Protein AF-A0AAV7IW05-F1 (afdb_monomer_lite)

Structure (mmCIF, N/CA/C/O backbone):
data_AF-A0AAV7IW05-F1
#
_entry.id   AF-A0AAV7IW05-F1
#
loop_
_atom_site.group_PDB
_atom_site.id
_atom_site.type_symbol
_atom_site.label_atom_id
_atom_site.label_alt_id
_atom_site.label_comp_id
_atom_site.label_asym_id
_atom_site.label_entity_id
_atom_site.label_seq_id
_atom_site.pdbx_PDB_ins_code
_atom_site.Cartn_x
_atom_site.Cartn_y
_atom_site.Cartn_z
_atom_site.occupancy
_atom_site.B_iso_or_equiv
_atom_site.auth_seq_id
_atom_site.auth_comp_id
_atom_site.auth_asym_id
_atom_site.auth_atom_id
_atom_site.pdbx_PDB_model_num
ATOM 1 N N . MET A 1 1 ? 32.386 62.613 4.765 1.00 44.69 1 MET A N 1
ATOM 2 C CA . MET A 1 1 ? 33.360 61.596 4.323 1.00 44.69 1 MET A CA 1
ATOM 3 C C . MET A 1 1 ? 33.349 60.457 5.325 1.00 44.69 1 MET A C 1
ATOM 5 O O . MET A 1 1 ? 33.728 60.668 6.464 1.00 44.69 1 MET A O 1
ATOM 9 N N . SER A 1 2 ? 32.872 59.288 4.909 1.00 25.44 2 SER A N 1
ATOM 10 C CA . SER A 1 2 ? 33.255 58.006 5.500 1.00 25.44 2 SER A CA 1
ATOM 11 C C . SER A 1 2 ? 33.356 57.012 4.334 1.00 25.44 2 SER A C 1
ATOM 13 O O . SER A 1 2 ? 32.489 57.069 3.452 1.00 25.44 2 SER A O 1
ATOM 15 N N . PRO A 1 3 ? 34.431 56.214 4.223 1.00 33.16 3 PRO A N 1
ATOM 16 C CA . PRO A 1 3 ? 34.753 55.479 3.008 1.00 33.16 3 PRO A CA 1
ATOM 17 C C . PRO A 1 3 ? 33.881 54.228 2.911 1.00 33.16 3 PRO A C 1
ATOM 19 O O . PRO A 1 3 ? 33.791 53.445 3.856 1.00 33.16 3 PRO A O 1
ATOM 22 N N . LYS A 1 4 ? 33.245 54.036 1.752 1.00 31.12 4 LYS A N 1
ATOM 23 C CA . LYS A 1 4 ? 32.575 52.780 1.410 1.00 31.12 4 LYS A CA 1
ATOM 24 C C . LYS A 1 4 ? 33.621 51.663 1.343 1.00 31.12 4 LYS A C 1
ATOM 26 O O . LYS A 1 4 ? 34.613 51.784 0.629 1.00 31.12 4 LYS A O 1
ATOM 31 N N . GLN A 1 5 ? 33.376 50.608 2.115 1.00 29.22 5 GLN A N 1
ATOM 32 C CA . GLN A 1 5 ? 34.105 49.342 2.089 1.00 29.22 5 GLN A CA 1
ATOM 33 C C . GLN A 1 5 ? 34.057 48.692 0.691 1.00 29.22 5 GLN A C 1
ATOM 35 O O . GLN A 1 5 ? 33.081 48.902 -0.035 1.00 29.22 5 GLN A O 1
ATOM 40 N N . PRO A 1 6 ? 35.088 47.914 0.313 1.00 29.42 6 PRO A N 1
ATOM 41 C CA . PRO A 1 6 ? 35.203 47.327 -1.015 1.00 29.42 6 PRO A CA 1
ATOM 42 C C . PRO A 1 6 ? 34.179 46.205 -1.217 1.00 29.42 6 PRO A C 1
ATOM 44 O O . PRO A 1 6 ? 33.996 45.347 -0.353 1.00 29.42 6 PRO A O 1
ATOM 47 N N . GLU A 1 7 ? 33.529 46.214 -2.381 1.00 27.61 7 GLU A N 1
ATOM 48 C CA . GLU A 1 7 ? 32.726 45.101 -2.880 1.00 27.61 7 GLU A CA 1
ATOM 49 C C . GLU A 1 7 ? 33.589 43.836 -2.950 1.00 27.61 7 GLU A C 1
ATOM 51 O O . GLU A 1 7 ? 34.568 43.763 -3.693 1.00 27.61 7 GLU A O 1
ATOM 56 N N . ILE A 1 8 ? 33.214 42.825 -2.167 1.00 29.83 8 ILE A N 1
ATOM 57 C CA . ILE A 1 8 ? 33.757 41.475 -2.283 1.00 29.83 8 ILE A CA 1
ATOM 58 C C . ILE A 1 8 ? 33.215 40.892 -3.593 1.00 29.83 8 ILE A C 1
ATOM 60 O O . ILE A 1 8 ? 32.068 40.451 -3.673 1.00 29.83 8 ILE A O 1
ATOM 64 N N . SER A 1 9 ? 34.045 40.918 -4.636 1.00 27.94 9 SER A N 1
ATOM 65 C CA . SER A 1 9 ? 33.833 40.170 -5.873 1.00 27.94 9 SER A CA 1
ATOM 66 C C . SER A 1 9 ? 33.663 38.682 -5.550 1.00 27.94 9 SER A C 1
ATOM 68 O O . SER A 1 9 ? 34.570 38.062 -4.992 1.00 27.94 9 SER A O 1
ATOM 70 N N . SER A 1 10 ? 32.518 38.100 -5.908 1.00 26.89 10 SER A N 1
ATOM 71 C CA . SER A 1 10 ? 32.312 36.649 -5.862 1.00 26.89 10 SER A CA 1
ATOM 72 C C . SER A 1 10 ? 33.394 35.932 -6.686 1.00 26.89 10 SER A C 1
ATOM 74 O O . SER A 1 10 ? 33.684 36.391 -7.797 1.00 26.89 10 SER A O 1
ATOM 76 N N . PRO A 1 11 ? 33.969 34.813 -6.215 1.00 29.02 11 PRO A N 1
ATOM 77 C CA . PRO A 1 11 ? 34.971 34.080 -6.978 1.00 29.02 11 PRO A CA 1
ATOM 78 C C . PRO A 1 11 ? 34.354 33.554 -8.282 1.00 29.02 11 PRO A C 1
ATOM 80 O O . PRO A 1 11 ? 33.280 32.950 -8.275 1.00 29.02 11 PRO A O 1
ATOM 83 N N . LYS A 1 12 ? 35.025 33.814 -9.410 1.00 34.25 12 LYS A N 1
ATOM 84 C CA . LYS A 1 12 ? 34.713 33.229 -10.721 1.00 34.25 12 LYS A CA 1
ATOM 85 C C . LYS A 1 12 ? 34.909 31.711 -10.632 1.00 34.25 12 LYS A C 1
ATOM 87 O O . LYS A 1 12 ? 36.036 31.241 -10.734 1.00 34.25 12 LYS A O 1
ATOM 92 N N . ILE A 1 13 ? 33.834 30.952 -10.436 1.00 34.16 13 ILE A N 1
ATOM 93 C CA . ILE A 1 13 ? 33.868 29.490 -10.566 1.00 34.16 13 ILE A CA 1
ATOM 94 C C . ILE A 1 13 ? 33.850 29.181 -12.069 1.00 34.16 13 ILE A C 1
ATOM 96 O O . ILE A 1 13 ? 32.789 29.150 -12.689 1.00 34.16 13 ILE A O 1
ATOM 100 N N . LEU A 1 14 ? 35.033 29.036 -12.669 1.00 48.59 14 LEU A N 1
ATOM 101 C CA . LEU A 1 14 ? 35.186 28.318 -13.937 1.00 48.59 14 LEU A CA 1
ATOM 102 C C . LEU A 1 14 ? 34.876 26.838 -13.677 1.00 48.59 14 LEU A C 1
ATOM 104 O O . LEU A 1 14 ? 35.184 26.348 -12.596 1.00 48.59 14 LEU A O 1
ATOM 108 N N . ALA A 1 15 ? 34.258 26.133 -14.627 1.00 53.34 15 ALA A N 1
ATOM 109 C CA . ALA A 1 15 ? 33.965 24.705 -14.484 1.00 53.34 15 ALA A CA 1
ATOM 110 C C . ALA A 1 15 ? 35.237 23.906 -14.124 1.00 53.34 15 ALA A C 1
ATOM 112 O O . ALA A 1 15 ? 36.127 23.731 -14.957 1.00 53.34 15 ALA A O 1
ATOM 113 N N . GLU A 1 16 ? 35.337 23.461 -12.870 1.00 66.75 16 GLU A N 1
ATOM 114 C CA . GLU A 1 16 ? 36.455 22.659 -12.370 1.00 66.75 16 GLU A CA 1
ATOM 115 C C . GLU A 1 16 ? 36.211 21.174 -12.659 1.00 66.75 16 GLU A C 1
ATOM 117 O O . GLU A 1 16 ? 35.086 20.676 -12.566 1.00 66.75 16 GLU A O 1
ATOM 122 N N . TYR A 1 17 ? 37.276 20.461 -13.028 1.00 78.88 17 TYR A N 1
ATOM 123 C CA . TYR A 1 17 ? 37.234 19.014 -13.201 1.00 78.88 17 TYR A CA 1
ATOM 124 C C . TYR A 1 17 ? 37.099 18.322 -11.837 1.00 78.88 17 TYR A C 1
ATOM 126 O O . TYR A 1 17 ? 37.833 18.649 -10.904 1.00 78.88 17 TYR A O 1
ATOM 134 N N . SER A 1 18 ? 36.207 17.338 -11.722 1.00 81.81 18 SER A N 1
ATOM 135 C CA . SER A 1 18 ? 36.052 16.546 -10.498 1.00 81.81 18 SER A CA 1
ATOM 136 C C . SER A 1 18 ? 37.247 15.610 -10.298 1.00 81.81 18 SER A C 1
ATOM 138 O O . SER A 1 18 ? 37.374 14.595 -10.981 1.00 81.81 18 SER A O 1
ATOM 140 N N . GLU A 1 19 ? 38.120 15.943 -9.342 1.00 85.44 19 GLU A N 1
ATOM 141 C CA . GLU A 1 19 ? 39.318 15.159 -8.997 1.00 85.44 19 GLU A CA 1
ATOM 142 C C . GLU A 1 19 ? 38.985 13.703 -8.622 1.00 85.44 19 GLU A C 1
ATOM 144 O O . GLU A 1 19 ? 39.738 12.788 -8.952 1.00 85.44 19 GLU A O 1
ATOM 149 N N . GLU A 1 20 ? 37.855 13.488 -7.950 1.00 82.31 20 GLU A N 1
ATOM 150 C CA . GLU A 1 20 ? 37.367 12.175 -7.512 1.00 82.31 20 GLU A CA 1
ATOM 151 C C . GLU A 1 20 ? 36.908 11.328 -8.703 1.00 82.31 20 GLU A C 1
ATOM 153 O O . GLU A 1 20 ? 37.362 10.196 -8.873 1.00 82.31 20 GLU A O 1
ATOM 158 N N . ILE A 1 21 ? 36.073 11.903 -9.579 1.00 82.56 21 ILE A N 1
ATOM 159 C CA . ILE A 1 21 ? 35.585 11.205 -10.772 1.00 82.56 21 ILE A CA 1
ATOM 160 C C . ILE A 1 21 ? 36.746 10.914 -11.724 1.00 82.56 21 ILE A C 1
ATOM 162 O O . ILE A 1 21 ? 36.787 9.828 -12.281 1.00 82.56 21 ILE A O 1
ATOM 166 N N . ILE A 1 22 ? 37.712 11.825 -11.895 1.00 84.19 22 ILE A N 1
ATOM 167 C CA . ILE A 1 22 ? 38.891 11.591 -12.750 1.00 84.19 22 ILE A CA 1
ATOM 168 C C . ILE A 1 22 ? 39.673 10.355 -12.295 1.00 84.19 22 ILE A C 1
ATOM 170 O O . ILE A 1 22 ? 40.003 9.498 -13.116 1.00 84.19 22 ILE A O 1
ATOM 174 N N . GLN A 1 23 ? 39.979 10.274 -10.998 1.00 84.62 23 GLN A N 1
ATOM 175 C CA . GLN A 1 23 ? 40.790 9.188 -10.451 1.00 84.62 23 GLN A CA 1
ATOM 176 C C . GLN A 1 23 ? 40.088 7.837 -10.586 1.00 84.62 23 GLN A C 1
ATOM 178 O O . GLN A 1 23 ? 40.741 6.858 -10.935 1.00 84.62 23 GLN A O 1
ATOM 183 N N . GLU A 1 24 ? 38.772 7.786 -10.366 1.00 81.50 24 GLU A N 1
ATOM 184 C CA . GLU A 1 24 ? 38.003 6.543 -10.468 1.00 81.50 24 GLU A CA 1
ATOM 185 C C . GLU A 1 24 ? 37.677 6.155 -11.914 1.00 81.50 24 GLU A C 1
ATOM 187 O O . GLU A 1 24 ? 37.893 5.010 -12.305 1.00 81.50 24 GLU A O 1
ATOM 192 N N . LEU A 1 25 ? 37.204 7.103 -12.727 1.00 81.19 25 LEU A N 1
ATOM 193 C CA . LEU A 1 25 ? 36.780 6.857 -14.107 1.00 81.19 25 LEU A CA 1
ATOM 194 C C . LEU A 1 25 ? 37.946 6.431 -14.997 1.00 81.19 25 LEU A C 1
ATOM 196 O O . LEU A 1 25 ? 37.789 5.537 -15.823 1.00 81.19 25 LEU A O 1
ATOM 200 N N . PHE A 1 26 ? 39.104 7.076 -14.843 1.00 84.81 26 PHE A N 1
ATOM 201 C CA . PHE A 1 26 ? 40.283 6.752 -15.641 1.00 84.81 26 PHE A CA 1
ATOM 202 C C . PHE A 1 26 ? 41.267 5.826 -14.919 1.00 84.81 26 PHE A C 1
ATOM 204 O O . PHE A 1 26 ? 42.249 5.407 -15.526 1.00 84.81 26 PHE A O 1
ATOM 211 N N . ASN A 1 27 ? 41.009 5.482 -13.651 1.00 84.56 27 ASN A N 1
ATOM 212 C CA . ASN A 1 27 ? 41.881 4.648 -12.820 1.00 84.56 27 ASN A CA 1
ATOM 213 C C . ASN A 1 27 ? 43.332 5.179 -12.751 1.00 84.56 27 ASN A C 1
ATOM 215 O O . ASN A 1 27 ? 44.303 4.455 -12.984 1.00 84.56 27 ASN A O 1
ATOM 219 N N . VAL A 1 28 ? 43.481 6.472 -12.447 1.00 86.06 28 VAL A N 1
ATOM 220 C CA . VAL A 1 28 ? 44.770 7.188 -12.405 1.00 86.06 28 VAL A CA 1
ATOM 221 C C . VAL A 1 28 ? 44.978 7.906 -11.075 1.00 86.06 28 VAL A C 1
ATOM 223 O O . VAL A 1 28 ? 44.027 8.206 -10.362 1.00 86.06 28 VAL A O 1
ATOM 226 N N . LYS A 1 29 ? 46.233 8.233 -10.748 1.00 87.25 29 LYS A N 1
ATOM 227 C CA . LYS A 1 29 ? 46.568 9.146 -9.643 1.00 87.25 29 LYS A CA 1
ATOM 228 C C . LYS A 1 29 ? 46.900 10.525 -10.197 1.00 87.25 29 LYS A C 1
ATOM 230 O O . LYS A 1 29 ? 47.688 10.631 -11.136 1.00 87.25 29 LYS A O 1
ATOM 235 N N . LEU A 1 30 ? 46.329 11.569 -9.597 1.00 87.56 30 LEU A N 1
ATOM 236 C CA . LEU A 1 30 ? 46.603 12.946 -10.005 1.00 87.56 30 LEU A CA 1
ATOM 237 C C . LEU A 1 30 ? 48.054 13.344 -9.667 1.00 87.56 30 LEU A C 1
ATOM 239 O O . LEU A 1 30 ? 48.550 12.976 -8.597 1.00 87.56 30 LEU A O 1
ATOM 243 N N . PRO A 1 31 ? 48.737 14.106 -10.542 1.00 85.94 31 PRO A N 1
ATOM 244 C CA . PRO A 1 31 ? 50.032 14.710 -10.238 1.00 85.94 31 PRO A CA 1
ATOM 245 C C . PRO A 1 31 ? 49.987 15.592 -8.979 1.00 85.94 31 PRO A C 1
ATOM 247 O O . PRO A 1 31 ? 48.974 16.231 -8.695 1.00 85.94 31 PRO A O 1
ATOM 250 N N . LEU A 1 32 ? 51.096 15.669 -8.234 1.00 82.50 32 LEU A N 1
ATOM 251 C CA . LEU A 1 32 ? 51.191 16.484 -7.008 1.00 82.50 32 LEU A CA 1
ATOM 252 C C . LEU A 1 32 ? 50.954 17.983 -7.267 1.00 82.50 32 LEU A C 1
ATOM 254 O O . LEU A 1 32 ? 50.494 18.706 -6.387 1.00 82.50 32 LEU A O 1
ATOM 258 N N . ASP A 1 33 ? 51.245 18.439 -8.481 1.00 84.06 33 ASP A N 1
ATOM 259 C CA . ASP A 1 33 ? 51.056 19.798 -8.979 1.00 84.06 33 ASP A CA 1
ATOM 260 C C . ASP A 1 33 ? 49.704 20.010 -9.687 1.00 84.06 33 ASP A C 1
ATOM 262 O O . ASP A 1 33 ? 49.454 21.093 -10.214 1.00 84.06 33 ASP A O 1
ATOM 266 N N . TRP A 1 34 ? 48.778 19.041 -9.648 1.00 85.00 34 TRP A N 1
ATOM 267 C CA . TRP A 1 34 ? 47.478 19.122 -10.329 1.00 85.00 34 TRP A CA 1
ATOM 268 C C . TRP A 1 34 ? 46.736 20.442 -10.080 1.00 85.00 34 TRP A C 1
ATOM 270 O O . TRP A 1 34 ? 46.187 21.037 -11.003 1.00 85.00 34 TRP A O 1
ATOM 280 N N . LYS A 1 35 ? 46.752 20.967 -8.850 1.00 82.31 35 LYS A N 1
ATOM 281 C CA . LYS A 1 35 ? 46.040 22.212 -8.511 1.00 82.31 35 LYS A CA 1
ATOM 282 C C . LYS A 1 35 ? 46.635 23.465 -9.160 1.00 82.31 35 LYS A C 1
ATOM 284 O O . LYS A 1 35 ? 45.896 24.426 -9.352 1.00 82.31 35 LYS A O 1
ATOM 289 N N . ILE A 1 36 ? 47.916 23.445 -9.531 1.00 83.38 36 ILE A N 1
ATOM 290 C CA . ILE A 1 36 ? 48.628 24.588 -10.124 1.00 83.38 36 ILE A CA 1
ATOM 291 C C . ILE A 1 36 ? 48.841 24.466 -11.641 1.00 83.38 36 ILE A C 1
ATOM 293 O O . ILE A 1 36 ? 49.227 25.454 -12.262 1.00 83.38 36 ILE A O 1
ATOM 297 N N . LEU A 1 37 ? 48.558 23.303 -12.243 1.00 82.81 37 LEU A N 1
ATOM 298 C CA . LEU A 1 37 ? 48.606 23.120 -13.699 1.00 82.81 37 LEU A CA 1
ATOM 299 C C . LEU A 1 37 ? 47.629 24.052 -14.425 1.00 82.81 37 LEU A C 1
ATOM 301 O O . LEU A 1 37 ? 46.496 24.278 -13.971 1.00 82.81 37 LEU A O 1
ATOM 305 N N . ARG A 1 38 ? 48.051 24.537 -15.597 1.00 81.69 38 ARG A N 1
ATOM 306 C CA . ARG A 1 38 ? 47.200 25.335 -16.488 1.00 81.69 38 ARG A CA 1
ATOM 307 C C . ARG A 1 38 ? 46.069 24.478 -17.061 1.00 81.69 38 ARG A C 1
ATOM 309 O O . ARG A 1 38 ? 46.148 23.249 -17.093 1.00 81.69 38 ARG A O 1
ATOM 316 N N . LYS A 1 39 ? 44.986 25.119 -17.517 1.00 78.19 39 LYS A N 1
ATOM 317 C CA . LYS A 1 39 ? 43.805 24.411 -18.045 1.00 78.19 39 LYS A CA 1
ATOM 318 C C . LYS A 1 39 ? 44.173 23.531 -19.247 1.00 78.19 39 LYS A C 1
ATOM 320 O O . LYS A 1 39 ? 43.646 22.428 -19.372 1.00 78.19 39 LYS A O 1
ATOM 325 N N . GLU A 1 40 ? 45.084 24.003 -20.089 1.00 78.25 40 GLU A N 1
ATOM 326 C CA . GLU A 1 40 ? 45.553 23.313 -21.291 1.00 78.25 40 GLU A CA 1
ATOM 327 C C . GLU A 1 40 ? 46.316 22.032 -20.924 1.00 78.25 40 GLU A C 1
ATOM 329 O O . GLU A 1 40 ? 45.995 20.961 -21.430 1.00 78.25 40 GLU A O 1
ATOM 334 N N . GLU A 1 41 ? 47.231 22.114 -19.953 1.00 82.62 41 GLU A N 1
ATOM 335 C CA . GLU A 1 41 ? 48.014 20.974 -19.446 1.00 82.62 41 GLU A CA 1
ATOM 336 C C . GLU A 1 41 ? 47.113 19.913 -18.794 1.00 82.62 41 GLU A C 1
ATOM 338 O O . GLU A 1 41 ? 47.284 18.712 -19.013 1.00 82.62 41 GLU A O 1
ATOM 343 N N . LYS A 1 42 ? 46.094 20.348 -18.038 1.00 84.06 42 LYS A N 1
ATOM 344 C CA . LYS A 1 42 ? 45.068 19.449 -17.483 1.00 84.06 42 LYS A CA 1
ATOM 345 C C . LYS A 1 42 ? 44.277 18.749 -18.584 1.00 84.06 42 LYS A C 1
ATOM 347 O O . LYS A 1 42 ? 44.043 17.548 -18.493 1.00 84.06 42 LYS A O 1
ATOM 352 N N . SER A 1 43 ? 43.867 19.492 -19.612 1.00 82.75 43 SER A N 1
ATOM 353 C CA . SER A 1 43 ? 43.101 18.958 -20.742 1.00 82.75 43 SER A CA 1
ATOM 354 C C . SER A 1 43 ? 43.897 17.901 -21.513 1.00 82.75 43 SER A C 1
ATOM 356 O O . SER A 1 43 ? 43.375 16.825 -21.796 1.00 82.75 43 SER A O 1
ATOM 358 N N . GLU A 1 44 ? 45.185 18.142 -21.775 1.00 86.19 44 GLU A N 1
ATOM 359 C CA . GLU A 1 44 ? 46.068 17.172 -22.438 1.00 86.19 44 GLU A CA 1
ATOM 360 C C . GLU A 1 44 ? 46.201 15.862 -21.650 1.00 86.19 44 GLU A C 1
ATOM 362 O O . GLU A 1 44 ? 46.064 14.776 -22.225 1.00 86.19 44 GLU A O 1
ATOM 367 N N . LEU A 1 45 ? 46.410 15.951 -20.331 1.00 88.50 45 LEU A N 1
ATOM 368 C CA . LEU A 1 45 ? 46.466 14.780 -19.452 1.00 88.50 45 LEU A CA 1
ATOM 369 C C . LEU A 1 45 ? 45.144 14.007 -19.451 1.00 88.50 45 LEU A C 1
ATOM 371 O O . LEU A 1 45 ? 45.148 12.786 -19.598 1.00 88.50 45 LEU A O 1
ATOM 375 N N . LEU A 1 46 ? 44.014 14.709 -19.349 1.00 88.12 46 LEU A N 1
ATOM 376 C CA . LEU A 1 46 ? 42.687 14.093 -19.347 1.00 88.12 46 LEU A CA 1
ATOM 377 C C . LEU A 1 46 ? 42.362 13.406 -20.672 1.00 88.12 46 LEU A C 1
ATOM 379 O O . LEU A 1 46 ? 41.813 12.310 -20.665 1.00 88.12 46 LEU A O 1
ATOM 383 N N . LEU A 1 47 ? 42.726 14.007 -21.807 1.00 89.56 47 LEU A N 1
ATOM 384 C CA . LEU A 1 47 ? 42.554 13.384 -23.120 1.00 89.56 47 LEU A CA 1
ATOM 385 C C . LEU A 1 47 ? 43.408 12.122 -23.256 1.00 89.56 47 LEU A C 1
ATOM 387 O O . LEU A 1 47 ? 42.946 11.134 -23.820 1.00 89.56 47 LEU A O 1
ATOM 391 N N . LYS A 1 48 ? 44.640 12.130 -22.735 1.00 91.31 48 LYS A N 1
ATOM 392 C CA . LYS A 1 48 ? 45.486 10.932 -22.698 1.00 91.31 48 LYS A CA 1
ATOM 393 C C . LYS A 1 48 ? 44.842 9.829 -21.854 1.00 91.31 48 LYS A C 1
ATOM 395 O O . LYS A 1 48 ? 44.663 8.723 -22.348 1.00 91.31 48 LYS A O 1
ATOM 400 N N . TRP A 1 49 ? 44.430 10.139 -20.629 1.00 91.88 49 TRP A N 1
ATOM 401 C CA . TRP A 1 49 ? 43.796 9.164 -19.740 1.00 91.88 49 TRP A CA 1
ATOM 402 C C . TRP A 1 49 ? 42.460 8.645 -20.273 1.00 91.88 49 TRP A C 1
ATOM 404 O O . TRP A 1 49 ? 42.169 7.462 -20.138 1.00 91.88 49 TRP A O 1
ATOM 414 N N . ALA A 1 50 ? 41.672 9.494 -20.936 1.00 87.50 50 ALA A N 1
ATOM 415 C CA . ALA A 1 50 ? 40.442 9.070 -21.592 1.00 87.50 50 ALA A CA 1
ATOM 416 C C . ALA A 1 50 ? 40.709 8.067 -22.726 1.00 87.50 50 ALA A C 1
ATOM 418 O O . ALA A 1 50 ? 39.956 7.107 -22.854 1.00 87.50 50 ALA A O 1
ATOM 419 N N . ARG A 1 51 ? 41.781 8.240 -23.515 1.00 90.75 51 ARG A N 1
ATOM 420 C CA . ARG A 1 51 ? 42.186 7.250 -24.533 1.00 90.75 51 ARG A CA 1
ATOM 421 C C . ARG A 1 51 ? 42.608 5.929 -23.909 1.00 90.75 51 ARG A C 1
ATOM 423 O O . ARG A 1 51 ? 42.212 4.877 -24.399 1.00 90.75 51 ARG A O 1
ATOM 430 N N . ASP A 1 52 ? 43.383 5.995 -22.831 1.00 87.94 52 ASP A N 1
ATOM 431 C CA . ASP A 1 52 ? 43.878 4.805 -22.137 1.00 87.94 52 ASP A CA 1
ATOM 432 C C . ASP A 1 52 ? 42.721 4.015 -21.492 1.00 87.94 52 ASP A C 1
ATOM 434 O O . ASP A 1 52 ? 42.681 2.788 -21.575 1.00 87.94 52 ASP A O 1
ATOM 438 N N . ALA A 1 53 ? 41.752 4.712 -20.887 1.00 83.69 53 ALA A N 1
ATOM 439 C CA . ALA A 1 53 ? 40.593 4.107 -20.227 1.00 83.69 53 ALA A CA 1
ATOM 440 C C . ALA A 1 53 ? 39.509 3.626 -21.207 1.00 83.69 53 ALA A C 1
ATOM 442 O O . ALA A 1 53 ? 38.821 2.642 -20.936 1.00 83.69 53 ALA A O 1
ATOM 443 N N . PHE A 1 54 ? 39.362 4.298 -22.352 1.00 86.69 54 PHE A N 1
ATOM 444 C CA . PHE A 1 54 ? 38.346 4.006 -23.365 1.00 86.69 54 PHE A CA 1
ATOM 445 C C . PHE A 1 54 ? 38.988 3.757 -24.739 1.00 86.69 54 PHE A C 1
ATOM 447 O O . PHE A 1 54 ? 38.760 4.524 -25.679 1.00 86.69 54 PHE A O 1
ATOM 454 N N . PRO A 1 55 ? 39.762 2.664 -24.898 1.00 85.06 55 PRO A N 1
ATOM 455 C CA . PRO A 1 55 ? 40.592 2.427 -26.085 1.00 85.06 55 PRO A CA 1
ATOM 456 C C . PRO A 1 55 ? 39.790 2.205 -27.376 1.00 85.06 55 PRO A C 1
ATOM 458 O O . PRO A 1 55 ? 40.351 2.223 -28.469 1.00 85.06 55 PRO A O 1
ATOM 461 N N . HIS A 1 56 ? 38.479 1.980 -27.261 1.00 88.19 56 HIS A N 1
ATOM 462 C CA . HIS A 1 56 ? 37.577 1.743 -28.385 1.00 88.19 56 HIS A CA 1
ATOM 463 C C . HIS A 1 56 ? 36.636 2.927 -28.680 1.00 88.19 56 HIS A C 1
ATOM 465 O O . HIS A 1 56 ? 35.828 2.833 -29.608 1.00 88.19 56 HIS A O 1
ATOM 471 N N . VAL A 1 57 ? 36.722 4.037 -27.931 1.00 89.31 57 VAL A N 1
ATOM 472 C CA . VAL A 1 57 ? 36.037 5.293 -28.283 1.00 89.31 57 VAL A CA 1
ATOM 473 C C . VAL A 1 57 ? 36.804 5.969 -29.429 1.00 89.31 57 VAL A C 1
ATOM 475 O O . VAL A 1 57 ? 38.018 6.134 -29.334 1.00 89.31 57 VAL A O 1
ATOM 478 N N . PRO A 1 58 ? 36.135 6.394 -30.517 1.00 90.56 58 PRO A N 1
ATOM 479 C CA . PRO A 1 58 ? 36.809 7.076 -31.618 1.00 90.56 58 PRO A CA 1
ATOM 480 C C . PRO A 1 58 ? 37.302 8.468 -31.206 1.00 90.56 58 PRO A C 1
ATOM 482 O O . PRO A 1 58 ? 36.646 9.170 -30.433 1.00 90.56 58 PRO A O 1
ATOM 485 N N . GLU A 1 59 ? 38.414 8.912 -31.799 1.00 91.06 59 GLU A N 1
ATOM 486 C CA . GLU A 1 59 ? 39.051 10.209 -31.497 1.00 91.06 59 GLU A CA 1
ATOM 487 C C . GLU A 1 59 ? 38.089 11.406 -31.590 1.00 91.06 59 GLU A C 1
ATOM 489 O O . GLU A 1 59 ? 38.197 12.358 -30.817 1.00 91.06 59 GLU A O 1
ATOM 494 N N . SER A 1 60 ? 37.095 11.351 -32.481 1.00 92.88 60 SER A N 1
ATOM 495 C CA . SER A 1 60 ? 36.088 12.409 -32.639 1.00 92.88 60 SER A CA 1
ATOM 496 C C . SER A 1 60 ? 35.235 12.642 -31.373 1.00 92.88 60 SER A C 1
ATOM 498 O O . SER A 1 60 ? 34.756 13.767 -31.156 1.00 92.88 60 SER A O 1
ATOM 500 N N . LEU A 1 61 ? 35.081 11.608 -30.530 1.00 92.50 61 LEU A N 1
ATOM 501 C CA . LEU A 1 61 ? 34.274 11.580 -29.304 1.00 92.50 61 LEU A CA 1
ATOM 502 C C . LEU A 1 61 ? 35.103 11.608 -28.012 1.00 92.50 61 LEU A C 1
ATOM 504 O O . LEU A 1 61 ? 34.548 11.949 -26.969 1.00 92.50 61 LEU A O 1
ATOM 508 N N . ILE A 1 62 ? 36.412 11.335 -28.061 1.00 91.44 62 ILE A N 1
ATOM 509 C CA . ILE A 1 62 ? 37.295 11.332 -26.876 1.00 91.44 62 ILE A CA 1
ATOM 510 C C . ILE A 1 62 ? 37.147 12.597 -26.005 1.00 91.44 62 ILE A C 1
ATOM 512 O O . ILE A 1 62 ? 36.976 12.457 -24.791 1.00 91.44 62 ILE A O 1
ATOM 516 N N . PRO A 1 63 ? 37.111 13.832 -26.554 1.00 90.12 63 PRO A N 1
ATOM 517 C CA . PRO A 1 63 ? 36.936 15.016 -25.711 1.00 90.12 63 PRO A CA 1
ATOM 518 C C . PRO A 1 63 ? 35.580 15.065 -24.994 1.00 90.12 63 PRO A C 1
ATOM 520 O O . PRO A 1 63 ? 35.487 15.613 -23.900 1.00 90.12 63 PRO A O 1
ATOM 523 N N . MET A 1 64 ? 34.526 14.463 -25.558 1.00 88.56 64 MET A N 1
ATOM 524 C CA . MET A 1 64 ? 33.227 14.382 -24.883 1.00 88.56 64 MET A CA 1
ATOM 525 C C . MET A 1 64 ? 33.294 13.454 -23.668 1.00 88.56 64 MET A C 1
ATOM 527 O O . MET A 1 64 ? 32.702 13.777 -22.645 1.00 88.56 64 MET A O 1
ATOM 531 N N . THR A 1 65 ? 34.068 12.367 -23.727 1.00 87.50 65 THR A N 1
ATOM 532 C CA . THR A 1 65 ? 34.294 11.466 -22.584 1.00 87.50 65 THR A CA 1
ATOM 533 C C . THR A 1 65 ? 34.927 12.195 -21.396 1.00 87.50 65 THR A C 1
ATOM 535 O O . THR A 1 65 ? 34.515 11.989 -20.259 1.00 87.50 65 THR A O 1
ATOM 538 N N . VAL A 1 66 ? 35.850 13.133 -21.632 1.00 87.69 66 VAL A N 1
ATOM 539 C CA . VAL A 1 66 ? 36.399 13.992 -20.561 1.00 87.69 66 VAL A CA 1
ATOM 540 C C . VAL A 1 66 ? 35.297 14.828 -19.894 1.00 87.69 66 VAL A C 1
ATOM 542 O O . VAL A 1 66 ? 35.312 15.038 -18.681 1.00 87.69 66 VAL A O 1
ATOM 545 N N . GLY A 1 67 ? 34.276 15.230 -20.653 1.00 88.75 67 GLY A N 1
ATOM 546 C CA . GLY A 1 67 ? 33.112 15.960 -20.152 1.00 88.75 67 GLY A CA 1
ATOM 547 C C . GLY A 1 67 ? 32.226 15.186 -19.163 1.00 88.75 67 GLY A C 1
ATOM 548 O O . GLY A 1 67 ? 31.316 15.795 -18.604 1.00 88.75 67 GLY A O 1
ATOM 549 N N . LEU A 1 68 ? 32.467 13.888 -18.925 1.00 86.25 68 LEU A N 1
ATOM 550 C CA . LEU A 1 68 ? 31.865 13.116 -17.819 1.00 86.25 68 LEU A CA 1
ATOM 551 C C . LEU A 1 68 ? 32.329 13.632 -16.443 1.00 86.25 68 LEU A C 1
ATOM 553 O O . LEU A 1 68 ? 31.643 13.463 -15.439 1.00 86.25 68 LEU A O 1
ATOM 557 N N . THR A 1 69 ? 33.498 14.278 -16.403 1.00 84.88 69 THR A N 1
ATOM 558 C CA . THR A 1 69 ? 34.164 14.754 -15.178 1.00 84.88 69 THR A CA 1
ATOM 559 C C . THR A 1 69 ? 33.881 16.223 -14.848 1.00 84.88 69 THR A C 1
ATOM 561 O O . THR A 1 69 ? 34.404 16.741 -13.864 1.00 84.88 69 THR A O 1
ATOM 564 N N . VAL A 1 70 ? 33.074 16.912 -15.665 1.00 86.75 70 VAL A N 1
ATOM 565 C CA . VAL A 1 70 ? 32.892 18.372 -15.610 1.00 86.75 70 VAL A CA 1
ATOM 566 C C . VAL A 1 70 ? 31.421 18.727 -15.428 1.00 86.75 70 VAL A C 1
ATOM 568 O O . VAL A 1 70 ? 30.562 18.213 -16.149 1.00 86.75 70 VAL A O 1
ATOM 571 N N . ASP A 1 71 ? 31.120 19.655 -14.514 1.00 86.62 71 ASP A N 1
ATOM 572 C CA . ASP A 1 71 ? 29.757 20.171 -14.338 1.00 86.62 71 ASP A CA 1
ATOM 573 C C . ASP A 1 71 ? 29.210 20.741 -15.658 1.00 86.62 71 ASP A C 1
ATOM 575 O O . ASP A 1 71 ? 29.900 21.450 -16.394 1.00 86.62 71 ASP A O 1
ATOM 579 N N . GLY A 1 72 ? 27.957 20.436 -15.995 1.00 86.31 72 GLY A N 1
ATOM 580 C CA . GLY A 1 72 ? 27.414 20.796 -17.307 1.00 86.31 72 GLY A CA 1
ATOM 581 C C . GLY A 1 72 ? 27.053 22.270 -17.494 1.00 86.31 72 GLY A C 1
ATOM 582 O O . GLY A 1 72 ? 26.306 22.577 -18.417 1.00 86.31 72 GLY A O 1
ATOM 583 N N . ASP A 1 73 ? 27.447 23.176 -16.599 1.00 89.75 73 ASP A N 1
ATOM 584 C CA . ASP A 1 73 ? 27.437 24.618 -16.856 1.00 89.75 73 ASP A CA 1
ATOM 585 C C . ASP A 1 73 ? 28.875 25.135 -16.775 1.00 89.75 73 ASP A C 1
ATOM 587 O O . ASP A 1 73 ? 29.567 24.927 -15.784 1.00 89.75 73 ASP A O 1
ATOM 591 N N . SER A 1 74 ? 29.331 25.806 -17.830 1.00 86.94 74 SER A N 1
ATOM 592 C CA . SER A 1 74 ? 30.695 26.325 -17.936 1.00 86.94 74 SER A CA 1
ATOM 593 C C . SER A 1 74 ? 31.011 27.445 -16.938 1.00 86.94 74 SER A C 1
ATOM 595 O O . SER A 1 74 ? 32.173 27.821 -16.794 1.00 86.94 74 SER A O 1
ATOM 597 N N . GLY A 1 75 ? 29.993 28.023 -16.291 1.00 84.25 75 GLY A N 1
ATOM 598 C CA . GLY A 1 75 ? 30.108 29.204 -15.434 1.00 84.25 75 GLY A CA 1
ATOM 599 C C . GLY A 1 75 ? 30.283 30.515 -16.207 1.00 84.25 75 GLY A C 1
ATOM 600 O O . GLY A 1 75 ? 30.201 31.588 -15.611 1.00 84.25 75 GLY A O 1
ATOM 601 N N . ILE A 1 76 ? 30.468 30.455 -17.532 1.00 84.31 76 ILE A N 1
ATOM 602 C CA . ILE A 1 76 ? 30.717 31.633 -18.372 1.00 84.31 76 ILE A CA 1
ATOM 603 C C . ILE A 1 76 ? 29.447 32.496 -18.437 1.00 84.31 76 ILE A C 1
ATOM 605 O O . ILE A 1 76 ? 28.393 31.977 -18.830 1.00 84.31 76 ILE A O 1
ATOM 609 N N . PRO A 1 77 ? 29.496 33.790 -18.070 1.00 84.69 77 PRO A N 1
ATOM 610 C CA . PRO A 1 77 ? 28.347 34.682 -18.168 1.00 84.69 77 PRO A CA 1
ATOM 611 C C . PRO A 1 77 ? 27.780 34.721 -19.591 1.00 84.69 77 PRO A C 1
ATOM 613 O O . PRO A 1 77 ? 28.520 34.848 -20.556 1.00 84.69 77 PRO A O 1
ATOM 616 N N . MET A 1 78 ? 26.453 34.676 -19.744 1.00 81.75 78 MET A N 1
ATOM 617 C CA . MET A 1 78 ? 25.834 34.742 -21.082 1.00 81.75 78 MET A CA 1
ATOM 618 C C . MET A 1 78 ? 26.102 36.056 -21.832 1.00 81.75 78 MET A C 1
ATOM 620 O O . MET A 1 78 ? 25.974 36.096 -23.051 1.00 81.75 78 MET A O 1
ATOM 624 N N . ASP A 1 79 ? 26.432 37.126 -21.107 1.00 82.38 79 ASP A N 1
ATOM 625 C CA . ASP A 1 79 ? 26.770 38.424 -21.697 1.00 82.38 79 ASP A CA 1
ATOM 626 C C . ASP A 1 79 ? 28.192 38.444 -22.288 1.00 82.38 79 ASP A C 1
ATOM 628 O O . ASP A 1 79 ? 28.542 39.370 -23.020 1.00 82.38 79 ASP A O 1
ATOM 632 N N . GLU A 1 80 ? 29.012 37.440 -21.967 1.00 87.44 80 GLU A N 1
ATOM 633 C CA . GLU A 1 80 ? 30.380 37.304 -22.454 1.00 87.44 80 GLU A CA 1
ATOM 634 C C . GLU A 1 80 ? 30.375 36.666 -23.845 1.00 87.44 80 GLU A C 1
ATOM 636 O O . GLU A 1 80 ? 30.029 35.494 -24.020 1.00 87.44 80 GLU A O 1
ATOM 641 N N . ARG A 1 81 ? 30.735 37.463 -24.855 1.00 89.38 81 ARG A N 1
ATOM 642 C CA . ARG A 1 81 ? 30.808 37.017 -26.250 1.00 89.38 81 ARG A CA 1
ATOM 643 C C . ARG A 1 81 ? 32.142 36.306 -26.492 1.00 89.38 81 ARG A C 1
ATOM 645 O O . ARG A 1 81 ? 33.167 36.878 -26.132 1.00 89.38 81 ARG A O 1
ATOM 652 N N . PRO A 1 82 ? 32.151 35.118 -27.117 1.00 90.44 82 PRO A N 1
ATOM 653 C CA . PRO A 1 82 ? 33.397 34.434 -27.416 1.00 90.44 82 PRO A CA 1
ATOM 654 C C . PRO A 1 82 ? 34.132 35.122 -28.572 1.00 90.44 82 PRO A C 1
ATOM 656 O O . PRO A 1 82 ? 33.501 35.565 -29.533 1.00 90.44 82 PRO A O 1
ATOM 659 N N . ASP A 1 83 ? 35.464 35.133 -28.520 1.00 90.25 83 ASP A N 1
ATOM 660 C CA . ASP A 1 83 ? 36.317 35.777 -29.534 1.00 90.25 83 ASP A CA 1
ATOM 661 C C . ASP A 1 83 ? 36.138 35.183 -30.940 1.00 90.25 83 ASP A C 1
ATOM 663 O O . ASP A 1 83 ? 36.363 35.850 -31.947 1.00 90.25 83 ASP A O 1
ATOM 667 N N . TRP A 1 84 ? 35.697 33.925 -31.024 1.00 93.81 84 TRP A N 1
ATOM 668 C CA . TRP A 1 84 ? 35.436 33.228 -32.283 1.00 93.81 84 TRP A CA 1
ATOM 669 C C . TRP A 1 84 ? 34.042 33.501 -32.877 1.00 93.81 84 TRP A C 1
ATOM 671 O O . TRP A 1 84 ? 33.697 32.875 -33.886 1.00 93.81 84 TRP A O 1
ATOM 681 N N . LEU A 1 85 ? 33.220 34.367 -32.264 1.00 94.62 85 LEU A N 1
ATOM 682 C CA . LEU A 1 85 ? 31.869 34.692 -32.737 1.00 94.62 85 LEU A CA 1
ATOM 683 C C . LEU A 1 85 ? 31.899 35.487 -34.056 1.00 94.62 85 LEU A C 1
ATOM 685 O O . LEU A 1 85 ? 32.267 36.656 -34.093 1.00 94.62 85 LEU A O 1
ATOM 689 N N . ASP A 1 86 ? 31.395 34.870 -35.117 1.00 95.94 86 ASP A N 1
ATOM 690 C CA . ASP A 1 86 ? 31.136 35.441 -36.431 1.00 95.94 86 ASP A CA 1
ATOM 691 C C . ASP A 1 86 ? 29.624 35.641 -36.568 1.00 95.94 86 ASP A C 1
ATOM 693 O O . ASP A 1 86 ? 28.845 34.693 -36.729 1.00 95.94 86 ASP A O 1
ATOM 697 N N . HIS A 1 87 ? 29.199 36.897 -36.449 1.00 93.31 87 HIS A N 1
ATOM 698 C CA . HIS A 1 87 ? 27.784 37.245 -36.447 1.00 93.31 87 HIS A CA 1
ATOM 699 C C . HIS A 1 87 ? 27.129 37.024 -37.818 1.00 93.31 87 HIS A C 1
ATOM 701 O O . HIS A 1 87 ? 25.994 36.559 -37.884 1.00 93.31 87 HIS A O 1
ATOM 707 N N . GLU A 1 88 ? 27.850 37.270 -38.913 1.00 95.06 88 GLU A N 1
ATOM 708 C CA . GLU A 1 88 ? 27.332 37.078 -40.271 1.00 95.06 88 GLU A CA 1
ATOM 709 C C . GLU A 1 88 ? 27.122 35.593 -40.571 1.00 95.06 88 GLU A C 1
ATOM 711 O O . GLU A 1 88 ? 26.082 35.195 -41.102 1.00 95.06 88 GLU A O 1
ATOM 716 N N . LYS A 1 89 ? 28.076 34.742 -40.172 1.00 97.12 89 LYS A N 1
ATOM 717 C CA . LYS A 1 89 ? 27.940 33.283 -40.281 1.00 97.12 89 LYS A CA 1
ATOM 718 C C . LYS A 1 89 ? 26.761 32.760 -39.465 1.00 97.12 89 LYS A C 1
ATOM 720 O O . LYS A 1 89 ? 25.978 31.947 -39.957 1.00 97.12 89 LYS A O 1
ATOM 725 N N . PHE A 1 90 ? 26.589 33.273 -38.249 1.00 96.69 90 PHE A N 1
ATOM 726 C CA . PHE A 1 90 ? 25.449 32.944 -37.397 1.00 96.69 90 PHE A CA 1
ATOM 727 C C . PHE A 1 90 ? 24.104 33.339 -38.038 1.00 96.69 90 PHE A C 1
ATOM 729 O O . PHE A 1 90 ? 23.182 32.522 -38.075 1.00 96.69 90 PHE A O 1
ATOM 736 N N . LEU A 1 91 ? 23.994 34.545 -38.607 1.00 96.44 91 LEU A N 1
ATOM 737 C CA . LEU A 1 91 ? 22.774 35.016 -39.275 1.00 96.44 91 LEU A CA 1
ATOM 738 C C . LEU A 1 91 ? 22.428 34.186 -40.522 1.00 96.44 91 LEU A C 1
ATOM 740 O O . LEU A 1 91 ? 21.258 33.844 -40.727 1.00 96.44 91 LEU A O 1
ATOM 744 N N . ARG A 1 92 ? 23.422 33.793 -41.333 1.00 97.81 92 ARG A N 1
ATOM 745 C CA . ARG A 1 92 ? 23.200 32.881 -42.473 1.00 97.81 92 ARG A CA 1
ATOM 746 C C . ARG A 1 92 ? 22.683 31.518 -42.021 1.00 97.81 92 ARG A C 1
ATOM 748 O O . ARG A 1 92 ? 21.738 30.995 -42.613 1.00 97.81 92 ARG A O 1
ATOM 755 N N . GLY A 1 93 ? 23.226 30.976 -40.933 1.00 97.44 93 GLY A N 1
ATOM 756 C CA . GLY A 1 93 ? 22.732 29.735 -40.341 1.00 97.44 93 GLY A CA 1
ATOM 757 C C . GLY A 1 93 ? 21.309 29.862 -39.784 1.00 97.44 93 GLY A C 1
ATOM 758 O O . GLY A 1 93 ? 20.491 28.958 -39.963 1.00 97.44 93 GLY A O 1
ATOM 759 N N . GLN A 1 94 ? 20.965 30.996 -39.157 1.00 97.12 94 GLN A N 1
ATOM 760 C CA . GLN A 1 94 ? 19.595 31.272 -38.709 1.00 97.12 94 GLN A CA 1
ATOM 761 C C . GLN A 1 94 ? 18.631 31.330 -39.897 1.00 97.12 94 GLN A C 1
ATOM 763 O O . GLN A 1 94 ? 17.546 30.750 -39.834 1.00 97.12 94 GLN A O 1
ATOM 768 N N . LYS A 1 95 ? 19.036 31.963 -41.005 1.00 96.62 95 LYS A N 1
ATOM 769 C CA . LYS A 1 95 ? 18.244 31.993 -42.240 1.00 96.62 95 LYS A CA 1
ATOM 770 C C . LYS A 1 95 ? 18.016 30.590 -42.796 1.00 96.62 95 LYS A C 1
ATOM 772 O O . LYS A 1 95 ? 16.879 30.246 -43.114 1.00 96.62 95 LYS A O 1
ATOM 777 N N . PHE A 1 96 ? 19.062 29.765 -42.845 1.00 96.94 96 PHE A N 1
ATOM 778 C CA . PHE A 1 96 ? 18.939 28.362 -43.238 1.00 96.94 96 PHE A CA 1
ATOM 779 C C . PHE A 1 96 ? 17.930 27.610 -42.359 1.00 96.94 96 PHE A C 1
ATOM 781 O O . PHE A 1 96 ? 17.099 26.861 -42.878 1.00 96.94 96 PHE A O 1
ATOM 788 N N . ALA A 1 97 ? 17.964 27.837 -41.042 1.00 96.25 97 ALA A N 1
ATOM 789 C CA . ALA A 1 97 ? 17.042 27.191 -40.118 1.00 96.25 97 ALA A CA 1
ATOM 790 C C . ALA A 1 97 ? 15.585 27.633 -40.318 1.00 96.25 97 ALA A C 1
ATOM 792 O O . ALA A 1 97 ? 14.675 26.805 -40.291 1.00 96.25 97 ALA A O 1
ATOM 793 N N . GLN A 1 98 ? 15.356 28.921 -40.579 1.00 94.81 98 GLN A N 1
ATOM 794 C CA . GLN A 1 98 ? 14.029 29.451 -40.903 1.00 94.81 98 GLN A CA 1
ATOM 795 C C . GLN A 1 98 ? 13.483 28.858 -42.212 1.00 94.81 98 GLN A C 1
ATOM 797 O O . GLN A 1 98 ? 12.317 28.472 -42.278 1.00 94.81 98 GLN A O 1
ATOM 802 N N . ASP A 1 99 ? 14.334 28.714 -43.231 1.00 94.69 99 ASP A N 1
ATOM 803 C CA . ASP A 1 99 ? 13.941 28.218 -44.557 1.00 94.69 99 ASP A CA 1
ATOM 804 C C . ASP A 1 99 ? 13.638 26.716 -44.598 1.00 94.69 99 ASP A C 1
ATOM 806 O O . ASP A 1 99 ? 13.040 26.228 -45.562 1.00 94.69 99 ASP A O 1
ATOM 810 N N . ASN A 1 100 ? 14.031 25.976 -43.561 1.00 95.44 100 ASN A N 1
ATOM 811 C CA . ASN A 1 100 ? 13.889 24.523 -43.482 1.00 95.44 100 ASN A CA 1
ATOM 812 C C . ASN A 1 100 ? 13.225 24.067 -42.175 1.00 95.44 100 ASN A C 1
ATOM 814 O O . ASN A 1 100 ? 13.382 22.917 -41.764 1.00 95.44 100 ASN A O 1
ATOM 818 N N . ILE A 1 101 ? 12.474 24.956 -41.516 1.00 93.88 101 ILE A N 1
ATOM 819 C CA . ILE A 1 101 ? 12.007 24.738 -40.146 1.00 93.88 101 ILE A CA 1
ATOM 820 C C . ILE A 1 101 ? 11.175 23.459 -39.982 1.00 93.88 101 ILE A C 1
ATOM 822 O O . ILE A 1 101 ? 11.347 22.754 -38.993 1.00 93.88 101 ILE A O 1
ATOM 826 N N . PHE A 1 102 ? 10.332 23.100 -40.957 1.00 93.44 102 PHE A N 1
ATOM 827 C CA . PHE A 1 102 ? 9.559 21.859 -40.893 1.00 93.44 102 PHE A CA 1
ATOM 828 C C . PHE A 1 102 ? 10.467 20.619 -40.855 1.00 93.44 102 PHE A C 1
ATOM 830 O O . PHE A 1 102 ? 10.305 19.770 -39.979 1.00 93.44 102 PHE A O 1
ATOM 837 N N . GLY A 1 103 ? 11.456 20.545 -41.754 1.00 93.62 103 GLY A N 1
ATOM 838 C CA . GLY A 1 103 ? 12.417 19.437 -41.807 1.00 93.62 103 GLY A CA 1
ATOM 839 C C . GLY A 1 103 ? 13.311 19.371 -40.568 1.00 93.62 103 GLY A C 1
ATOM 840 O O . GLY A 1 103 ? 13.570 18.288 -40.048 1.00 93.62 103 GLY A O 1
ATOM 841 N N . LEU A 1 104 ? 13.711 20.526 -40.023 1.00 94.81 104 LEU A N 1
ATOM 842 C CA . LEU A 1 104 ? 14.481 20.589 -38.777 1.00 94.81 104 LEU A CA 1
ATOM 843 C C . LEU A 1 104 ? 13.688 20.068 -37.575 1.00 94.81 104 LEU A C 1
ATOM 845 O O . LEU A 1 104 ? 14.207 19.276 -36.796 1.00 94.81 104 LEU A O 1
ATOM 849 N N . PHE A 1 105 ? 12.425 20.466 -37.420 1.00 91.94 105 PHE A N 1
ATOM 850 C CA . PHE A 1 105 ? 11.590 19.969 -36.324 1.00 91.94 105 PHE A CA 1
ATOM 851 C C . PHE A 1 105 ? 11.231 18.490 -36.481 1.00 91.94 105 PHE A C 1
ATOM 853 O O . PHE A 1 105 ? 11.184 17.771 -35.482 1.00 91.94 105 PHE A O 1
ATOM 860 N N . PHE A 1 106 ? 11.040 18.022 -37.718 1.00 92.00 106 PHE A N 1
ATOM 861 C CA . PHE A 1 106 ? 10.902 16.597 -38.004 1.00 92.00 106 PHE A CA 1
ATOM 862 C C . PHE A 1 106 ? 12.170 15.832 -37.604 1.00 92.00 106 PHE A C 1
ATOM 864 O O . PHE A 1 106 ? 12.079 14.827 -36.905 1.00 92.00 106 PHE A O 1
ATOM 871 N N . SER A 1 107 ? 13.354 16.360 -37.932 1.00 92.75 107 SER A N 1
ATOM 872 C CA . SER A 1 107 ? 14.625 15.800 -37.472 1.00 92.75 107 SER A CA 1
ATOM 873 C C . SER A 1 107 ? 14.701 15.728 -35.952 1.00 92.75 107 SER A C 1
ATOM 875 O O . SER A 1 107 ? 15.029 14.672 -35.433 1.00 92.75 107 SER A O 1
ATOM 877 N N . VAL A 1 108 ? 14.388 16.811 -35.233 1.00 90.94 108 VAL A N 1
ATOM 878 C CA . VAL A 1 108 ? 14.449 16.846 -33.760 1.00 90.94 108 VAL A CA 1
ATOM 879 C C . VAL A 1 108 ? 13.522 15.800 -33.139 1.00 90.94 108 VAL A C 1
ATOM 881 O O . VAL A 1 108 ? 13.917 15.136 -32.184 1.00 90.94 108 VAL A O 1
ATOM 884 N N . LEU A 1 109 ? 12.316 15.611 -33.686 1.00 89.19 109 LEU A N 1
ATOM 885 C CA . LEU A 1 109 ? 11.401 14.559 -33.235 1.00 89.19 109 LEU A CA 1
ATOM 886 C C . LEU A 1 109 ? 12.034 13.165 -33.369 1.00 89.19 109 LEU A C 1
ATOM 888 O O . LEU A 1 109 ? 11.947 12.368 -32.437 1.00 89.19 109 LEU A O 1
ATOM 892 N N . LEU A 1 110 ? 12.698 12.889 -34.496 1.00 91.12 110 LEU A N 1
ATOM 893 C CA . LEU A 1 110 ? 13.379 11.614 -34.731 1.00 91.12 110 LEU A CA 1
ATOM 894 C C . LEU A 1 110 ? 14.603 11.443 -33.821 1.00 91.12 110 LEU A C 1
ATOM 896 O O . LEU A 1 110 ? 14.766 10.392 -33.211 1.00 91.12 110 LEU A O 1
ATOM 900 N N . THR A 1 111 ? 15.444 12.465 -33.652 1.00 86.62 111 THR A N 1
ATOM 901 C CA . THR A 1 111 ? 16.642 12.339 -32.807 1.00 86.62 111 THR A CA 1
ATOM 902 C C . THR A 1 111 ? 16.329 12.267 -31.311 1.00 86.62 111 THR A C 1
ATOM 904 O O . THR A 1 111 ? 17.186 11.842 -30.538 1.00 86.62 111 THR A O 1
ATOM 907 N N . LEU A 1 112 ? 15.120 12.632 -30.864 1.00 88.25 112 LEU A N 1
ATOM 908 C CA . LEU A 1 112 ? 14.706 12.408 -29.474 1.00 88.25 112 LEU A CA 1
ATOM 909 C C . LEU A 1 112 ? 14.659 10.913 -29.117 1.00 88.25 112 LEU A C 1
ATOM 911 O O . LEU A 1 112 ? 14.955 10.579 -27.970 1.00 88.25 112 LEU A O 1
ATOM 915 N N . PHE A 1 113 ? 14.408 10.019 -30.086 1.00 88.88 113 PHE A N 1
ATOM 916 C CA . PHE A 1 113 ? 14.586 8.574 -29.890 1.00 88.88 113 PHE A CA 1
ATOM 917 C C . PHE A 1 113 ? 16.037 8.239 -29.514 1.00 88.88 113 PHE A C 1
ATOM 919 O O . PHE A 1 113 ? 16.265 7.412 -28.639 1.00 88.88 113 PHE A O 1
ATOM 926 N N . SER A 1 114 ? 17.019 8.918 -30.113 1.00 83.88 114 SER A N 1
ATOM 927 C CA . SER A 1 114 ? 18.435 8.774 -29.760 1.00 83.88 114 SER A CA 1
ATOM 928 C C . SER A 1 114 ? 18.738 9.339 -28.372 1.00 83.88 114 SER A C 1
ATOM 930 O O . SER A 1 114 ? 19.325 8.671 -27.532 1.00 83.88 114 SER A O 1
ATOM 932 N N . SER A 1 115 ? 18.345 10.583 -28.088 1.00 77.62 115 SER A N 1
ATOM 933 C CA . SER A 1 115 ? 18.731 11.239 -26.829 1.00 77.62 115 SER A CA 1
ATOM 934 C C . SER A 1 115 ? 18.101 10.598 -25.588 1.00 77.62 115 SER A C 1
ATOM 936 O O . SER A 1 115 ? 18.684 10.682 -24.511 1.00 77.62 115 SER A O 1
ATOM 938 N N . MET A 1 116 ? 16.936 9.954 -25.719 1.00 84.19 116 MET A N 1
ATOM 939 C CA . MET A 1 116 ? 16.279 9.246 -24.612 1.00 84.19 116 MET A CA 1
ATOM 940 C C . MET A 1 116 ? 16.779 7.807 -24.413 1.00 84.19 116 MET A C 1
ATOM 942 O O . MET A 1 116 ? 16.373 7.174 -23.443 1.00 84.19 116 MET A O 1
ATOM 946 N N . SER A 1 117 ? 17.660 7.282 -25.278 1.00 83.44 117 SER A N 1
ATOM 947 C CA . SER A 1 117 ? 18.212 5.932 -25.094 1.00 83.44 117 SER A CA 1
ATOM 948 C C . SER A 1 117 ? 19.215 5.848 -23.937 1.00 83.44 117 SER A C 1
ATOM 950 O O . SER A 1 117 ? 19.456 4.763 -23.422 1.00 83.44 117 SER A O 1
ATOM 952 N N . PHE A 1 118 ? 19.814 6.971 -23.524 1.00 84.00 118 PHE A N 1
ATOM 953 C CA . PHE A 1 118 ? 20.751 7.024 -22.398 1.00 84.00 118 PHE A CA 1
ATOM 954 C C . PHE A 1 118 ? 20.000 6.980 -21.063 1.00 84.00 118 PHE A C 1
ATOM 956 O O . PHE A 1 118 ? 19.482 8.002 -20.616 1.00 84.00 118 PHE A O 1
ATOM 963 N N . GLU A 1 119 ? 19.958 5.815 -20.412 1.00 81.06 119 GLU A N 1
ATOM 964 C CA . GLU A 1 119 ? 19.140 5.586 -19.211 1.00 81.06 119 GLU A CA 1
ATOM 965 C C . GLU A 1 119 ? 19.404 6.612 -18.090 1.00 81.06 119 GLU A C 1
ATOM 967 O O . GLU A 1 119 ? 18.473 7.270 -17.623 1.00 81.06 119 GLU A O 1
ATOM 972 N N . GLU A 1 120 ? 20.663 6.812 -17.686 1.00 79.25 120 GLU A N 1
ATOM 973 C CA . GLU A 1 120 ? 21.002 7.726 -16.581 1.00 79.25 120 GLU A CA 1
ATOM 974 C C . GLU A 1 120 ? 20.715 9.199 -16.911 1.00 79.25 120 GLU A C 1
ATOM 976 O O . GLU A 1 120 ? 20.111 9.905 -16.097 1.00 79.25 120 GLU A O 1
ATOM 981 N N . GLY A 1 121 ? 21.042 9.648 -18.127 1.00 78.75 121 GLY A N 1
ATOM 982 C CA . GLY A 1 121 ? 20.752 11.012 -18.591 1.00 78.75 121 GLY A CA 1
ATOM 983 C C . GLY A 1 121 ? 19.259 11.278 -18.812 1.00 78.75 121 GLY A C 1
ATOM 984 O O . GLY A 1 121 ? 18.801 12.425 -18.796 1.00 78.75 121 GLY A O 1
ATOM 985 N N . PHE A 1 122 ? 18.469 10.215 -18.962 1.00 86.31 122 PHE A N 1
ATOM 986 C CA . PHE A 1 122 ? 17.027 10.268 -19.155 1.00 86.31 122 PHE A CA 1
ATOM 987 C C . PHE A 1 122 ? 16.240 10.341 -17.836 1.00 86.31 122 PHE A C 1
ATOM 989 O O . PHE A 1 122 ? 15.200 11.008 -17.782 1.00 86.31 122 PHE A O 1
ATOM 996 N N . LYS A 1 123 ? 16.740 9.758 -16.736 1.00 88.94 123 LYS A N 1
ATOM 997 C CA . LYS A 1 123 ? 16.075 9.769 -15.412 1.00 88.94 123 LYS A CA 1
ATOM 998 C C . LYS A 1 123 ? 15.668 11.174 -14.914 1.00 88.94 123 LYS A C 1
ATOM 1000 O O . LYS A 1 123 ? 14.532 11.329 -14.444 1.00 88.94 123 LYS A O 1
ATOM 1005 N N . PRO A 1 124 ? 16.485 12.241 -15.048 1.00 90.06 124 PRO A N 1
ATOM 1006 C CA . PRO A 1 124 ? 16.070 13.608 -14.708 1.00 90.06 124 PRO A CA 1
ATOM 1007 C C . PRO A 1 124 ? 14.874 14.111 -15.535 1.00 90.06 124 PRO A C 1
ATOM 1009 O O . PRO A 1 124 ? 14.030 14.866 -15.043 1.00 90.06 124 PRO A O 1
ATOM 1012 N N . LEU A 1 125 ? 14.771 13.678 -16.794 1.00 89.06 125 LEU A N 1
ATOM 1013 C CA . LEU A 1 125 ? 13.668 14.029 -17.682 1.00 89.06 125 LEU A CA 1
ATOM 1014 C C . LEU A 1 125 ? 12.358 13.390 -17.211 1.00 89.06 125 LEU A C 1
ATOM 1016 O O . LEU A 1 125 ? 11.332 14.079 -17.159 1.00 89.06 125 LEU A O 1
ATOM 1020 N N . VAL A 1 126 ? 12.408 12.107 -16.842 1.00 91.06 126 VAL A N 1
ATOM 1021 C CA . VAL A 1 126 ? 11.250 11.324 -16.391 1.00 91.06 126 VAL A CA 1
ATOM 1022 C C . VAL A 1 126 ? 10.781 11.763 -15.004 1.00 91.06 126 VAL A C 1
ATOM 1024 O O . VAL A 1 126 ? 9.590 12.006 -14.794 1.00 91.06 126 VAL A O 1
ATOM 1027 N N . SER A 1 127 ? 11.713 11.977 -14.072 1.00 90.50 127 SER A N 1
ATOM 1028 C CA . SER A 1 127 ? 11.408 12.414 -12.700 1.00 90.50 127 SER A CA 1
ATOM 1029 C C . SER A 1 127 ? 10.765 13.805 -12.622 1.00 90.50 127 SER A C 1
ATOM 1031 O O . SER A 1 127 ? 10.091 14.124 -11.642 1.00 90.50 127 SER A O 1
ATOM 1033 N N . SER A 1 128 ? 10.889 14.630 -13.670 1.00 88.69 128 SER A N 1
ATOM 1034 C CA . SER A 1 128 ? 10.166 15.906 -13.770 1.00 88.69 128 SER A CA 1
ATOM 1035 C C . SER A 1 128 ? 8.641 15.740 -13.852 1.00 88.69 128 SER A C 1
ATOM 1037 O O . SER A 1 128 ? 7.905 16.691 -13.577 1.00 88.69 128 SER A O 1
ATOM 1039 N N . LYS A 1 129 ? 8.171 14.556 -14.281 1.00 88.12 129 LYS A N 1
ATOM 1040 C CA . LYS A 1 129 ? 6.770 14.206 -14.573 1.00 88.12 129 LYS A CA 1
ATOM 1041 C C . LYS A 1 129 ? 6.072 15.125 -15.595 1.00 88.12 129 LYS A C 1
ATOM 1043 O O . LYS A 1 129 ? 4.871 14.985 -15.818 1.00 88.12 129 LYS A O 1
ATOM 1048 N N . GLN A 1 130 ? 6.808 15.997 -16.293 1.00 87.12 130 GLN A N 1
ATOM 1049 C CA . GLN A 1 130 ? 6.281 16.928 -17.310 1.00 87.12 130 GLN A CA 1
ATOM 1050 C C . GLN A 1 130 ? 5.991 16.270 -18.673 1.00 87.12 130 GLN A C 1
ATOM 1052 O O . GLN A 1 130 ? 5.595 16.948 -19.615 1.00 87.12 130 GLN A O 1
ATOM 1057 N N . THR A 1 131 ? 6.197 14.960 -18.790 1.00 89.38 131 THR A N 1
ATOM 1058 C CA . THR A 1 131 ? 5.931 14.151 -19.996 1.00 89.38 131 THR A CA 1
ATOM 1059 C C . THR A 1 131 ? 5.263 12.821 -19.606 1.00 89.38 131 THR A C 1
ATOM 1061 O O . THR A 1 131 ? 5.292 11.860 -20.355 1.00 89.38 131 THR A O 1
ATOM 1064 N N . SER A 1 132 ? 4.653 12.765 -18.413 1.00 87.94 132 SER A N 1
ATOM 1065 C CA . SER A 1 132 ? 4.008 11.553 -17.870 1.00 87.94 132 SER A CA 1
ATOM 1066 C C . SER A 1 132 ? 2.686 11.173 -18.550 1.00 87.94 132 SER A C 1
ATOM 1068 O O . SER A 1 132 ? 2.127 10.125 -18.253 1.00 87.94 132 SER A O 1
ATOM 1070 N N . ASP A 1 133 ? 2.169 12.035 -19.422 1.00 93.38 133 ASP A N 1
ATOM 1071 C CA . ASP A 1 133 ? 0.986 11.794 -20.243 1.00 93.38 133 ASP A CA 1
ATOM 1072 C C . ASP A 1 133 ? 1.065 12.649 -21.527 1.00 93.38 133 ASP A C 1
ATOM 1074 O O . ASP A 1 133 ? 1.837 13.626 -21.566 1.00 93.38 133 ASP A O 1
ATOM 1078 N N . PRO A 1 134 ? 0.290 12.311 -22.578 1.00 94.50 134 PRO A N 1
ATOM 1079 C CA . PRO A 1 134 ? 0.290 13.053 -23.837 1.00 94.50 134 PRO A CA 1
ATOM 1080 C C . PRO A 1 134 ? 0.014 14.558 -23.712 1.00 94.50 134 PRO A C 1
ATOM 1082 O O . PRO A 1 134 ? 0.630 15.354 -24.421 1.00 94.50 134 PRO A O 1
ATOM 1085 N N . TYR A 1 135 ? -0.865 14.998 -22.807 1.00 94.62 135 TYR A N 1
ATOM 1086 C CA . TYR A 1 135 ? -1.183 16.421 -22.650 1.00 94.62 135 TYR A CA 1
ATOM 1087 C C . TYR A 1 135 ? -0.057 17.217 -21.976 1.00 94.62 135 TYR A C 1
ATOM 1089 O O . TYR A 1 135 ? 0.278 18.334 -22.390 1.00 94.62 135 TYR A O 1
ATOM 1097 N N . LYS A 1 136 ? 0.585 16.662 -20.945 1.00 94.56 136 LYS A N 1
ATOM 1098 C CA . LYS A 1 136 ? 1.783 17.271 -20.351 1.00 94.56 136 LYS A CA 1
ATOM 1099 C C . LYS A 1 136 ? 2.928 17.310 -21.362 1.00 94.56 136 LYS A C 1
ATOM 1101 O O . LYS A 1 136 ? 3.576 18.353 -21.486 1.00 94.56 136 LYS A O 1
ATOM 1106 N N . ALA A 1 137 ? 3.114 16.235 -22.133 1.00 93.19 137 ALA A N 1
ATOM 1107 C CA . ALA A 1 137 ? 4.071 16.197 -23.233 1.00 93.19 137 ALA A CA 1
ATOM 1108 C C . ALA A 1 137 ? 3.785 17.303 -24.264 1.00 93.19 137 ALA A C 1
ATOM 1110 O O . ALA A 1 137 ? 4.683 18.087 -24.571 1.00 93.19 137 ALA A O 1
ATOM 1111 N N . PHE A 1 138 ? 2.531 17.448 -24.707 1.00 94.56 138 PHE A N 1
ATOM 1112 C CA . PHE A 1 138 ? 2.079 18.542 -25.572 1.00 94.56 138 PHE A CA 1
ATOM 1113 C C . PHE A 1 138 ? 2.528 19.909 -25.040 1.00 94.56 138 PHE A C 1
ATOM 1115 O O . PHE A 1 138 ? 3.241 20.633 -25.735 1.00 94.56 138 PHE A O 1
ATOM 1122 N N . LYS A 1 139 ? 2.202 20.245 -23.785 1.00 94.25 139 LYS A N 1
ATOM 1123 C CA . LYS A 1 139 ? 2.578 21.540 -23.187 1.00 94.25 139 LYS A CA 1
ATOM 1124 C C . LYS A 1 139 ? 4.091 21.747 -23.154 1.00 94.25 139 LYS A C 1
ATOM 1126 O O . LYS A 1 139 ? 4.579 22.832 -23.482 1.00 94.25 139 LYS A O 1
ATOM 1131 N N . ARG A 1 140 ? 4.838 20.714 -22.756 1.00 92.75 140 ARG A N 1
ATOM 1132 C CA . ARG A 1 140 ? 6.298 20.766 -22.658 1.00 92.75 140 ARG A CA 1
ATOM 1133 C C . ARG A 1 140 ? 6.932 21.020 -24.021 1.00 92.75 140 ARG A C 1
ATOM 1135 O O . ARG A 1 140 ? 7.696 21.972 -24.168 1.00 92.75 140 ARG A O 1
ATOM 1142 N N . TYR A 1 141 ? 6.609 20.196 -25.011 1.00 91.50 141 TYR A N 1
ATOM 1143 C CA . TYR A 1 141 ? 7.245 20.257 -26.323 1.00 91.50 141 TYR A CA 1
ATOM 1144 C C . TYR A 1 141 ? 6.721 21.411 -27.182 1.00 91.50 141 TYR A C 1
ATOM 1146 O O . TYR A 1 141 ? 7.486 21.941 -27.985 1.00 91.50 141 TYR A O 1
ATOM 1154 N N . LEU A 1 142 ? 5.497 21.900 -26.953 1.00 93.19 142 LEU A N 1
ATOM 1155 C CA . LEU A 1 142 ? 5.028 23.169 -27.517 1.00 93.19 142 LEU A CA 1
ATOM 1156 C C . LEU A 1 142 ? 5.856 24.351 -26.984 1.00 93.19 142 LEU A C 1
ATOM 1158 O O . LEU A 1 142 ? 6.287 25.211 -27.755 1.00 93.19 142 LEU A O 1
ATOM 1162 N N . SER A 1 143 ? 6.143 24.371 -25.675 1.00 92.75 143 SER A N 1
ATOM 1163 C CA . SER A 1 143 ? 7.020 25.385 -25.071 1.00 92.75 143 SER A CA 1
ATOM 1164 C C . SER A 1 143 ? 8.442 25.312 -25.632 1.00 92.75 143 SER A C 1
ATOM 1166 O O . SER A 1 143 ? 8.992 26.342 -26.024 1.00 92.75 143 SER A O 1
ATOM 1168 N N . THR A 1 144 ? 9.022 24.112 -25.730 1.00 91.25 144 THR A N 1
ATOM 1169 C CA . THR A 1 144 ? 10.344 23.910 -26.344 1.00 91.25 144 THR A CA 1
ATOM 1170 C C . THR A 1 144 ? 10.357 24.374 -27.798 1.00 91.25 144 THR A C 1
ATOM 1172 O O . THR A 1 144 ? 11.254 25.115 -28.190 1.00 91.25 144 THR A O 1
ATOM 1175 N N . SER A 1 145 ? 9.334 24.024 -28.580 1.00 92.06 145 SER A N 1
ATOM 1176 C CA . SER A 1 145 ? 9.240 24.408 -29.991 1.00 92.06 145 SER A CA 1
ATOM 1177 C C . SER A 1 145 ? 9.158 25.917 -30.180 1.00 92.06 145 SER A C 1
ATOM 1179 O O . SER A 1 145 ? 9.824 26.467 -31.056 1.00 92.06 145 SER A O 1
ATOM 1181 N N . LYS A 1 146 ? 8.416 26.613 -29.310 1.00 94.06 146 LYS A N 1
ATOM 1182 C CA . LYS A 1 146 ? 8.395 28.080 -29.277 1.00 94.06 146 LYS A CA 1
ATOM 1183 C C . LYS A 1 146 ? 9.786 28.660 -29.006 1.00 94.06 146 LYS A C 1
ATOM 1185 O O . LYS A 1 146 ? 10.200 29.567 -29.722 1.00 94.06 146 LYS A O 1
ATOM 1190 N N . ARG A 1 147 ? 10.504 28.139 -28.005 1.00 94.88 147 ARG A N 1
ATOM 1191 C CA . ARG A 1 147 ? 11.850 28.617 -27.637 1.00 94.88 147 ARG A CA 1
ATOM 1192 C C . ARG A 1 147 ? 12.848 28.412 -28.773 1.00 94.88 147 ARG A C 1
ATOM 1194 O O . ARG A 1 147 ? 13.501 29.361 -29.182 1.00 94.88 147 ARG A O 1
ATOM 1201 N N . VAL A 1 148 ? 12.908 27.206 -29.337 1.00 93.69 148 VAL A N 1
ATOM 1202 C CA . VAL A 1 148 ? 13.815 26.886 -30.453 1.00 93.69 148 VAL A CA 1
ATOM 1203 C C . VAL A 1 148 ? 13.483 27.725 -31.691 1.00 93.69 148 VAL A C 1
ATOM 1205 O O . VAL A 1 148 ? 14.385 28.268 -32.322 1.00 93.69 148 VAL A O 1
ATOM 1208 N N . LYS A 1 149 ? 12.195 27.937 -32.001 1.00 93.50 149 LYS A N 1
ATOM 1209 C CA . LYS A 1 149 ? 11.786 28.878 -33.056 1.00 93.50 149 LYS A CA 1
ATOM 1210 C C . LYS A 1 149 ? 12.306 30.290 -32.771 1.00 93.50 149 LYS A C 1
ATOM 1212 O O . LYS A 1 149 ? 12.899 30.890 -33.659 1.00 93.50 149 LYS A O 1
ATOM 1217 N N . ASN A 1 150 ? 12.127 30.799 -31.550 1.00 95.69 150 ASN A N 1
ATOM 1218 C CA . ASN A 1 150 ? 12.628 32.119 -31.163 1.00 95.69 150 ASN A CA 1
ATOM 1219 C C . ASN A 1 150 ? 14.149 32.226 -31.327 1.00 95.69 150 ASN A C 1
ATOM 1221 O O . ASN A 1 150 ? 14.630 33.269 -31.772 1.00 95.69 150 ASN A O 1
ATOM 1225 N N . TRP A 1 151 ? 14.890 31.158 -31.012 1.00 96.19 151 TRP A N 1
ATOM 1226 C CA . TRP A 1 151 ? 16.340 31.083 -31.203 1.00 96.19 151 TRP A CA 1
ATOM 1227 C C . TRP A 1 151 ? 16.742 31.201 -32.670 1.00 96.19 151 TRP A C 1
ATOM 1229 O O . TRP A 1 151 ? 17.763 31.811 -32.963 1.00 96.19 151 TRP A O 1
ATOM 1239 N N . TYR A 1 152 ? 15.945 30.675 -33.601 1.00 95.50 152 TYR A N 1
ATOM 1240 C CA . TYR A 1 152 ? 16.202 30.836 -35.033 1.00 95.50 152 TYR A CA 1
ATOM 1241 C C . TYR A 1 152 ? 15.772 32.192 -35.590 1.00 95.50 152 TYR A C 1
ATOM 1243 O O . TYR A 1 152 ? 16.292 32.595 -36.624 1.00 95.50 152 TYR A O 1
ATOM 1251 N N . THR A 1 153 ? 14.832 32.890 -34.947 1.00 93.25 153 THR A N 1
ATOM 1252 C CA . THR A 1 153 ? 14.225 34.115 -35.499 1.00 93.25 153 THR A CA 1
ATOM 1253 C C . THR A 1 153 ? 14.684 35.413 -34.840 1.00 93.25 153 THR A C 1
ATOM 1255 O O . THR A 1 153 ? 14.394 36.482 -35.365 1.00 93.25 153 THR A O 1
ATOM 1258 N N . THR A 1 154 ? 15.331 35.358 -33.674 1.00 94.69 154 THR A N 1
ATOM 1259 C CA . THR A 1 154 ? 15.769 36.553 -32.933 1.00 94.69 154 THR A CA 1
ATOM 1260 C C . THR A 1 154 ? 17.193 36.389 -32.413 1.00 94.69 154 THR A C 1
ATOM 1262 O O . THR A 1 154 ? 17.660 35.267 -32.227 1.00 94.69 154 THR A O 1
ATOM 1265 N N . ASP A 1 155 ? 17.892 37.504 -32.190 1.00 92.81 155 ASP A N 1
ATOM 1266 C CA . ASP A 1 155 ? 19.288 37.495 -31.744 1.00 92.81 155 ASP A CA 1
ATOM 1267 C C . ASP A 1 155 ? 19.405 37.049 -30.273 1.00 92.81 155 ASP A C 1
ATOM 1269 O O . ASP A 1 155 ? 18.863 37.730 -29.397 1.00 92.81 155 ASP A O 1
ATOM 1273 N N . PRO A 1 156 ? 20.104 35.943 -29.957 1.00 94.31 156 PRO A N 1
ATOM 1274 C CA . PRO A 1 156 ? 20.259 35.472 -28.585 1.00 94.31 156 PRO A CA 1
ATOM 1275 C C . PRO A 1 156 ? 21.284 36.272 -27.763 1.00 94.31 156 PRO A C 1
ATOM 1277 O O . PRO A 1 156 ? 21.378 36.037 -26.561 1.00 94.31 156 PRO A O 1
ATOM 1280 N N . TRP A 1 157 ? 22.036 37.198 -28.370 1.00 91.56 157 TRP A N 1
ATOM 1281 C CA . TRP A 1 157 ? 23.075 37.996 -27.701 1.00 91.56 157 TRP A CA 1
ATOM 1282 C C . TRP A 1 157 ? 22.598 39.376 -27.241 1.00 91.56 157 TRP A C 1
ATOM 1284 O O . TRP A 1 157 ? 23.288 40.047 -26.470 1.00 91.56 157 TRP A O 1
ATOM 1294 N N . THR A 1 158 ? 21.427 39.816 -27.701 1.00 91.94 158 THR A N 1
ATOM 1295 C CA . THR A 1 158 ? 20.850 41.109 -27.327 1.00 91.94 158 THR A CA 1
ATOM 1296 C C . THR A 1 158 ? 19.878 40.944 -26.162 1.00 91.94 158 THR A C 1
ATOM 1298 O O . THR A 1 158 ? 18.860 40.259 -26.260 1.00 91.94 158 THR A O 1
ATOM 1301 N N . LYS A 1 159 ? 20.169 41.611 -25.038 1.00 91.62 159 LYS A N 1
ATOM 1302 C CA . LYS A 1 159 ? 19.311 41.583 -23.845 1.00 91.62 159 LYS A CA 1
ATOM 1303 C C . LYS A 1 159 ? 17.883 42.008 -24.180 1.00 91.62 159 LYS A C 1
ATOM 1305 O O . LYS A 1 159 ? 17.658 43.041 -24.801 1.00 91.62 159 LYS A O 1
ATOM 1310 N N . GLY A 1 160 ? 16.918 41.228 -23.701 1.00 88.06 160 GLY A N 1
ATOM 1311 C CA . GLY A 1 160 ? 15.493 41.513 -23.860 1.00 88.06 160 GLY A CA 1
ATOM 1312 C C . GLY A 1 160 ? 14.852 40.909 -25.111 1.00 88.06 160 GLY A C 1
ATOM 1313 O O . GLY A 1 160 ? 13.623 40.863 -25.168 1.00 88.06 160 GLY A O 1
ATOM 1314 N N . THR A 1 161 ? 15.624 40.374 -26.063 1.00 95.50 161 THR A N 1
ATOM 1315 C CA . THR A 1 161 ? 15.042 39.605 -27.172 1.00 95.50 161 THR A CA 1
ATOM 1316 C C . THR A 1 161 ? 14.403 38.304 -26.663 1.00 95.50 161 THR A C 1
ATOM 1318 O O . THR A 1 161 ? 14.806 37.769 -25.619 1.00 95.50 161 THR A O 1
ATOM 1321 N N . PRO A 1 162 ? 13.417 37.744 -27.393 1.00 96.19 162 PRO A N 1
ATOM 1322 C CA . PRO A 1 162 ? 12.857 36.434 -27.076 1.00 96.19 162 PRO A CA 1
ATOM 1323 C C . PRO A 1 162 ? 13.928 35.344 -26.943 1.00 96.19 162 PRO A C 1
ATOM 1325 O O . PRO A 1 162 ? 13.932 34.635 -25.939 1.00 96.19 162 PRO A O 1
ATOM 1328 N N . ALA A 1 163 ? 14.882 35.259 -27.880 1.00 94.81 163 ALA A N 1
ATOM 1329 C CA . ALA A 1 163 ? 15.946 34.259 -27.825 1.00 94.81 163 ALA A CA 1
ATOM 1330 C C . ALA A 1 163 ? 16.852 34.398 -26.594 1.00 94.81 163 ALA A C 1
ATOM 1332 O O . ALA A 1 163 ? 17.105 33.394 -25.930 1.00 94.81 163 ALA A O 1
ATOM 1333 N N . TYR A 1 164 ? 17.289 35.613 -26.242 1.00 94.50 164 TYR A N 1
ATOM 1334 C CA . TYR A 1 164 ? 18.117 35.840 -25.052 1.00 94.50 164 TYR A CA 1
ATOM 1335 C C . TYR A 1 164 ? 17.387 35.407 -23.772 1.00 94.50 164 TYR A C 1
ATOM 1337 O O . TYR A 1 164 ? 17.932 34.686 -22.930 1.00 94.50 164 TYR A O 1
ATOM 1345 N N . ASN A 1 165 ? 16.118 35.808 -23.634 1.00 94.81 165 ASN A N 1
ATOM 1346 C CA . ASN A 1 165 ? 15.296 35.457 -22.476 1.00 94.81 165 ASN A CA 1
ATOM 1347 C C . ASN A 1 165 ? 15.057 33.944 -22.389 1.00 94.81 165 ASN A C 1
ATOM 1349 O O . ASN A 1 165 ? 15.144 33.363 -21.302 1.00 94.81 165 ASN A O 1
ATOM 1353 N N . ASP A 1 166 ? 14.801 33.300 -23.529 1.00 95.88 166 ASP A N 1
ATOM 1354 C CA . ASP A 1 166 ? 14.601 31.859 -23.613 1.00 95.88 166 ASP A CA 1
ATOM 1355 C C . ASP A 1 166 ? 15.880 31.092 -23.249 1.00 95.88 166 ASP A C 1
ATOM 1357 O O . ASP A 1 166 ? 15.799 30.176 -22.429 1.00 95.88 166 ASP A O 1
ATOM 1361 N N . MET A 1 167 ? 17.047 31.488 -23.775 1.00 94.31 167 MET A N 1
ATOM 1362 C CA . MET A 1 167 ? 18.354 30.889 -23.449 1.00 94.31 167 MET A CA 1
ATOM 1363 C C . MET A 1 167 ? 18.662 30.987 -21.955 1.00 94.31 167 MET A C 1
ATOM 1365 O O . MET A 1 167 ? 18.965 29.980 -21.312 1.00 94.31 167 MET A O 1
ATOM 1369 N N . ARG A 1 168 ? 18.479 32.177 -21.365 1.00 92.94 168 ARG A N 1
ATOM 1370 C CA . ARG A 1 168 ? 18.671 32.398 -19.925 1.00 92.94 168 ARG A CA 1
ATOM 1371 C C . ARG A 1 168 ? 17.761 31.507 -19.089 1.00 92.94 168 ARG A C 1
ATOM 1373 O O . ARG A 1 168 ? 18.191 30.934 -18.086 1.00 92.94 168 ARG A O 1
ATOM 1380 N N . ALA A 1 169 ? 16.495 31.399 -19.482 1.00 93.88 169 ALA A N 1
ATOM 1381 C CA . ALA A 1 169 ? 15.522 30.576 -18.781 1.00 93.88 169 ALA A CA 1
ATOM 1382 C C . ALA A 1 169 ? 15.843 29.076 -18.898 1.00 93.88 169 ALA A C 1
ATOM 1384 O O . ALA A 1 169 ? 15.720 28.366 -17.900 1.00 93.88 169 ALA A O 1
ATOM 1385 N N . VAL A 1 170 ? 16.275 28.599 -20.071 1.00 94.38 170 VAL A N 1
ATOM 1386 C CA . VAL A 1 170 ? 16.665 27.193 -20.276 1.00 94.38 170 VAL A CA 1
ATOM 1387 C C . VAL A 1 170 ? 17.926 26.856 -19.485 1.00 94.38 170 VAL A C 1
ATOM 1389 O O . VAL A 1 170 ? 17.895 25.909 -18.702 1.00 94.38 170 VAL A O 1
ATOM 1392 N N . ARG A 1 171 ? 18.992 27.659 -19.594 1.00 93.19 171 ARG A N 1
ATOM 1393 C CA . ARG A 1 171 ? 20.242 27.445 -18.846 1.00 93.19 171 ARG A CA 1
ATOM 1394 C C . ARG A 1 171 ? 20.001 27.411 -17.336 1.00 93.19 171 ARG A C 1
ATOM 1396 O O . ARG A 1 171 ? 20.419 26.476 -16.658 1.00 93.19 171 ARG A O 1
ATOM 1403 N N . ARG A 1 172 ? 19.211 28.356 -16.807 1.00 91.94 172 ARG A N 1
ATOM 1404 C CA . ARG A 1 172 ? 18.788 28.340 -15.394 1.00 91.94 172 ARG A CA 1
ATOM 1405 C C . ARG A 1 172 ? 17.980 27.086 -15.043 1.00 91.94 172 ARG A C 1
ATOM 1407 O O . ARG A 1 172 ? 18.166 26.528 -13.964 1.00 91.94 172 ARG A O 1
ATOM 1414 N N . GLY A 1 173 ? 17.081 26.656 -15.928 1.00 91.25 173 GLY A N 1
ATOM 1415 C CA . GLY A 1 173 ? 16.302 25.430 -15.761 1.00 91.25 173 GLY A CA 1
ATOM 1416 C C . GLY A 1 173 ? 17.191 24.192 -15.634 1.00 91.25 173 GLY A C 1
ATOM 1417 O O . GLY A 1 173 ? 16.994 23.406 -14.709 1.00 91.25 173 GLY A O 1
ATOM 1418 N N . HIS A 1 174 ? 18.209 24.063 -16.490 1.00 92.25 174 HIS A N 1
ATOM 1419 C CA . HIS A 1 174 ? 19.190 22.979 -16.413 1.00 92.25 174 HIS A CA 1
ATOM 1420 C C . HIS A 1 174 ? 19.955 22.990 -15.085 1.00 92.25 174 HIS A C 1
ATOM 1422 O O . HIS A 1 174 ? 20.046 21.947 -14.447 1.00 92.25 174 HIS A O 1
ATOM 1428 N N . VAL A 1 175 ? 20.398 24.156 -14.597 1.00 89.12 175 VAL A N 1
ATOM 1429 C CA . VAL A 1 175 ? 21.065 24.271 -13.283 1.00 89.12 175 VAL A CA 1
ATOM 1430 C C . VAL A 1 175 ? 20.152 23.824 -12.133 1.00 89.12 175 VAL A C 1
ATOM 1432 O O . VAL A 1 175 ? 20.595 23.122 -11.224 1.00 89.12 175 VAL A O 1
ATOM 1435 N N . ILE A 1 176 ? 18.868 24.198 -12.158 1.00 90.12 176 ILE A N 1
ATOM 1436 C CA . ILE A 1 176 ? 17.899 23.796 -11.122 1.00 90.12 176 ILE A CA 1
ATOM 1437 C C . ILE A 1 176 ? 17.678 22.281 -11.145 1.00 90.12 176 ILE A C 1
ATOM 1439 O O . ILE A 1 176 ? 17.725 21.638 -10.094 1.00 90.12 176 ILE A O 1
ATOM 1443 N N . VAL A 1 177 ? 17.448 21.712 -12.331 1.00 90.25 177 VAL A N 1
ATOM 1444 C CA . VAL A 1 177 ? 17.240 20.268 -12.498 1.00 90.25 177 VAL A CA 1
ATOM 1445 C C . VAL A 1 177 ? 18.490 19.499 -12.081 1.00 90.25 177 VAL A C 1
ATOM 1447 O O . VAL A 1 177 ? 18.366 18.551 -11.312 1.00 90.25 177 VAL A O 1
ATOM 1450 N N . ARG A 1 178 ? 19.681 19.951 -12.490 1.00 89.50 178 ARG A N 1
ATOM 1451 C CA . ARG A 1 178 ? 20.972 19.371 -12.104 1.00 89.50 178 ARG A CA 1
ATOM 1452 C C . ARG A 1 178 ? 21.140 19.315 -10.592 1.00 89.50 178 ARG A C 1
ATOM 1454 O O . ARG A 1 178 ? 21.378 18.246 -10.046 1.00 89.50 178 ARG A O 1
ATOM 1461 N N . ARG A 1 179 ? 20.964 20.446 -9.899 1.00 88.56 179 ARG A N 1
ATOM 1462 C CA . ARG A 1 179 ? 21.097 20.509 -8.432 1.00 88.56 179 ARG A CA 1
ATOM 1463 C C . ARG A 1 179 ? 20.125 19.569 -7.731 1.00 88.56 179 ARG A C 1
ATOM 1465 O O . ARG A 1 179 ? 20.520 18.861 -6.814 1.00 88.56 179 ARG A O 1
ATOM 1472 N N . LYS A 1 180 ? 18.867 19.534 -8.182 1.00 89.25 180 LYS A N 1
ATOM 1473 C CA . LYS A 1 180 ? 17.856 18.628 -7.627 1.00 89.25 180 LYS A CA 1
ATOM 1474 C C . LYS A 1 180 ? 18.216 17.163 -7.876 1.00 89.25 180 LYS A C 1
ATOM 1476 O O . LYS A 1 180 ? 18.067 16.348 -6.977 1.00 89.25 180 LYS A O 1
ATOM 1481 N N . ALA A 1 181 ? 18.682 16.840 -9.079 1.00 87.12 181 ALA A N 1
ATOM 1482 C CA . ALA A 1 181 ? 19.031 15.481 -9.459 1.00 87.12 181 ALA A CA 1
ATOM 1483 C C . ALA A 1 181 ? 20.291 14.979 -8.743 1.00 87.12 181 ALA A C 1
ATOM 1485 O O . ALA A 1 181 ? 20.324 13.825 -8.333 1.00 87.12 181 ALA A O 1
ATOM 1486 N N . ASN A 1 182 ? 21.301 15.830 -8.552 1.00 85.88 182 ASN A N 1
ATOM 1487 C CA . ASN A 1 182 ? 22.534 15.482 -7.839 1.00 85.88 182 ASN A CA 1
ATOM 1488 C C . ASN A 1 182 ? 22.354 15.416 -6.315 1.00 85.88 182 ASN A C 1
ATOM 1490 O O . ASN A 1 182 ? 23.159 14.781 -5.649 1.00 85.88 182 ASN A O 1
ATOM 1494 N N . ALA A 1 183 ? 21.289 16.010 -5.764 1.00 87.31 183 ALA A N 1
ATOM 1495 C CA . ALA A 1 183 ? 20.939 15.886 -4.346 1.00 87.31 183 ALA A CA 1
ATOM 1496 C C . ALA A 1 183 ? 20.234 14.562 -3.985 1.00 87.31 183 ALA A C 1
ATOM 1498 O O . ALA A 1 183 ? 20.067 14.283 -2.803 1.00 87.31 183 ALA A O 1
ATOM 1499 N N . MET A 1 184 ? 19.790 13.779 -4.977 1.00 87.50 184 MET A N 1
ATOM 1500 C CA . MET A 1 184 ? 19.116 12.490 -4.773 1.00 87.50 184 MET A CA 1
ATOM 1501 C C . MET A 1 184 ? 20.108 11.325 -4.824 1.00 87.50 184 MET A C 1
ATOM 1503 O O . MET A 1 184 ? 20.997 11.301 -5.691 1.00 87.50 184 MET A O 1
ATOM 1507 N N . SER A 1 185 ? 19.886 10.317 -3.976 1.00 86.19 185 SER A N 1
ATOM 1508 C CA . SER A 1 185 ? 20.585 9.031 -4.089 1.00 86.19 185 SER A CA 1
ATOM 1509 C C . SER A 1 185 ? 20.237 8.325 -5.417 1.00 86.19 185 SER A C 1
ATOM 1511 O O . SER A 1 185 ? 19.214 8.636 -6.046 1.00 86.19 185 SER A O 1
ATOM 1513 N N . PRO A 1 186 ? 21.062 7.375 -5.898 1.00 81.75 186 PRO A N 1
ATOM 1514 C CA . PRO A 1 186 ? 20.733 6.556 -7.068 1.00 81.75 186 PRO A CA 1
ATOM 1515 C C . PRO A 1 186 ? 19.378 5.834 -6.963 1.00 81.75 186 PRO A C 1
ATOM 1517 O O . PRO A 1 186 ? 18.628 5.781 -7.944 1.00 81.75 186 PRO A O 1
ATOM 1520 N N . GLU A 1 187 ? 19.023 5.332 -5.779 1.00 83.94 187 GLU A N 1
ATOM 1521 C CA . GLU A 1 187 ? 17.747 4.657 -5.518 1.00 83.94 187 GLU A CA 1
ATOM 1522 C C . GLU A 1 187 ? 16.574 5.641 -5.565 1.00 83.94 187 GLU A C 1
ATOM 1524 O O . GLU A 1 187 ? 15.559 5.368 -6.209 1.00 83.94 187 GLU A O 1
ATOM 1529 N N . GLU A 1 188 ? 16.718 6.813 -4.937 1.00 88.56 188 GLU A N 1
ATOM 1530 C CA . GLU A 1 188 ? 15.702 7.870 -4.960 1.00 88.56 188 GLU A CA 1
ATOM 1531 C C . GLU A 1 188 ? 15.432 8.361 -6.384 1.00 88.56 188 GLU A C 1
ATOM 1533 O O . GLU A 1 188 ? 14.273 8.511 -6.779 1.00 88.56 188 GLU A O 1
ATOM 1538 N N . MET A 1 189 ? 16.490 8.565 -7.176 1.00 87.50 189 MET A N 1
ATOM 1539 C CA . MET A 1 189 ? 16.371 8.961 -8.579 1.00 87.50 189 MET A CA 1
ATOM 1540 C C . MET A 1 189 ? 15.673 7.878 -9.407 1.00 87.50 189 MET A C 1
ATOM 1542 O O . MET A 1 189 ? 14.779 8.189 -10.194 1.00 87.50 189 MET A O 1
ATOM 1546 N N . THR A 1 190 ? 16.033 6.608 -9.206 1.00 86.25 190 THR A N 1
ATOM 1547 C CA . THR A 1 190 ? 15.422 5.478 -9.921 1.00 86.25 190 THR A CA 1
ATOM 1548 C C . THR A 1 190 ? 13.936 5.354 -9.583 1.00 86.25 190 THR A C 1
ATOM 1550 O O . THR A 1 190 ? 13.100 5.269 -10.484 1.00 86.25 190 THR A O 1
ATOM 1553 N N . LYS A 1 191 ? 13.573 5.476 -8.301 1.00 88.69 191 LYS A N 1
ATOM 1554 C CA . LYS A 1 191 ? 12.172 5.504 -7.864 1.00 88.69 191 LYS A CA 1
ATOM 1555 C C . LYS A 1 191 ? 11.413 6.694 -8.456 1.00 88.69 191 LYS A C 1
ATOM 1557 O O . LYS A 1 191 ? 10.306 6.532 -8.963 1.00 88.69 191 LYS A O 1
ATOM 1562 N N . ALA A 1 192 ? 12.001 7.890 -8.440 1.00 86.81 192 ALA A N 1
ATOM 1563 C CA . ALA A 1 192 ? 11.380 9.083 -9.015 1.00 86.81 192 ALA A CA 1
ATOM 1564 C C . ALA A 1 192 ? 11.180 8.969 -10.539 1.00 86.81 192 ALA A C 1
ATOM 1566 O O . ALA A 1 192 ? 10.208 9.509 -11.081 1.00 86.81 192 ALA A O 1
ATOM 1567 N N . ALA A 1 193 ? 12.079 8.259 -11.222 1.00 87.25 193 ALA A N 1
ATOM 1568 C CA . ALA A 1 193 ? 12.031 8.007 -12.655 1.00 87.25 193 ALA A CA 1
ATOM 1569 C C . ALA A 1 193 ? 11.143 6.813 -13.057 1.00 87.25 193 ALA A C 1
ATOM 1571 O O . ALA A 1 193 ? 10.865 6.681 -14.238 1.00 87.25 193 ALA A O 1
ATOM 1572 N N . THR A 1 194 ? 10.629 6.002 -12.128 1.00 88.12 194 THR A N 1
ATOM 1573 C CA . THR A 1 194 ? 9.755 4.860 -12.468 1.00 88.12 194 THR A CA 1
ATOM 1574 C C . THR A 1 194 ? 8.351 5.325 -12.895 1.00 88.12 194 THR A C 1
ATOM 1576 O O . THR A 1 194 ? 7.800 6.280 -12.320 1.00 88.12 194 THR A O 1
ATOM 1579 N N . ILE A 1 195 ? 7.763 4.669 -13.907 1.00 83.94 195 ILE A N 1
ATOM 1580 C CA . ILE A 1 195 ? 6.381 4.898 -14.375 1.00 83.94 195 ILE A CA 1
ATOM 1581 C C . ILE A 1 195 ? 5.561 3.602 -14.258 1.00 83.94 195 ILE A C 1
ATOM 1583 O O . ILE A 1 195 ? 5.726 2.687 -15.056 1.00 83.94 195 ILE A O 1
ATOM 1587 N N . GLU A 1 196 ? 4.639 3.551 -13.290 1.00 70.81 196 GLU A N 1
ATOM 1588 C CA . GLU A 1 196 ? 3.848 2.347 -12.967 1.00 70.81 196 GLU A CA 1
ATOM 1589 C C . GLU A 1 196 ? 2.897 1.910 -14.099 1.00 70.81 196 GLU A C 1
ATOM 1591 O O . GLU A 1 196 ? 2.842 0.729 -14.422 1.00 70.81 196 GLU A O 1
ATOM 1596 N N . ASN A 1 197 ? 2.215 2.852 -14.762 1.00 77.12 197 ASN A N 1
ATOM 1597 C CA . ASN A 1 197 ? 1.277 2.584 -15.867 1.00 77.12 197 ASN A CA 1
ATOM 1598 C C . ASN A 1 197 ? 1.843 3.104 -17.193 1.00 77.12 197 ASN A C 1
ATOM 1600 O O . ASN A 1 197 ? 1.344 4.065 -17.786 1.00 77.12 197 ASN A O 1
ATOM 1604 N N . SER A 1 198 ? 2.974 2.532 -17.599 1.00 83.19 198 SER A N 1
ATOM 1605 C CA . SER A 1 198 ? 3.698 2.971 -18.790 1.00 83.19 198 SER A CA 1
ATOM 1606 C C . SER A 1 198 ? 2.996 2.517 -20.083 1.00 83.19 198 SER A C 1
ATOM 1608 O O . SER A 1 198 ? 2.450 1.425 -20.179 1.00 83.19 198 SER A O 1
ATOM 1610 N N . LEU A 1 199 ? 3.045 3.360 -21.118 1.00 85.75 199 LEU A N 1
ATOM 1611 C CA . LEU A 1 199 ? 2.603 3.040 -22.478 1.00 85.75 199 LEU A CA 1
ATOM 1612 C C . LEU A 1 199 ? 3.745 2.252 -23.139 1.00 85.75 199 LEU A C 1
ATOM 1614 O O . LEU A 1 199 ? 4.436 2.791 -23.992 1.00 85.75 199 LEU A O 1
ATOM 1618 N N . SER A 1 200 ? 4.028 1.035 -22.674 1.00 87.19 200 SER A N 1
ATOM 1619 C CA . SER A 1 200 ? 5.222 0.278 -23.090 1.00 87.19 200 SER A CA 1
ATOM 1620 C C . SER A 1 200 ? 4.927 -1.116 -23.663 1.00 87.19 200 SER A C 1
ATOM 1622 O O . SER A 1 200 ? 5.724 -2.046 -23.562 1.00 87.19 200 SER A O 1
ATOM 1624 N N . HIS A 1 201 ? 3.752 -1.277 -24.274 1.00 80.50 201 HIS A N 1
ATOM 1625 C CA . HIS A 1 201 ? 3.239 -2.575 -24.719 1.00 80.50 201 HIS A CA 1
ATOM 1626 C C . HIS A 1 201 ? 4.035 -3.216 -25.871 1.00 80.50 201 HIS A C 1
ATOM 1628 O O . HIS A 1 201 ? 3.885 -4.413 -26.103 1.00 80.50 201 HIS A O 1
ATOM 1634 N N . THR A 1 202 ? 4.880 -2.466 -26.595 1.00 83.31 202 THR A N 1
ATOM 1635 C CA . THR A 1 202 ? 5.724 -3.029 -27.670 1.00 83.31 202 THR A CA 1
ATOM 1636 C C . THR A 1 202 ? 7.190 -3.203 -27.283 1.00 83.31 202 THR A C 1
ATOM 1638 O O . THR A 1 202 ? 7.959 -3.745 -28.075 1.00 83.31 202 THR A O 1
ATOM 1641 N N . ARG A 1 203 ? 7.593 -2.803 -26.071 1.00 87.31 203 ARG A N 1
ATOM 1642 C CA . ARG A 1 203 ? 8.995 -2.731 -25.640 1.00 87.31 203 ARG A CA 1
ATOM 1643 C C . ARG A 1 203 ? 9.736 -4.034 -25.864 1.00 87.31 203 ARG A C 1
ATOM 1645 O O . ARG A 1 203 ? 10.839 -4.018 -26.399 1.00 87.31 203 ARG A O 1
ATOM 1652 N N . ASP A 1 204 ? 9.155 -5.149 -25.440 1.00 83.19 204 ASP A N 1
ATOM 1653 C CA . ASP A 1 204 ? 9.842 -6.438 -25.488 1.00 83.19 204 ASP A CA 1
ATOM 1654 C C . ASP A 1 204 ? 10.042 -6.909 -26.938 1.00 83.19 204 ASP A C 1
ATOM 1656 O O . ASP A 1 204 ? 11.111 -7.412 -27.276 1.00 83.19 204 ASP A O 1
ATOM 1660 N N . ILE A 1 205 ? 9.079 -6.625 -27.825 1.00 83.50 205 ILE A N 1
ATOM 1661 C CA . ILE A 1 205 ? 9.202 -6.866 -29.273 1.00 83.50 205 ILE A CA 1
ATOM 1662 C C . ILE A 1 205 ? 10.302 -5.978 -29.868 1.00 83.50 205 ILE A C 1
ATOM 1664 O O . ILE A 1 205 ? 11.154 -6.449 -30.623 1.00 83.50 205 ILE A O 1
ATOM 1668 N N . LEU A 1 206 ? 10.312 -4.692 -29.506 1.00 87.19 206 LEU A N 1
ATOM 1669 C CA . LEU A 1 206 ? 11.322 -3.737 -29.960 1.00 87.19 206 LEU A CA 1
ATOM 1670 C C . LEU A 1 206 ? 12.721 -4.099 -29.455 1.00 87.19 206 LEU A C 1
ATOM 1672 O O . LEU A 1 206 ? 13.692 -3.926 -30.185 1.00 87.19 206 LEU A O 1
ATOM 1676 N N . LEU A 1 207 ? 12.843 -4.626 -28.234 1.00 89.12 207 LEU A N 1
ATOM 1677 C CA . LEU A 1 207 ? 14.113 -5.083 -27.673 1.00 89.12 207 LEU A CA 1
ATOM 1678 C C . LEU A 1 207 ? 14.723 -6.212 -28.491 1.00 89.12 207 LEU A C 1
ATOM 1680 O O . LEU A 1 207 ? 15.942 -6.242 -28.648 1.00 89.12 207 LEU A O 1
ATOM 1684 N N . GLU A 1 208 ? 13.913 -7.138 -28.999 1.00 88.56 208 GLU A N 1
ATOM 1685 C CA . GLU A 1 208 ? 14.418 -8.185 -29.881 1.00 88.56 208 GLU A CA 1
ATOM 1686 C C . GLU A 1 208 ? 14.976 -7.599 -31.177 1.00 88.56 208 GLU A C 1
ATOM 1688 O O . GLU A 1 208 ? 16.105 -7.926 -31.542 1.00 88.56 208 GLU A O 1
ATOM 1693 N N . ASP A 1 209 ? 14.230 -6.697 -31.822 1.00 92.50 209 ASP A N 1
ATOM 1694 C CA . ASP A 1 209 ? 14.677 -6.017 -33.039 1.00 92.50 209 ASP A CA 1
ATOM 1695 C C . ASP A 1 209 ? 15.963 -5.211 -32.792 1.00 92.50 209 ASP A C 1
ATOM 1697 O O . ASP A 1 209 ? 16.950 -5.393 -33.504 1.00 92.50 209 ASP A O 1
ATOM 1701 N N . PHE A 1 210 ? 16.025 -4.406 -31.726 1.00 93.06 210 PHE A N 1
ATOM 1702 C CA . PHE A 1 210 ? 17.226 -3.645 -31.374 1.00 93.06 210 PHE A CA 1
ATOM 1703 C C . PHE A 1 210 ? 18.415 -4.540 -31.011 1.00 93.06 210 PHE A C 1
ATOM 1705 O O . PHE A 1 210 ? 19.551 -4.231 -31.366 1.00 93.06 210 PHE A O 1
ATOM 1712 N N . ARG A 1 211 ? 18.201 -5.667 -30.323 1.00 90.56 211 ARG A N 1
ATOM 1713 C CA . ARG A 1 211 ? 19.283 -6.612 -30.000 1.00 90.56 211 ARG A CA 1
ATOM 1714 C C . ARG A 1 211 ? 19.786 -7.370 -31.225 1.00 90.56 211 ARG A C 1
ATOM 1716 O O . ARG A 1 211 ? 20.950 -7.771 -31.211 1.00 90.56 211 ARG A O 1
ATOM 1723 N N . SER A 1 212 ? 18.960 -7.566 -32.253 1.00 88.62 212 SER A N 1
ATOM 1724 C CA . SER A 1 212 ? 19.411 -8.115 -33.536 1.00 88.62 212 SER A CA 1
ATOM 1725 C C . SER A 1 212 ? 20.050 -7.065 -34.447 1.00 88.62 212 SER A C 1
ATOM 1727 O O . SER A 1 212 ? 21.056 -7.360 -35.084 1.00 88.62 212 SER A O 1
ATOM 1729 N N . GLY A 1 213 ? 19.492 -5.854 -34.502 1.00 87.19 213 GLY A N 1
ATOM 1730 C CA . GLY A 1 213 ? 19.878 -4.808 -35.451 1.00 87.19 213 GLY A CA 1
ATOM 1731 C C . GLY A 1 213 ? 21.017 -3.901 -34.977 1.00 87.19 213 GLY A C 1
ATOM 1732 O O . GLY A 1 213 ? 21.722 -3.329 -35.805 1.00 87.19 213 GLY A O 1
ATOM 1733 N N . CYS A 1 214 ? 21.240 -3.766 -33.666 1.00 89.50 214 CYS A N 1
ATOM 1734 C CA . CYS A 1 214 ? 22.354 -2.983 -33.125 1.00 89.50 214 CYS A CA 1
ATOM 1735 C C . CYS A 1 214 ? 23.549 -3.886 -32.777 1.00 89.50 214 CYS A C 1
ATOM 1737 O O . CYS A 1 214 ? 23.360 -4.900 -32.102 1.00 89.50 214 CYS A O 1
ATOM 1739 N N . PRO A 1 215 ? 24.793 -3.515 -33.131 1.00 78.94 215 PRO A N 1
ATOM 1740 C CA . PRO A 1 215 ? 25.976 -4.309 -32.799 1.00 78.94 215 PRO A CA 1
ATOM 1741 C C . PRO A 1 215 ? 26.211 -4.390 -31.283 1.00 78.94 215 PRO A C 1
ATOM 1743 O O . PRO A 1 215 ? 25.867 -3.474 -30.533 1.00 78.94 215 PRO A O 1
ATOM 1746 N N . VAL A 1 216 ? 26.813 -5.492 -30.822 1.00 81.00 216 VAL A N 1
ATOM 1747 C CA . VAL A 1 216 ? 27.290 -5.611 -29.436 1.00 81.00 216 VAL A CA 1
ATOM 1748 C C . VAL A 1 216 ? 28.473 -4.663 -29.247 1.00 81.00 216 VAL A C 1
ATOM 1750 O O . VAL A 1 216 ? 29.438 -4.715 -30.006 1.00 81.00 216 VAL A O 1
ATOM 1753 N N . THR A 1 217 ? 28.383 -3.794 -28.246 1.00 80.75 217 THR A N 1
ATOM 1754 C CA . THR A 1 217 ? 29.401 -2.787 -27.931 1.00 80.75 217 THR A CA 1
ATOM 1755 C C . THR A 1 217 ? 30.675 -3.445 -27.410 1.00 80.75 217 THR A C 1
ATOM 1757 O O . THR A 1 217 ? 30.611 -4.303 -26.528 1.00 80.75 217 THR A O 1
ATOM 1760 N N . LEU A 1 218 ? 31.831 -3.041 -27.940 1.00 82.31 218 LEU A N 1
ATOM 1761 C CA . LEU A 1 218 ? 33.127 -3.462 -27.404 1.00 82.31 218 LEU A CA 1
ATOM 1762 C C . LEU A 1 218 ? 33.345 -2.850 -26.005 1.00 82.31 218 LEU A C 1
ATOM 1764 O O . LEU A 1 218 ? 32.854 -1.745 -25.749 1.00 82.31 218 LEU A O 1
ATOM 1768 N N . PRO A 1 219 ? 34.088 -3.520 -25.102 1.00 77.38 219 PRO A N 1
ATOM 1769 C CA . PRO A 1 219 ? 34.449 -2.947 -23.804 1.00 77.38 219 PRO A CA 1
ATOM 1770 C C . PRO A 1 219 ? 35.040 -1.542 -23.966 1.00 77.38 219 PRO A C 1
ATOM 1772 O O . PRO A 1 219 ? 35.850 -1.319 -24.859 1.00 77.38 219 PRO A O 1
ATOM 1775 N N . GLY A 1 220 ? 34.600 -0.570 -23.170 1.00 72.94 220 GLY A N 1
ATOM 1776 C CA . GLY A 1 220 ? 35.093 0.810 -23.272 1.00 72.94 220 GLY A CA 1
ATOM 1777 C C . GLY A 1 220 ? 34.834 1.546 -24.604 1.00 72.94 220 GLY A C 1
ATOM 1778 O O . GLY A 1 220 ? 35.468 2.568 -24.836 1.00 72.94 220 GLY A O 1
ATOM 1779 N N . GLN A 1 221 ? 33.937 1.079 -25.490 1.00 83.38 221 GLN A N 1
ATOM 1780 C CA . GLN A 1 221 ? 33.561 1.776 -26.743 1.00 83.38 221 GLN A CA 1
ATOM 1781 C C . GLN A 1 221 ? 32.461 2.832 -26.549 1.00 83.38 221 GLN A C 1
ATOM 1783 O O . GLN A 1 221 ? 32.394 3.826 -27.276 1.00 83.38 221 GLN A O 1
ATOM 1788 N N . CYS A 1 222 ? 31.588 2.626 -25.564 1.00 85.31 222 CYS A N 1
ATOM 1789 C CA . CYS A 1 222 ? 30.587 3.596 -25.142 1.00 85.31 222 CYS A CA 1
ATOM 1790 C C . CYS A 1 222 ? 30.636 3.710 -23.614 1.00 85.31 222 CYS A C 1
ATOM 1792 O O . CYS A 1 222 ? 30.336 2.721 -22.940 1.00 85.31 222 CYS A O 1
ATOM 1794 N N . PRO A 1 223 ? 30.958 4.889 -23.052 1.00 77.75 223 PRO A N 1
ATOM 1795 C CA . PRO A 1 223 ? 31.093 5.054 -21.603 1.00 77.75 223 PRO A CA 1
ATOM 1796 C C . PRO A 1 223 ? 29.767 4.876 -20.843 1.00 77.75 223 PRO A C 1
ATOM 1798 O O . PRO A 1 223 ? 29.771 4.745 -19.626 1.00 77.75 223 PRO A O 1
ATOM 1801 N N . PHE A 1 224 ? 28.634 4.844 -21.552 1.00 77.12 224 PHE A N 1
ATOM 1802 C CA . PHE A 1 224 ? 27.294 4.676 -20.983 1.00 77.12 224 PHE A CA 1
ATOM 1803 C C . PHE A 1 224 ? 26.777 3.226 -21.031 1.00 77.12 224 PHE A C 1
ATOM 1805 O O . PHE A 1 224 ? 25.749 2.929 -20.431 1.00 77.12 224 PHE A O 1
ATOM 1812 N N . ALA A 1 225 ? 27.446 2.327 -21.767 1.00 65.44 225 ALA A N 1
ATOM 1813 C CA . ALA A 1 225 ? 26.965 0.960 -22.004 1.00 65.44 225 ALA A CA 1
ATOM 1814 C C . ALA A 1 225 ? 27.450 -0.062 -20.955 1.00 65.44 225 ALA A C 1
ATOM 1816 O O . ALA A 1 225 ? 26.817 -1.103 -20.769 1.00 65.44 225 ALA A O 1
ATOM 1817 N N . GLU A 1 226 ? 28.545 0.221 -20.246 1.00 56.81 226 GLU A N 1
ATOM 1818 C CA . GLU A 1 226 ? 28.971 -0.563 -19.085 1.00 56.81 226 GLU A CA 1
ATOM 1819 C C . GLU A 1 226 ? 28.235 -0.056 -17.840 1.00 56.81 226 GLU A C 1
ATOM 1821 O O . GLU A 1 226 ? 28.444 1.074 -17.406 1.00 56.81 226 GLU A O 1
ATOM 1826 N N . LYS A 1 227 ? 27.371 -0.892 -17.239 1.00 53.03 227 LYS A N 1
ATOM 1827 C CA . LYS A 1 227 ? 26.830 -0.622 -15.896 1.00 53.03 227 LYS A CA 1
ATOM 1828 C C . LYS A 1 227 ? 28.024 -0.438 -14.963 1.00 53.03 227 LYS A C 1
ATOM 1830 O O . LYS A 1 227 ? 28.766 -1.402 -14.761 1.00 53.03 227 LYS A O 1
ATOM 1835 N N . SER A 1 228 ? 28.247 0.784 -14.477 1.00 46.09 228 SER A N 1
ATOM 1836 C CA . SER A 1 228 ? 29.497 1.125 -13.806 1.00 46.09 228 SER A CA 1
ATOM 1837 C C . SER A 1 228 ? 29.733 0.165 -12.637 1.00 46.09 228 SER A C 1
ATOM 1839 O O . SER A 1 228 ? 28.926 0.031 -11.722 1.00 46.09 228 SER A O 1
ATOM 1841 N N . LYS A 1 229 ? 30.863 -0.544 -12.674 1.00 42.84 229 LYS A N 1
ATOM 1842 C CA . LYS A 1 229 ? 31.391 -1.301 -11.527 1.00 42.84 229 LYS A CA 1
ATOM 1843 C C . LYS A 1 229 ? 31.987 -0.359 -10.462 1.00 42.84 229 LYS A C 1
ATOM 1845 O O . LYS A 1 229 ? 32.737 -0.812 -9.604 1.00 42.84 229 LYS A O 1
ATOM 1850 N N . SER A 1 230 ? 31.712 0.941 -10.570 1.00 50.31 230 SER A N 1
ATOM 1851 C CA . SER A 1 230 ? 32.339 2.022 -9.822 1.00 50.31 230 SER A CA 1
ATOM 1852 C C . SER A 1 230 ? 31.498 2.358 -8.588 1.00 50.31 230 SER A C 1
ATOM 1854 O O . SER A 1 230 ? 30.269 2.392 -8.647 1.00 50.31 230 SER A O 1
ATOM 1856 N N . SER A 1 231 ? 32.161 2.591 -7.461 1.00 52.16 231 SER A N 1
ATOM 1857 C CA . SER A 1 231 ? 31.549 3.057 -6.213 1.00 52.16 231 SER A CA 1
ATOM 1858 C C . SER A 1 231 ? 31.211 4.553 -6.231 1.00 52.16 231 SER A C 1
ATOM 1860 O O . SER A 1 231 ? 30.476 5.016 -5.359 1.00 52.16 231 SER A O 1
ATOM 1862 N N . VAL A 1 232 ? 31.728 5.313 -7.204 1.00 54.88 232 VAL A N 1
ATOM 1863 C CA . VAL A 1 232 ? 31.494 6.756 -7.345 1.00 54.88 232 VAL A CA 1
ATOM 1864 C C . VAL A 1 232 ? 30.273 7.066 -8.200 1.00 54.88 232 VAL A C 1
ATOM 1866 O O . VAL A 1 232 ? 30.089 6.562 -9.308 1.00 54.88 232 VAL A O 1
ATOM 1869 N N . GLN A 1 233 ? 29.453 7.966 -7.661 1.00 64.88 233 GLN A N 1
ATOM 1870 C CA . GLN A 1 233 ? 28.287 8.549 -8.306 1.00 64.88 233 GLN A CA 1
ATOM 1871 C C . GLN A 1 233 ? 28.720 9.644 -9.295 1.00 64.88 233 GLN A C 1
ATOM 1873 O O . GLN A 1 233 ? 29.240 10.682 -8.888 1.00 64.88 233 GLN A O 1
ATOM 1878 N N . PHE A 1 234 ? 28.463 9.449 -10.592 1.00 68.75 234 PHE A N 1
ATOM 1879 C CA . PHE A 1 234 ? 28.669 10.500 -11.596 1.00 68.75 234 PHE A CA 1
ATOM 1880 C C . PHE A 1 234 ? 27.740 11.700 -11.360 1.00 68.75 234 PHE A C 1
ATOM 1882 O O . PHE A 1 234 ? 26.580 11.551 -10.957 1.00 68.75 234 PHE A O 1
ATOM 1889 N N . LEU A 1 235 ? 28.236 12.903 -11.664 1.00 74.88 235 LEU A N 1
ATOM 1890 C CA . LEU A 1 235 ? 27.412 14.111 -11.718 1.00 74.88 235 LEU A CA 1
ATOM 1891 C C . LEU A 1 235 ? 26.392 13.989 -12.856 1.00 74.88 235 LEU A C 1
ATOM 1893 O O . LEU A 1 235 ? 26.761 13.757 -13.998 1.00 74.88 235 LEU A O 1
ATOM 1897 N N . ARG A 1 236 ? 25.108 14.206 -12.581 1.00 85.12 236 ARG A N 1
ATOM 1898 C CA . ARG A 1 236 ? 24.047 14.240 -13.601 1.00 85.12 236 ARG A CA 1
ATOM 1899 C C . ARG A 1 236 ? 24.042 15.589 -14.319 1.00 85.12 236 ARG A C 1
ATOM 1901 O O . ARG A 1 236 ? 24.336 16.618 -13.709 1.00 85.12 236 ARG A O 1
ATOM 1908 N N . LEU A 1 237 ? 23.647 15.607 -15.588 1.00 87.44 237 LEU A N 1
ATOM 1909 C CA . LEU A 1 237 ? 23.697 16.757 -16.499 1.00 87.44 237 LEU A CA 1
ATOM 1910 C C . LEU A 1 237 ? 25.110 17.356 -16.606 1.00 87.44 237 LEU A C 1
ATOM 1912 O O . LEU A 1 237 ? 25.246 18.581 -16.559 1.00 87.44 237 LEU A O 1
ATOM 1916 N N . HIS A 1 238 ? 26.146 16.519 -16.709 1.00 90.25 238 HIS A N 1
ATOM 1917 C CA . HIS A 1 238 ? 27.541 16.933 -16.940 1.00 90.25 238 HIS A CA 1
ATOM 1918 C C . HIS A 1 238 ? 27.769 17.401 -18.397 1.00 90.25 238 HIS A C 1
ATOM 1920 O O . HIS A 1 238 ? 26.900 17.227 -19.259 1.00 90.25 238 HIS A O 1
ATOM 1926 N N . GLN A 1 239 ? 28.936 17.978 -18.715 1.00 91.31 239 GLN A N 1
ATOM 1927 C CA . GLN A 1 239 ? 29.231 18.535 -20.055 1.00 91.31 239 GLN A CA 1
ATOM 1928 C C . GLN A 1 239 ? 29.009 17.529 -21.196 1.00 91.31 239 GLN A C 1
ATOM 1930 O O . GLN A 1 239 ? 28.488 17.906 -22.245 1.00 91.31 239 GLN A O 1
ATOM 1935 N N . CYS A 1 240 ? 29.331 16.245 -20.991 1.00 90.56 240 CYS A N 1
ATOM 1936 C CA . CYS A 1 240 ? 29.103 15.215 -22.012 1.00 90.56 240 CYS A CA 1
ATOM 1937 C C . CYS A 1 240 ? 27.612 15.035 -22.364 1.00 90.56 240 CYS A C 1
ATOM 1939 O O . CYS A 1 240 ? 27.260 15.054 -23.541 1.00 90.56 240 CYS A O 1
ATOM 1941 N N . GLU A 1 241 ? 26.713 14.942 -21.376 1.00 90.12 241 GLU A N 1
ATOM 1942 C CA . GLU A 1 241 ? 25.260 14.846 -21.587 1.00 90.12 241 GLU A CA 1
ATOM 1943 C C . GLU A 1 241 ? 24.699 16.107 -22.252 1.00 90.12 241 GLU A C 1
ATOM 1945 O O . GLU A 1 241 ? 23.879 16.013 -23.164 1.00 90.12 241 GLU A O 1
ATOM 1950 N N . MET A 1 242 ? 25.184 17.288 -21.852 1.00 91.19 242 MET A N 1
ATOM 1951 C CA . MET A 1 242 ? 24.800 18.558 -22.475 1.00 91.19 242 MET A CA 1
ATOM 1952 C C . MET A 1 242 ? 25.206 18.611 -23.958 1.00 91.19 242 MET A C 1
ATOM 1954 O O . MET A 1 242 ? 24.404 19.012 -24.804 1.00 91.19 242 MET A O 1
ATOM 1958 N N . ALA A 1 243 ? 26.417 18.155 -24.292 1.00 92.25 243 ALA A N 1
ATOM 1959 C CA . ALA A 1 243 ? 26.897 18.058 -25.669 1.00 92.25 243 ALA A CA 1
ATOM 1960 C C . ALA A 1 243 ? 26.164 16.968 -26.476 1.00 92.25 243 ALA A C 1
ATOM 1962 O O . ALA A 1 243 ? 25.809 17.196 -27.630 1.00 92.25 243 ALA A O 1
ATOM 1963 N N . CYS A 1 244 ? 25.858 15.810 -25.881 1.00 90.56 244 CYS A N 1
ATOM 1964 C CA . CYS A 1 244 ? 25.044 14.770 -26.524 1.00 90.56 244 CYS A CA 1
ATOM 1965 C C . CYS A 1 244 ? 23.629 15.282 -26.847 1.00 90.56 244 CYS A C 1
ATOM 1967 O O . CYS A 1 244 ? 23.109 15.035 -27.937 1.00 90.56 244 CYS A O 1
ATOM 1969 N N . ALA A 1 245 ? 23.019 16.046 -25.934 1.00 90.56 245 ALA A N 1
ATOM 1970 C CA . ALA A 1 245 ? 21.731 16.693 -26.166 1.00 90.56 245 ALA A CA 1
ATOM 1971 C C . ALA A 1 245 ? 21.806 17.740 -27.292 1.00 90.56 245 ALA A C 1
ATOM 1973 O O . ALA A 1 245 ? 20.883 17.824 -28.100 1.00 90.56 245 ALA A O 1
ATOM 1974 N N . GLN A 1 246 ? 22.910 18.492 -27.393 1.00 93.69 246 GLN A N 1
ATOM 1975 C CA . GLN A 1 246 ? 23.172 19.411 -28.508 1.00 93.69 246 GLN A CA 1
ATOM 1976 C C . GLN A 1 246 ? 23.203 18.665 -29.854 1.00 93.69 246 GLN A C 1
ATOM 1978 O O . GLN A 1 246 ? 22.548 19.098 -30.802 1.00 93.69 246 GLN A O 1
ATOM 1983 N N . GLY A 1 247 ? 23.895 17.519 -29.921 1.00 91.75 247 GLY A N 1
ATOM 1984 C CA . GLY A 1 247 ? 23.940 16.653 -31.108 1.00 91.75 247 GLY A CA 1
ATOM 1985 C C . GLY A 1 247 ? 22.551 16.216 -31.592 1.00 91.75 247 GLY A C 1
ATOM 1986 O O . GLY A 1 247 ? 22.289 16.170 -32.797 1.00 91.75 247 GLY A O 1
ATOM 1987 N N . GLY A 1 248 ? 21.609 16.018 -30.663 1.00 88.81 248 GLY A N 1
ATOM 1988 C CA . GLY A 1 248 ? 20.209 15.692 -30.958 1.00 88.81 248 GLY A CA 1
ATOM 1989 C C . GLY A 1 248 ? 19.501 16.673 -31.908 1.00 88.81 248 GLY A C 1
ATOM 1990 O O . GLY A 1 248 ? 18.550 16.298 -32.592 1.00 88.81 248 GLY A O 1
ATOM 1991 N N . PHE A 1 249 ? 19.970 17.917 -32.016 1.00 91.06 249 PHE A N 1
ATOM 1992 C CA . PHE A 1 249 ? 19.317 18.927 -32.848 1.00 91.06 249 PHE A CA 1
ATOM 1993 C C . PHE A 1 249 ? 19.855 19.061 -34.275 1.00 91.06 249 PHE A C 1
ATOM 1995 O O . PHE A 1 249 ? 19.199 19.697 -35.101 1.00 91.06 249 PHE A O 1
ATOM 2002 N N . PHE A 1 250 ? 21.027 18.501 -34.584 1.00 92.38 250 PHE A N 1
ATOM 2003 C CA . PHE A 1 250 ? 21.638 18.693 -35.904 1.00 92.38 250 PHE A CA 1
ATOM 2004 C C . PHE A 1 250 ? 22.310 17.450 -36.494 1.00 92.38 250 PHE A C 1
ATOM 2006 O O . PHE A 1 250 ? 22.499 17.432 -37.707 1.00 92.38 250 PHE A O 1
ATOM 2013 N N . CYS A 1 251 ? 22.641 16.409 -35.714 1.00 94.69 251 CYS A N 1
ATOM 2014 C CA . CYS A 1 251 ? 23.376 15.241 -36.225 1.00 94.69 251 CYS A CA 1
ATOM 2015 C C . CYS A 1 251 ? 22.687 14.587 -37.433 1.00 94.69 251 CYS A C 1
ATOM 2017 O O . CYS A 1 251 ? 23.337 14.323 -38.440 1.00 94.69 251 CYS A O 1
ATOM 2019 N N . LEU A 1 252 ? 21.369 14.368 -37.376 1.00 94.31 252 LEU A N 1
ATOM 2020 C CA . LEU A 1 252 ? 20.636 13.797 -38.514 1.00 94.31 252 LEU A CA 1
ATOM 2021 C C . LEU A 1 252 ? 20.571 14.763 -39.708 1.00 94.31 252 LEU A C 1
ATOM 2023 O O . LEU A 1 252 ? 20.634 14.316 -40.847 1.00 94.31 252 LEU A O 1
ATOM 2027 N N . VAL A 1 253 ? 20.509 16.076 -39.468 1.00 95.62 253 VAL A N 1
ATOM 2028 C CA . VAL A 1 253 ? 20.467 17.102 -40.525 1.00 95.62 253 VAL A CA 1
ATOM 2029 C C . VAL A 1 253 ? 21.772 17.142 -41.312 1.00 95.62 253 VAL A C 1
ATOM 2031 O O . VAL A 1 253 ? 21.736 17.219 -42.535 1.00 95.62 253 VAL A O 1
ATOM 2034 N N . VAL A 1 254 ? 22.921 17.069 -40.636 1.00 95.69 254 VAL A N 1
ATOM 2035 C CA . VAL A 1 254 ? 24.232 17.128 -41.305 1.00 95.69 254 VAL A CA 1
ATOM 2036 C C . VAL A 1 254 ? 24.610 15.820 -42.006 1.00 95.69 254 VAL A C 1
ATOM 2038 O O . VAL A 1 254 ? 25.462 15.837 -42.891 1.00 95.69 254 VAL A O 1
ATOM 2041 N N . LEU A 1 255 ? 23.988 14.696 -41.629 1.00 95.31 255 LEU A N 1
ATOM 2042 C CA . LEU A 1 255 ? 24.251 13.380 -42.223 1.00 95.31 255 LEU A CA 1
ATOM 2043 C C . LEU A 1 255 ? 23.241 12.975 -43.296 1.00 95.31 255 LEU A C 1
ATOM 2045 O O . LEU A 1 255 ? 23.622 12.366 -44.293 1.00 95.31 255 LEU A O 1
ATOM 2049 N N . HIS A 1 256 ? 21.965 13.306 -43.102 1.00 95.31 256 HIS A N 1
ATOM 2050 C CA . HIS A 1 256 ? 20.861 12.835 -43.938 1.00 95.31 256 HIS A CA 1
ATOM 2051 C C . HIS A 1 256 ? 19.857 13.955 -44.285 1.00 95.31 256 HIS A C 1
ATOM 2053 O O . HIS A 1 256 ? 18.650 13.761 -44.119 1.00 95.31 256 HIS A O 1
ATOM 2059 N N . PRO A 1 257 ? 20.299 15.124 -44.797 1.00 95.50 257 PRO A N 1
ATOM 2060 C CA . PRO A 1 257 ? 19.412 16.271 -45.026 1.00 95.50 257 PRO A CA 1
ATOM 2061 C C . PRO A 1 257 ? 18.264 15.953 -45.999 1.00 95.50 257 PRO A C 1
ATOM 2063 O O . PRO A 1 257 ? 17.111 16.302 -45.739 1.00 95.50 257 PRO A O 1
ATOM 2066 N N . GLU A 1 258 ? 18.533 15.210 -47.076 1.00 94.19 258 GLU A N 1
ATOM 2067 C CA . GLU A 1 258 ? 17.509 14.839 -48.065 1.00 94.19 258 GLU A CA 1
ATOM 2068 C C . GLU A 1 258 ? 16.413 13.949 -47.474 1.00 94.19 258 GLU A C 1
ATOM 2070 O O . GLU A 1 258 ? 15.231 14.110 -47.785 1.00 94.19 258 GLU A O 1
ATOM 2075 N N . ALA A 1 259 ? 16.790 13.044 -46.571 1.00 94.06 259 ALA A N 1
ATOM 2076 C CA . ALA A 1 259 ? 15.854 12.166 -45.886 1.00 94.06 259 ALA A CA 1
ATOM 2077 C C . ALA A 1 259 ? 15.014 12.906 -44.830 1.00 94.06 259 ALA A C 1
ATOM 2079 O O . ALA A 1 259 ? 14.106 12.331 -44.240 1.00 94.06 259 ALA A O 1
ATOM 2080 N N . LEU A 1 260 ? 15.284 14.188 -44.599 1.00 95.19 260 LEU A N 1
ATOM 2081 C CA . LEU A 1 260 ? 14.526 15.067 -43.711 1.00 95.19 260 LEU A CA 1
ATOM 2082 C C . LEU A 1 260 ? 13.761 16.145 -44.495 1.00 95.19 260 LEU A C 1
ATOM 2084 O O . LEU A 1 260 ? 13.245 17.097 -43.911 1.00 95.19 260 LEU A O 1
ATOM 2088 N N . GLY A 1 261 ? 13.692 16.018 -45.826 1.00 94.25 261 GLY A N 1
ATOM 2089 C CA . GLY A 1 261 ? 13.033 16.989 -46.699 1.00 94.25 261 GLY A CA 1
ATOM 2090 C C . GLY A 1 261 ? 13.851 18.255 -46.968 1.00 94.25 261 GLY A C 1
ATOM 2091 O O . GLY A 1 261 ? 13.307 19.224 -47.498 1.00 94.25 261 GLY A O 1
ATOM 2092 N N . ILE A 1 262 ? 15.142 18.265 -46.627 1.00 95.44 262 ILE A N 1
ATOM 2093 C CA . ILE A 1 262 ? 16.060 19.390 -46.834 1.00 95.44 262 ILE A CA 1
ATOM 2094 C C . ILE A 1 262 ? 16.898 19.096 -48.082 1.00 95.44 262 ILE A C 1
ATOM 2096 O O . ILE A 1 262 ? 17.994 18.546 -48.016 1.00 95.44 262 ILE A O 1
ATOM 2100 N N . HIS A 1 263 ? 16.341 19.424 -49.247 1.00 94.69 263 HIS A N 1
ATOM 2101 C CA . HIS A 1 263 ? 16.950 19.138 -50.552 1.00 94.69 263 HIS A CA 1
ATOM 2102 C C . HIS A 1 263 ? 17.763 20.318 -51.088 1.00 94.69 263 HIS A C 1
ATOM 2104 O O . HIS A 1 263 ? 17.426 21.476 -50.836 1.00 94.69 263 HIS A O 1
ATOM 2110 N N . GLY A 1 264 ? 18.793 20.018 -51.887 1.00 90.56 264 GLY A N 1
ATOM 2111 C CA . GLY A 1 264 ? 19.598 21.030 -52.584 1.00 90.56 264 GLY A CA 1
ATOM 2112 C C . GLY A 1 264 ? 20.463 21.893 -51.660 1.00 90.56 264 GLY A C 1
ATOM 2113 O O . GLY A 1 264 ? 20.739 23.044 -51.989 1.00 90.56 264 GLY A O 1
ATOM 2114 N N . VAL A 1 265 ? 20.845 21.360 -50.497 1.00 94.25 265 VAL A N 1
ATOM 2115 C CA . VAL A 1 265 ? 21.680 22.050 -49.508 1.00 94.25 265 VAL A CA 1
ATOM 2116 C C . VAL A 1 265 ? 23.166 21.948 -49.862 1.00 94.25 265 VAL A C 1
ATOM 2118 O O . VAL A 1 265 ? 23.631 20.899 -50.302 1.00 94.25 265 VAL A O 1
ATOM 2121 N N . THR A 1 266 ? 23.920 23.029 -49.659 1.00 96.25 266 THR A N 1
ATOM 2122 C CA . THR A 1 266 ? 25.383 23.040 -49.816 1.00 96.25 266 THR A CA 1
ATOM 2123 C C . THR A 1 266 ? 26.098 22.759 -48.495 1.00 96.25 266 THR A C 1
ATOM 2125 O O . THR A 1 266 ? 25.564 23.028 -47.417 1.00 96.25 266 THR A O 1
ATOM 2128 N N . ASP A 1 267 ? 27.347 22.290 -48.556 1.00 95.88 267 ASP A N 1
ATOM 2129 C CA . ASP A 1 267 ? 28.170 22.117 -47.351 1.00 95.88 267 ASP A CA 1
ATOM 2130 C C . ASP A 1 267 ? 28.324 23.431 -46.570 1.00 95.88 267 ASP A C 1
ATOM 2132 O O . ASP A 1 267 ? 28.217 23.425 -45.348 1.00 95.88 267 ASP A O 1
ATOM 2136 N N . GLN A 1 268 ? 28.448 24.580 -47.249 1.00 96.12 268 GLN A N 1
ATOM 2137 C CA . GLN A 1 268 ? 28.495 25.883 -46.573 1.00 96.12 268 GLN A CA 1
ATOM 2138 C C . GLN A 1 268 ? 27.231 26.156 -45.745 1.00 96.12 268 GLN A C 1
ATOM 2140 O O . GLN A 1 268 ? 27.313 26.683 -44.640 1.00 96.12 268 GLN A O 1
ATOM 2145 N N . GLN A 1 269 ? 26.053 25.788 -46.253 1.00 97.44 269 GLN A N 1
ATOM 2146 C CA . GLN A 1 269 ? 24.795 25.963 -45.525 1.00 97.44 269 GLN A CA 1
ATOM 2147 C C . GLN A 1 269 ? 24.699 25.031 -44.309 1.00 97.44 269 GLN A C 1
ATOM 2149 O O . GLN A 1 269 ? 24.218 25.452 -43.255 1.00 97.44 269 GLN A O 1
ATOM 2154 N N . LEU A 1 270 ? 25.180 23.787 -44.424 1.00 97.25 270 LEU A N 1
ATOM 2155 C CA . LEU A 1 270 ? 25.266 22.859 -43.289 1.00 97.25 270 LEU A CA 1
ATOM 2156 C C . LEU A 1 270 ? 26.287 23.324 -42.246 1.00 97.25 270 LEU A C 1
ATOM 2158 O O . LEU A 1 270 ? 26.053 23.174 -41.045 1.00 97.25 270 LEU A O 1
ATOM 2162 N N . GLU A 1 271 ? 27.397 23.913 -42.685 1.00 97.38 271 GLU A N 1
ATOM 2163 C CA . GLU A 1 271 ? 28.402 24.506 -41.809 1.00 97.38 271 GLU A CA 1
ATOM 2164 C C . GLU A 1 271 ? 27.839 25.722 -41.062 1.00 97.38 271 GLU A C 1
ATOM 2166 O O . GLU A 1 271 ? 27.959 25.795 -39.839 1.00 97.38 271 GLU A O 1
ATOM 2171 N N . ASP A 1 272 ? 27.169 26.640 -41.763 1.00 97.88 272 ASP A N 1
ATOM 2172 C CA . ASP A 1 272 ? 26.529 27.817 -41.168 1.00 97.88 272 ASP A CA 1
ATOM 2173 C C . ASP A 1 272 ? 25.441 27.398 -40.152 1.00 97.88 272 ASP A C 1
ATOM 2175 O O . ASP A 1 272 ? 25.347 27.961 -39.059 1.00 97.88 272 ASP A O 1
ATOM 2179 N N . PHE A 1 273 ? 24.659 26.351 -40.447 1.00 97.62 273 PHE A N 1
ATOM 2180 C CA . PHE A 1 273 ? 23.693 25.783 -39.497 1.00 97.62 273 PHE A CA 1
ATOM 2181 C C . PHE A 1 273 ? 24.359 25.134 -38.276 1.00 97.62 273 PHE A C 1
ATOM 2183 O O . PHE A 1 273 ? 23.923 25.333 -37.139 1.00 97.62 273 PHE A O 1
ATOM 2190 N N . SER A 1 274 ? 25.440 24.383 -38.487 1.00 97.75 274 SER A N 1
ATOM 2191 C CA . SER A 1 274 ? 26.213 23.784 -37.394 1.00 97.75 274 SER A CA 1
ATOM 2192 C C . SER A 1 274 ? 26.830 24.866 -36.504 1.00 97.75 274 SER A C 1
ATOM 2194 O O . SER A 1 274 ? 26.854 24.733 -35.279 1.00 97.75 274 SER A O 1
ATOM 2196 N N . TYR A 1 275 ? 27.253 25.980 -37.105 1.00 97.69 275 TYR A N 1
ATOM 2197 C CA . TYR A 1 275 ? 27.784 27.144 -36.408 1.00 97.69 275 TYR A CA 1
ATOM 2198 C C . TYR A 1 275 ? 26.743 27.807 -35.492 1.00 97.69 275 TYR A C 1
ATOM 2200 O O . TYR A 1 275 ? 27.058 28.155 -34.354 1.00 97.69 275 TYR A O 1
ATOM 2208 N N . VAL A 1 276 ? 25.477 27.889 -35.915 1.00 97.75 276 VAL A N 1
ATOM 2209 C CA . VAL A 1 276 ? 24.373 28.332 -35.041 1.00 97.75 276 VAL A CA 1
ATOM 2210 C C . VAL A 1 276 ? 24.264 27.460 -33.794 1.00 97.75 276 VAL A C 1
ATOM 2212 O O . VAL A 1 276 ? 24.191 27.978 -32.677 1.00 97.75 276 VAL A O 1
ATOM 2215 N N . TRP A 1 277 ? 24.320 26.138 -33.958 1.00 97.19 277 TRP A N 1
ATOM 2216 C CA . TRP A 1 277 ? 24.292 25.222 -32.821 1.00 97.19 277 TRP A CA 1
ATOM 2217 C C . TRP A 1 277 ? 25.549 25.310 -31.957 1.00 97.19 277 TRP A C 1
ATOM 2219 O O . TRP A 1 277 ? 25.420 25.178 -30.739 1.00 97.19 277 TRP A O 1
ATOM 2229 N N . LYS A 1 278 ? 26.724 25.633 -32.520 1.00 96.94 278 LYS A N 1
ATOM 2230 C CA . LYS A 1 278 ? 27.933 25.966 -31.744 1.00 96.94 278 LYS A CA 1
ATOM 2231 C C . LYS A 1 278 ? 27.670 27.145 -30.804 1.00 96.94 278 LYS A C 1
ATOM 2233 O O . LYS A 1 278 ? 27.918 27.026 -29.604 1.00 96.94 278 LYS A O 1
ATOM 2238 N N . CYS A 1 279 ? 27.111 28.240 -31.325 1.00 96.19 279 CYS A N 1
ATOM 2239 C CA . CYS A 1 279 ? 26.759 29.428 -30.541 1.00 96.19 279 CYS A CA 1
ATOM 2240 C C . CYS A 1 279 ? 25.707 29.127 -29.463 1.00 96.19 279 CYS A C 1
ATOM 2242 O O . CYS A 1 279 ? 25.850 29.566 -28.322 1.00 96.19 279 CYS A O 1
ATOM 2244 N N . PHE A 1 280 ? 24.667 28.354 -29.789 1.00 96.44 280 PHE A N 1
ATOM 2245 C CA . PHE A 1 280 ? 23.646 27.966 -28.810 1.00 96.44 280 PHE A CA 1
ATOM 2246 C C . PHE A 1 280 ? 24.209 27.088 -27.694 1.00 96.44 280 PHE A C 1
ATOM 2248 O O . PHE A 1 280 ? 23.875 27.310 -26.534 1.00 96.44 280 PHE A O 1
ATOM 2255 N N . GLY A 1 281 ? 25.092 26.139 -28.020 1.00 95.19 281 GLY A N 1
ATOM 2256 C CA . GLY A 1 281 ? 25.772 25.314 -27.022 1.00 95.19 281 GLY A CA 1
ATOM 2257 C C . GLY A 1 281 ? 26.546 26.165 -26.018 1.00 95.19 281 GLY A C 1
ATOM 2258 O O . GLY A 1 281 ? 26.336 26.026 -24.814 1.00 95.19 281 GLY A O 1
ATOM 2259 N N . TYR A 1 282 ? 27.350 27.112 -26.510 1.00 95.19 282 TYR A N 1
ATOM 2260 C CA . TYR A 1 282 ? 28.085 28.056 -25.664 1.00 95.19 282 TYR A CA 1
ATOM 2261 C C . TYR A 1 282 ? 27.146 28.841 -24.732 1.00 95.19 282 TYR A C 1
ATOM 2263 O O . TYR A 1 282 ? 27.326 28.857 -23.514 1.00 95.19 282 TYR A O 1
ATOM 2271 N N . LEU A 1 283 ? 26.078 29.430 -25.283 1.00 95.06 283 LEU A N 1
ATOM 2272 C CA . LEU A 1 283 ? 25.107 30.215 -24.512 1.00 95.06 283 LEU A CA 1
ATOM 2273 C C . LEU A 1 283 ? 24.375 29.393 -23.444 1.00 95.06 283 LEU A C 1
ATOM 2275 O O . LEU A 1 283 ? 24.071 29.918 -22.370 1.00 95.06 283 LEU A O 1
ATOM 2279 N N . LEU A 1 284 ? 24.125 28.110 -23.716 1.00 94.38 284 LEU A N 1
ATOM 2280 C CA . LEU A 1 284 ? 23.511 27.154 -22.792 1.00 94.38 284 LEU A CA 1
ATOM 2281 C C . LEU A 1 284 ? 24.481 26.610 -21.730 1.00 94.38 284 LEU A C 1
ATOM 2283 O O . LEU A 1 284 ? 24.042 25.855 -20.861 1.00 94.38 284 LEU A O 1
ATOM 2287 N N . GLY A 1 285 ? 25.752 27.027 -21.753 1.00 92.69 285 GLY A N 1
ATOM 2288 C CA . GLY A 1 285 ? 26.765 26.655 -20.765 1.00 92.69 285 GLY A CA 1
ATOM 2289 C C . GLY A 1 285 ? 27.629 25.455 -21.161 1.00 92.69 285 GLY A C 1
ATOM 2290 O O . GLY A 1 285 ? 28.300 24.894 -20.295 1.00 92.69 285 GLY A O 1
ATOM 2291 N N . ILE A 1 286 ? 27.633 25.049 -22.434 1.00 94.06 286 ILE A N 1
ATOM 2292 C CA . ILE A 1 286 ? 28.544 24.012 -22.936 1.00 94.06 286 ILE A CA 1
ATOM 2293 C C . ILE A 1 286 ? 29.916 24.641 -23.180 1.00 94.06 286 ILE A C 1
ATOM 2295 O O . ILE A 1 286 ? 30.024 25.625 -23.910 1.00 94.06 286 ILE A O 1
ATOM 2299 N N . GLY A 1 287 ? 30.963 24.082 -22.572 1.00 90.50 287 GLY A N 1
ATOM 2300 C CA . GLY A 1 287 ? 32.337 24.540 -22.790 1.00 90.50 287 GLY A CA 1
ATOM 2301 C C . GLY A 1 287 ? 32.812 24.266 -24.219 1.00 90.50 287 GLY A C 1
ATOM 2302 O O . GLY A 1 287 ? 32.440 23.254 -24.813 1.00 90.50 287 GLY A O 1
ATOM 2303 N N . ASP A 1 288 ? 33.662 25.135 -24.768 1.00 89.75 288 ASP A N 1
ATOM 2304 C CA . ASP A 1 288 ? 34.138 25.033 -26.159 1.00 89.75 288 ASP A CA 1
ATOM 2305 C C . ASP A 1 288 ? 34.832 23.698 -26.471 1.00 89.75 288 ASP A C 1
ATOM 2307 O O . ASP A 1 288 ? 34.623 23.130 -27.546 1.00 89.75 288 ASP A O 1
ATOM 2311 N N . ASP A 1 289 ? 35.565 23.155 -25.496 1.00 87.81 289 ASP A N 1
ATOM 2312 C CA . ASP A 1 289 ? 36.260 21.863 -25.585 1.00 87.81 289 ASP A CA 1
ATOM 2313 C C . ASP A 1 289 ? 35.282 20.684 -25.779 1.00 87.81 289 ASP A C 1
ATOM 2315 O O . ASP A 1 289 ? 35.597 19.688 -26.435 1.00 87.81 289 ASP A O 1
ATOM 2319 N N . PHE A 1 290 ? 34.060 20.817 -25.250 1.00 92.00 290 PHE A N 1
ATOM 2320 C CA . PHE A 1 290 ? 33.020 19.783 -25.260 1.00 92.00 290 PHE A CA 1
ATOM 2321 C C . PHE A 1 290 ? 31.943 20.024 -26.317 1.00 92.00 290 PHE A C 1
ATOM 2323 O O . PHE A 1 290 ? 31.215 19.097 -26.668 1.00 92.00 290 PHE A O 1
ATOM 2330 N N . ASN A 1 291 ? 31.853 21.244 -26.852 1.00 94.19 291 ASN A N 1
ATOM 2331 C CA . ASN A 1 291 ? 30.841 21.647 -27.820 1.00 94.19 291 ASN A CA 1
ATOM 2332 C C . ASN A 1 291 ? 30.830 20.687 -29.019 1.00 94.19 291 ASN A C 1
ATOM 2334 O O . ASN A 1 291 ? 31.861 20.458 -29.662 1.00 94.19 291 ASN A O 1
ATOM 2338 N N . PHE A 1 292 ? 29.668 20.104 -29.317 1.00 95.31 292 PHE A N 1
ATOM 2339 C CA . PHE A 1 292 ? 29.537 19.091 -30.363 1.00 95.31 292 PHE A CA 1
ATOM 2340 C C . PHE A 1 292 ? 29.764 19.701 -31.751 1.00 95.31 292 PHE A C 1
ATOM 2342 O O . PHE A 1 292 ? 30.223 19.009 -32.649 1.00 95.31 292 PHE A O 1
ATOM 2349 N N . CYS A 1 293 ? 29.533 21.001 -31.936 1.00 96.00 293 CYS A N 1
ATOM 2350 C CA . CYS A 1 293 ? 29.760 21.698 -33.205 1.00 96.00 293 CYS A CA 1
ATOM 2351 C C . CYS A 1 293 ? 31.168 22.312 -33.336 1.00 96.00 293 CYS A C 1
ATOM 2353 O O . CYS A 1 293 ? 31.358 23.255 -34.104 1.00 96.00 293 CYS A O 1
ATOM 2355 N N . ARG A 1 294 ? 32.161 21.848 -32.566 1.00 93.62 294 ARG A N 1
ATOM 2356 C CA . ARG A 1 294 ? 33.553 22.312 -32.712 1.00 93.62 294 ARG A CA 1
ATOM 2357 C C . ARG A 1 294 ? 34.243 21.676 -33.926 1.00 93.62 294 ARG A C 1
ATOM 2359 O O . ARG A 1 294 ? 33.985 20.508 -34.239 1.00 93.62 294 ARG A O 1
ATOM 2366 N N . GLY A 1 295 ? 35.191 22.407 -34.510 1.00 93.19 295 GLY A N 1
ATOM 2367 C CA . GLY A 1 295 ? 35.977 21.975 -35.670 1.00 93.19 295 GLY A CA 1
ATOM 2368 C C . GLY A 1 295 ? 35.345 22.356 -37.009 1.00 93.19 295 GLY A C 1
ATOM 2369 O O . GLY A 1 295 ? 34.473 23.223 -37.072 1.00 93.19 295 GLY A O 1
ATOM 2370 N N . SER A 1 296 ? 35.828 21.717 -38.070 1.00 95.81 296 SER A N 1
ATOM 2371 C CA . SER A 1 296 ? 35.294 21.822 -39.430 1.00 95.81 296 SER A CA 1
ATOM 2372 C C . SER A 1 296 ? 33.976 21.052 -39.584 1.00 95.81 296 SER A C 1
ATOM 2374 O O . SER A 1 296 ? 33.626 20.217 -38.748 1.00 95.81 296 SER A O 1
ATOM 2376 N N . LEU A 1 297 ? 33.244 21.280 -40.681 1.00 96.12 297 LEU A N 1
ATOM 2377 C CA . LEU A 1 297 ? 32.041 20.497 -40.989 1.00 96.12 297 LEU A CA 1
ATOM 2378 C C . LEU A 1 297 ? 32.330 18.989 -41.071 1.00 96.12 297 LEU A C 1
ATOM 2380 O O . LEU A 1 297 ? 31.506 18.192 -40.627 1.00 96.12 297 LEU A O 1
ATOM 2384 N N . GLU A 1 298 ? 33.492 18.590 -41.591 1.00 96.88 298 GLU A N 1
ATOM 2385 C CA . GLU A 1 298 ? 33.871 17.176 -41.675 1.00 96.88 298 GLU A CA 1
ATOM 2386 C C . GLU A 1 298 ? 34.127 16.570 -40.290 1.00 96.88 298 GLU A C 1
ATOM 2388 O O . GLU A 1 298 ? 33.665 15.460 -40.024 1.00 96.88 298 GLU A O 1
ATOM 2393 N N . ASP A 1 299 ? 34.721 17.324 -39.358 1.00 96.06 299 ASP A N 1
ATOM 2394 C CA . ASP A 1 299 ? 34.844 16.888 -37.958 1.00 96.06 299 ASP A CA 1
ATOM 2395 C C . ASP A 1 299 ? 33.464 16.675 -37.321 1.00 96.06 299 ASP A C 1
ATOM 2397 O O . ASP A 1 299 ? 33.243 15.710 -36.586 1.00 96.06 299 ASP A O 1
ATOM 2401 N N . ILE A 1 300 ? 32.516 17.569 -37.615 1.00 97.25 300 ILE A N 1
ATOM 2402 C CA . ILE A 1 300 ? 31.144 17.515 -37.098 1.00 97.25 300 ILE A CA 1
ATOM 2403 C C . ILE A 1 300 ? 30.381 16.330 -37.702 1.00 97.25 300 ILE A C 1
ATOM 2405 O O . ILE A 1 300 ? 29.700 15.608 -36.967 1.00 97.25 300 ILE A O 1
ATOM 2409 N N . LYS A 1 301 ? 30.505 16.084 -39.014 1.00 97.06 301 LYS A N 1
ATOM 2410 C CA . LYS A 1 301 ? 29.920 14.913 -39.686 1.00 97.06 301 LYS A CA 1
ATOM 2411 C C . LYS A 1 301 ? 30.514 13.621 -39.131 1.00 97.06 301 LYS A C 1
ATOM 2413 O O . LYS A 1 301 ? 29.756 12.717 -38.786 1.00 97.06 301 LYS A O 1
ATOM 2418 N N . GLN A 1 302 ? 31.837 13.536 -38.991 1.00 97.25 302 GLN A N 1
ATOM 2419 C CA . GLN A 1 302 ? 32.500 12.349 -38.453 1.00 97.25 302 GLN A CA 1
ATOM 2420 C C . GLN A 1 302 ? 32.055 12.072 -37.013 1.00 97.25 302 GLN A C 1
ATOM 2422 O O . GLN A 1 302 ? 31.581 10.978 -36.715 1.00 97.25 302 GLN A O 1
ATOM 2427 N N . ARG A 1 303 ? 32.070 13.092 -36.149 1.00 95.69 303 ARG A N 1
ATOM 2428 C CA . ARG A 1 303 ? 31.572 12.991 -34.770 1.00 95.69 303 ARG A CA 1
ATOM 2429 C C . ARG A 1 303 ? 30.104 12.576 -34.708 1.00 95.69 303 ARG A C 1
ATOM 2431 O O . ARG A 1 303 ? 29.732 11.770 -33.863 1.00 95.69 303 ARG A O 1
ATOM 2438 N N . SER A 1 304 ? 29.271 13.095 -35.610 1.00 95.75 304 SER A N 1
ATOM 2439 C CA . SER A 1 304 ? 27.855 12.721 -35.698 1.00 95.75 304 SER A CA 1
ATOM 2440 C C . SER A 1 304 ? 27.684 11.250 -36.092 1.00 95.75 304 SER A C 1
ATOM 2442 O O . SER A 1 304 ? 26.872 10.558 -35.481 1.00 95.75 304 SER A O 1
ATOM 2444 N N . LYS A 1 305 ? 28.463 10.749 -37.065 1.00 94.88 305 LYS A N 1
ATOM 2445 C CA . LYS A 1 305 ? 28.448 9.328 -37.464 1.00 94.88 305 LYS A CA 1
ATOM 2446 C C . LYS A 1 305 ? 28.869 8.433 -36.309 1.00 94.88 305 LYS A C 1
ATOM 2448 O O . LYS A 1 305 ? 28.193 7.445 -36.036 1.00 94.88 305 LYS A O 1
ATOM 2453 N N . ASP A 1 306 ? 29.953 8.796 -35.635 1.00 94.38 306 ASP A N 1
ATOM 2454 C CA . ASP A 1 306 ? 30.502 8.041 -34.515 1.00 94.38 306 ASP A CA 1
ATOM 2455 C C . ASP A 1 306 ? 29.521 8.012 -33.337 1.00 94.38 306 ASP A C 1
ATOM 2457 O O . ASP A 1 306 ? 29.231 6.950 -32.790 1.00 94.38 306 ASP A O 1
ATOM 2461 N N . PHE A 1 307 ? 28.926 9.157 -32.994 1.00 92.69 307 PHE A N 1
ATOM 2462 C CA . PHE A 1 307 ? 27.932 9.263 -31.928 1.00 92.69 307 PHE A CA 1
ATOM 2463 C C . PHE A 1 307 ? 26.697 8.399 -32.207 1.00 92.69 307 PHE A C 1
ATOM 2465 O O . PHE A 1 307 ? 26.300 7.590 -31.365 1.00 92.69 307 PHE A O 1
ATOM 2472 N N . LEU A 1 308 ? 26.109 8.525 -33.400 1.00 91.56 308 LEU A N 1
ATOM 2473 C CA . LEU A 1 308 ? 24.916 7.771 -33.779 1.00 91.56 308 LEU A CA 1
ATOM 2474 C C . LEU A 1 308 ? 25.197 6.262 -33.895 1.00 91.56 308 LEU A C 1
ATOM 2476 O O . LEU A 1 308 ? 24.417 5.450 -33.397 1.00 91.56 308 LEU A O 1
ATOM 2480 N N . ASN A 1 309 ? 26.311 5.856 -34.507 1.00 89.94 309 ASN A N 1
ATOM 2481 C CA . ASN A 1 309 ? 26.582 4.436 -34.743 1.00 89.94 309 ASN A CA 1
ATOM 2482 C C . ASN A 1 309 ? 27.160 3.700 -33.536 1.00 89.94 309 ASN A C 1
ATOM 2484 O O . ASN A 1 309 ? 26.882 2.513 -33.381 1.00 89.94 309 ASN A O 1
ATOM 2488 N N . LEU A 1 310 ? 27.960 4.365 -32.701 1.00 88.62 310 LEU A N 1
ATOM 2489 C CA . LEU A 1 310 ? 28.713 3.691 -31.640 1.00 88.62 310 LEU A CA 1
ATOM 2490 C C . LEU A 1 310 ? 28.141 3.954 -30.249 1.00 88.62 310 LEU A C 1
ATOM 2492 O O . LEU A 1 310 ? 28.190 3.062 -29.407 1.00 88.62 310 LEU A O 1
ATOM 2496 N N . TRP A 1 311 ? 27.581 5.141 -29.988 1.00 89.38 311 TRP A N 1
ATOM 2497 C CA . TRP A 1 311 ? 27.000 5.458 -28.676 1.00 89.38 311 TRP A CA 1
ATOM 2498 C C . TRP A 1 311 ? 25.483 5.273 -28.655 1.00 89.38 311 TRP A C 1
ATOM 2500 O O . TRP A 1 311 ? 24.969 4.608 -27.759 1.00 89.38 311 TRP A O 1
ATOM 2510 N N . ILE A 1 312 ? 24.749 5.781 -29.647 1.00 89.88 312 ILE A N 1
ATOM 2511 C CA . ILE A 1 312 ? 23.283 5.656 -29.679 1.00 89.88 312 ILE A CA 1
ATOM 2512 C C . ILE A 1 312 ? 22.837 4.203 -29.897 1.00 89.88 312 ILE A C 1
ATOM 2514 O O . ILE A 1 312 ? 22.093 3.663 -29.078 1.00 89.88 312 ILE A O 1
ATOM 2518 N N . LYS A 1 313 ? 23.325 3.527 -30.951 1.00 90.31 313 LYS A N 1
ATOM 2519 C CA . LYS A 1 313 ? 22.961 2.119 -31.226 1.00 90.31 313 LYS A CA 1
ATOM 2520 C C . LYS A 1 313 ? 23.254 1.186 -30.048 1.00 90.31 313 LYS A C 1
ATOM 2522 O O . LYS A 1 313 ? 22.455 0.294 -29.769 1.00 90.31 313 LYS A O 1
ATOM 2527 N N . ALA A 1 314 ? 24.360 1.417 -29.339 1.00 86.56 314 ALA A N 1
ATOM 2528 C CA . ALA A 1 314 ? 24.734 0.657 -28.148 1.00 86.56 314 ALA A CA 1
ATOM 2529 C C . ALA A 1 314 ? 23.645 0.703 -27.063 1.00 86.56 314 ALA A C 1
ATOM 2531 O O . ALA A 1 314 ? 23.280 -0.327 -26.496 1.00 86.56 314 ALA A O 1
ATOM 2532 N N . ASN A 1 315 ? 23.080 1.887 -26.819 1.00 86.44 315 ASN A N 1
ATOM 2533 C CA . ASN A 1 315 ? 22.089 2.102 -25.769 1.00 86.44 315 ASN A CA 1
ATOM 2534 C C . ASN A 1 315 ? 20.701 1.530 -26.122 1.00 86.44 315 ASN A C 1
ATOM 2536 O O . ASN A 1 315 ? 19.983 1.069 -25.234 1.00 86.44 315 ASN A O 1
ATOM 2540 N N . PHE A 1 316 ? 20.339 1.438 -27.408 1.00 89.75 316 PHE A N 1
ATOM 2541 C CA . PHE A 1 316 ? 19.061 0.835 -27.823 1.00 89.75 316 PHE A CA 1
ATOM 2542 C C . PHE A 1 316 ? 18.914 -0.654 -27.473 1.00 89.75 316 PHE A C 1
ATOM 2544 O O . PHE A 1 316 ? 17.796 -1.156 -27.357 1.00 89.75 316 PHE A O 1
ATOM 2551 N N . ARG A 1 317 ? 20.016 -1.376 -27.235 1.00 87.75 317 ARG A N 1
ATOM 2552 C CA . ARG A 1 317 ? 19.970 -2.796 -26.838 1.00 87.75 317 ARG A CA 1
ATOM 2553 C C . ARG A 1 317 ? 19.306 -3.028 -25.471 1.00 87.75 317 ARG A C 1
ATOM 2555 O O . ARG A 1 317 ? 18.954 -4.172 -25.161 1.00 87.75 317 ARG A O 1
ATOM 2562 N N . ASN A 1 318 ? 19.144 -1.966 -24.674 1.00 84.62 318 ASN A N 1
ATOM 2563 C CA . ASN A 1 318 ? 18.634 -1.993 -23.303 1.00 84.62 318 ASN A CA 1
ATOM 2564 C C . ASN A 1 318 ? 17.551 -0.925 -23.037 1.00 84.62 318 ASN A C 1
ATOM 2566 O O . ASN A 1 318 ? 17.504 -0.363 -21.946 1.00 84.62 318 ASN A O 1
ATOM 2570 N N . ILE A 1 319 ? 16.661 -0.643 -23.997 1.00 88.94 319 ILE A N 1
ATOM 2571 C CA . ILE A 1 319 ? 15.562 0.314 -23.773 1.00 88.94 319 ILE A CA 1
ATOM 2572 C C . ILE A 1 319 ? 14.667 -0.055 -22.571 1.00 88.94 319 ILE A C 1
ATOM 2574 O O . ILE A 1 319 ? 14.384 -1.228 -22.285 1.00 88.94 319 ILE A O 1
ATOM 2578 N N . THR A 1 320 ? 14.182 0.969 -21.869 1.00 89.62 320 THR A N 1
ATOM 2579 C CA . THR A 1 320 ? 13.339 0.844 -20.670 1.00 89.62 320 THR A CA 1
ATOM 2580 C C . THR A 1 320 ? 11.846 1.038 -20.986 1.00 89.62 320 THR A C 1
ATOM 2582 O O . THR A 1 320 ? 11.504 1.579 -22.040 1.00 89.62 320 THR A O 1
ATOM 2585 N N . PRO A 1 321 ? 10.923 0.617 -20.102 1.00 90.00 321 PRO A N 1
ATOM 2586 C CA . PRO A 1 321 ? 9.500 0.960 -20.226 1.00 90.00 321 PRO A CA 1
ATOM 2587 C C . PRO A 1 321 ? 9.255 2.476 -20.283 1.00 90.00 321 PRO A C 1
ATOM 2589 O O . PRO A 1 321 ? 8.417 2.962 -21.045 1.00 90.00 321 PRO A O 1
ATOM 2592 N N . GLU A 1 322 ? 10.033 3.240 -19.515 1.00 91.81 322 GLU A N 1
ATOM 2593 C CA . GLU A 1 322 ? 9.993 4.699 -19.493 1.00 91.81 322 GLU A CA 1
ATOM 2594 C C . GLU A 1 322 ? 10.345 5.299 -20.857 1.00 91.81 322 GLU A C 1
ATOM 2596 O O . GLU A 1 322 ? 9.737 6.296 -21.250 1.00 91.81 322 GLU A O 1
ATOM 2601 N N . PHE A 1 323 ? 11.296 4.695 -21.582 1.00 92.56 323 PHE A N 1
ATOM 2602 C CA . PHE A 1 323 ? 11.679 5.125 -22.925 1.00 92.56 323 PHE A CA 1
ATOM 2603 C C . PHE A 1 323 ? 10.483 5.059 -23.880 1.00 92.56 323 PHE A C 1
ATOM 2605 O O . PHE A 1 323 ? 10.117 6.074 -24.473 1.00 92.56 323 PHE A O 1
ATOM 2612 N N . GLU A 1 324 ? 9.827 3.899 -23.994 1.00 92.50 324 GLU A N 1
ATOM 2613 C CA . GLU A 1 324 ? 8.682 3.756 -24.901 1.00 92.50 324 GLU A CA 1
ATOM 2614 C C . GLU A 1 324 ? 7.528 4.675 -24.489 1.00 92.50 324 GLU A C 1
ATOM 2616 O O . GLU A 1 324 ? 6.986 5.396 -25.329 1.00 92.50 324 GLU A O 1
ATOM 2621 N N . HIS A 1 325 ? 7.202 4.724 -23.195 1.00 93.00 325 HIS A N 1
ATOM 2622 C CA . HIS A 1 325 ? 6.103 5.551 -22.711 1.00 93.00 325 HIS A CA 1
ATOM 2623 C C . HIS A 1 325 ? 6.316 7.037 -23.007 1.00 93.00 325 HIS A C 1
ATOM 2625 O O . HIS A 1 325 ? 5.420 7.696 -23.532 1.00 93.00 325 HIS A O 1
ATOM 2631 N N . MET A 1 326 ? 7.500 7.574 -22.709 1.00 92.56 326 MET A N 1
ATOM 2632 C CA . MET A 1 326 ? 7.801 8.987 -22.947 1.00 92.56 326 MET A CA 1
ATOM 2633 C C . MET A 1 326 ? 7.787 9.320 -24.439 1.00 92.56 326 MET A C 1
ATOM 2635 O O . MET A 1 326 ? 7.275 10.375 -24.819 1.00 92.56 326 MET A O 1
ATOM 2639 N N . MET A 1 327 ? 8.291 8.417 -25.284 1.00 93.12 327 MET A N 1
ATOM 2640 C CA . MET A 1 327 ? 8.279 8.602 -26.732 1.00 93.12 327 MET A CA 1
ATOM 2641 C C . MET A 1 327 ? 6.864 8.533 -27.315 1.00 93.12 327 MET A C 1
ATOM 2643 O O . MET A 1 327 ? 6.534 9.348 -28.173 1.00 93.12 327 MET A O 1
ATOM 2647 N N . ARG A 1 328 ? 5.990 7.654 -26.811 1.00 92.69 328 ARG A N 1
ATOM 2648 C CA . ARG A 1 328 ? 4.566 7.633 -27.192 1.00 92.69 328 ARG A CA 1
ATOM 2649 C C . ARG A 1 328 ? 3.823 8.882 -26.724 1.00 92.69 328 ARG A C 1
ATOM 2651 O O . ARG A 1 328 ? 3.097 9.491 -27.504 1.00 92.69 328 ARG A O 1
ATOM 2658 N N . CYS A 1 329 ? 4.034 9.318 -25.482 1.00 93.06 329 CYS A N 1
ATOM 2659 C CA . CYS A 1 329 ? 3.467 10.573 -24.983 1.00 93.06 329 CYS A CA 1
ATOM 2660 C C . CYS A 1 329 ? 3.918 11.770 -25.835 1.00 93.06 329 CYS A C 1
ATOM 2662 O O . CYS A 1 329 ? 3.114 12.652 -26.139 1.00 93.06 329 CYS A O 1
ATOM 2664 N N . LEU A 1 330 ? 5.185 11.793 -26.257 1.00 92.12 330 LEU A N 1
ATOM 2665 C CA . LEU A 1 330 ? 5.732 12.808 -27.155 1.00 92.12 330 LEU A CA 1
ATOM 2666 C C . LEU A 1 330 ? 5.070 12.781 -28.543 1.00 92.12 330 LEU A C 1
ATOM 2668 O O . LEU A 1 330 ? 4.646 13.838 -29.015 1.00 92.12 330 LEU A O 1
ATOM 2672 N N . THR A 1 331 ? 4.969 11.625 -29.205 1.00 91.81 331 THR A N 1
ATOM 2673 C CA . THR A 1 331 ? 4.381 11.547 -30.556 1.00 91.81 331 THR A CA 1
ATOM 2674 C C . THR A 1 331 ? 2.892 11.887 -30.547 1.00 91.81 331 THR A C 1
ATOM 2676 O O . THR A 1 331 ? 2.447 12.700 -31.352 1.00 91.81 331 THR A O 1
ATOM 2679 N N . ILE A 1 332 ? 2.134 11.393 -29.564 1.00 92.25 332 ILE A N 1
ATOM 2680 C CA . ILE A 1 332 ? 0.711 11.734 -29.410 1.00 92.25 332 ILE A CA 1
ATOM 2681 C C . ILE A 1 332 ? 0.543 13.224 -29.076 1.00 92.25 332 ILE A C 1
ATOM 2683 O O . ILE A 1 332 ? -0.251 13.923 -29.704 1.00 92.25 332 ILE A O 1
ATOM 2687 N N . GLY A 1 333 ? 1.324 13.742 -28.122 1.00 92.25 333 GLY A N 1
ATOM 2688 C CA . GLY A 1 333 ? 1.248 15.142 -27.705 1.00 92.25 333 GLY A CA 1
ATOM 2689 C C . GLY A 1 333 ? 1.648 16.130 -28.807 1.00 92.25 333 GLY A C 1
ATOM 2690 O O . GLY A 1 333 ? 1.086 17.222 -28.895 1.00 92.25 333 GLY A O 1
ATOM 2691 N N . THR A 1 334 ? 2.592 15.766 -29.679 1.00 90.12 334 THR A N 1
ATOM 2692 C CA . THR A 1 334 ? 2.925 16.569 -30.871 1.00 90.12 334 THR A CA 1
ATOM 2693 C C . THR A 1 334 ? 1.847 16.469 -31.951 1.00 90.12 334 THR A C 1
ATOM 2695 O O . THR A 1 334 ? 1.541 17.479 -32.588 1.00 90.12 334 THR A O 1
ATOM 2698 N N . GLY A 1 335 ? 1.176 15.320 -32.075 1.00 90.25 335 GLY A N 1
ATOM 2699 C CA . GLY A 1 335 ? 0.004 15.130 -32.937 1.00 90.25 335 GLY A CA 1
ATOM 2700 C C . GLY A 1 335 ? -1.191 16.039 -32.608 1.00 90.25 335 GLY A C 1
ATOM 2701 O O . GLY A 1 335 ? -2.028 16.285 -33.470 1.00 90.25 335 GLY A O 1
ATOM 2702 N N . TYR A 1 336 ? -1.262 16.625 -31.405 1.00 92.12 336 TYR A N 1
ATOM 2703 C CA . TYR A 1 336 ? -2.311 17.599 -31.057 1.00 92.12 336 TYR A CA 1
ATOM 2704 C C . TYR A 1 336 ? -2.232 18.918 -31.837 1.00 92.12 336 TYR A C 1
ATOM 2706 O O . TYR A 1 336 ? -3.219 19.656 -31.883 1.00 92.12 336 TYR A O 1
ATOM 2714 N N . TYR A 1 337 ? -1.082 19.237 -32.435 1.00 87.69 337 TYR A N 1
ATOM 2715 C CA . TYR A 1 337 ? -0.903 20.460 -33.223 1.00 87.69 337 TYR A CA 1
ATOM 2716 C C . TYR A 1 337 ? -0.083 20.286 -34.505 1.00 87.69 337 TYR A C 1
ATOM 2718 O O . TYR A 1 337 ? 0.000 21.227 -35.287 1.00 87.69 337 TYR A O 1
ATOM 2726 N N . LEU A 1 338 ? 0.511 19.120 -34.751 1.00 85.12 338 LEU A N 1
ATOM 2727 C CA . LEU A 1 338 ? 1.187 18.777 -36.005 1.00 85.12 338 LEU A CA 1
ATOM 2728 C C . LEU A 1 338 ? 0.477 17.598 -36.688 1.00 85.12 338 LEU A C 1
ATOM 2730 O O . LEU A 1 338 ? -0.618 17.207 -36.296 1.00 85.12 338 LEU A O 1
ATOM 2734 N N . ALA A 1 339 ? 1.057 17.070 -37.768 1.00 73.81 339 ALA A N 1
ATOM 2735 C CA . ALA A 1 339 ? 0.497 15.916 -38.466 1.00 73.81 339 ALA A CA 1
ATOM 2736 C C . ALA A 1 339 ? 0.488 14.662 -37.570 1.00 73.81 339 ALA A C 1
ATOM 2738 O O . ALA A 1 339 ? 1.457 14.400 -36.860 1.00 73.81 339 ALA A O 1
ATOM 2739 N N . ASP A 1 340 ? -0.596 13.887 -37.651 1.00 74.69 340 ASP A N 1
ATOM 2740 C CA . ASP A 1 340 ? -0.805 12.630 -36.925 1.00 74.69 340 ASP A CA 1
ATOM 2741 C C . ASP A 1 340 ? 0.081 11.506 -37.497 1.00 74.69 340 ASP A C 1
ATOM 2743 O O . ASP A 1 340 ? -0.314 10.766 -38.404 1.00 74.69 340 ASP A O 1
ATOM 2747 N N . ILE A 1 341 ? 1.321 11.435 -37.005 1.00 84.38 341 ILE A N 1
ATOM 2748 C CA . ILE A 1 341 ? 2.270 10.352 -37.278 1.00 84.38 341 ILE A CA 1
ATOM 2749 C C . ILE A 1 341 ? 2.390 9.508 -36.009 1.00 84.38 341 ILE A C 1
ATOM 2751 O O . ILE A 1 341 ? 2.736 10.018 -34.943 1.00 84.38 341 ILE A O 1
ATOM 2755 N N . SER A 1 342 ? 2.119 8.209 -36.131 1.00 89.44 342 SER A N 1
ATOM 2756 C CA . SER A 1 342 ? 2.193 7.276 -35.009 1.00 89.44 342 SER A CA 1
ATOM 2757 C C . SER A 1 342 ? 3.629 7.083 -34.510 1.00 89.44 342 SER A C 1
ATOM 2759 O O . SER A 1 342 ? 4.620 7.391 -35.190 1.00 89.44 342 SER A O 1
ATOM 2761 N N . TYR A 1 343 ? 3.737 6.569 -33.285 1.00 92.00 343 TYR A N 1
ATOM 2762 C CA . TYR A 1 343 ? 5.012 6.201 -32.674 1.00 92.00 343 TYR A CA 1
ATOM 2763 C C . TYR A 1 343 ? 5.772 5.194 -33.543 1.00 92.00 343 TYR A C 1
ATOM 2765 O O . TYR A 1 343 ? 6.952 5.390 -33.821 1.00 92.00 343 TYR A O 1
ATOM 2773 N N . GLU A 1 344 ? 5.075 4.175 -34.038 1.00 92.19 344 GLU A N 1
ATOM 2774 C CA . GLU A 1 344 ? 5.622 3.080 -34.831 1.00 92.19 344 GLU A CA 1
ATOM 2775 C C . GLU A 1 344 ? 6.177 3.578 -36.167 1.00 92.19 344 GLU A C 1
ATOM 2777 O O . GLU A 1 344 ? 7.283 3.206 -36.556 1.00 92.19 344 GLU A O 1
ATOM 2782 N N . VAL A 1 345 ? 5.451 4.472 -36.849 1.00 93.19 345 VAL A N 1
ATOM 2783 C CA . VAL A 1 345 ? 5.912 5.076 -38.109 1.00 93.19 345 VAL A CA 1
ATOM 2784 C C . VAL A 1 345 ? 7.142 5.948 -37.876 1.00 93.19 345 VAL A C 1
ATOM 2786 O O . VAL A 1 345 ? 8.097 5.872 -38.648 1.00 93.19 345 VAL A O 1
ATOM 2789 N N . SER A 1 346 ? 7.139 6.751 -36.808 1.00 93.69 346 SER A N 1
ATOM 2790 C CA . SER A 1 346 ? 8.273 7.613 -36.454 1.00 93.69 346 SER A CA 1
ATOM 2791 C C . SER A 1 346 ? 9.515 6.786 -36.113 1.00 93.69 346 SER A C 1
ATOM 2793 O O . SER A 1 346 ? 10.605 7.072 -36.608 1.00 93.69 346 SER A O 1
ATOM 2795 N N . LEU A 1 347 ? 9.338 5.724 -35.323 1.00 94.50 347 LEU A N 1
ATOM 2796 C CA . LEU A 1 347 ? 10.413 4.822 -34.933 1.00 94.50 347 LEU A CA 1
ATOM 2797 C C . LEU A 1 347 ? 10.963 4.044 -36.131 1.00 94.50 347 LEU A C 1
ATOM 2799 O O . LEU A 1 347 ? 12.177 3.941 -36.273 1.00 94.50 347 LEU A O 1
ATOM 2803 N N . LEU A 1 348 ? 10.100 3.533 -37.015 1.00 94.38 348 LEU A N 1
ATOM 2804 C CA . LEU A 1 348 ? 10.544 2.817 -38.209 1.00 94.38 348 LEU A CA 1
ATOM 2805 C C . LEU A 1 348 ? 11.307 3.737 -39.168 1.00 94.38 348 LEU A C 1
ATOM 2807 O O . LEU A 1 348 ? 12.329 3.332 -39.721 1.00 94.38 348 LEU A O 1
ATOM 2811 N N . TYR A 1 349 ? 10.835 4.973 -39.351 1.00 95.38 349 TYR A N 1
ATOM 2812 C CA . TYR A 1 349 ? 11.536 5.971 -40.158 1.00 95.38 349 TYR A CA 1
ATOM 2813 C C . TYR A 1 349 ? 12.930 6.251 -39.592 1.00 95.38 349 TYR A C 1
ATOM 2815 O O . TYR A 1 349 ? 13.917 6.233 -40.324 1.00 95.38 349 TYR A O 1
ATOM 2823 N N . PHE A 1 350 ? 13.019 6.464 -38.277 1.00 94.75 350 PHE A N 1
ATOM 2824 C CA . PHE A 1 350 ? 14.286 6.666 -37.585 1.00 94.75 350 PHE A CA 1
ATOM 2825 C C . PHE A 1 350 ? 15.214 5.444 -37.690 1.00 94.75 350 PHE A C 1
ATOM 2827 O O . PHE A 1 350 ? 16.390 5.599 -38.006 1.00 94.75 350 PHE A O 1
ATOM 2834 N N . ALA A 1 351 ? 14.702 4.231 -37.477 1.00 93.69 351 ALA A N 1
ATOM 2835 C CA . ALA A 1 351 ? 15.487 3.004 -37.563 1.00 93.69 351 ALA A CA 1
ATOM 2836 C C . ALA A 1 351 ? 16.066 2.781 -38.967 1.00 93.69 351 ALA A C 1
ATOM 2838 O O . ALA A 1 351 ? 17.218 2.380 -39.094 1.00 93.69 351 ALA A O 1
ATOM 2839 N N . GLU A 1 352 ? 15.309 3.106 -40.020 1.00 92.56 352 GLU A N 1
ATOM 2840 C CA . GLU A 1 352 ? 15.809 3.045 -41.396 1.00 92.56 352 GLU A CA 1
ATOM 2841 C C . GLU A 1 352 ? 16.923 4.069 -41.652 1.00 92.56 352 GLU A C 1
ATOM 2843 O O . GLU A 1 352 ? 17.935 3.718 -42.253 1.00 92.56 352 GLU A O 1
ATOM 2848 N N . LEU A 1 353 ? 16.786 5.306 -41.155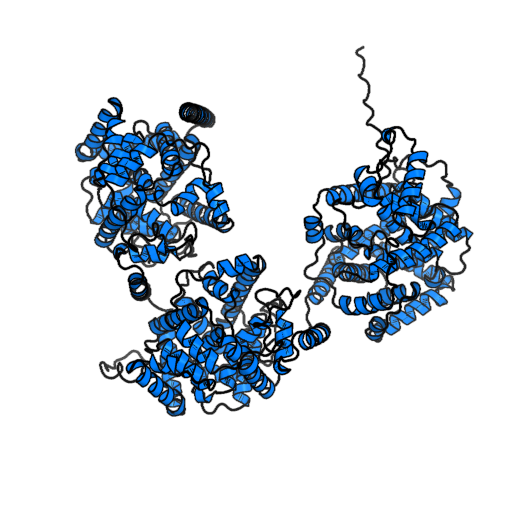 1.00 92.00 353 LEU A N 1
ATOM 2849 C CA . LEU A 1 353 ? 17.867 6.303 -41.230 1.00 92.00 353 LEU A CA 1
ATOM 2850 C C . LEU A 1 353 ? 19.139 5.825 -40.528 1.00 92.00 353 LEU A C 1
ATOM 2852 O O . LEU A 1 353 ? 20.244 6.131 -40.964 1.00 92.00 353 LEU A O 1
ATOM 2856 N N . MET A 1 354 ? 18.969 5.095 -39.430 1.00 92.06 354 MET A N 1
ATOM 2857 C CA . MET A 1 354 ? 20.062 4.564 -38.631 1.00 92.06 354 MET A CA 1
ATOM 2858 C C . MET A 1 354 ? 20.601 3.236 -39.163 1.00 92.06 354 MET A C 1
ATOM 2860 O O . MET A 1 354 ? 21.521 2.710 -38.549 1.00 92.06 354 MET A O 1
ATOM 2864 N N . ASP A 1 355 ? 20.071 2.679 -40.254 1.00 92.56 355 ASP A N 1
ATOM 2865 C CA . ASP A 1 355 ? 20.433 1.342 -40.744 1.00 92.56 355 ASP A CA 1
ATOM 2866 C C . ASP A 1 355 ? 20.305 0.268 -39.642 1.00 92.56 355 ASP A C 1
ATOM 2868 O O . ASP A 1 355 ? 21.249 -0.446 -39.303 1.00 92.56 355 ASP A O 1
ATOM 2872 N N . ILE A 1 356 ? 19.140 0.241 -38.985 1.00 93.69 356 ILE A N 1
ATOM 2873 C CA . ILE A 1 356 ? 18.768 -0.756 -37.977 1.00 93.69 356 ILE A CA 1
ATOM 2874 C C . ILE A 1 356 ? 17.636 -1.602 -38.555 1.00 93.69 356 ILE A C 1
ATOM 2876 O O . ILE A 1 356 ? 16.567 -1.091 -38.908 1.00 93.69 356 ILE A O 1
ATOM 2880 N N . ASP A 1 357 ? 17.862 -2.910 -38.641 1.00 92.06 357 ASP A N 1
ATOM 2881 C CA . ASP A 1 357 ? 16.830 -3.829 -39.100 1.00 92.06 357 ASP A CA 1
ATOM 2882 C C . ASP A 1 357 ? 15.786 -4.076 -38.002 1.00 92.06 357 ASP A C 1
ATOM 2884 O O . ASP A 1 357 ? 16.107 -4.581 -36.928 1.00 92.06 357 ASP A O 1
ATOM 2888 N N . MET A 1 358 ? 14.530 -3.710 -38.282 1.00 93.56 358 MET A N 1
ATOM 2889 C CA . MET A 1 358 ? 13.395 -3.829 -37.357 1.00 93.56 358 MET A CA 1
ATOM 2890 C C . MET A 1 358 ? 12.282 -4.712 -37.960 1.00 93.56 358 MET A C 1
ATOM 2892 O O . MET A 1 358 ? 11.204 -4.210 -38.306 1.00 93.56 358 MET A O 1
ATOM 2896 N N . PRO A 1 359 ? 12.535 -6.009 -38.221 1.00 91.31 359 PRO A N 1
ATOM 2897 C CA . PRO A 1 359 ? 11.591 -6.875 -38.924 1.00 91.31 359 PRO A CA 1
ATOM 2898 C C . PRO A 1 359 ? 10.271 -7.058 -38.164 1.00 91.31 359 PRO A C 1
ATOM 2900 O O . PRO A 1 359 ? 9.212 -7.095 -38.797 1.00 91.31 359 PRO A O 1
ATOM 2903 N N . ARG A 1 360 ? 10.295 -7.107 -36.827 1.00 90.38 360 ARG A N 1
ATOM 2904 C CA . ARG A 1 360 ? 9.080 -7.295 -36.025 1.00 90.38 360 ARG A CA 1
ATOM 2905 C C . ARG A 1 360 ? 8.251 -6.018 -35.964 1.00 90.38 360 ARG A C 1
ATOM 2907 O O . ARG A 1 360 ? 7.042 -6.096 -36.172 1.00 90.38 360 ARG A O 1
ATOM 2914 N N . LEU A 1 361 ? 8.876 -4.848 -35.803 1.00 90.81 361 LEU A N 1
ATOM 2915 C CA . LEU A 1 361 ? 8.183 -3.556 -35.910 1.00 90.81 361 LEU A CA 1
ATOM 2916 C C . LEU A 1 361 ? 7.535 -3.379 -37.289 1.00 90.81 361 LEU A C 1
ATOM 2918 O O . LEU A 1 361 ? 6.404 -2.916 -37.389 1.00 90.81 361 LEU A O 1
ATOM 2922 N N . ARG A 1 362 ? 8.218 -3.777 -38.371 1.00 90.00 362 ARG A N 1
ATOM 2923 C CA . ARG A 1 362 ? 7.623 -3.736 -39.720 1.00 90.00 362 ARG A CA 1
ATOM 2924 C C . ARG A 1 362 ? 6.400 -4.641 -39.835 1.00 90.00 362 ARG A C 1
ATOM 2926 O O . ARG A 1 362 ? 5.445 -4.265 -40.511 1.00 90.00 362 ARG A O 1
ATOM 2933 N N . SER A 1 363 ? 6.438 -5.810 -39.197 1.00 85.31 363 SER A N 1
ATOM 2934 C CA . SER A 1 363 ? 5.326 -6.765 -39.204 1.00 85.31 363 SER A CA 1
ATOM 2935 C C . SER A 1 363 ? 4.137 -6.339 -38.337 1.00 85.31 363 SER A C 1
ATOM 2937 O O . SER A 1 363 ? 3.024 -6.781 -38.602 1.00 85.31 363 SER A O 1
ATOM 2939 N N . SER A 1 364 ? 4.346 -5.469 -37.340 1.00 83.06 364 SER A N 1
ATOM 2940 C CA . SER A 1 364 ? 3.289 -5.009 -36.431 1.00 83.06 364 SER A CA 1
ATOM 2941 C C . SER A 1 364 ? 2.518 -3.782 -36.931 1.00 83.06 364 SER A C 1
ATOM 2943 O O . SER A 1 364 ? 1.518 -3.405 -36.322 1.00 83.06 364 SER A O 1
ATOM 2945 N N . LEU A 1 365 ? 2.950 -3.151 -38.029 1.00 84.94 365 LEU A N 1
ATOM 2946 C CA . LEU A 1 365 ? 2.281 -1.972 -38.579 1.00 84.94 365 LEU A CA 1
ATOM 2947 C C . LEU A 1 365 ? 0.885 -2.299 -39.122 1.00 84.94 365 LEU A C 1
ATOM 2949 O O . LEU A 1 365 ? 0.711 -3.201 -39.944 1.00 84.94 365 LEU A O 1
ATOM 2953 N N . SER A 1 366 ? -0.098 -1.472 -38.760 1.00 87.69 366 SER A N 1
ATOM 2954 C CA . SER A 1 366 ? -1.412 -1.487 -39.403 1.00 87.69 366 SER A CA 1
ATOM 2955 C C . SER A 1 366 ? -1.318 -1.061 -40.875 1.00 87.69 366 SER A C 1
ATOM 2957 O O . SER A 1 366 ? -0.383 -0.365 -41.280 1.00 87.69 366 SER A O 1
ATOM 2959 N N . TYR A 1 367 ? -2.329 -1.389 -41.686 1.00 88.31 367 TYR A N 1
ATOM 2960 C CA . TYR A 1 367 ? -2.392 -0.911 -43.075 1.00 88.31 367 TYR A CA 1
ATOM 2961 C C . TYR A 1 367 ? -2.347 0.628 -43.161 1.00 88.31 367 TYR A C 1
ATOM 2963 O O . TYR A 1 367 ? -1.661 1.187 -44.019 1.00 88.31 367 TYR A O 1
ATOM 2971 N N . SER A 1 368 ? -3.020 1.324 -42.234 1.00 86.19 368 SER A N 1
ATOM 2972 C CA . SER A 1 368 ? -2.966 2.788 -42.142 1.00 86.19 368 SER A CA 1
ATOM 2973 C C . SER A 1 368 ? -1.572 3.308 -41.807 1.00 86.19 368 SER A C 1
ATOM 2975 O O . SER A 1 368 ? -1.141 4.300 -42.394 1.00 86.19 368 SER A O 1
ATOM 2977 N N . ASP A 1 369 ? -0.844 2.644 -40.910 1.00 90.88 369 ASP A N 1
ATOM 2978 C CA . ASP A 1 369 ? 0.526 3.035 -40.575 1.00 90.88 369 ASP A CA 1
ATOM 2979 C C . ASP A 1 369 ? 1.480 2.769 -41.735 1.00 90.88 369 ASP A C 1
ATOM 2981 O O . ASP A 1 369 ? 2.330 3.603 -42.036 1.00 90.88 369 ASP A O 1
ATOM 2985 N N . TRP A 1 370 ? 1.290 1.667 -42.459 1.00 92.44 370 TRP A N 1
ATOM 2986 C CA . TRP A 1 370 ? 2.062 1.361 -43.659 1.00 92.44 370 TRP A CA 1
ATOM 2987 C C . TRP A 1 370 ? 1.874 2.426 -44.745 1.00 92.44 370 TRP A C 1
ATOM 2989 O O . TRP A 1 370 ? 2.849 2.902 -45.336 1.00 92.44 370 TRP A O 1
ATOM 2999 N N . PHE A 1 371 ? 0.630 2.861 -44.967 1.00 93.06 371 PHE A N 1
ATOM 3000 C CA . PHE A 1 371 ? 0.325 3.971 -45.867 1.00 93.06 371 PHE A CA 1
ATOM 3001 C C . PHE A 1 371 ? 0.953 5.285 -45.386 1.00 93.06 371 PHE A C 1
ATOM 3003 O O . PHE A 1 371 ? 1.623 5.956 -46.170 1.00 93.06 371 PHE A O 1
ATOM 3010 N N . ARG A 1 372 ? 0.803 5.640 -44.100 1.00 92.19 372 ARG A N 1
ATOM 3011 C CA . ARG A 1 372 ? 1.408 6.847 -43.504 1.00 92.19 372 ARG A CA 1
ATOM 3012 C C . ARG A 1 372 ? 2.929 6.844 -43.624 1.00 92.19 372 ARG A C 1
ATOM 3014 O O . ARG A 1 372 ? 3.502 7.866 -43.983 1.00 92.19 372 ARG A O 1
ATOM 3021 N N . TYR A 1 373 ? 3.582 5.709 -43.387 1.00 94.06 373 TYR A N 1
ATOM 3022 C CA . TYR A 1 373 ? 5.025 5.545 -43.548 1.00 94.06 373 TYR A CA 1
ATOM 3023 C C . TYR A 1 373 ? 5.458 5.760 -45.004 1.00 94.06 373 TYR A C 1
ATOM 3025 O O . TYR A 1 373 ? 6.376 6.539 -45.270 1.00 94.06 373 TYR A O 1
ATOM 3033 N N . LYS A 1 374 ? 4.769 5.146 -45.977 1.00 94.19 374 LYS A N 1
ATOM 3034 C CA . LYS A 1 374 ? 5.062 5.375 -47.402 1.00 94.19 374 LYS A CA 1
ATOM 3035 C C . LYS A 1 374 ? 4.779 6.807 -47.837 1.00 94.19 374 LYS A C 1
ATOM 3037 O O . LYS A 1 374 ? 5.575 7.358 -48.594 1.00 94.19 374 LYS A O 1
ATOM 3042 N N . LEU A 1 375 ? 3.717 7.428 -47.328 1.00 93.25 375 LEU A N 1
ATOM 3043 C CA . LEU A 1 375 ? 3.406 8.833 -47.574 1.00 93.25 375 LEU A CA 1
ATOM 3044 C C . LEU A 1 375 ? 4.472 9.755 -46.976 1.00 93.25 375 LEU A C 1
ATOM 3046 O O . LEU A 1 375 ? 4.914 10.672 -47.658 1.00 93.25 375 LEU A O 1
ATOM 3050 N N . ALA A 1 376 ? 4.925 9.497 -45.748 1.00 92.50 376 ALA A N 1
ATOM 3051 C CA . ALA A 1 376 ? 6.000 10.251 -45.111 1.00 92.50 376 ALA A CA 1
ATOM 3052 C C . ALA A 1 376 ? 7.294 10.145 -45.926 1.00 92.50 376 ALA A C 1
ATOM 3054 O O . ALA A 1 376 ? 7.909 11.164 -46.225 1.00 92.50 376 ALA A O 1
ATOM 3055 N N . LYS A 1 377 ? 7.663 8.944 -46.391 1.00 93.94 377 LYS A N 1
ATOM 3056 C CA . LYS A 1 377 ? 8.818 8.769 -47.284 1.00 93.94 377 LYS A CA 1
ATOM 3057 C C . LYS A 1 377 ? 8.640 9.483 -48.615 1.00 93.94 377 LYS A C 1
ATOM 3059 O O . LYS A 1 377 ? 9.554 10.170 -49.055 1.00 93.94 377 LYS A O 1
ATOM 3064 N N . PHE A 1 378 ? 7.476 9.351 -49.245 1.00 95.06 378 PHE A N 1
ATOM 3065 C CA . PHE A 1 378 ? 7.178 10.059 -50.485 1.00 95.06 378 PHE A CA 1
ATOM 3066 C C . PHE A 1 378 ? 7.321 11.577 -50.304 1.00 95.06 378 PHE A C 1
ATOM 3068 O O . PHE A 1 378 ? 7.985 12.247 -51.095 1.00 95.06 378 PHE A O 1
ATOM 3075 N N . LEU A 1 379 ? 6.747 12.102 -49.221 1.00 94.19 379 LEU A N 1
ATOM 3076 C CA . LEU A 1 379 ? 6.784 13.513 -48.875 1.00 94.19 379 LEU A CA 1
ATOM 3077 C C . LEU A 1 379 ? 8.222 13.992 -48.664 1.00 94.19 379 LEU A C 1
ATOM 3079 O O . LEU A 1 379 ? 8.649 14.927 -49.337 1.00 94.19 379 LEU A O 1
ATOM 3083 N N . MET A 1 380 ? 8.971 13.328 -47.778 1.00 94.94 380 MET A N 1
ATOM 3084 C CA . MET A 1 380 ? 10.321 13.741 -47.393 1.00 94.94 380 MET A CA 1
ATOM 3085 C C . MET A 1 380 ? 11.331 13.554 -48.522 1.00 94.94 380 MET A C 1
ATOM 3087 O O . MET A 1 380 ? 12.043 14.500 -48.830 1.00 94.94 380 MET A O 1
ATOM 3091 N N . TYR A 1 381 ? 11.379 12.395 -49.186 1.00 93.69 381 TYR A N 1
ATOM 3092 C CA . TYR A 1 381 ? 12.396 12.117 -50.210 1.00 93.69 381 TYR A CA 1
ATOM 3093 C C . TYR A 1 381 ? 12.097 12.761 -51.567 1.00 93.69 381 TYR A C 1
ATOM 3095 O O . TYR A 1 381 ? 13.032 13.105 -52.291 1.00 93.69 381 TYR A O 1
ATOM 3103 N N . TYR A 1 382 ? 10.818 12.921 -51.927 1.00 94.31 382 TYR A N 1
ATOM 3104 C CA . TYR A 1 382 ? 10.431 13.310 -53.286 1.00 94.31 382 TYR A CA 1
ATOM 3105 C C . TYR A 1 382 ? 9.650 14.623 -53.327 1.00 94.31 382 TYR A C 1
ATOM 3107 O O . TYR A 1 382 ? 10.090 15.562 -53.987 1.00 94.31 382 TYR A O 1
ATOM 3115 N N . ALA A 1 383 ? 8.517 14.736 -52.627 1.00 94.81 383 ALA A N 1
ATOM 3116 C CA . ALA A 1 383 ? 7.644 15.906 -52.769 1.00 94.81 383 ALA A CA 1
ATOM 3117 C C . ALA A 1 383 ? 8.291 17.203 -52.248 1.00 94.81 383 ALA A C 1
ATOM 3119 O O . ALA A 1 383 ? 8.130 18.260 -52.855 1.00 94.81 383 ALA A O 1
ATOM 3120 N N . MET A 1 384 ? 9.081 17.123 -51.174 1.00 94.44 384 MET A N 1
ATOM 3121 C CA . MET A 1 384 ? 9.804 18.259 -50.587 1.00 94.44 384 MET A CA 1
ATOM 3122 C C . MET A 1 384 ? 10.911 18.841 -51.482 1.00 94.44 384 MET A C 1
ATOM 3124 O O . MET A 1 384 ? 11.416 19.925 -51.192 1.00 94.44 384 MET A O 1
ATOM 3128 N N . ARG A 1 385 ? 11.252 18.185 -52.601 1.00 94.44 385 ARG A N 1
ATOM 3129 C CA . ARG A 1 385 ? 12.113 18.764 -53.650 1.00 94.44 385 ARG A CA 1
ATOM 3130 C C . ARG A 1 385 ? 11.435 19.919 -54.382 1.00 94.44 385 ARG A C 1
ATOM 3132 O O . ARG A 1 385 ? 12.116 20.774 -54.940 1.00 94.44 385 ARG A O 1
ATOM 3139 N N . VAL A 1 386 ? 10.102 19.948 -54.385 1.00 94.81 386 VAL A N 1
ATOM 3140 C CA . VAL A 1 386 ? 9.308 21.004 -55.012 1.00 94.81 386 VAL A CA 1
ATOM 3141 C C . VAL A 1 386 ? 9.241 22.204 -54.055 1.00 94.81 386 VAL A C 1
ATOM 3143 O O . VAL A 1 386 ? 8.638 22.087 -52.982 1.00 94.81 386 VAL A O 1
ATOM 3146 N N . PRO A 1 387 ? 9.804 23.379 -54.409 1.00 92.00 387 PRO A N 1
ATOM 3147 C CA . PRO A 1 387 ? 9.874 24.526 -53.500 1.00 92.00 387 PRO A CA 1
ATOM 3148 C C . PRO A 1 387 ? 8.512 24.976 -52.962 1.00 92.00 387 PRO A C 1
ATOM 3150 O O . PRO A 1 387 ? 8.407 25.386 -51.809 1.00 92.00 387 PRO A O 1
ATOM 3153 N N . GLN A 1 388 ? 7.454 24.861 -53.766 1.00 94.56 388 GLN A N 1
ATOM 3154 C CA . GLN A 1 388 ? 6.086 25.199 -53.375 1.00 94.56 388 GLN A CA 1
ATOM 3155 C C . GLN A 1 388 ? 5.574 24.290 -52.249 1.00 94.56 388 GLN A C 1
ATOM 3157 O O . GLN A 1 388 ? 4.946 24.782 -51.314 1.00 94.56 388 GLN A O 1
ATOM 3162 N N . VAL A 1 389 ? 5.884 22.989 -52.299 1.00 93.44 389 VAL A N 1
ATOM 3163 C CA . VAL A 1 389 ? 5.518 22.024 -51.248 1.00 93.44 389 VAL A CA 1
ATOM 3164 C C . VAL A 1 389 ? 6.288 22.331 -49.967 1.00 93.44 389 VAL A C 1
ATOM 3166 O O . VAL A 1 389 ? 5.679 22.437 -48.903 1.00 93.44 389 VAL A O 1
ATOM 3169 N N . LYS A 1 390 ? 7.602 22.569 -50.072 1.00 93.81 390 LYS A N 1
ATOM 3170 C CA . LYS A 1 390 ? 8.439 22.971 -48.932 1.00 93.81 390 LYS A CA 1
ATOM 3171 C C . LYS A 1 390 ? 7.910 24.237 -48.256 1.00 93.81 390 LYS A C 1
ATOM 3173 O O . LYS A 1 390 ? 7.695 24.256 -47.045 1.00 93.81 390 LYS A O 1
ATOM 3178 N N . ASN A 1 391 ? 7.655 25.281 -49.043 1.00 93.88 391 ASN A N 1
ATOM 3179 C CA . ASN A 1 391 ? 7.147 26.555 -48.541 1.00 93.88 391 ASN A CA 1
ATOM 3180 C C . ASN A 1 391 ? 5.768 26.392 -47.892 1.00 93.88 391 ASN A C 1
ATOM 3182 O O . ASN A 1 391 ? 5.523 26.963 -46.829 1.00 93.88 391 ASN A O 1
ATOM 3186 N N . PHE A 1 392 ? 4.891 25.576 -48.485 1.00 94.94 392 PHE A N 1
ATOM 3187 C CA . PHE A 1 392 ? 3.588 25.256 -47.911 1.00 94.94 392 PHE A CA 1
ATOM 3188 C C . PHE A 1 392 ? 3.708 24.549 -46.555 1.00 94.94 392 PHE A C 1
ATOM 3190 O O . PHE A 1 392 ? 3.037 24.953 -45.606 1.00 94.94 392 PHE A O 1
ATOM 3197 N N . LEU A 1 393 ? 4.571 23.536 -46.424 1.00 93.81 393 LEU A N 1
ATOM 3198 C CA . LEU A 1 393 ? 4.748 22.824 -45.154 1.00 93.81 393 LEU A CA 1
ATOM 3199 C C . LEU A 1 393 ? 5.404 23.694 -44.076 1.00 93.81 393 LEU A C 1
ATOM 3201 O O . LEU A 1 393 ? 4.958 23.656 -42.932 1.00 93.81 393 LEU A O 1
ATOM 3205 N N . ASN A 1 394 ? 6.385 24.531 -44.427 1.00 93.62 394 ASN A N 1
ATOM 3206 C CA . ASN A 1 394 ? 6.965 25.509 -43.499 1.00 93.62 394 ASN A CA 1
ATOM 3207 C C . ASN A 1 394 ? 5.912 26.516 -43.005 1.00 93.62 394 ASN A C 1
ATOM 3209 O O . ASN A 1 394 ? 5.806 26.781 -41.805 1.00 93.62 394 ASN A O 1
ATOM 3213 N N . TRP A 1 395 ? 5.096 27.054 -43.918 1.00 94.25 395 TRP A N 1
ATOM 3214 C CA . TRP A 1 395 ? 3.990 27.944 -43.565 1.00 94.25 395 TRP A CA 1
ATOM 3215 C C . TRP A 1 395 ? 2.970 27.244 -42.660 1.00 94.25 395 TRP A C 1
ATOM 3217 O O . TRP A 1 395 ? 2.587 27.787 -41.621 1.00 94.25 395 TRP A O 1
ATOM 3227 N N . LYS A 1 396 ? 2.566 26.018 -43.018 1.00 93.81 396 LYS A N 1
ATOM 3228 C CA . LYS A 1 396 ? 1.618 25.213 -42.243 1.00 93.81 396 LYS A CA 1
ATOM 3229 C C . LYS A 1 396 ? 2.152 24.938 -40.839 1.00 93.81 396 LYS A C 1
ATOM 3231 O O . LYS A 1 396 ? 1.423 25.159 -39.879 1.00 93.81 396 LYS A O 1
ATOM 3236 N N . PHE A 1 397 ? 3.419 24.548 -40.711 1.00 92.12 397 PHE A N 1
ATOM 3237 C CA . PHE A 1 397 ? 4.079 24.340 -39.423 1.00 92.12 397 PHE A CA 1
ATOM 3238 C C . PHE A 1 397 ? 4.002 25.591 -38.538 1.00 92.12 397 PHE A C 1
ATOM 3240 O O . PHE A 1 397 ? 3.576 25.520 -37.386 1.00 92.12 397 PHE A O 1
ATOM 3247 N N . HIS A 1 398 ? 4.355 26.761 -39.080 1.00 91.31 398 HIS A N 1
ATOM 3248 C CA . HIS A 1 398 ? 4.277 28.015 -38.333 1.00 91.31 398 HIS A CA 1
ATOM 3249 C C . HIS A 1 398 ? 2.856 28.371 -37.903 1.00 91.31 398 HIS A C 1
ATOM 3251 O O . HIS A 1 398 ? 2.657 28.809 -36.767 1.00 91.31 398 HIS A O 1
ATOM 3257 N N . ARG A 1 399 ? 1.884 28.197 -38.802 1.00 92.62 399 ARG A N 1
ATOM 3258 C CA . ARG A 1 399 ? 0.472 28.454 -38.522 1.00 92.62 399 ARG A CA 1
ATOM 3259 C C . ARG A 1 399 ? -0.034 27.543 -37.411 1.00 92.62 399 ARG A C 1
ATOM 3261 O O . ARG A 1 399 ? -0.613 28.033 -36.449 1.00 92.62 399 ARG A O 1
ATOM 3268 N N . ASP A 1 400 ? 0.209 26.243 -37.524 1.00 92.75 400 ASP A N 1
ATOM 3269 C CA . ASP A 1 400 ? -0.318 25.268 -36.577 1.00 92.75 400 ASP A CA 1
ATOM 3270 C C . ASP A 1 400 ? 0.345 25.425 -35.188 1.00 92.75 400 ASP A C 1
ATOM 3272 O O . ASP A 1 400 ? -0.351 25.412 -34.172 1.00 92.75 400 ASP A O 1
ATOM 3276 N N . LEU A 1 401 ? 1.651 25.732 -35.131 1.00 91.75 401 LEU A N 1
ATOM 3277 C CA . LEU A 1 401 ? 2.351 26.088 -33.888 1.00 91.75 401 LEU A CA 1
ATOM 3278 C C . LEU A 1 401 ? 1.760 27.347 -33.226 1.00 91.75 401 LEU A C 1
ATOM 3280 O O . LEU A 1 401 ? 1.515 27.362 -32.019 1.00 91.75 401 LEU A O 1
ATOM 3284 N N . ASN A 1 402 ? 1.529 28.413 -33.999 1.00 91.38 402 ASN A N 1
ATOM 3285 C CA . ASN A 1 402 ? 0.946 29.653 -33.480 1.00 91.38 402 ASN A CA 1
ATOM 3286 C C . ASN A 1 402 ? -0.505 29.450 -33.010 1.00 91.38 402 ASN A C 1
ATOM 3288 O O . ASN A 1 402 ? -0.903 30.038 -32.007 1.00 91.38 402 ASN A O 1
ATOM 3292 N N . ASN A 1 403 ? -1.285 28.615 -33.699 1.00 93.31 403 ASN A N 1
ATOM 3293 C CA . ASN A 1 403 ? -2.645 28.271 -33.287 1.00 93.31 403 ASN A CA 1
ATOM 3294 C C . ASN A 1 403 ? -2.642 27.519 -31.951 1.00 93.31 403 ASN A C 1
ATOM 3296 O O . ASN A 1 403 ? -3.400 27.872 -31.053 1.00 93.31 403 ASN A O 1
ATOM 3300 N N . ALA A 1 404 ? -1.749 26.540 -31.791 1.00 92.75 404 ALA A N 1
ATOM 3301 C CA . ALA A 1 404 ? -1.638 25.756 -30.563 1.00 92.75 404 ALA A CA 1
ATOM 3302 C C . ALA A 1 404 ? -1.238 26.584 -29.339 1.00 92.75 404 ALA A C 1
ATOM 3304 O O . ALA A 1 404 ? -1.735 26.347 -28.239 1.00 92.75 404 ALA A O 1
ATOM 3305 N N . LEU A 1 405 ? -0.387 27.599 -29.528 1.00 91.31 405 LEU A N 1
ATOM 3306 C CA . LEU A 1 405 ? -0.032 28.554 -28.473 1.00 91.31 405 LEU A CA 1
ATOM 3307 C C . LEU A 1 405 ? -1.221 29.401 -27.990 1.00 91.31 405 LEU A C 1
ATOM 3309 O O . LEU A 1 405 ? -1.139 29.967 -26.903 1.00 91.31 405 LEU A O 1
ATOM 3313 N N . ASN A 1 406 ? -2.297 29.479 -28.779 1.00 93.19 406 ASN A N 1
ATOM 3314 C CA . ASN A 1 406 ? -3.487 30.287 -28.517 1.00 93.19 406 ASN A CA 1
ATOM 3315 C C . ASN A 1 406 ? -4.765 29.438 -28.368 1.00 93.19 406 ASN A C 1
ATOM 3317 O O . ASN A 1 406 ? -5.868 29.952 -28.551 1.00 93.19 406 ASN A O 1
ATOM 3321 N N . PHE A 1 407 ? -4.647 28.139 -28.071 1.00 93.81 407 PHE A N 1
ATOM 3322 C CA . PHE A 1 407 ? -5.817 27.298 -27.811 1.00 93.81 407 PHE A CA 1
ATOM 3323 C C . PHE A 1 407 ? -6.655 27.838 -26.646 1.00 93.81 407 PHE A C 1
ATOM 3325 O O . PHE A 1 407 ? -6.121 28.251 -25.615 1.00 93.81 407 PHE A O 1
ATOM 3332 N N . SER A 1 408 ? -7.981 27.816 -26.814 1.00 92.12 408 SER A N 1
ATOM 3333 C CA . SER A 1 408 ? -8.921 28.193 -25.759 1.00 92.12 408 SER A CA 1
ATOM 3334 C C . SER A 1 408 ? -8.851 27.213 -24.588 1.00 92.12 408 SER A C 1
ATOM 3336 O O . SER A 1 408 ? -8.438 26.060 -24.738 1.00 92.12 408 SER A O 1
ATOM 3338 N N . THR A 1 409 ? -9.313 27.644 -23.416 1.00 89.44 409 THR A N 1
ATOM 3339 C CA . THR A 1 409 ? -9.409 26.782 -22.230 1.00 89.44 409 THR A CA 1
ATOM 3340 C C . THR A 1 409 ? -10.250 25.530 -22.496 1.00 89.44 409 THR A C 1
ATOM 3342 O O . THR A 1 409 ? -9.888 24.449 -22.043 1.00 89.44 409 THR A O 1
ATOM 3345 N N . GLU A 1 410 ? -11.316 25.655 -23.290 1.00 90.38 410 GLU A N 1
ATOM 3346 C CA . GLU A 1 410 ? -12.154 24.532 -23.732 1.00 90.38 410 GLU A CA 1
ATOM 3347 C C . GLU A 1 410 ? -11.362 23.532 -24.579 1.00 90.38 410 GLU A C 1
ATOM 3349 O O . GLU A 1 410 ? -11.392 22.332 -24.312 1.00 90.38 410 GLU A O 1
ATOM 3354 N N . LYS A 1 411 ? -10.580 24.014 -25.555 1.00 91.19 411 LYS A N 1
ATOM 3355 C CA . LYS A 1 411 ? -9.754 23.138 -26.393 1.00 91.19 411 LYS A CA 1
ATOM 3356 C C . LYS A 1 411 ? -8.683 22.422 -25.574 1.00 91.19 411 LYS A C 1
ATOM 3358 O O . LYS A 1 411 ? -8.402 21.251 -25.808 1.00 91.19 411 LYS A O 1
ATOM 3363 N N . LEU A 1 412 ? -8.090 23.110 -24.602 1.00 92.44 412 LEU A N 1
ATOM 3364 C CA . LEU A 1 412 ? -7.120 22.515 -23.685 1.00 92.44 412 LEU A CA 1
ATOM 3365 C C . LEU A 1 412 ? -7.752 21.429 -22.800 1.00 92.44 412 LEU A C 1
ATOM 3367 O O . LEU A 1 412 ? -7.115 20.402 -22.573 1.00 92.44 412 LEU A O 1
ATOM 3371 N N . ALA A 1 413 ? -8.997 21.619 -22.354 1.00 88.62 413 ALA A N 1
ATOM 3372 C CA . ALA A 1 413 ? -9.746 20.601 -21.618 1.00 88.62 413 ALA A CA 1
ATOM 3373 C C . ALA A 1 413 ? -10.054 19.370 -22.492 1.00 88.62 413 ALA A C 1
ATOM 3375 O O . ALA A 1 413 ? -9.824 18.250 -22.048 1.00 88.62 413 ALA A O 1
ATOM 3376 N N . GLU A 1 414 ? -10.461 19.564 -23.752 1.00 93.69 414 GLU A N 1
ATOM 3377 C CA . GLU A 1 414 ? -10.669 18.470 -24.720 1.00 93.69 414 GLU A CA 1
ATOM 3378 C C . GLU A 1 414 ? -9.384 17.645 -24.928 1.00 93.69 414 GLU A C 1
ATOM 3380 O O . GLU A 1 414 ? -9.413 16.416 -24.959 1.00 93.69 414 GLU A O 1
ATOM 3385 N N . LEU A 1 415 ? -8.229 18.306 -25.062 1.00 92.06 415 LEU A N 1
ATOM 3386 C CA . LEU A 1 415 ? -6.942 17.620 -25.232 1.00 92.06 415 LEU A CA 1
ATOM 3387 C C . LEU A 1 415 ? -6.493 16.880 -23.964 1.00 92.06 415 LEU A C 1
ATOM 3389 O O . LEU A 1 415 ? -5.872 15.819 -24.070 1.00 92.06 415 LEU A O 1
ATOM 3393 N N . GLN A 1 416 ? -6.799 17.419 -22.780 1.00 91.38 416 GLN A N 1
ATOM 3394 C CA . GLN A 1 416 ? -6.592 16.719 -21.511 1.00 91.38 416 GLN A CA 1
ATOM 3395 C C . GLN A 1 416 ? -7.480 15.472 -21.441 1.00 91.38 416 GLN A C 1
ATOM 3397 O O . GLN A 1 416 ? -6.976 14.403 -21.124 1.00 91.38 416 GLN A O 1
ATOM 3402 N N . GLU A 1 417 ? -8.755 15.565 -21.822 1.00 89.25 417 GLU A N 1
ATOM 3403 C CA . GLU A 1 417 ? -9.661 14.413 -21.839 1.00 89.25 417 GLU A CA 1
ATOM 3404 C C . GLU A 1 417 ? -9.186 13.323 -22.811 1.00 89.25 417 GLU A C 1
ATOM 3406 O O . GLU A 1 417 ? -9.134 12.150 -22.444 1.00 89.25 417 GLU A O 1
ATOM 3411 N N . LYS A 1 418 ? -8.753 13.695 -24.024 1.00 90.06 418 LYS A N 1
ATOM 3412 C CA . LYS A 1 418 ? -8.142 12.749 -24.979 1.00 90.06 418 LYS A CA 1
ATOM 3413 C C . LYS A 1 418 ? -6.891 12.089 -24.411 1.00 90.06 418 LYS A C 1
ATOM 3415 O O . LYS A 1 418 ? -6.698 10.888 -24.573 1.00 90.06 418 LYS A O 1
ATOM 3420 N N . SER A 1 419 ? -6.054 12.863 -23.722 1.00 90.75 419 SER A N 1
ATOM 3421 C CA . SER A 1 419 ? -4.878 12.335 -23.032 1.00 90.75 419 SER A CA 1
ATOM 3422 C C . SER A 1 419 ? -5.278 11.335 -21.950 1.00 90.75 419 SER A C 1
ATOM 3424 O O . SER A 1 419 ? -4.687 10.264 -21.869 1.00 90.75 419 SER A O 1
ATOM 3426 N N . ASP A 1 420 ? -6.305 11.641 -21.160 1.00 86.25 420 ASP A N 1
ATOM 3427 C CA . ASP A 1 420 ? -6.810 10.752 -20.116 1.00 86.25 420 ASP A CA 1
ATOM 3428 C C . ASP A 1 420 ? -7.408 9.470 -20.714 1.00 86.25 420 ASP A C 1
ATOM 3430 O O . ASP A 1 420 ? -7.223 8.398 -20.151 1.00 86.25 420 ASP A O 1
ATOM 3434 N N . GLN A 1 421 ? -8.077 9.543 -21.869 1.00 85.25 421 GLN A N 1
ATOM 3435 C CA . GLN A 1 421 ? -8.564 8.370 -22.607 1.00 85.25 421 GLN A CA 1
ATOM 3436 C C . GLN A 1 421 ? -7.413 7.487 -23.107 1.00 85.25 421 GLN A C 1
ATOM 3438 O O . GLN A 1 421 ? -7.451 6.272 -22.923 1.00 85.25 421 GLN A O 1
ATOM 3443 N N . VAL A 1 422 ? -6.356 8.083 -23.669 1.00 83.81 422 VAL A N 1
ATOM 3444 C CA . VAL A 1 422 ? -5.143 7.350 -24.068 1.00 83.81 422 VAL A CA 1
ATOM 3445 C C . VAL A 1 422 ? -4.476 6.714 -22.849 1.00 83.81 422 VAL A C 1
ATOM 3447 O O . VAL A 1 422 ? -4.142 5.534 -22.877 1.00 83.81 422 VAL A O 1
ATOM 3450 N N . MET A 1 423 ? -4.338 7.443 -21.744 1.00 83.25 423 MET A N 1
ATOM 3451 C CA . MET A 1 423 ? -3.783 6.887 -20.509 1.00 83.25 423 MET A CA 1
ATOM 3452 C C . MET A 1 423 ? -4.671 5.785 -19.916 1.00 83.25 423 MET A C 1
ATOM 3454 O O . MET A 1 423 ? -4.148 4.820 -19.374 1.00 83.25 423 MET A O 1
ATOM 3458 N N . LYS A 1 424 ? -5.995 5.860 -20.090 1.00 74.19 424 LYS A N 1
ATOM 3459 C CA . LYS A 1 424 ? -6.932 4.774 -19.759 1.00 74.19 424 LYS A CA 1
ATOM 3460 C C . LYS A 1 424 ? -6.812 3.565 -20.690 1.00 74.19 424 LYS A C 1
ATOM 3462 O O . LYS A 1 424 ? -7.152 2.478 -20.256 1.00 74.19 424 LYS A O 1
ATOM 3467 N N . SER A 1 425 ? -6.335 3.730 -21.927 1.00 62.97 425 SER A N 1
ATOM 3468 C CA . SER A 1 425 ? -5.965 2.607 -22.811 1.00 62.97 425 SER A CA 1
ATOM 3469 C C . SER A 1 425 ? -4.573 2.030 -22.517 1.00 62.97 425 SER A C 1
ATOM 3471 O O . SER A 1 425 ? -4.294 0.897 -22.891 1.00 62.97 425 SER A O 1
ATOM 3473 N N . ALA A 1 426 ? -3.705 2.796 -21.836 1.00 50.62 426 ALA A N 1
ATOM 3474 C CA . ALA A 1 426 ? -2.429 2.315 -21.294 1.00 50.62 426 ALA A CA 1
ATOM 3475 C C . ALA A 1 426 ? -2.630 1.364 -20.110 1.00 50.62 426 ALA A C 1
ATOM 3477 O O . ALA A 1 426 ? -1.775 0.526 -19.842 1.00 50.62 426 ALA A O 1
ATOM 3478 N N . ILE A 1 427 ? -3.753 1.526 -19.404 1.00 48.44 427 ILE A N 1
ATOM 3479 C CA . ILE A 1 427 ? -4.298 0.512 -18.507 1.00 48.44 427 ILE A CA 1
ATOM 3480 C C . ILE A 1 427 ? -4.769 -0.613 -19.437 1.00 48.44 427 ILE A C 1
ATOM 3482 O O . ILE A 1 427 ? -5.695 -0.376 -20.218 1.00 48.44 427 ILE A O 1
ATOM 3486 N N . PRO A 1 428 ? -4.096 -1.774 -19.458 1.00 42.94 428 PRO A N 1
ATOM 3487 C CA . PRO A 1 428 ? -4.344 -2.795 -20.467 1.00 42.94 428 PRO A CA 1
ATOM 3488 C C . PRO A 1 428 ? -5.827 -3.175 -20.498 1.00 42.94 428 PRO A C 1
ATOM 3490 O O . PRO A 1 428 ? -6.389 -3.566 -19.480 1.00 42.94 428 PRO A O 1
ATOM 3493 N N . LYS A 1 429 ? -6.463 -3.032 -21.668 1.00 36.28 429 LYS A N 1
ATOM 3494 C CA . LYS A 1 429 ? -7.810 -3.567 -21.932 1.00 36.28 429 LYS A CA 1
ATOM 3495 C C . LYS A 1 429 ? -7.798 -4.853 -22.763 1.00 36.28 429 LYS A C 1
ATOM 3497 O O . LYS A 1 429 ? -8.848 -5.462 -22.916 1.00 36.28 429 LYS A O 1
ATOM 3502 N N . ASP A 1 430 ? -6.646 -5.275 -23.288 1.00 37.97 430 ASP A N 1
ATOM 3503 C CA . ASP A 1 430 ? -6.540 -6.488 -24.104 1.00 37.97 430 ASP A CA 1
ATOM 3504 C C . ASP A 1 430 ? -5.150 -7.129 -23.952 1.00 37.97 430 ASP A C 1
ATOM 3506 O O . ASP A 1 430 ? -4.122 -6.543 -24.298 1.00 37.97 430 ASP A O 1
ATOM 3510 N N . ASN A 1 431 ? -5.115 -8.326 -23.370 1.00 39.06 431 ASN A N 1
ATOM 3511 C CA . ASN A 1 431 ? -3.907 -8.987 -22.882 1.00 39.06 431 ASN A CA 1
ATOM 3512 C C . ASN A 1 431 ? -3.248 -9.935 -23.907 1.00 39.06 431 ASN A C 1
ATOM 3514 O O . ASN A 1 431 ? -2.230 -10.561 -23.624 1.00 39.06 431 ASN A O 1
ATOM 3518 N N . SER A 1 432 ? -3.773 -10.059 -25.125 1.00 36.81 432 SER A N 1
ATOM 3519 C CA . SER A 1 432 ? -3.440 -11.159 -26.049 1.00 36.81 432 SER A CA 1
ATOM 3520 C C . SER A 1 432 ? -1.964 -11.263 -26.510 1.00 36.81 432 SER A C 1
ATOM 3522 O O . SER A 1 432 ? -1.424 -12.372 -26.548 1.00 36.81 432 SER A O 1
ATOM 3524 N N . THR A 1 433 ? -1.257 -10.165 -26.808 1.00 37.56 433 THR A N 1
ATOM 3525 C CA . THR A 1 433 ? 0.144 -10.216 -27.308 1.00 37.56 433 THR A CA 1
ATOM 3526 C C . THR A 1 433 ? 1.184 -10.385 -26.191 1.00 37.56 433 THR A C 1
ATOM 3528 O O . THR A 1 433 ? 2.181 -11.086 -26.370 1.00 37.56 433 THR A O 1
ATOM 3531 N N . MET A 1 434 ? 0.932 -9.790 -25.020 1.00 42.94 434 MET A N 1
ATOM 3532 C CA . MET A 1 434 ? 1.750 -9.958 -23.810 1.00 42.94 434 MET A CA 1
ATOM 3533 C C . MET A 1 434 ? 1.579 -11.367 -23.226 1.00 42.94 434 MET A C 1
ATOM 3535 O O . MET A 1 434 ? 2.556 -11.998 -22.826 1.00 42.94 434 MET A O 1
ATOM 3539 N N . ILE A 1 435 ? 0.357 -11.911 -23.277 1.00 47.84 435 ILE A N 1
ATOM 3540 C CA . ILE A 1 435 ? 0.083 -13.301 -22.915 1.00 47.84 435 ILE A CA 1
ATOM 3541 C C . ILE A 1 435 ? 0.898 -14.260 -23.781 1.00 47.84 435 ILE A C 1
ATOM 3543 O O . ILE A 1 435 ? 1.401 -15.228 -23.243 1.00 47.84 435 ILE A O 1
ATOM 3547 N N . LEU A 1 436 ? 1.063 -14.055 -25.092 1.00 51.81 436 LEU A N 1
ATOM 3548 C CA . LEU A 1 436 ? 1.769 -15.036 -25.935 1.00 51.81 436 LEU A CA 1
ATOM 3549 C C . LEU A 1 436 ? 3.263 -15.160 -25.596 1.00 51.81 436 LEU A C 1
ATOM 3551 O O . LEU A 1 436 ? 3.782 -16.278 -25.516 1.00 51.81 436 LEU A O 1
ATOM 3555 N N . SER A 1 437 ? 3.953 -14.042 -25.356 1.00 57.81 437 SER A N 1
ATOM 3556 C CA . SER A 1 437 ? 5.355 -14.064 -24.916 1.00 57.81 437 SER A CA 1
ATOM 3557 C C . SER A 1 437 ? 5.487 -14.635 -23.499 1.00 57.81 437 SER A C 1
ATOM 3559 O O . SER A 1 437 ? 6.370 -15.458 -23.246 1.00 57.81 437 SER A O 1
ATOM 3561 N N . GLN A 1 438 ? 4.560 -14.294 -22.600 1.00 61.34 438 GLN A N 1
ATOM 3562 C CA . GLN A 1 438 ? 4.514 -14.834 -21.242 1.00 61.34 438 GLN A CA 1
ATOM 3563 C C . GLN A 1 438 ? 4.098 -16.313 -21.197 1.00 61.34 438 GLN A C 1
ATOM 3565 O O . GLN A 1 438 ? 4.621 -17.059 -20.380 1.00 61.34 438 GLN A O 1
ATOM 3570 N N . ILE A 1 439 ? 3.224 -16.780 -22.090 1.00 66.38 439 ILE A N 1
ATOM 3571 C CA . ILE A 1 439 ? 2.848 -18.193 -22.242 1.00 66.38 439 ILE A CA 1
ATOM 3572 C C . ILE A 1 439 ? 4.064 -18.976 -22.719 1.00 66.38 439 ILE A C 1
ATOM 3574 O O . ILE A 1 439 ? 4.340 -20.044 -22.186 1.00 66.38 439 ILE A O 1
ATOM 3578 N N . ASN A 1 440 ? 4.825 -18.454 -23.683 1.00 68.69 440 ASN A N 1
ATOM 3579 C CA . ASN A 1 440 ? 6.059 -19.106 -24.118 1.00 68.69 440 ASN A CA 1
ATOM 3580 C C . ASN A 1 440 ? 7.103 -19.143 -22.995 1.00 68.69 440 ASN A C 1
ATOM 3582 O O . ASN A 1 440 ? 7.762 -20.165 -22.814 1.00 68.69 440 ASN A O 1
ATOM 3586 N N . TRP A 1 441 ? 7.209 -18.084 -22.186 1.00 77.19 441 TRP A N 1
ATOM 3587 C CA . TRP A 1 441 ? 7.995 -18.125 -20.953 1.00 77.19 441 TRP A CA 1
ATOM 3588 C C . TRP A 1 441 ? 7.485 -19.202 -19.986 1.00 77.19 441 TRP A C 1
ATOM 3590 O O . TRP A 1 441 ? 8.282 -20.021 -19.538 1.00 77.19 441 TRP A O 1
ATOM 3600 N N . ALA A 1 442 ? 6.180 -19.256 -19.710 1.00 69.56 442 ALA A N 1
ATOM 3601 C CA . ALA A 1 442 ? 5.585 -20.218 -18.788 1.00 69.56 442 ALA A CA 1
ATOM 3602 C C . ALA A 1 442 ? 5.798 -21.662 -19.267 1.00 69.56 442 ALA A C 1
ATOM 3604 O O . ALA A 1 442 ? 6.153 -22.516 -18.462 1.00 69.56 442 ALA A O 1
ATOM 3605 N N . ARG A 1 443 ? 5.682 -21.925 -20.576 1.00 78.25 443 ARG A N 1
ATOM 3606 C CA . ARG A 1 443 ? 5.974 -23.235 -21.185 1.00 78.25 443 ARG A CA 1
ATOM 3607 C C . ARG A 1 443 ? 7.441 -23.628 -21.026 1.00 78.25 443 ARG A C 1
ATOM 3609 O O . ARG A 1 443 ? 7.737 -24.793 -20.793 1.00 78.25 443 ARG A O 1
ATOM 3616 N N . ASN A 1 444 ? 8.359 -22.670 -21.126 1.00 77.81 444 ASN A N 1
ATOM 3617 C CA . ASN A 1 444 ? 9.789 -22.931 -20.966 1.00 77.81 444 ASN A CA 1
ATOM 3618 C C . ASN A 1 444 ? 10.191 -23.103 -19.493 1.00 77.81 444 ASN A C 1
ATOM 3620 O O . ASN A 1 444 ? 10.997 -23.974 -19.172 1.00 77.81 444 ASN A O 1
ATOM 3624 N N . ALA A 1 445 ? 9.639 -22.283 -18.596 1.00 69.75 445 ALA A N 1
ATOM 3625 C CA . ALA A 1 445 ? 9.923 -22.324 -17.163 1.00 69.75 445 ALA A CA 1
ATOM 3626 C C . ALA A 1 445 ? 9.249 -23.521 -16.471 1.00 69.75 445 ALA A C 1
ATOM 3628 O O . ALA A 1 445 ? 9.812 -24.100 -15.541 1.00 69.75 445 ALA A O 1
ATOM 3629 N N . PHE A 1 446 ? 8.066 -23.914 -16.950 1.00 79.25 446 PHE A N 1
ATOM 3630 C CA . PHE A 1 446 ? 7.238 -24.980 -16.393 1.00 79.25 446 PHE A CA 1
ATOM 3631 C C . PHE A 1 446 ? 6.774 -25.956 -17.493 1.00 79.25 446 PHE A C 1
ATOM 3633 O O . PHE A 1 446 ? 5.584 -26.043 -17.802 1.00 79.25 446 PHE A O 1
ATOM 3640 N N . PRO A 1 447 ? 7.700 -26.737 -18.085 1.00 79.62 447 PRO A N 1
ATOM 3641 C CA . PRO A 1 447 ? 7.428 -27.571 -19.262 1.00 79.62 447 PRO A CA 1
ATOM 3642 C C . PRO A 1 447 ? 6.459 -28.732 -19.016 1.00 79.62 447 PRO A C 1
ATOM 3644 O O . PRO A 1 447 ? 6.072 -29.415 -19.961 1.00 79.62 447 PRO A O 1
ATOM 3647 N N . LYS A 1 448 ? 6.092 -28.998 -17.757 1.00 83.62 448 LYS A N 1
ATOM 3648 C CA . LYS A 1 448 ? 5.176 -30.077 -17.370 1.00 83.62 448 LYS A CA 1
ATOM 3649 C C . LYS A 1 448 ? 3.837 -29.566 -16.831 1.00 83.62 448 LYS A C 1
ATOM 3651 O O . LYS A 1 448 ? 3.040 -30.379 -16.365 1.00 83.62 448 LYS A O 1
ATOM 3656 N N . VAL A 1 449 ? 3.583 -28.256 -16.862 1.00 85.06 449 VAL A N 1
ATOM 3657 C CA . VAL A 1 449 ? 2.259 -27.706 -16.544 1.00 85.06 449 VAL A CA 1
ATOM 3658 C C . VAL A 1 449 ? 1.282 -28.070 -17.673 1.00 85.06 449 VAL A C 1
ATOM 3660 O O . VAL A 1 449 ? 1.606 -27.844 -18.839 1.00 85.06 449 VAL A O 1
ATOM 3663 N N . PRO A 1 450 ? 0.089 -28.617 -17.364 1.00 88.94 450 PRO A N 1
ATOM 3664 C CA . PRO A 1 450 ? -0.946 -28.868 -18.364 1.00 88.94 450 PRO A CA 1
ATOM 3665 C C . PRO A 1 450 ? -1.346 -27.600 -19.128 1.00 88.94 450 PRO A C 1
ATOM 3667 O O . PRO A 1 450 ? -1.488 -26.526 -18.542 1.00 88.94 450 PRO A O 1
ATOM 3670 N N . GLU A 1 451 ? -1.609 -27.732 -20.429 1.00 85.81 451 GLU A N 1
ATOM 3671 C CA . GLU A 1 451 ? -1.922 -26.590 -21.304 1.00 85.81 451 GLU A CA 1
ATOM 3672 C C . GLU A 1 451 ? -3.162 -25.805 -20.831 1.00 85.81 451 GLU A C 1
ATOM 3674 O O . GLU A 1 451 ? -3.220 -24.585 -20.960 1.00 85.81 451 GLU A O 1
ATOM 3679 N N . SER A 1 452 ? -4.128 -26.470 -20.189 1.00 88.06 452 SER A N 1
ATOM 3680 C CA . SER A 1 452 ? -5.325 -25.826 -19.629 1.00 88.06 452 SER A CA 1
ATOM 3681 C C . SER A 1 452 ? -5.030 -24.835 -18.484 1.00 88.06 452 SER A C 1
ATOM 3683 O O . SER A 1 452 ? -5.853 -23.951 -18.214 1.00 88.06 452 SER A O 1
ATOM 3685 N N . LEU A 1 453 ? -3.860 -24.959 -17.840 1.00 87.44 453 LEU A N 1
ATOM 3686 C CA . LEU A 1 453 ? -3.386 -24.155 -16.707 1.00 87.44 453 LEU A CA 1
ATOM 3687 C C . LEU A 1 453 ? -2.280 -23.162 -17.084 1.00 87.44 453 LEU A C 1
ATOM 3689 O O . LEU A 1 453 ? -1.868 -22.348 -16.250 1.00 87.44 453 LEU A O 1
ATOM 3693 N N . ILE A 1 454 ? -1.795 -23.185 -18.329 1.00 85.25 454 ILE A N 1
ATOM 3694 C CA . ILE A 1 454 ? -0.640 -22.374 -18.731 1.00 85.25 454 ILE A CA 1
ATOM 3695 C C . ILE A 1 454 ? -0.916 -20.873 -18.587 1.00 85.25 454 ILE A C 1
ATOM 3697 O O . ILE A 1 454 ? -0.078 -20.124 -18.092 1.00 85.25 454 ILE A O 1
ATOM 3701 N N . THR A 1 455 ? -2.132 -20.430 -18.915 1.00 82.25 455 THR A N 1
ATOM 3702 C CA . THR A 1 455 ? -2.534 -19.025 -18.759 1.00 82.25 455 THR A CA 1
ATOM 3703 C C . THR A 1 455 ? -2.615 -18.628 -17.285 1.00 82.25 455 THR A C 1
ATOM 3705 O O . THR A 1 455 ? -2.200 -17.534 -16.926 1.00 82.25 455 THR A O 1
ATOM 3708 N N . LEU A 1 456 ? -3.060 -19.524 -16.399 1.00 85.88 456 LEU A N 1
ATOM 3709 C CA . LEU A 1 456 ? -3.081 -19.260 -14.956 1.00 85.88 456 LEU A CA 1
ATOM 3710 C C . LEU A 1 456 ? -1.654 -19.162 -14.389 1.00 85.88 456 LEU A C 1
ATOM 3712 O O . LEU A 1 456 ? -1.409 -18.385 -13.469 1.00 85.88 456 LEU A O 1
ATOM 3716 N N . THR A 1 457 ? -0.707 -19.893 -14.987 1.00 81.69 457 THR A N 1
ATOM 3717 C CA . THR A 1 457 ? 0.731 -19.825 -14.666 1.00 81.69 457 THR A CA 1
ATOM 3718 C C . THR A 1 457 ? 1.345 -18.486 -15.077 1.00 81.69 457 THR A C 1
ATOM 3720 O O . THR A 1 457 ? 2.167 -17.927 -14.356 1.00 81.69 457 THR A O 1
ATOM 3723 N N . VAL A 1 458 ? 0.909 -17.917 -16.203 1.00 80.31 458 VAL A N 1
ATOM 3724 C CA . VAL A 1 458 ? 1.257 -16.535 -16.575 1.00 80.31 458 VAL A CA 1
ATOM 3725 C C . VAL A 1 458 ? 0.723 -15.544 -15.541 1.00 80.31 458 VAL A C 1
ATOM 3727 O O . VAL A 1 458 ? 1.453 -14.650 -15.105 1.00 80.31 458 VAL A O 1
ATOM 3730 N N . GLY A 1 459 ? -0.505 -15.766 -15.067 1.00 79.19 459 GLY A N 1
ATOM 3731 C CA . GLY A 1 459 ? -1.148 -14.960 -14.030 1.00 79.19 459 GLY A CA 1
ATOM 3732 C C . GLY A 1 459 ? -0.380 -14.880 -12.703 1.00 79.19 459 GLY A C 1
ATOM 3733 O O . GLY A 1 459 ? -0.692 -14.008 -11.897 1.00 79.19 459 GLY A O 1
ATOM 3734 N N . LEU A 1 460 ? 0.637 -15.721 -12.465 1.00 76.25 460 LEU A N 1
ATOM 3735 C CA . LEU A 1 460 ? 1.534 -15.619 -11.300 1.00 76.25 460 LEU A CA 1
ATOM 3736 C C . LEU A 1 460 ? 2.407 -14.349 -11.317 1.00 76.25 460 LEU A C 1
ATOM 3738 O O . LEU A 1 460 ? 2.923 -13.905 -10.293 1.00 76.25 460 LEU A O 1
ATOM 3742 N N . THR A 1 461 ? 2.577 -13.756 -12.498 1.00 71.12 461 THR A N 1
ATOM 3743 C CA . THR A 1 461 ? 3.392 -12.550 -12.717 1.00 71.12 461 THR A CA 1
ATOM 3744 C C . THR A 1 461 ? 2.559 -11.273 -12.854 1.00 71.12 461 THR A C 1
ATOM 3746 O O . THR A 1 461 ? 3.110 -10.172 -12.929 1.00 71.12 461 THR A O 1
ATOM 3749 N N . VAL A 1 462 ? 1.228 -11.402 -12.852 1.00 76.06 462 VAL A N 1
ATOM 3750 C CA . VAL A 1 462 ? 0.282 -10.310 -13.111 1.00 76.06 462 VAL A CA 1
ATOM 3751 C C . VAL A 1 462 ? -0.402 -9.884 -11.815 1.00 76.06 462 VAL A C 1
ATOM 3753 O O . VAL A 1 462 ? -0.743 -10.718 -10.984 1.00 76.06 462 VAL A O 1
ATOM 3756 N N . ASP A 1 463 ? -0.592 -8.579 -11.626 1.00 80.06 463 ASP A N 1
ATOM 3757 C CA . ASP A 1 463 ? -1.205 -8.026 -10.411 1.00 80.06 463 ASP A CA 1
ATOM 3758 C C . ASP A 1 463 ? -2.637 -8.546 -10.212 1.00 80.06 463 ASP A C 1
ATOM 3760 O O . ASP A 1 463 ? -3.409 -8.563 -11.166 1.00 80.06 463 ASP A O 1
ATOM 3764 N N . GLY A 1 464 ? -3.008 -8.981 -9.002 1.00 76.44 464 GLY A N 1
ATOM 3765 C CA . GLY A 1 464 ? -4.288 -9.655 -8.734 1.00 76.44 464 GLY A CA 1
ATOM 3766 C C . GLY A 1 464 ? -5.547 -8.809 -8.912 1.00 76.44 464 GLY A C 1
ATOM 3767 O O . GLY A 1 464 ? -6.644 -9.334 -8.737 1.00 76.44 464 GLY A O 1
ATOM 3768 N N . ASP A 1 465 ? -5.425 -7.534 -9.277 1.00 83.38 465 ASP A N 1
ATOM 3769 C CA . ASP A 1 465 ? -6.547 -6.701 -9.692 1.00 83.38 465 ASP A CA 1
ATOM 3770 C C . ASP A 1 465 ? -6.273 -6.038 -11.037 1.00 83.38 465 ASP A C 1
ATOM 3772 O O . ASP A 1 465 ? -5.293 -5.324 -11.222 1.00 83.38 465 ASP A O 1
ATOM 3776 N N . SER A 1 466 ? -7.214 -6.228 -11.950 1.00 83.50 466 SER A N 1
ATOM 3777 C CA . SER A 1 466 ? -7.274 -5.568 -13.255 1.00 83.50 466 SER A CA 1
ATOM 3778 C C . SER A 1 466 ? -7.275 -4.033 -13.211 1.00 83.50 466 SER A C 1
ATOM 3780 O O . SER A 1 466 ? -7.108 -3.378 -14.234 1.00 83.50 466 SER A O 1
ATOM 3782 N N . GLY A 1 467 ? -7.575 -3.421 -12.058 1.00 79.69 467 GLY A N 1
ATOM 3783 C CA . GLY A 1 467 ? -7.762 -1.972 -11.943 1.00 79.69 467 GLY A CA 1
ATOM 3784 C C . GLY A 1 467 ? -9.044 -1.450 -12.610 1.00 79.69 467 GLY A C 1
ATOM 3785 O O . GLY A 1 467 ? -9.300 -0.245 -12.578 1.00 79.69 467 GLY A O 1
ATOM 3786 N N . ARG A 1 468 ? -9.879 -2.334 -13.182 1.00 82.38 468 ARG A N 1
ATOM 3787 C CA . ARG A 1 468 ? -11.167 -1.971 -13.798 1.00 82.38 468 ARG A CA 1
ATOM 3788 C C . ARG A 1 468 ? -12.128 -1.330 -12.805 1.00 82.38 468 ARG A C 1
ATOM 3790 O O . ARG A 1 468 ? -12.115 -1.656 -11.622 1.00 82.38 468 ARG A O 1
ATOM 3797 N N . SER A 1 469 ? -13.041 -0.489 -13.279 1.00 80.94 469 SER A N 1
ATOM 3798 C CA . SER A 1 469 ? -14.127 -0.019 -12.412 1.00 80.94 469 SER A CA 1
ATOM 3799 C C . SER A 1 469 ? -15.093 -1.165 -12.090 1.00 80.94 469 SER A C 1
ATOM 3801 O O . SER A 1 469 ? -15.360 -2.009 -12.937 1.00 80.94 469 SER A O 1
ATOM 3803 N N . ILE A 1 470 ? -15.667 -1.186 -10.883 1.00 77.12 470 ILE A N 1
ATOM 3804 C CA . ILE A 1 470 ? -16.790 -2.089 -10.556 1.00 77.12 470 ILE A CA 1
ATOM 3805 C C . ILE A 1 470 ? -18.060 -1.741 -11.356 1.00 77.12 470 ILE A C 1
ATOM 3807 O O . ILE A 1 470 ? -18.923 -2.589 -11.543 1.00 77.12 470 ILE A O 1
ATOM 3811 N N . ASP A 1 471 ? -18.148 -0.500 -11.844 1.00 81.12 471 ASP A N 1
ATOM 3812 C CA . ASP A 1 471 ? -19.243 -0.018 -12.691 1.00 81.12 471 ASP A CA 1
ATOM 3813 C C . ASP A 1 471 ? -19.070 -0.420 -14.170 1.00 81.12 471 ASP A C 1
ATOM 3815 O O . ASP A 1 471 ? -19.933 -0.121 -14.991 1.00 81.12 471 ASP A O 1
ATOM 3819 N N . GLU A 1 472 ? -17.942 -1.035 -14.539 1.00 84.00 472 GLU A N 1
ATOM 3820 C CA . GLU A 1 472 ? -17.662 -1.446 -15.915 1.00 84.00 472 GLU A CA 1
ATOM 3821 C C . GLU A 1 472 ? -18.290 -2.815 -16.201 1.00 84.00 472 GLU A C 1
ATOM 3823 O O . GLU A 1 472 ? -17.996 -3.804 -15.528 1.00 84.00 472 GLU A O 1
ATOM 3828 N N . GLU A 1 473 ? -19.156 -2.884 -17.210 1.00 86.06 473 GLU A N 1
ATOM 3829 C CA . GLU A 1 473 ? -19.751 -4.137 -17.682 1.00 86.06 473 GLU A CA 1
ATOM 3830 C C . GLU A 1 473 ? -18.842 -4.789 -18.733 1.00 86.06 473 GLU A C 1
ATOM 3832 O O . GLU A 1 473 ? -18.330 -4.079 -19.601 1.00 86.06 473 GLU A O 1
ATOM 3837 N N . PRO A 1 474 ? -18.620 -6.117 -18.687 1.00 85.69 474 PRO A N 1
ATOM 3838 C CA . PRO A 1 474 ? -17.874 -6.788 -19.741 1.00 85.69 474 PRO A CA 1
ATOM 3839 C C . PRO A 1 474 ? -18.679 -6.809 -21.044 1.00 85.69 474 PRO A C 1
ATOM 3841 O O . PRO A 1 474 ? -19.886 -7.044 -21.029 1.00 85.69 474 PRO A O 1
ATOM 3844 N N . GLU A 1 475 ? -18.010 -6.652 -22.188 1.00 86.19 475 GLU A N 1
ATOM 3845 C CA . GLU A 1 475 ? -18.670 -6.650 -23.507 1.00 86.19 475 GLU A CA 1
ATOM 3846 C C . GLU A 1 475 ? -19.405 -7.965 -23.819 1.00 86.19 475 GLU A C 1
ATOM 3848 O O . GLU A 1 475 ? -20.392 -7.979 -24.549 1.00 86.19 475 GLU A O 1
ATOM 3853 N N . TRP A 1 476 ? -18.957 -9.078 -23.232 1.00 89.56 476 TRP A N 1
ATOM 3854 C CA . TRP A 1 476 ? -19.569 -10.400 -23.384 1.00 89.56 476 TRP A CA 1
ATOM 3855 C C . TRP A 1 476 ? -20.717 -10.672 -22.393 1.00 89.56 476 TRP A C 1
ATOM 3857 O O . TRP A 1 476 ? -21.184 -11.810 -22.326 1.00 89.56 476 TRP A O 1
ATOM 3867 N N . LEU A 1 477 ? -21.178 -9.674 -21.623 1.00 92.06 477 LEU A N 1
ATOM 3868 C CA . LEU A 1 477 ? -22.234 -9.839 -20.619 1.00 92.06 477 LEU A CA 1
ATOM 3869 C C . LEU A 1 477 ? -23.598 -10.211 -21.234 1.00 92.06 477 LEU A C 1
ATOM 3871 O O . LEU A 1 477 ? -24.399 -9.363 -21.611 1.00 92.06 477 LEU A O 1
ATOM 3875 N N . ASP A 1 478 ? -23.920 -11.499 -21.218 1.00 92.44 478 ASP A N 1
ATOM 3876 C CA . ASP A 1 478 ? -25.270 -12.038 -21.382 1.00 92.44 478 ASP A CA 1
ATOM 3877 C C . ASP A 1 478 ? -26.022 -12.087 -20.034 1.00 92.44 478 ASP A C 1
ATOM 3879 O O . ASP A 1 478 ? -25.785 -12.953 -19.182 1.00 92.44 478 ASP A O 1
ATOM 3883 N N . ARG A 1 479 ? -26.957 -11.150 -19.840 1.00 90.38 479 ARG A N 1
ATOM 3884 C CA . ARG A 1 479 ? -27.777 -11.051 -18.620 1.00 90.38 479 ARG A CA 1
ATOM 3885 C C . ARG A 1 479 ? -28.773 -12.195 -18.460 1.00 90.38 479 ARG A C 1
ATOM 3887 O O . ARG A 1 479 ? -29.076 -12.571 -17.330 1.00 90.38 479 ARG A O 1
ATOM 3894 N N . GLU A 1 480 ? -29.277 -12.767 -19.552 1.00 91.00 480 GLU A N 1
ATOM 3895 C CA . GLU A 1 480 ? -30.209 -13.894 -19.472 1.00 91.00 480 GLU A CA 1
ATOM 3896 C C . GLU A 1 480 ? -29.482 -15.161 -19.029 1.00 91.00 480 GLU A C 1
ATOM 3898 O O . GLU A 1 480 ? -29.974 -15.899 -18.172 1.00 91.00 480 GLU A O 1
ATOM 3903 N N . LYS A 1 481 ? -28.288 -15.402 -19.582 1.00 92.94 481 LYS A N 1
ATOM 3904 C CA . LYS A 1 481 ? -27.411 -16.500 -19.161 1.00 92.94 481 LYS A CA 1
ATOM 3905 C C . LYS A 1 481 ? -27.016 -16.365 -17.697 1.00 92.94 481 LYS A C 1
ATOM 3907 O O . LYS A 1 481 ? -27.144 -17.328 -16.940 1.00 92.94 481 LYS A O 1
ATOM 3912 N N . PHE A 1 482 ? -26.633 -15.158 -17.286 1.00 92.00 482 PHE A N 1
ATOM 3913 C CA . PHE A 1 482 ? -26.348 -14.847 -15.890 1.00 92.00 482 PHE A CA 1
ATOM 3914 C C . PHE A 1 482 ? -27.549 -15.139 -14.974 1.00 92.00 482 PHE A C 1
ATOM 3916 O O . PHE A 1 482 ? -27.404 -15.857 -13.986 1.00 92.00 482 PHE A O 1
ATOM 3923 N N . ALA A 1 483 ? -28.752 -14.680 -15.334 1.00 89.31 483 ALA A N 1
ATOM 3924 C CA . ALA A 1 483 ? -29.964 -14.897 -14.542 1.00 89.31 483 ALA A CA 1
ATOM 3925 C C . ALA A 1 483 ? -30.349 -16.385 -14.422 1.00 89.31 483 ALA A C 1
ATOM 3927 O O . ALA A 1 483 ? -30.760 -16.838 -13.350 1.00 89.31 483 ALA A O 1
ATOM 3928 N N . ARG A 1 484 ? -30.189 -17.182 -15.490 1.00 93.12 484 ARG A N 1
ATOM 3929 C CA . ARG A 1 484 ? -30.407 -18.641 -15.427 1.00 93.12 484 ARG A CA 1
ATOM 3930 C C . ARG A 1 484 ? -29.405 -19.328 -14.505 1.00 93.12 484 ARG A C 1
ATOM 3932 O O . ARG A 1 484 ? -29.800 -20.199 -13.729 1.00 93.12 484 ARG A O 1
ATOM 3939 N N . GLY A 1 485 ? -28.141 -18.914 -14.551 1.00 90.81 485 GLY A N 1
ATOM 3940 C CA . GLY A 1 485 ? -27.102 -19.414 -13.654 1.00 90.81 485 GLY A CA 1
ATOM 3941 C C . GLY A 1 485 ? -27.373 -19.048 -12.197 1.00 90.81 485 GLY A C 1
ATOM 3942 O O . GLY A 1 485 ? -27.280 -19.908 -11.321 1.00 90.81 485 GLY A O 1
ATOM 3943 N N . GLN A 1 486 ? -27.795 -17.804 -11.938 1.00 88.88 486 GLN A N 1
ATOM 3944 C CA . GLN A 1 486 ? -28.216 -17.354 -10.611 1.00 88.88 486 GLN A CA 1
ATOM 3945 C C . GLN A 1 486 ? -29.376 -18.204 -10.098 1.00 88.88 486 GLN A C 1
ATOM 3947 O O . GLN A 1 486 ? -29.315 -18.699 -8.977 1.00 88.88 486 GLN A O 1
ATOM 3952 N N . LYS A 1 487 ? -30.392 -18.457 -10.930 1.00 87.06 487 LYS A N 1
ATOM 3953 C CA . LYS A 1 487 ? -31.518 -19.322 -10.565 1.00 87.06 487 LYS A CA 1
ATOM 3954 C C . LYS A 1 487 ? -31.080 -20.753 -10.258 1.00 87.06 487 LYS A C 1
ATOM 3956 O O . LYS A 1 487 ? -31.509 -21.321 -9.260 1.00 87.06 487 LYS A O 1
ATOM 3961 N N . PHE A 1 488 ? -30.191 -21.333 -11.062 1.00 87.50 488 PHE A N 1
ATOM 3962 C CA . PHE A 1 488 ? -29.659 -22.666 -10.788 1.00 87.50 488 PHE A CA 1
ATOM 3963 C C . PHE A 1 488 ? -28.897 -22.722 -9.454 1.00 87.50 488 PHE A C 1
ATOM 3965 O O . PHE A 1 488 ? -29.100 -23.660 -8.675 1.00 87.50 488 PHE A O 1
ATOM 3972 N N . ALA A 1 489 ? -28.064 -21.714 -9.170 1.00 82.75 489 ALA A N 1
ATOM 3973 C CA . ALA A 1 489 ? -27.355 -21.581 -7.900 1.00 82.75 489 ALA A CA 1
ATOM 3974 C C . ALA A 1 489 ? -28.330 -21.391 -6.727 1.00 82.75 489 ALA A C 1
ATOM 3976 O O . ALA A 1 489 ? -28.173 -22.034 -5.693 1.00 82.75 489 ALA A O 1
ATOM 3977 N N . GLN A 1 490 ? -29.381 -20.586 -6.893 1.00 75.88 490 GLN A N 1
ATOM 3978 C CA . GLN A 1 490 ? -30.453 -20.457 -5.907 1.00 75.88 490 GLN A CA 1
ATOM 3979 C C . GLN A 1 490 ? -31.108 -21.820 -5.656 1.00 75.88 490 GLN A C 1
ATOM 3981 O O . GLN A 1 490 ? -31.047 -22.321 -4.541 1.00 75.88 490 GLN A O 1
ATOM 3986 N N . ASP A 1 491 ? -31.638 -22.497 -6.671 1.00 75.88 491 ASP A N 1
ATOM 3987 C CA . ASP A 1 491 ? -32.359 -23.767 -6.505 1.00 75.88 491 ASP A CA 1
ATOM 3988 C C . ASP A 1 491 ? -31.503 -24.874 -5.850 1.00 75.88 491 ASP A C 1
ATOM 3990 O O . ASP A 1 491 ? -32.005 -25.728 -5.101 1.00 75.88 491 ASP A O 1
ATOM 3994 N N . ASN A 1 492 ? -30.187 -24.856 -6.083 1.00 73.94 492 ASN A N 1
ATOM 3995 C CA . ASN A 1 492 ? -29.290 -25.934 -5.671 1.00 73.94 492 ASN A CA 1
ATOM 3996 C C . ASN A 1 492 ? -28.364 -25.624 -4.491 1.00 73.94 492 ASN A C 1
ATOM 3998 O O . ASN A 1 492 ? -27.901 -26.574 -3.863 1.00 73.94 492 ASN A O 1
ATOM 4002 N N . LEU A 1 493 ? -28.134 -24.356 -4.144 1.00 66.88 493 LEU A N 1
ATOM 4003 C CA . LEU A 1 493 ? -27.197 -23.974 -3.080 1.00 66.88 493 LEU A CA 1
ATOM 4004 C C . LEU A 1 493 ? -27.864 -23.214 -1.918 1.00 66.88 493 LEU A C 1
ATOM 4006 O O . LEU A 1 493 ? -27.482 -23.458 -0.777 1.00 66.88 493 LEU A O 1
ATOM 4010 N N . PHE A 1 494 ? -28.868 -22.353 -2.166 1.00 58.84 494 PHE A N 1
ATOM 4011 C CA . PHE A 1 494 ? -29.440 -21.468 -1.125 1.00 58.84 494 PHE A CA 1
ATOM 4012 C C . PHE A 1 494 ? -30.981 -21.500 -0.985 1.00 58.84 494 PHE A C 1
ATOM 4014 O O . PHE A 1 494 ? -31.484 -21.365 0.117 1.00 58.84 494 PHE A O 1
ATOM 4021 N N . GLY A 1 495 ? -31.755 -21.757 -2.040 1.00 54.88 495 GLY A N 1
ATOM 4022 C CA . GLY A 1 495 ? -33.231 -21.730 -2.111 1.00 54.88 495 GLY A CA 1
ATOM 4023 C C . GLY A 1 495 ? -33.847 -20.336 -2.298 1.00 54.88 495 GLY A C 1
ATOM 4024 O O . GLY A 1 495 ? -33.189 -19.333 -2.043 1.00 54.88 495 GLY A O 1
ATOM 4025 N N . GLU A 1 496 ? -35.119 -20.265 -2.722 1.00 45.69 496 GLU A N 1
ATOM 4026 C CA . GLU A 1 496 ? -35.879 -19.001 -2.810 1.00 45.69 496 GLU A CA 1
ATOM 4027 C C . GLU A 1 496 ? -36.129 -18.404 -1.410 1.00 45.69 496 GLU A C 1
ATOM 4029 O O . GLU A 1 496 ? -36.593 -19.091 -0.493 1.00 45.69 496 GLU A O 1
ATOM 4034 N N . SER A 1 497 ? -35.850 -17.108 -1.234 1.00 40.44 497 SER A N 1
ATOM 4035 C CA . SER A 1 497 ? -36.110 -16.372 0.009 1.00 40.44 497 SER A CA 1
ATOM 4036 C C . SER A 1 497 ? -37.588 -15.975 0.112 1.00 40.44 497 SER A C 1
ATOM 4038 O O . SER A 1 497 ? -37.988 -14.828 -0.082 1.00 40.44 497 SER A O 1
ATOM 4040 N N . HIS A 1 498 ? -38.464 -16.930 0.417 1.00 39.03 498 HIS A N 1
ATOM 4041 C CA . HIS A 1 498 ? -39.867 -16.596 0.648 1.00 39.03 498 HIS A CA 1
ATOM 4042 C C . HIS A 1 498 ? -40.069 -15.945 2.020 1.00 39.03 498 HIS A C 1
ATOM 4044 O O . HIS A 1 498 ? -40.192 -16.627 3.033 1.00 39.03 498 HIS A O 1
ATOM 4050 N N . ARG A 1 499 ? -40.238 -14.618 2.039 1.00 32.53 499 ARG A N 1
ATOM 4051 C CA . ARG A 1 499 ? -40.782 -13.877 3.195 1.00 32.53 499 ARG A CA 1
ATOM 4052 C C . ARG A 1 499 ? -42.253 -14.199 3.534 1.00 32.53 499 ARG A C 1
ATOM 4054 O O . ARG A 1 499 ? -42.752 -13.639 4.497 1.00 32.53 499 ARG A O 1
ATOM 4061 N N . ASN A 1 500 ? -42.953 -15.079 2.804 1.00 30.03 500 ASN A N 1
ATOM 4062 C CA . ASN A 1 500 ? -44.426 -15.158 2.864 1.00 30.03 500 ASN A CA 1
ATOM 4063 C C . ASN A 1 500 ? -45.058 -16.558 3.042 1.00 30.03 500 ASN A C 1
ATOM 4065 O O . ASN A 1 500 ? -46.236 -16.708 2.735 1.00 30.03 500 ASN A O 1
ATOM 4069 N N . LEU A 1 501 ? -44.357 -17.590 3.532 1.00 30.97 501 LEU A N 1
ATOM 4070 C CA . LEU A 1 501 ? -44.949 -18.943 3.590 1.00 30.97 501 LEU A CA 1
ATOM 4071 C C . LEU A 1 501 ? -44.842 -19.700 4.921 1.00 30.97 501 LEU A C 1
ATOM 4073 O O . LEU A 1 501 ? -44.845 -20.918 4.881 1.00 30.97 501 LEU A O 1
ATOM 4077 N N . ILE A 1 502 ? -44.844 -19.050 6.092 1.00 29.48 502 ILE A N 1
ATOM 4078 C CA . ILE A 1 502 ? -45.349 -19.700 7.325 1.00 29.48 502 ILE A CA 1
ATOM 4079 C C . ILE A 1 502 ? -46.000 -18.634 8.229 1.00 29.48 502 ILE A C 1
ATOM 4081 O O . ILE A 1 502 ? -45.295 -17.753 8.721 1.00 29.48 502 ILE A O 1
ATOM 4085 N N . PRO A 1 503 ? -47.322 -18.676 8.482 1.00 28.02 503 PRO A N 1
ATOM 4086 C CA . PRO A 1 503 ? -47.939 -17.854 9.515 1.00 28.02 503 PRO A CA 1
ATOM 4087 C C . PRO A 1 503 ? -47.420 -18.283 10.890 1.00 28.02 503 PRO A C 1
ATOM 4089 O O . PRO A 1 503 ? -47.432 -19.469 11.223 1.00 28.02 503 PRO A O 1
ATOM 4092 N N . HIS A 1 504 ? -47.010 -17.316 11.710 1.00 32.53 504 HIS A N 1
ATOM 4093 C CA . HIS A 1 504 ? -46.746 -17.520 13.131 1.00 32.53 504 HIS A CA 1
ATOM 4094 C C . HIS A 1 504 ? -48.034 -17.935 13.859 1.00 32.53 504 HIS A C 1
ATOM 4096 O O . HIS A 1 504 ? -48.720 -17.114 14.460 1.00 32.53 504 HIS A O 1
ATOM 4102 N N . SER A 1 505 ? -48.373 -19.221 13.831 1.00 33.72 505 SER A N 1
ATOM 4103 C CA . SER A 1 505 ? -49.328 -19.793 14.773 1.00 33.72 505 SER A CA 1
ATOM 4104 C C . SER A 1 505 ? -49.141 -21.301 14.910 1.00 33.72 505 SER A C 1
ATOM 4106 O O . SER A 1 505 ? -49.409 -22.049 13.977 1.00 33.72 505 SER A O 1
ATOM 4108 N N . LYS A 1 506 ? -48.754 -21.710 16.126 1.00 39.50 506 LYS A N 1
ATOM 4109 C CA . LYS A 1 506 ? -48.949 -23.036 16.734 1.00 39.50 506 LYS A CA 1
ATOM 4110 C C . LYS A 1 506 ? -48.515 -24.252 15.908 1.00 39.50 506 LYS A C 1
ATOM 4112 O O . LYS A 1 506 ? -49.347 -24.848 15.239 1.00 39.50 506 LYS A O 1
ATOM 4117 N N . VAL A 1 507 ? -47.309 -24.762 16.165 1.00 30.53 507 VAL A N 1
ATOM 4118 C CA . VAL A 1 507 ? -47.115 -26.219 16.247 1.00 30.53 507 VAL A CA 1
ATOM 4119 C C . VAL A 1 507 ? -46.056 -26.529 17.308 1.00 30.53 507 VAL A C 1
ATOM 4121 O O . VAL A 1 507 ? -44.907 -26.119 17.185 1.00 30.53 507 VAL A O 1
ATOM 4124 N N . GLY A 1 508 ? -46.459 -27.227 18.370 1.00 36.25 508 GLY A N 1
ATOM 4125 C CA . GLY A 1 508 ? -45.532 -27.873 19.293 1.00 36.25 508 GLY A CA 1
ATOM 4126 C C . GLY A 1 508 ? -45.088 -29.209 18.706 1.00 36.25 508 GLY A C 1
ATOM 4127 O O . GLY A 1 508 ? -45.917 -30.095 18.533 1.00 36.25 508 GLY A O 1
ATOM 4128 N N . PHE A 1 509 ? -43.799 -29.344 18.411 1.00 28.72 509 PHE A N 1
ATOM 4129 C CA . PHE A 1 509 ? -43.126 -30.623 18.169 1.00 28.72 509 PHE A CA 1
ATOM 4130 C C . PHE A 1 509 ? -41.720 -30.545 18.769 1.00 28.72 509 PHE A C 1
ATOM 4132 O O . PHE A 1 509 ? -40.714 -30.461 18.074 1.00 28.72 509 PHE A O 1
ATOM 4139 N N . ASP A 1 510 ? -41.663 -30.536 20.098 1.00 36.06 510 ASP A N 1
ATOM 4140 C CA . ASP A 1 510 ? -40.419 -30.752 20.829 1.00 36.06 510 ASP A CA 1
ATOM 4141 C C . ASP A 1 510 ? -40.151 -32.268 20.922 1.00 36.06 510 ASP A C 1
ATOM 4143 O O . ASP A 1 510 ? -41.077 -33.075 21.005 1.00 36.06 510 ASP A O 1
ATOM 4147 N N . VAL A 1 511 ? -38.870 -32.642 20.939 1.00 26.89 511 VAL A N 1
ATOM 4148 C CA . VAL A 1 511 ? -38.288 -33.989 21.162 1.00 26.89 511 VAL A CA 1
ATOM 4149 C C . VAL A 1 511 ? -37.911 -34.829 19.921 1.00 26.89 511 VAL A C 1
ATOM 4151 O O . VAL A 1 511 ? -36.825 -35.405 19.943 1.00 26.89 511 VAL A O 1
ATOM 4154 N N . TYR A 1 512 ? -38.651 -34.854 18.802 1.00 25.77 512 TYR A N 1
ATOM 4155 C CA . TYR A 1 512 ? -38.252 -35.683 17.630 1.00 25.77 512 TYR A CA 1
ATOM 4156 C C . TYR A 1 512 ? -37.300 -34.992 16.625 1.00 25.77 512 TYR A C 1
ATOM 4158 O O . TYR A 1 512 ? -36.568 -35.663 15.898 1.00 25.77 512 TYR A O 1
ATOM 4166 N N . GLU A 1 513 ? -37.241 -33.655 16.606 1.00 30.25 513 GLU A N 1
ATOM 4167 C CA . GLU A 1 513 ? -36.476 -32.898 15.597 1.00 30.25 513 GLU A CA 1
ATOM 4168 C C . GLU A 1 513 ? -34.973 -32.757 15.903 1.00 30.25 513 GLU A C 1
ATOM 4170 O O . GLU A 1 513 ? -34.172 -32.493 15.004 1.00 30.25 513 GLU A O 1
ATOM 4175 N N . ARG A 1 514 ? -34.557 -32.981 17.159 1.00 33.94 514 ARG A N 1
ATOM 4176 C CA . ARG A 1 514 ? -33.144 -32.847 17.565 1.00 33.94 514 ARG A CA 1
ATOM 4177 C C . ARG A 1 514 ? -32.267 -34.035 17.162 1.00 33.94 514 ARG A C 1
ATOM 4179 O O . ARG A 1 514 ? -31.049 -33.916 17.231 1.00 33.94 514 ARG A O 1
ATOM 4186 N N . VAL A 1 515 ? -32.856 -35.159 16.742 1.00 29.95 515 VAL A N 1
ATOM 4187 C CA . VAL A 1 515 ? -32.120 -36.423 16.547 1.00 29.95 515 VAL A CA 1
ATOM 4188 C C . VAL A 1 515 ? -31.998 -36.848 15.075 1.00 29.95 515 VAL A C 1
ATOM 4190 O O . VAL A 1 515 ? -31.103 -37.623 14.759 1.00 29.95 515 VAL A O 1
ATOM 4193 N N . LEU A 1 516 ? -32.809 -36.321 14.145 1.00 31.56 516 LEU A N 1
ATOM 4194 C CA . LEU A 1 516 ? -32.873 -36.869 12.773 1.00 31.56 516 LEU A CA 1
ATOM 4195 C C . LEU A 1 516 ? -32.675 -35.881 11.613 1.00 31.56 516 LEU A C 1
ATOM 4197 O O . LEU A 1 516 ? -32.599 -36.320 10.469 1.00 31.56 516 LEU A O 1
ATOM 4201 N N . CYS A 1 517 ? -32.561 -34.570 11.846 1.00 34.62 517 CYS A N 1
ATOM 4202 C CA . CYS A 1 517 ? -32.504 -33.591 10.749 1.00 34.62 517 CYS A CA 1
ATOM 4203 C C . CYS A 1 517 ? -31.521 -32.439 11.012 1.00 34.62 517 CYS A C 1
ATOM 4205 O O . CYS A 1 517 ? -31.894 -31.271 10.897 1.00 34.62 517 CYS A O 1
ATOM 4207 N N . SER A 1 518 ? -30.263 -32.719 11.365 1.00 33.97 518 SER A N 1
ATOM 4208 C CA . SER A 1 518 ? -29.217 -31.684 11.324 1.00 33.97 518 SER A CA 1
ATOM 4209 C C . SER A 1 518 ? -28.848 -31.371 9.866 1.00 33.97 518 SER A C 1
ATOM 4211 O O . SER A 1 518 ? -28.850 -32.249 9.004 1.00 33.97 518 SER A O 1
ATOM 4213 N N . GLY A 1 519 ? -28.593 -30.093 9.572 1.00 39.34 519 GLY A N 1
ATOM 4214 C CA . GLY A 1 519 ? -28.401 -29.503 8.237 1.00 39.34 519 GLY A CA 1
ATOM 4215 C C . GLY A 1 519 ? -27.146 -29.946 7.470 1.00 39.34 519 GLY A C 1
ATOM 4216 O O . GLY A 1 519 ? -26.589 -29.154 6.721 1.00 39.34 519 GLY A O 1
ATOM 4217 N N . LEU A 1 520 ? -26.720 -31.199 7.621 1.00 41.78 520 LEU A N 1
ATOM 4218 C CA . LEU A 1 520 ? -25.395 -31.740 7.306 1.00 41.78 520 LEU A CA 1
ATOM 4219 C C . LEU A 1 520 ? -24.932 -31.638 5.842 1.00 41.78 520 LEU A C 1
ATOM 4221 O O . LEU A 1 520 ? -23.769 -31.875 5.576 1.00 41.78 520 LEU A O 1
ATOM 4225 N N . VAL A 1 521 ? -25.788 -31.314 4.872 1.00 42.19 521 VAL A N 1
ATOM 4226 C CA . VAL A 1 521 ? -25.607 -31.862 3.511 1.00 42.19 521 VAL A CA 1
ATOM 4227 C C . VAL A 1 521 ? -25.292 -30.809 2.453 1.00 42.19 521 VAL A C 1
ATOM 4229 O O . VAL A 1 521 ? -24.457 -31.050 1.596 1.00 42.19 521 VAL A O 1
ATOM 4232 N N . ARG A 1 522 ? -25.917 -29.624 2.516 1.00 48.19 522 ARG A N 1
ATOM 4233 C CA . ARG A 1 522 ? -25.616 -28.491 1.608 1.00 48.19 522 ARG A CA 1
ATOM 4234 C C . ARG A 1 522 ? -24.731 -27.425 2.246 1.00 48.19 522 ARG A C 1
ATOM 4236 O O . ARG A 1 522 ? -23.990 -26.758 1.534 1.00 48.19 522 ARG A O 1
ATOM 4243 N N . GLN A 1 523 ? -24.713 -27.371 3.583 1.00 47.56 523 GLN A N 1
ATOM 4244 C CA . GLN A 1 523 ? -23.617 -26.770 4.346 1.00 47.56 523 GLN A CA 1
ATOM 4245 C C . GLN A 1 523 ? -22.306 -27.370 3.893 1.00 47.56 523 GLN A C 1
ATOM 4247 O O . GLN A 1 523 ? -21.409 -26.619 3.575 1.00 47.56 523 GLN A O 1
ATOM 4252 N N . PHE A 1 524 ? -22.258 -28.695 3.759 1.00 43.97 524 PHE A N 1
ATOM 4253 C CA . PHE A 1 524 ? -21.097 -29.428 3.297 1.00 43.97 524 PHE A CA 1
ATOM 4254 C C . PHE A 1 524 ? -20.708 -29.131 1.843 1.00 43.97 524 PHE A C 1
ATOM 4256 O O . PHE A 1 524 ? -19.546 -29.244 1.510 1.00 43.97 524 PHE A O 1
ATOM 4263 N N . VAL A 1 525 ? -21.625 -28.677 0.983 1.00 42.94 525 VAL A N 1
ATOM 4264 C CA . VAL A 1 525 ? -21.307 -28.268 -0.399 1.00 42.94 525 VAL A CA 1
ATOM 4265 C C . VAL A 1 525 ? -20.696 -26.885 -0.420 1.00 42.94 525 VAL A C 1
ATOM 4267 O O . VAL A 1 525 ? -19.632 -26.725 -0.992 1.00 42.94 525 VAL A O 1
ATOM 4270 N N . LEU A 1 526 ? -21.321 -25.905 0.244 1.00 45.78 526 LEU A N 1
ATOM 4271 C CA . LEU A 1 526 ? -20.761 -24.557 0.385 1.00 45.78 526 LEU A CA 1
ATOM 4272 C C . LEU A 1 526 ? -19.444 -24.588 1.173 1.00 45.78 526 LEU A C 1
ATOM 4274 O O . LEU A 1 526 ? -18.501 -23.865 0.863 1.00 45.78 526 LEU A O 1
ATOM 4278 N N . PHE A 1 527 ? -19.381 -25.475 2.163 1.00 50.44 527 PHE A N 1
ATOM 4279 C CA . PHE A 1 527 ? -18.210 -25.808 2.948 1.00 50.44 527 PHE A CA 1
ATOM 4280 C C . PHE A 1 527 ? -17.163 -26.518 2.102 1.00 50.44 527 PHE A C 1
ATOM 4282 O O . PHE A 1 527 ? -16.065 -26.024 2.119 1.00 50.44 527 PHE A O 1
ATOM 4289 N N . ILE A 1 528 ? -17.446 -27.559 1.309 1.00 46.50 528 ILE A N 1
ATOM 4290 C CA . ILE A 1 528 ? -16.472 -28.176 0.385 1.00 46.50 528 ILE A CA 1
ATOM 4291 C C . ILE A 1 528 ? -15.986 -27.148 -0.628 1.00 46.50 528 ILE A C 1
ATOM 4293 O O . ILE A 1 528 ? -14.810 -27.117 -0.925 1.00 46.50 528 ILE A O 1
ATOM 4297 N N . VAL A 1 529 ? -16.868 -26.316 -1.166 1.00 43.38 529 VAL A N 1
ATOM 4298 C CA . VAL A 1 529 ? -16.559 -25.264 -2.145 1.00 43.38 529 VAL A CA 1
ATOM 4299 C C . VAL A 1 529 ? -15.621 -24.222 -1.526 1.00 43.38 529 VAL A C 1
ATOM 4301 O O . VAL A 1 529 ? -14.637 -23.826 -2.142 1.00 43.38 529 VAL A O 1
ATOM 4304 N N . THR A 1 530 ? -15.846 -23.861 -0.260 1.00 47.94 530 THR A N 1
ATOM 4305 C CA . THR A 1 530 ? -14.963 -22.971 0.509 1.00 47.94 530 THR A CA 1
ATOM 4306 C C . THR A 1 530 ? -13.668 -23.678 0.919 1.00 47.94 530 THR A C 1
ATOM 4308 O O . THR A 1 530 ? -12.581 -23.220 0.607 1.00 47.94 530 THR A O 1
ATOM 4311 N N . PHE A 1 531 ? -13.768 -24.839 1.549 1.00 49.47 531 PHE A N 1
ATOM 4312 C CA . PHE A 1 531 ? -12.699 -25.730 1.991 1.00 49.47 531 PHE A CA 1
ATOM 4313 C C . PHE A 1 531 ? -11.779 -26.130 0.837 1.00 49.47 531 PHE A C 1
ATOM 4315 O O . PHE A 1 531 ? -10.573 -26.100 1.020 1.00 49.47 531 PHE A O 1
ATOM 4322 N N . ASN A 1 532 ? -12.299 -26.406 -0.361 1.00 45.41 532 ASN A N 1
ATOM 4323 C CA . ASN A 1 532 ? -11.520 -26.667 -1.571 1.00 45.41 532 ASN A CA 1
ATOM 4324 C C . ASN A 1 532 ? -10.706 -25.430 -1.959 1.00 45.41 532 ASN A C 1
ATOM 4326 O O . ASN A 1 532 ? -9.497 -25.557 -2.088 1.00 45.41 532 ASN A O 1
ATOM 4330 N N . ALA A 1 533 ? -11.313 -24.237 -1.997 1.00 45.81 533 ALA A N 1
ATOM 4331 C CA . ALA A 1 533 ? -10.577 -22.986 -2.208 1.00 45.81 533 ALA A CA 1
ATOM 4332 C C . ALA A 1 533 ? -9.470 -22.728 -1.156 1.00 45.81 533 ALA A C 1
ATOM 4334 O O . ALA A 1 533 ? -8.485 -22.061 -1.459 1.00 45.81 533 ALA A O 1
ATOM 4335 N N . TYR A 1 534 ? -9.586 -23.288 0.058 1.00 50.38 534 TYR A N 1
ATOM 4336 C CA . TYR A 1 534 ? -8.542 -23.246 1.098 1.00 50.38 534 TYR A CA 1
ATOM 4337 C C . TYR A 1 534 ? -7.532 -24.415 1.038 1.00 50.38 534 TYR A C 1
ATOM 4339 O O . TYR A 1 534 ? -6.381 -24.269 1.452 1.00 50.38 534 TYR A O 1
ATOM 4347 N N . LEU A 1 535 ? -7.934 -25.587 0.540 1.00 43.06 535 LEU A N 1
ATOM 4348 C CA . LEU A 1 535 ? -7.078 -26.757 0.292 1.00 43.06 535 LEU A CA 1
ATOM 4349 C C . LEU A 1 535 ? -6.135 -26.522 -0.875 1.00 43.06 535 LEU A C 1
ATOM 4351 O O . LEU A 1 535 ? -5.035 -27.066 -0.903 1.00 43.06 535 LEU A O 1
ATOM 4355 N N . THR A 1 536 ? -6.586 -25.740 -1.847 1.00 44.19 536 THR A N 1
ATOM 4356 C CA . THR A 1 536 ? -5.903 -25.610 -3.117 1.00 44.19 536 THR A CA 1
ATOM 4357 C C . THR A 1 536 ? -4.579 -24.875 -3.028 1.00 44.19 536 THR A C 1
ATOM 4359 O O . THR A 1 536 ? -3.700 -25.190 -3.825 1.00 44.19 536 THR A O 1
ATOM 4362 N N . TRP A 1 537 ? -4.431 -23.955 -2.066 1.00 44.91 537 TRP A N 1
ATOM 4363 C CA . TRP A 1 537 ? -3.179 -23.312 -1.659 1.00 44.91 537 TRP A CA 1
ATOM 4364 C C . TRP A 1 537 ? -3.496 -22.263 -0.574 1.00 44.91 537 TRP A C 1
ATOM 4366 O O . TRP A 1 537 ? -4.329 -21.389 -0.800 1.00 44.91 537 TRP A O 1
ATOM 4376 N N . ALA A 1 538 ? -2.844 -22.311 0.591 1.00 38.03 538 ALA A N 1
ATOM 4377 C CA . ALA A 1 538 ? -2.827 -21.185 1.529 1.00 38.03 538 ALA A CA 1
ATOM 4378 C C . ALA A 1 538 ? -1.427 -20.562 1.480 1.00 38.03 538 ALA A C 1
ATOM 4380 O O . ALA A 1 538 ? -0.567 -20.953 2.277 1.00 38.03 538 ALA A O 1
ATOM 4381 N N . PRO A 1 539 ? -1.156 -19.642 0.536 1.00 44.03 539 PRO A N 1
ATOM 4382 C CA . PRO A 1 539 ? 0.072 -18.869 0.590 1.00 44.03 539 PRO A CA 1
ATOM 4383 C C . PRO A 1 539 ? 0.166 -18.168 1.955 1.00 44.03 539 PRO A C 1
ATOM 4385 O O . PRO A 1 539 ? -0.874 -17.909 2.583 1.00 44.03 539 PRO A O 1
ATOM 4388 N N . PRO A 1 540 ? 1.377 -17.842 2.439 1.00 40.28 540 PRO A N 1
ATOM 4389 C CA . PRO A 1 540 ? 1.566 -16.886 3.526 1.00 40.28 540 PRO A CA 1
ATOM 4390 C C . PRO A 1 540 ? 0.534 -15.742 3.446 1.00 40.28 540 PRO A C 1
ATOM 4392 O O . PRO A 1 540 ? -0.233 -15.501 4.374 1.00 40.28 540 PRO A O 1
ATOM 4395 N N . GLU A 1 541 ? 0.397 -15.130 2.280 1.00 40.78 541 GLU A N 1
ATOM 4396 C CA . GLU A 1 541 ? -0.511 -14.046 1.915 1.00 40.78 541 GLU A CA 1
ATOM 4397 C C . GLU A 1 541 ? -1.997 -14.322 2.235 1.00 40.78 541 GLU A C 1
ATOM 4399 O O . GLU A 1 541 ? -2.738 -13.406 2.599 1.00 40.78 541 GLU A O 1
ATOM 4404 N N . PHE A 1 542 ? -2.443 -15.580 2.215 1.00 42.56 542 PHE A N 1
ATOM 4405 C CA . PHE A 1 542 ? -3.801 -15.975 2.611 1.00 42.56 542 PHE A CA 1
ATOM 4406 C C . PHE A 1 542 ? -3.970 -16.093 4.133 1.00 42.56 542 PHE A C 1
ATOM 4408 O O . PHE A 1 542 ? -5.006 -15.717 4.688 1.00 42.56 542 PHE A O 1
ATOM 4415 N N . CYS A 1 543 ? -2.927 -16.535 4.842 1.00 38.38 543 CYS A N 1
ATOM 4416 C CA . CYS A 1 543 ? -2.860 -16.427 6.305 1.00 38.38 543 CYS A CA 1
ATOM 4417 C C . CYS A 1 543 ? -2.794 -14.949 6.738 1.00 38.38 543 CYS A C 1
ATOM 4419 O O . CYS A 1 543 ? -3.343 -14.561 7.771 1.00 38.38 543 CYS A O 1
ATOM 4421 N N . PHE A 1 544 ? -2.195 -14.090 5.908 1.00 35.69 544 PHE A N 1
ATOM 4422 C CA . PHE A 1 544 ? -2.242 -12.641 6.075 1.00 35.69 544 PHE A CA 1
ATOM 4423 C C . PHE A 1 544 ? -3.641 -12.071 5.821 1.00 35.69 544 PHE A C 1
ATOM 4425 O O . PHE A 1 544 ? -4.081 -11.219 6.588 1.00 35.69 544 PHE A O 1
ATOM 4432 N N . LEU A 1 545 ? -4.369 -12.558 4.806 1.00 38.12 545 LEU A N 1
ATOM 4433 C CA . LEU A 1 545 ? -5.786 -12.246 4.583 1.00 38.12 545 LEU A CA 1
ATOM 4434 C C . LEU A 1 545 ? -6.611 -12.582 5.821 1.00 38.12 545 LEU A C 1
ATOM 4436 O O . LEU A 1 545 ? -7.380 -11.735 6.274 1.00 38.12 545 LEU A O 1
ATOM 4440 N N . ALA A 1 546 ? -6.446 -13.790 6.368 1.00 40.31 546 ALA A N 1
ATOM 4441 C CA . ALA A 1 546 ? -7.093 -14.270 7.591 1.00 40.31 546 ALA A CA 1
ATOM 4442 C C . ALA A 1 546 ? -6.863 -13.340 8.794 1.00 40.31 546 ALA A C 1
ATOM 4444 O O . ALA A 1 546 ? -7.804 -13.041 9.524 1.00 40.31 546 ALA A O 1
ATOM 4445 N N . ARG A 1 547 ? -5.640 -12.814 8.933 1.00 41.38 547 ARG A N 1
ATOM 4446 C CA . ARG A 1 547 ? -5.255 -11.844 9.970 1.00 41.38 547 ARG A CA 1
ATOM 4447 C C . ARG A 1 547 ? -5.648 -10.397 9.676 1.00 41.38 547 ARG A C 1
ATOM 4449 O O . ARG A 1 547 ? -5.890 -9.630 10.599 1.00 41.38 547 ARG A O 1
ATOM 4456 N N . CYS A 1 548 ? -5.705 -9.971 8.416 1.00 30.89 548 CYS A N 1
ATOM 4457 C CA . CYS A 1 548 ? -6.046 -8.589 8.062 1.00 30.89 548 CYS A CA 1
ATOM 4458 C C . CYS A 1 548 ? -7.546 -8.302 8.128 1.00 30.89 548 CYS A C 1
ATOM 4460 O O . CYS A 1 548 ? -7.921 -7.147 8.315 1.00 30.89 548 CYS A O 1
ATOM 4462 N N . SER A 1 549 ? -8.407 -9.326 8.067 1.00 31.98 549 SER A N 1
ATOM 4463 C CA . SER A 1 549 ? -9.807 -9.166 8.491 1.00 31.98 549 SER A CA 1
ATOM 4464 C C . SER A 1 549 ? -9.950 -8.938 9.997 1.00 31.98 549 SER A C 1
ATOM 4466 O O . SER A 1 549 ? -10.999 -8.487 10.423 1.00 31.98 549 SER A O 1
ATOM 4468 N N . GLU A 1 550 ? -8.909 -9.200 10.796 1.00 34.06 550 GLU A N 1
ATOM 4469 C CA . GLU A 1 550 ? -8.841 -8.759 12.197 1.00 34.06 550 GLU A CA 1
ATOM 4470 C C . GLU A 1 550 ? -8.339 -7.304 12.322 1.00 34.06 550 GLU A C 1
ATOM 4472 O O . GLU A 1 550 ? -8.176 -6.813 13.435 1.00 34.06 550 GLU A O 1
ATOM 4477 N N . SER A 1 551 ? -7.999 -6.626 11.212 1.00 28.50 551 SER A N 1
ATOM 4478 C CA . SER A 1 551 ? -7.397 -5.279 11.202 1.00 28.50 551 SER A CA 1
ATOM 4479 C C . SER A 1 551 ? -8.071 -4.283 10.249 1.00 28.50 551 SER A C 1
ATOM 4481 O O . SER A 1 551 ? -7.444 -3.289 9.891 1.00 28.50 551 SER A O 1
ATOM 4483 N N . ALA A 1 552 ? -9.291 -4.548 9.774 1.00 23.62 552 ALA A N 1
ATOM 4484 C CA . ALA A 1 552 ? -10.011 -3.656 8.864 1.00 23.62 552 ALA A CA 1
ATOM 4485 C C . ALA A 1 552 ? -11.338 -3.194 9.484 1.00 23.62 552 ALA A C 1
ATOM 4487 O O . ALA A 1 552 ? -12.356 -3.828 9.250 1.00 23.62 552 ALA A O 1
ATOM 4488 N N . ASP A 1 553 ? -11.288 -2.102 10.258 1.00 26.64 553 ASP A N 1
ATOM 4489 C CA . ASP A 1 553 ? -12.313 -1.058 10.499 1.00 26.64 553 ASP A CA 1
ATOM 4490 C C . ASP A 1 553 ? -13.804 -1.418 10.714 1.00 26.64 553 ASP A C 1
ATOM 4492 O O . ASP A 1 553 ? -14.638 -0.519 10.801 1.00 26.64 553 ASP A O 1
ATOM 4496 N N . GLN A 1 554 ? -14.184 -2.685 10.848 1.00 25.72 554 GLN A N 1
ATOM 4497 C CA . GLN A 1 554 ? -15.524 -3.128 11.233 1.00 25.72 554 GLN A CA 1
ATOM 4498 C C . GLN A 1 554 ? -15.374 -4.415 12.046 1.00 25.72 554 GLN A C 1
ATOM 4500 O O . GLN A 1 554 ? -14.841 -5.394 11.526 1.00 25.72 554 GLN A O 1
ATOM 4505 N N . GLY A 1 555 ? -15.801 -4.405 13.312 1.00 27.78 555 GLY A N 1
ATOM 4506 C CA . GLY A 1 555 ? -15.724 -5.537 14.241 1.00 27.78 555 GLY A CA 1
ATOM 4507 C C . GLY A 1 555 ? -16.370 -6.823 13.712 1.00 27.78 555 GLY A C 1
ATOM 4508 O O . GLY A 1 555 ? -17.526 -7.116 13.996 1.00 27.78 555 GLY A O 1
ATOM 4509 N N . PHE A 1 556 ? -15.607 -7.611 12.956 1.00 29.47 556 PHE A N 1
ATOM 4510 C CA . PHE A 1 556 ? -16.004 -8.917 12.447 1.00 29.47 556 PHE A CA 1
ATOM 4511 C C . PHE A 1 556 ? -14.988 -9.953 12.916 1.00 29.47 556 PHE A C 1
ATOM 4513 O O . PHE A 1 556 ? -13.891 -10.095 12.374 1.00 29.47 556 PHE A O 1
ATOM 4520 N N . TYR A 1 557 ? -15.371 -10.692 13.953 1.00 40.22 557 TYR A N 1
ATOM 4521 C CA . TYR A 1 557 ? -14.599 -11.805 14.483 1.00 40.22 557 TYR A CA 1
ATOM 4522 C C . TYR A 1 557 ? -14.400 -12.878 13.399 1.00 40.22 557 TYR A C 1
ATOM 4524 O O . TYR A 1 557 ? -15.189 -13.005 12.462 1.00 40.22 557 TYR A O 1
ATOM 4532 N N . PHE A 1 558 ? -13.402 -13.747 13.564 1.00 35.19 558 PHE A N 1
ATOM 4533 C CA . PHE A 1 558 ? -13.157 -14.890 12.670 1.00 35.19 558 PHE A CA 1
ATOM 4534 C C . PHE A 1 558 ? -14.412 -15.775 12.454 1.00 35.19 558 PHE A C 1
ATOM 4536 O O . PHE A 1 558 ? -14.591 -16.342 11.378 1.00 35.19 558 PHE A O 1
ATOM 4543 N N . LYS A 1 559 ? -15.330 -15.825 13.439 1.00 41.72 559 LYS A N 1
ATOM 4544 C CA . LYS A 1 559 ? -16.659 -16.474 13.353 1.00 41.72 559 LYS A CA 1
ATOM 4545 C C . LYS A 1 559 ? -17.613 -15.791 12.355 1.00 41.72 559 LYS A C 1
ATOM 4547 O O . LYS A 1 559 ? -18.359 -16.480 11.663 1.00 41.72 559 LYS A O 1
ATOM 4552 N N . ASP A 1 560 ? -17.540 -14.467 12.228 1.00 48.22 560 ASP A N 1
ATOM 4553 C CA . ASP A 1 560 ? -18.422 -13.667 11.377 1.00 48.22 560 ASP A CA 1
ATOM 4554 C C . ASP A 1 560 ? -17.868 -13.524 9.952 1.00 48.22 560 ASP A C 1
ATOM 4556 O O . ASP A 1 560 ? -18.622 -13.293 9.011 1.00 48.22 560 ASP A O 1
ATOM 4560 N N . ARG A 1 561 ? -16.560 -13.723 9.738 1.00 53.47 561 ARG A N 1
ATOM 4561 C CA . ARG A 1 561 ? -15.949 -13.683 8.396 1.00 53.47 561 ARG A CA 1
ATOM 4562 C C . ARG A 1 561 ? -16.501 -14.758 7.455 1.00 53.47 561 ARG A C 1
ATOM 4564 O O . ARG A 1 561 ? -16.837 -14.464 6.310 1.00 53.47 561 ARG A O 1
ATOM 4571 N N . TYR A 1 562 ? -16.566 -16.012 7.894 1.00 59.31 562 TYR A N 1
ATOM 4572 C CA . TYR A 1 562 ? -17.037 -17.100 7.024 1.00 59.31 562 TYR A CA 1
ATOM 4573 C C . TYR A 1 562 ? -18.554 -17.068 6.868 1.00 59.31 562 TYR A C 1
ATOM 4575 O O . TYR A 1 562 ? -19.061 -17.291 5.770 1.00 59.31 562 TYR A O 1
ATOM 4583 N N . LEU A 1 563 ? -19.267 -16.691 7.935 1.00 60.88 563 LEU A N 1
ATOM 4584 C CA . LEU A 1 563 ? -20.700 -16.428 7.873 1.00 60.88 563 LEU A CA 1
ATOM 4585 C C . LEU A 1 563 ? -21.014 -15.282 6.897 1.00 60.88 563 LEU A C 1
ATOM 4587 O O . LEU A 1 563 ? -21.877 -15.434 6.037 1.00 60.88 563 LEU A O 1
ATOM 4591 N N . SER A 1 564 ? -20.275 -14.170 6.964 1.00 63.72 564 SER A N 1
ATOM 4592 C CA . SER A 1 564 ? -20.422 -13.047 6.029 1.00 63.72 564 SER A CA 1
ATOM 4593 C C . SER A 1 564 ? -20.007 -13.417 4.608 1.00 63.72 564 SER A C 1
ATOM 4595 O O . SER A 1 564 ? -20.667 -12.990 3.670 1.00 63.72 564 SER A O 1
ATOM 4597 N N . THR A 1 565 ? -18.992 -14.263 4.413 1.00 68.25 565 THR A N 1
ATOM 4598 C CA . THR A 1 565 ? -18.637 -14.788 3.081 1.00 68.25 565 THR A CA 1
ATOM 4599 C C . THR A 1 565 ? -19.787 -15.612 2.493 1.00 68.25 565 THR A C 1
ATOM 4601 O O . THR A 1 565 ? -20.202 -15.366 1.362 1.00 68.25 565 THR A O 1
ATOM 4604 N N . GLY A 1 566 ? -20.381 -16.517 3.280 1.00 69.62 566 GLY A N 1
ATOM 4605 C CA . GLY A 1 566 ? -21.570 -17.271 2.872 1.00 69.62 566 GLY A CA 1
ATOM 4606 C C . GLY A 1 566 ? -22.789 -16.378 2.598 1.00 69.62 566 GLY A C 1
ATOM 4607 O O . GLY A 1 566 ? -23.502 -16.594 1.618 1.00 69.62 566 GLY A O 1
ATOM 4608 N N . ALA A 1 567 ? -23.001 -15.337 3.408 1.00 70.44 567 ALA A N 1
ATOM 4609 C CA . ALA A 1 567 ? -24.068 -14.356 3.206 1.00 70.44 567 ALA A CA 1
ATOM 4610 C C . ALA A 1 567 ? -23.868 -13.523 1.927 1.00 70.44 567 ALA A C 1
ATOM 4612 O O . ALA A 1 567 ? -24.829 -13.280 1.197 1.00 70.44 567 ALA A O 1
ATOM 4613 N N . ARG A 1 568 ? -22.623 -13.145 1.615 1.00 78.12 568 ARG A N 1
ATOM 4614 C CA . ARG A 1 568 ? -22.262 -12.454 0.368 1.00 78.12 568 ARG A CA 1
ATOM 4615 C C . ARG A 1 568 ? -22.518 -13.334 -0.845 1.00 78.12 568 ARG A C 1
ATOM 4617 O O . ARG A 1 568 ? -23.120 -12.870 -1.804 1.00 78.12 568 ARG A O 1
ATOM 4624 N N . PHE A 1 569 ? -22.154 -14.617 -0.785 1.00 79.88 569 PHE A N 1
ATOM 4625 C CA . PHE A 1 569 ? -22.467 -15.566 -1.859 1.00 79.88 569 PHE A CA 1
ATOM 4626 C C . PHE A 1 569 ? -23.970 -15.661 -2.096 1.00 79.88 569 PHE A C 1
ATOM 4628 O O . PHE A 1 569 ? -24.413 -15.554 -3.237 1.00 79.88 569 PHE A O 1
ATOM 4635 N N . ARG A 1 570 ? -24.769 -15.773 -1.027 1.00 77.19 570 ARG A N 1
ATOM 4636 C CA . ARG A 1 570 ? -26.230 -15.727 -1.141 1.00 77.19 570 ARG A CA 1
ATOM 4637 C C . ARG A 1 570 ? -26.681 -14.466 -1.877 1.00 77.19 570 ARG A C 1
ATOM 4639 O O . ARG A 1 570 ? -27.393 -14.580 -2.868 1.00 77.19 570 ARG A O 1
ATOM 4646 N N . ASN A 1 571 ? -26.221 -13.293 -1.445 1.00 81.88 571 ASN A N 1
ATOM 4647 C CA . ASN A 1 571 ? -26.579 -12.021 -2.069 1.00 81.88 571 ASN A CA 1
ATOM 4648 C C . ASN A 1 571 ? -26.167 -11.960 -3.547 1.00 81.88 571 ASN A C 1
ATOM 4650 O O . ASN A 1 571 ? -26.968 -11.503 -4.363 1.00 81.88 571 ASN A O 1
ATOM 4654 N N . TRP A 1 572 ? -24.977 -12.459 -3.904 1.00 87.44 572 TRP A N 1
ATOM 4655 C CA . TRP A 1 572 ? -24.493 -12.539 -5.288 1.00 87.44 572 TRP A CA 1
ATOM 4656 C C . TRP A 1 572 ? -25.364 -13.426 -6.173 1.00 87.44 572 TRP A C 1
ATOM 4658 O O . TRP A 1 572 ? -25.521 -13.142 -7.359 1.00 87.44 572 TRP A O 1
ATOM 4668 N N . TYR A 1 573 ? -25.962 -14.477 -5.612 1.00 84.38 573 TYR A N 1
ATOM 4669 C CA . TYR A 1 573 ? -26.900 -15.318 -6.348 1.00 84.38 573 TYR A CA 1
ATOM 4670 C C . TYR A 1 573 ? -28.313 -14.744 -6.380 1.00 84.38 573 TYR A C 1
ATOM 4672 O O . TYR A 1 573 ? -29.036 -15.048 -7.319 1.00 84.38 573 TYR A O 1
ATOM 4680 N N . THR A 1 574 ? -28.727 -13.935 -5.399 1.00 80.25 574 THR A N 1
ATOM 4681 C CA . THR A 1 574 ? -30.120 -13.468 -5.254 1.00 80.25 574 THR A CA 1
ATOM 4682 C C . THR A 1 574 ? -30.375 -12.023 -5.671 1.00 80.25 574 THR A C 1
ATOM 4684 O O . THR A 1 574 ? -31.524 -11.589 -5.655 1.00 80.25 574 THR A O 1
ATOM 4687 N N . SER A 1 575 ? -29.345 -11.246 -6.004 1.00 84.06 575 SER A N 1
ATOM 4688 C CA . SER A 1 575 ? -29.497 -9.849 -6.426 1.00 84.06 575 SER A CA 1
ATOM 4689 C C . SER A 1 575 ? -28.552 -9.489 -7.570 1.00 84.06 575 SER A C 1
ATOM 4691 O O . SER A 1 575 ? -27.564 -10.180 -7.813 1.00 84.06 575 SER A O 1
ATOM 4693 N N . ASP A 1 576 ? -28.890 -8.436 -8.314 1.00 86.00 576 ASP A N 1
ATOM 4694 C CA . ASP A 1 576 ? -28.113 -8.004 -9.479 1.00 86.00 576 ASP A CA 1
ATOM 4695 C C . ASP A 1 576 ? -26.751 -7.432 -9.052 1.00 86.00 576 ASP A C 1
ATOM 4697 O O . ASP A 1 576 ? -26.692 -6.618 -8.129 1.00 86.00 576 ASP A O 1
ATOM 4701 N N . LEU A 1 577 ? -25.665 -7.858 -9.708 1.00 87.12 577 LEU A N 1
ATOM 4702 C CA . LEU A 1 577 ? -24.296 -7.470 -9.342 1.00 87.12 577 LEU A CA 1
ATOM 4703 C C . LEU A 1 577 ? -23.908 -6.052 -9.800 1.00 87.12 577 LEU A C 1
ATOM 4705 O O . LEU A 1 577 ? -22.963 -5.499 -9.244 1.00 87.12 577 LEU A O 1
ATOM 4709 N N . TRP A 1 578 ? -24.605 -5.467 -10.782 1.00 87.19 578 TRP A N 1
ATOM 4710 C CA . TRP A 1 578 ? -24.231 -4.190 -11.420 1.00 87.19 578 TRP A CA 1
ATOM 4711 C C . TRP A 1 578 ? -25.131 -3.016 -11.017 1.00 87.19 578 TRP A C 1
ATOM 4713 O O . TRP A 1 578 ? -24.777 -1.851 -11.192 1.00 87.19 578 TRP A O 1
ATOM 4723 N N . THR A 1 579 ? -26.296 -3.296 -10.439 1.00 86.06 579 THR A N 1
ATOM 4724 C CA . THR A 1 579 ? -27.246 -2.270 -10.018 1.00 86.06 579 THR A CA 1
ATOM 4725 C C . THR A 1 579 ? -26.818 -1.654 -8.688 1.00 86.06 579 THR A C 1
ATOM 4727 O O . THR A 1 579 ? -26.849 -2.294 -7.636 1.00 86.06 579 THR A O 1
ATOM 4730 N N . LYS A 1 580 ? -26.460 -0.365 -8.715 1.00 83.62 580 LYS A N 1
ATOM 4731 C CA . LYS A 1 580 ? -26.046 0.378 -7.517 1.00 83.62 580 LYS A CA 1
ATOM 4732 C C . LYS A 1 580 ? -27.099 0.294 -6.414 1.00 83.62 580 LYS A C 1
ATOM 4734 O O . LYS A 1 580 ? -28.268 0.605 -6.623 1.00 83.62 580 LYS A O 1
ATOM 4739 N N . GLY A 1 581 ? -26.649 -0.076 -5.217 1.00 76.00 581 GLY A N 1
ATOM 4740 C CA . GLY A 1 581 ? -27.493 -0.183 -4.028 1.00 76.00 581 GLY A CA 1
ATOM 4741 C C . GLY A 1 581 ? -28.089 -1.569 -3.781 1.00 76.00 581 GLY A C 1
ATOM 4742 O O . GLY A 1 581 ? -28.642 -1.774 -2.701 1.00 76.00 581 GLY A O 1
ATOM 4743 N N . THR A 1 582 ? -27.947 -2.537 -4.696 1.00 85.25 582 THR A N 1
ATOM 4744 C CA . THR A 1 582 ? -28.309 -3.926 -4.380 1.00 85.25 582 THR A CA 1
ATOM 4745 C C . THR A 1 582 ? -27.335 -4.525 -3.356 1.00 85.25 582 THR A C 1
ATOM 4747 O O . THR A 1 582 ? -26.172 -4.107 -3.279 1.00 85.25 582 THR A O 1
ATOM 4750 N N . PRO A 1 583 ? -27.770 -5.530 -2.571 1.00 81.81 583 PRO A N 1
ATOM 4751 C CA . PRO A 1 583 ? -26.882 -6.253 -1.664 1.00 81.81 583 PRO A CA 1
ATOM 4752 C C . PRO A 1 583 ? -25.649 -6.825 -2.378 1.00 81.81 583 PRO A C 1
ATOM 4754 O O . PRO A 1 583 ? -24.530 -6.593 -1.930 1.00 81.81 583 PRO A O 1
ATOM 4757 N N . ALA A 1 584 ? -25.832 -7.470 -3.536 1.00 83.88 584 ALA A N 1
ATOM 4758 C CA . ALA A 1 584 ? -24.743 -8.024 -4.336 1.00 83.88 584 ALA A CA 1
ATOM 4759 C C . ALA A 1 584 ? -23.706 -6.982 -4.773 1.00 83.88 584 ALA A C 1
ATOM 4761 O O . ALA A 1 584 ? -22.509 -7.205 -4.591 1.00 83.88 584 ALA A O 1
ATOM 4762 N N . TYR A 1 585 ? -24.150 -5.842 -5.313 1.00 85.19 585 TYR A N 1
ATOM 4763 C CA . TYR A 1 585 ? -23.256 -4.766 -5.746 1.00 85.19 585 TYR A CA 1
ATOM 4764 C C . TYR A 1 585 ? -22.421 -4.229 -4.570 1.00 85.19 585 TYR A C 1
ATOM 4766 O O . TYR A 1 585 ? -21.200 -4.063 -4.668 1.00 85.19 585 TYR A O 1
ATOM 4774 N N . ASN A 1 586 ? -23.064 -4.002 -3.420 1.00 81.88 586 ASN A N 1
ATOM 4775 C CA . ASN A 1 586 ? -22.387 -3.530 -2.211 1.00 81.88 586 ASN A CA 1
ATOM 4776 C C . ASN A 1 586 ? -21.386 -4.562 -1.671 1.00 81.88 586 ASN A C 1
ATOM 4778 O O . ASN A 1 586 ? -20.294 -4.192 -1.226 1.00 81.88 586 ASN A O 1
ATOM 4782 N N . ASP A 1 587 ? -21.725 -5.847 -1.748 1.00 83.38 587 ASP A N 1
ATOM 4783 C CA . ASP A 1 587 ? -20.855 -6.941 -1.328 1.00 83.38 587 ASP A CA 1
ATOM 4784 C C . ASP A 1 587 ? -19.617 -7.068 -2.217 1.00 83.38 587 ASP A C 1
ATOM 4786 O O . ASP A 1 587 ? -18.505 -7.139 -1.691 1.00 83.38 587 ASP A O 1
ATOM 4790 N N . ILE A 1 588 ? -19.772 -7.028 -3.547 1.00 86.81 588 ILE A N 1
ATOM 4791 C CA . ILE A 1 588 ? -18.639 -7.033 -4.489 1.00 86.81 588 ILE A CA 1
ATOM 4792 C C . ILE A 1 588 ? -17.719 -5.841 -4.209 1.00 86.81 588 ILE A C 1
ATOM 4794 O O . ILE A 1 588 ? -16.506 -6.018 -4.093 1.00 86.81 588 ILE A O 1
ATOM 4798 N N . ARG A 1 589 ? -18.272 -4.634 -4.021 1.00 83.31 589 ARG A N 1
ATOM 4799 C CA . ARG A 1 589 ? -17.482 -3.434 -3.692 1.00 83.31 589 ARG A CA 1
ATOM 4800 C C . ARG A 1 589 ? -16.696 -3.606 -2.396 1.00 83.31 589 ARG A C 1
ATOM 4802 O O . ARG A 1 589 ? -15.535 -3.206 -2.314 1.00 83.31 589 ARG A O 1
ATOM 4809 N N . THR A 1 590 ? -17.332 -4.192 -1.386 1.00 77.81 590 THR A N 1
ATOM 4810 C CA . THR A 1 590 ? -16.719 -4.435 -0.079 1.00 77.81 590 THR A CA 1
ATOM 4811 C C . THR A 1 590 ? -15.579 -5.442 -0.198 1.00 77.81 590 THR A C 1
ATOM 4813 O O . THR A 1 590 ? -14.477 -5.169 0.271 1.00 77.81 590 THR A O 1
ATOM 4816 N N . VAL A 1 591 ? -15.806 -6.573 -0.873 1.00 78.25 591 VAL A N 1
ATOM 4817 C CA . VAL A 1 591 ? -14.777 -7.601 -1.090 1.00 78.25 591 VAL A CA 1
ATOM 4818 C C . VAL A 1 591 ? -13.613 -7.044 -1.905 1.00 78.25 591 VAL A C 1
ATOM 4820 O O . VAL A 1 591 ? -12.463 -7.217 -1.510 1.00 78.25 591 VAL A O 1
ATOM 4823 N N . ARG A 1 592 ? -13.892 -6.301 -2.979 1.00 80.38 592 ARG A N 1
ATOM 4824 C CA . ARG A 1 592 ? -12.855 -5.701 -3.824 1.00 80.38 592 ARG A CA 1
ATOM 4825 C C . ARG A 1 592 ? -11.978 -4.712 -3.058 1.00 80.38 592 ARG A C 1
ATOM 4827 O O . ARG A 1 592 ? -10.758 -4.766 -3.168 1.00 80.38 592 ARG A O 1
ATOM 4834 N N . ARG A 1 593 ? -12.580 -3.881 -2.203 1.00 75.44 593 ARG A N 1
ATOM 4835 C CA . ARG A 1 593 ? -11.840 -2.976 -1.311 1.00 75.44 593 ARG A CA 1
ATOM 4836 C C . ARG A 1 593 ? -10.968 -3.737 -0.310 1.00 75.44 593 ARG A C 1
ATOM 4838 O O . ARG A 1 593 ? -9.849 -3.318 -0.033 1.00 75.44 593 ARG A O 1
ATOM 4845 N N . VAL A 1 594 ? -11.463 -4.847 0.240 1.00 67.75 594 VAL A N 1
ATOM 4846 C CA . VAL A 1 594 ? -10.675 -5.699 1.146 1.00 67.75 594 VAL A CA 1
ATOM 4847 C C . VAL A 1 594 ? -9.478 -6.306 0.413 1.00 67.75 594 VAL A C 1
ATOM 4849 O O . VAL A 1 594 ? -8.367 -6.252 0.937 1.00 67.75 594 VAL A O 1
ATOM 4852 N N . HIS A 1 595 ? -9.676 -6.824 -0.803 1.00 77.44 595 HIS A N 1
ATOM 4853 C CA . HIS A 1 595 ? -8.584 -7.329 -1.638 1.00 77.44 595 HIS A CA 1
ATOM 4854 C C . HIS A 1 595 ? -7.544 -6.241 -1.925 1.00 77.44 595 HIS A C 1
ATOM 4856 O O . HIS A 1 595 ? -6.359 -6.485 -1.738 1.00 77.44 595 HIS A O 1
ATOM 4862 N N . GLU A 1 596 ? -7.968 -5.025 -2.279 1.00 72.69 596 GLU A N 1
ATOM 4863 C CA . GLU A 1 596 ? -7.073 -3.887 -2.521 1.00 72.69 596 GLU A CA 1
ATOM 4864 C C . GLU A 1 596 ? -6.235 -3.515 -1.285 1.00 72.69 596 GLU A C 1
ATOM 4866 O O . GLU A 1 596 ? -5.013 -3.391 -1.379 1.00 72.69 596 GLU A O 1
ATOM 4871 N N . ILE A 1 597 ? -6.867 -3.367 -0.113 1.00 66.75 597 ILE A N 1
ATOM 4872 C CA . ILE A 1 597 ? -6.172 -3.024 1.143 1.00 66.75 597 ILE A CA 1
ATOM 4873 C C . ILE A 1 597 ? -5.077 -4.047 1.443 1.00 66.75 597 ILE A C 1
ATOM 4875 O O . ILE A 1 597 ? -3.955 -3.692 1.808 1.00 66.75 597 ILE A O 1
ATOM 4879 N N . ILE A 1 598 ? -5.410 -5.324 1.294 1.00 64.19 598 ILE A N 1
ATOM 4880 C CA . ILE A 1 598 ? -4.508 -6.426 1.602 1.00 64.19 598 ILE A CA 1
ATOM 4881 C C . ILE A 1 598 ? -3.397 -6.493 0.567 1.00 64.19 598 ILE A C 1
ATOM 4883 O O . ILE A 1 598 ? -2.234 -6.522 0.960 1.00 64.19 598 ILE A O 1
ATOM 4887 N N . ARG A 1 599 ? -3.727 -6.447 -0.725 1.00 73.12 599 ARG A N 1
ATOM 4888 C CA . ARG A 1 599 ? -2.754 -6.420 -1.818 1.00 73.12 599 ARG A CA 1
ATOM 4889 C C . ARG A 1 599 ? -1.722 -5.320 -1.600 1.00 73.12 599 ARG A C 1
ATOM 4891 O O . ARG A 1 599 ? -0.527 -5.604 -1.599 1.00 73.12 599 ARG A O 1
ATOM 4898 N N . ASN A 1 600 ? -2.167 -4.092 -1.329 1.00 71.56 600 ASN A N 1
ATOM 4899 C CA . ASN A 1 600 ? -1.279 -2.953 -1.088 1.00 71.56 600 ASN A CA 1
ATOM 4900 C C . ASN A 1 600 ? -0.371 -3.185 0.128 1.00 71.56 600 ASN A C 1
ATOM 4902 O O . ASN A 1 600 ? 0.815 -2.859 0.097 1.00 71.56 600 ASN A O 1
ATOM 4906 N N . LYS A 1 601 ? -0.913 -3.785 1.193 1.00 67.56 601 LYS A N 1
ATOM 4907 C CA . LYS A 1 601 ? -0.168 -4.067 2.422 1.00 67.56 601 LYS A CA 1
ATOM 4908 C C . LYS A 1 601 ? 0.869 -5.175 2.227 1.00 67.56 601 LYS A C 1
ATOM 4910 O O . LYS A 1 601 ? 2.008 -4.999 2.633 1.00 67.56 601 LYS A O 1
ATOM 4915 N N . VAL A 1 602 ? 0.501 -6.284 1.587 1.00 64.50 602 VAL A N 1
ATOM 4916 C CA . VAL A 1 602 ? 1.398 -7.421 1.335 1.00 64.50 602 VAL A CA 1
ATOM 4917 C C . VAL A 1 602 ? 2.486 -7.052 0.323 1.00 64.50 602 VAL A C 1
ATOM 4919 O O . VAL A 1 602 ? 3.645 -7.405 0.521 1.00 64.50 602 VAL A O 1
ATOM 4922 N N . THR A 1 603 ? 2.140 -6.303 -0.728 1.00 67.50 603 THR A N 1
ATOM 4923 C CA . THR A 1 603 ? 3.089 -5.852 -1.764 1.00 67.50 603 THR A CA 1
ATOM 4924 C C . THR A 1 603 ? 4.155 -4.911 -1.198 1.00 67.50 603 THR A C 1
ATOM 4926 O O . THR A 1 603 ? 5.284 -4.904 -1.677 1.00 67.50 603 THR A O 1
ATOM 4929 N N . ALA A 1 604 ? 3.828 -4.149 -0.150 1.00 69.50 604 ALA A N 1
ATOM 4930 C CA . ALA A 1 604 ? 4.780 -3.281 0.540 1.00 69.50 604 ALA A CA 1
ATOM 4931 C C . ALA A 1 604 ? 5.762 -4.034 1.460 1.00 69.50 604 ALA A C 1
ATOM 4933 O O . ALA A 1 604 ? 6.722 -3.428 1.930 1.00 69.50 604 ALA A O 1
ATOM 4934 N N . MET A 1 605 ? 5.526 -5.322 1.733 1.00 67.06 605 MET A N 1
ATOM 4935 C CA . MET A 1 605 ? 6.336 -6.134 2.644 1.00 67.06 605 MET A CA 1
ATOM 4936 C C . MET A 1 605 ? 7.408 -6.923 1.882 1.00 67.06 605 MET A C 1
ATOM 4938 O O . MET A 1 605 ? 7.193 -7.347 0.746 1.00 67.06 605 MET A O 1
ATOM 4942 N N . THR A 1 606 ? 8.546 -7.203 2.509 1.00 72.31 606 THR A N 1
ATOM 4943 C CA . THR A 1 606 ? 9.561 -8.153 2.018 1.00 72.31 606 THR A CA 1
ATOM 4944 C C . THR A 1 606 ? 9.074 -9.605 2.140 1.00 72.31 606 THR A C 1
ATOM 4946 O O . THR A 1 606 ? 8.076 -9.885 2.803 1.00 72.31 606 THR A O 1
ATOM 4949 N N . GLU A 1 607 ? 9.710 -10.566 1.457 1.00 64.19 607 GLU A N 1
ATOM 4950 C CA . GLU A 1 607 ? 9.371 -12.000 1.600 1.00 64.19 607 GLU A CA 1
ATOM 4951 C C . GLU A 1 607 ? 9.522 -12.470 3.059 1.00 64.19 607 GLU A C 1
ATOM 4953 O O . GLU A 1 607 ? 8.682 -13.208 3.569 1.00 64.19 607 GLU A O 1
ATOM 4958 N N . GLU A 1 608 ? 10.536 -11.974 3.770 1.00 65.75 608 GLU A N 1
ATOM 4959 C CA . GLU A 1 608 ? 10.756 -12.258 5.191 1.00 65.75 608 GLU A CA 1
ATOM 4960 C C . GLU A 1 608 ? 9.649 -11.671 6.079 1.00 65.75 608 GLU A C 1
ATOM 4962 O O . GLU A 1 608 ? 9.114 -12.364 6.946 1.00 65.75 608 GLU A O 1
ATOM 4967 N N . GLU A 1 609 ? 9.236 -10.426 5.828 1.00 65.56 609 GLU A N 1
ATOM 4968 C CA . GLU A 1 609 ? 8.135 -9.781 6.552 1.00 65.56 609 GLU A CA 1
ATOM 4969 C C . GLU A 1 609 ? 6.800 -10.488 6.312 1.00 65.56 609 GLU A C 1
ATOM 4971 O O . GLU A 1 609 ? 6.035 -10.697 7.256 1.00 65.56 609 GLU A O 1
ATOM 4976 N N . THR A 1 610 ? 6.516 -10.894 5.070 1.00 62.12 610 THR A N 1
ATOM 4977 C CA . THR A 1 610 ? 5.320 -11.679 4.748 1.00 62.12 610 THR A CA 1
ATOM 4978 C C . THR A 1 610 ? 5.379 -13.046 5.424 1.00 62.12 610 THR A C 1
ATOM 4980 O O . THR A 1 610 ? 4.423 -13.430 6.092 1.00 62.12 610 THR A O 1
ATOM 4983 N N . ASN A 1 611 ? 6.506 -13.757 5.372 1.00 62.25 611 ASN A N 1
ATOM 4984 C CA . ASN A 1 611 ? 6.665 -15.024 6.088 1.00 62.25 611 ASN A CA 1
ATOM 4985 C C . ASN A 1 611 ? 6.461 -14.851 7.601 1.00 62.25 611 ASN A C 1
ATOM 4987 O O . ASN A 1 611 ? 5.728 -15.625 8.209 1.00 62.25 611 ASN A O 1
ATOM 4991 N N . LYS A 1 612 ? 7.009 -13.798 8.217 1.00 67.06 612 LYS A N 1
ATOM 4992 C CA . LYS A 1 612 ? 6.817 -13.506 9.648 1.00 67.06 612 LYS A CA 1
ATOM 4993 C C . LYS A 1 612 ? 5.359 -13.174 9.983 1.00 67.06 612 LYS A C 1
ATOM 4995 O O . LYS A 1 612 ? 4.823 -13.676 10.970 1.00 67.06 612 LYS A O 1
ATOM 5000 N N . ALA A 1 613 ? 4.692 -12.362 9.164 1.00 56.38 613 ALA A N 1
ATOM 5001 C CA . ALA A 1 613 ? 3.321 -11.915 9.416 1.00 56.38 613 ALA A CA 1
ATOM 5002 C C . ALA A 1 613 ? 2.269 -13.027 9.292 1.00 56.38 613 ALA A C 1
ATOM 5004 O O . ALA A 1 613 ? 1.140 -12.871 9.765 1.00 56.38 613 ALA A O 1
ATOM 5005 N N . THR A 1 614 ? 2.637 -14.147 8.682 1.00 57.41 614 THR A N 1
ATOM 5006 C CA . THR A 1 614 ? 1.726 -15.229 8.294 1.00 57.41 614 THR A CA 1
ATOM 5007 C C . THR A 1 614 ? 1.876 -16.455 9.178 1.00 57.41 614 THR A C 1
ATOM 5009 O O . THR A 1 614 ? 0.957 -17.265 9.255 1.00 57.41 614 THR A O 1
ATOM 5012 N N . LYS A 1 615 ? 2.965 -16.524 9.957 1.00 62.75 615 LYS A N 1
ATOM 5013 C CA . LYS A 1 615 ? 3.128 -17.484 11.050 1.00 62.75 615 LYS A CA 1
ATOM 5014 C C . LYS A 1 615 ? 2.059 -17.302 12.120 1.00 62.75 615 LYS A C 1
ATOM 5016 O O . LYS A 1 615 ? 1.987 -16.263 12.786 1.00 62.75 615 LYS A O 1
ATOM 5021 N N . ILE A 1 616 ? 1.245 -18.341 12.309 1.00 50.38 616 ILE A N 1
ATOM 5022 C CA . ILE A 1 616 ? 0.239 -18.414 13.369 1.00 50.38 616 ILE A CA 1
ATOM 5023 C C . ILE A 1 616 ? 0.934 -18.802 14.667 1.00 50.38 616 ILE A C 1
ATOM 5025 O O . ILE A 1 616 ? 1.624 -19.815 14.751 1.00 50.38 616 ILE A O 1
ATOM 5029 N N . LYS A 1 617 ? 0.759 -17.969 15.690 1.00 42.44 617 LYS A N 1
ATOM 5030 C CA . LYS A 1 617 ? 1.318 -18.206 17.014 1.00 42.44 617 LYS A CA 1
ATOM 5031 C C . LYS A 1 617 ? 0.405 -19.193 17.752 1.00 42.44 617 LYS A C 1
ATOM 5033 O O . LYS A 1 617 ? -0.758 -18.874 17.962 1.00 42.44 617 LYS A O 1
ATOM 5038 N N . HIS A 1 618 ? 0.931 -20.362 18.123 1.00 51.56 618 HIS A N 1
ATOM 5039 C CA . HIS A 1 618 ? 0.188 -21.512 18.681 1.00 51.56 618 HIS A CA 1
ATOM 5040 C C . HIS A 1 618 ? -0.866 -22.099 17.726 1.00 51.56 618 HIS A C 1
ATOM 5042 O O . HIS A 1 618 ? -2.064 -22.067 18.014 1.00 51.56 618 HIS A O 1
ATOM 5048 N N . PRO A 1 619 ? -0.444 -22.655 16.577 1.00 57.88 619 PRO A N 1
ATOM 5049 C CA . PRO A 1 619 ? -1.379 -23.262 15.646 1.00 57.88 619 PRO A CA 1
ATOM 5050 C C . PRO A 1 619 ? -2.023 -24.506 16.280 1.00 57.88 619 PRO A C 1
ATOM 5052 O O . PRO A 1 619 ? -1.344 -25.460 16.654 1.00 57.88 619 PRO A O 1
ATOM 5055 N N . TRP A 1 620 ? -3.353 -24.507 16.380 1.00 69.44 620 TRP A N 1
ATOM 5056 C CA . TRP A 1 620 ? -4.179 -25.706 16.587 1.00 69.44 620 TRP A CA 1
ATOM 5057 C C . TRP A 1 620 ? -3.987 -26.688 15.416 1.00 69.44 620 TRP A C 1
ATOM 5059 O O . TRP A 1 620 ? -4.776 -26.707 14.480 1.00 69.44 620 TRP A O 1
ATOM 5069 N N . SER A 1 621 ? -2.902 -27.465 15.460 1.00 76.62 621 SER A N 1
ATOM 5070 C CA . SER A 1 621 ? -2.467 -28.383 14.398 1.00 76.62 621 SER A CA 1
ATOM 5071 C C . SER A 1 621 ? -2.082 -29.780 14.945 1.00 76.62 621 SER A C 1
ATOM 5073 O O . SER A 1 621 ? -0.939 -30.217 14.804 1.00 76.62 621 SER A O 1
ATOM 5075 N N . PRO A 1 622 ? -2.991 -30.488 15.648 1.00 81.56 622 PRO A N 1
ATOM 5076 C CA . PRO A 1 622 ? -2.664 -31.743 16.328 1.00 81.56 622 PRO A CA 1
ATOM 5077 C C . PRO A 1 622 ? -2.493 -32.955 15.395 1.00 81.56 622 PRO A C 1
ATOM 5079 O O . PRO A 1 622 ? -1.858 -33.924 15.800 1.00 81.56 622 PRO A O 1
ATOM 5082 N N . THR A 1 623 ? -3.043 -32.938 14.174 1.00 83.56 623 THR A N 1
ATOM 5083 C CA . THR A 1 623 ? -3.048 -34.107 13.263 1.00 83.56 623 THR A CA 1
ATOM 5084 C C . THR A 1 623 ? -2.181 -33.937 12.020 1.00 83.56 623 THR A C 1
ATOM 5086 O O . THR A 1 623 ? -2.103 -34.856 11.209 1.00 83.56 623 THR A O 1
ATOM 5089 N N . ARG A 1 624 ? -1.489 -32.801 11.853 1.00 86.31 624 ARG A N 1
ATOM 5090 C CA . ARG A 1 624 ? -0.679 -32.501 10.661 1.00 86.31 624 ARG A CA 1
ATOM 5091 C C . ARG A 1 624 ? 0.287 -33.613 10.301 1.00 86.31 624 ARG A C 1
ATOM 5093 O O . ARG A 1 624 ? 0.384 -33.959 9.133 1.00 86.31 624 ARG A O 1
ATOM 5100 N N . ASN A 1 625 ? 1.019 -34.147 11.276 1.00 87.94 625 ASN A N 1
ATOM 5101 C CA . ASN A 1 625 ? 2.016 -35.180 10.994 1.00 87.94 625 ASN A CA 1
ATOM 5102 C C . ASN A 1 625 ? 1.351 -36.453 10.454 1.00 87.94 625 ASN A C 1
ATOM 5104 O O . ASN A 1 625 ? 1.823 -36.999 9.464 1.00 87.94 625 ASN A O 1
ATOM 5108 N N . THR A 1 626 ? 0.208 -36.847 11.020 1.00 87.56 626 THR A N 1
ATOM 5109 C CA . THR A 1 626 ? -0.598 -37.972 10.529 1.00 87.56 626 THR A CA 1
ATOM 5110 C C . THR A 1 626 ? -1.134 -37.719 9.120 1.00 87.56 626 THR A C 1
ATOM 5112 O O . THR A 1 626 ? -1.016 -38.576 8.253 1.00 87.56 626 THR A O 1
ATOM 5115 N N . LEU A 1 627 ? -1.666 -36.521 8.857 1.00 86.69 627 LEU A N 1
ATOM 5116 C CA . LEU A 1 627 ? -2.129 -36.139 7.520 1.00 86.69 627 LEU A CA 1
ATOM 5117 C C . LEU A 1 627 ? -0.990 -36.153 6.492 1.00 86.69 627 LEU A C 1
ATOM 5119 O O . LEU A 1 627 ? -1.180 -36.607 5.369 1.00 86.69 627 LEU A O 1
ATOM 5123 N N . LEU A 1 628 ? 0.199 -35.673 6.869 1.00 88.19 628 LEU A N 1
ATOM 5124 C CA . LEU A 1 628 ? 1.374 -35.670 5.999 1.00 88.19 628 LEU A CA 1
ATOM 5125 C C . LEU A 1 628 ? 1.839 -37.081 5.640 1.00 88.19 628 LEU A C 1
ATOM 5127 O O . LEU A 1 628 ? 2.315 -37.266 4.525 1.00 88.19 628 LEU A O 1
ATOM 5131 N N . GLU A 1 629 ? 1.733 -38.054 6.546 1.00 90.25 629 GLU A N 1
ATOM 5132 C CA . GLU A 1 629 ? 2.043 -39.457 6.242 1.00 90.25 629 GLU A CA 1
ATOM 5133 C C . GLU A 1 629 ? 1.126 -39.995 5.141 1.00 90.25 629 GLU A C 1
ATOM 5135 O O . GLU A 1 629 ? 1.619 -40.460 4.110 1.00 90.25 629 GLU A O 1
ATOM 5140 N N . ASP A 1 630 ? -0.190 -39.844 5.314 1.00 92.25 630 ASP A N 1
ATOM 5141 C CA . ASP A 1 630 ? -1.173 -40.281 4.323 1.00 92.25 630 ASP A CA 1
ATOM 5142 C C . ASP A 1 630 ? -0.959 -39.565 2.979 1.00 92.25 630 ASP A C 1
ATOM 5144 O O . ASP A 1 630 ? -0.751 -40.220 1.956 1.00 92.25 630 ASP A O 1
ATOM 5148 N N . PHE A 1 631 ? -0.887 -38.227 2.962 1.00 90.56 631 PHE A N 1
ATOM 5149 C CA . PHE A 1 631 ? -0.704 -37.470 1.719 1.00 90.56 631 PHE A CA 1
ATOM 5150 C C . PHE A 1 631 ? 0.634 -37.762 1.029 1.00 90.56 631 PHE A C 1
ATOM 5152 O O . PHE A 1 631 ? 0.688 -37.832 -0.199 1.00 90.56 631 PHE A O 1
ATOM 5159 N N . LYS A 1 632 ? 1.728 -37.979 1.774 1.00 89.75 632 LYS A N 1
ATOM 5160 C CA . LYS A 1 632 ? 3.014 -38.384 1.178 1.00 89.75 632 LYS A CA 1
ATOM 5161 C C . LYS A 1 632 ? 2.986 -39.807 0.624 1.00 89.75 632 LYS A C 1
ATOM 5163 O O . LYS A 1 632 ? 3.802 -40.101 -0.254 1.00 89.75 632 LYS A O 1
ATOM 5168 N N . SER A 1 633 ? 2.094 -40.667 1.105 1.00 90.50 633 SER A N 1
ATOM 5169 C CA . SER A 1 633 ? 1.929 -42.025 0.582 1.00 90.50 633 SER A CA 1
ATOM 5170 C C . SER A 1 633 ? 1.020 -42.074 -0.652 1.00 90.50 633 SER A C 1
ATOM 5172 O O . SER A 1 633 ? 1.374 -42.726 -1.632 1.00 90.50 633 SER A O 1
ATOM 5174 N N . ALA A 1 634 ? -0.096 -41.338 -0.641 1.00 89.94 634 ALA A N 1
ATOM 5175 C CA . ALA A 1 634 ? -1.153 -41.449 -1.643 1.00 89.94 634 ALA A CA 1
ATOM 5176 C C . ALA A 1 634 ? -1.066 -40.409 -2.776 1.00 89.94 634 ALA A C 1
ATOM 5178 O O . ALA A 1 634 ? -1.424 -40.711 -3.914 1.00 89.94 634 ALA A O 1
ATOM 5179 N N . CYS A 1 635 ? -0.575 -39.190 -2.517 1.00 87.75 635 CYS A N 1
ATOM 5180 C CA . CYS A 1 635 ? -0.479 -38.158 -3.555 1.00 87.75 635 CYS A CA 1
ATOM 5181 C C . CYS A 1 635 ? 0.811 -38.285 -4.381 1.00 87.75 635 CYS A C 1
ATOM 5183 O O . CYS A 1 635 ? 1.886 -38.473 -3.803 1.00 87.75 635 CYS A O 1
ATOM 5185 N N . PRO A 1 636 ? 0.780 -38.068 -5.709 1.00 84.06 636 PRO A N 1
ATOM 5186 C CA . PRO A 1 636 ? 1.992 -38.042 -6.523 1.00 84.06 636 PRO A CA 1
ATOM 5187 C C . PRO A 1 636 ? 2.896 -36.858 -6.145 1.00 84.06 636 PRO A C 1
ATOM 5189 O O . PRO A 1 636 ? 2.422 -35.759 -5.858 1.00 84.06 636 PRO A O 1
ATOM 5192 N N . ALA A 1 637 ? 4.216 -37.061 -6.158 1.00 81.00 637 ALA A N 1
ATOM 5193 C CA . ALA A 1 637 ? 5.166 -35.954 -6.057 1.00 81.00 637 ALA A CA 1
ATOM 5194 C C . ALA A 1 637 ? 5.152 -35.126 -7.353 1.00 81.00 637 ALA A C 1
ATOM 5196 O O . ALA A 1 637 ? 5.102 -35.691 -8.447 1.00 81.00 637 ALA A O 1
ATOM 5197 N N . ALA A 1 638 ? 5.228 -33.797 -7.240 1.00 76.81 638 ALA A N 1
ATOM 5198 C CA . ALA A 1 638 ? 5.310 -32.932 -8.413 1.00 76.81 638 ALA A CA 1
ATOM 5199 C C . ALA A 1 638 ? 6.607 -33.212 -9.186 1.00 76.81 638 ALA A C 1
ATOM 5201 O O . ALA A 1 638 ? 7.705 -33.165 -8.627 1.00 76.81 638 ALA A O 1
ATOM 5202 N N . SER A 1 639 ? 6.495 -33.469 -10.488 1.00 79.81 639 SER A N 1
ATOM 5203 C CA . SER A 1 639 ? 7.662 -33.473 -11.365 1.00 79.81 639 SER A CA 1
ATOM 5204 C C . SER A 1 639 ? 8.283 -32.071 -11.439 1.00 79.81 639 SER A C 1
ATOM 5206 O O . SER A 1 639 ? 7.551 -31.078 -11.381 1.00 79.81 639 SER A O 1
ATOM 5208 N N . PRO A 1 640 ? 9.605 -31.948 -11.669 1.00 76.00 640 PRO A N 1
ATOM 5209 C CA . PRO A 1 640 ? 10.215 -30.651 -11.926 1.00 76.00 640 PRO A CA 1
ATOM 5210 C C . PRO A 1 640 ? 9.509 -29.919 -13.079 1.00 76.00 640 PRO A C 1
ATOM 5212 O O . PRO A 1 640 ? 9.360 -30.478 -14.167 1.00 76.00 640 PRO A O 1
ATOM 5215 N N . GLY A 1 641 ? 9.041 -28.697 -12.825 1.00 70.38 641 GLY A N 1
ATOM 5216 C CA . GLY A 1 641 ? 8.333 -27.849 -13.781 1.00 70.38 641 GLY A CA 1
ATOM 5217 C C . GLY A 1 641 ? 6.845 -28.173 -13.958 1.00 70.38 641 GLY A C 1
ATOM 5218 O O . GLY A 1 641 ? 6.255 -27.676 -14.909 1.00 70.38 641 GLY A O 1
ATOM 5219 N N . GLN A 1 642 ? 6.246 -29.021 -13.109 1.00 78.31 642 GLN A N 1
ATOM 5220 C CA . GLN A 1 642 ? 4.817 -29.385 -13.168 1.00 78.31 642 GLN A CA 1
ATOM 5221 C C . GLN A 1 642 ? 3.933 -28.497 -12.286 1.00 78.31 642 GLN A C 1
ATOM 5223 O O . GLN A 1 642 ? 2.822 -28.141 -12.672 1.00 78.31 642 GLN A O 1
ATOM 5228 N N . CYS A 1 643 ? 4.428 -28.144 -11.100 1.00 75.06 643 CYS A N 1
ATOM 5229 C CA . CYS A 1 643 ? 3.739 -27.279 -10.155 1.00 75.06 643 CYS A CA 1
ATOM 5230 C C . CYS A 1 643 ? 4.612 -26.039 -9.900 1.00 75.06 643 CYS A C 1
ATOM 5232 O O . CYS A 1 643 ? 5.720 -26.182 -9.372 1.00 75.06 643 CYS A O 1
ATOM 5234 N N . PRO A 1 644 ? 4.146 -24.826 -10.253 1.00 69.69 644 PRO A N 1
ATOM 5235 C CA . PRO A 1 644 ? 4.904 -23.594 -10.035 1.00 69.69 644 PRO A CA 1
ATOM 5236 C C . PRO A 1 644 ? 5.236 -23.309 -8.563 1.00 69.69 644 PRO A C 1
ATOM 5238 O O . PRO A 1 644 ? 6.162 -22.560 -8.274 1.00 69.69 644 PRO A O 1
ATOM 5241 N N . PHE A 1 645 ? 4.509 -23.933 -7.633 1.00 64.50 645 PHE A N 1
ATOM 5242 C CA . PHE A 1 645 ? 4.594 -23.674 -6.194 1.00 64.50 645 PHE A CA 1
ATOM 5243 C C . PHE A 1 645 ? 5.550 -24.614 -5.447 1.00 64.50 645 PHE A C 1
ATOM 5245 O O . PHE A 1 645 ? 5.943 -24.320 -4.322 1.00 64.50 645 PHE A O 1
ATOM 5252 N N . THR A 1 646 ? 5.963 -25.728 -6.062 1.00 56.78 646 THR A N 1
ATOM 5253 C CA . THR A 1 646 ? 6.906 -26.687 -5.457 1.00 56.78 646 THR A CA 1
ATOM 5254 C C . THR A 1 646 ? 8.362 -26.425 -5.850 1.00 56.78 646 THR A C 1
ATOM 5256 O O . THR A 1 646 ? 9.256 -27.148 -5.416 1.00 56.78 646 THR A O 1
ATOM 5259 N N . MET A 1 647 ? 8.630 -25.415 -6.686 1.00 53.06 647 MET A N 1
ATOM 5260 C CA . MET A 1 647 ? 9.972 -25.072 -7.165 1.00 53.06 647 MET A CA 1
ATOM 5261 C C . MET A 1 647 ? 10.254 -23.577 -7.027 1.00 53.06 647 MET A C 1
ATOM 5263 O O . MET A 1 647 ? 9.518 -22.751 -7.554 1.00 53.06 647 MET A O 1
ATOM 5267 N N . LYS A 1 648 ? 11.380 -23.220 -6.397 1.00 51.78 648 LYS A N 1
ATOM 5268 C CA . LYS A 1 648 ? 11.924 -21.858 -6.488 1.00 51.78 648 LYS A CA 1
ATOM 5269 C C . LYS A 1 648 ? 12.599 -21.697 -7.850 1.00 51.78 648 LYS A C 1
ATOM 5271 O O . LYS A 1 648 ? 13.654 -22.286 -8.071 1.00 51.78 648 LYS A O 1
ATOM 5276 N N . VAL A 1 649 ? 12.002 -20.928 -8.761 1.00 51.41 649 VAL A N 1
ATOM 5277 C CA . VAL A 1 649 ? 12.637 -20.583 -10.043 1.00 51.41 649 VAL A CA 1
ATOM 5278 C C . VAL A 1 649 ? 13.597 -19.407 -9.812 1.00 51.41 649 VAL A C 1
ATOM 5280 O O . VAL A 1 649 ? 13.142 -18.324 -9.440 1.00 51.41 649 VAL A O 1
ATOM 5283 N N . PRO A 1 650 ? 14.919 -19.576 -10.000 1.00 44.75 650 PRO A N 1
ATOM 5284 C CA . PRO A 1 650 ? 15.876 -18.495 -9.785 1.00 44.75 650 PRO A CA 1
ATOM 5285 C C . PRO A 1 650 ? 15.601 -17.311 -10.722 1.00 44.75 650 PRO A C 1
ATOM 5287 O O . PRO A 1 650 ? 15.481 -17.490 -11.931 1.00 44.75 650 PRO A O 1
ATOM 5290 N N . GLY A 1 651 ? 15.526 -16.098 -10.169 1.00 45.00 651 GLY A N 1
ATOM 5291 C CA . GLY A 1 651 ? 15.373 -14.861 -10.947 1.00 45.00 651 GLY A CA 1
ATOM 5292 C C . GLY A 1 651 ? 13.935 -14.457 -11.300 1.00 45.00 651 GLY A C 1
ATOM 5293 O O . GLY A 1 651 ? 13.760 -13.450 -11.981 1.00 45.00 651 GLY A O 1
ATOM 5294 N N . VAL A 1 652 ? 12.913 -15.182 -10.831 1.00 49.38 652 VAL A N 1
ATOM 5295 C CA . VAL A 1 652 ? 11.497 -14.812 -11.011 1.00 49.38 652 VAL A CA 1
ATOM 5296 C C . VAL A 1 652 ? 10.969 -14.185 -9.722 1.00 49.38 652 VAL A C 1
ATOM 5298 O O . VAL A 1 652 ? 10.868 -14.858 -8.700 1.00 49.38 652 VAL A O 1
ATOM 5301 N N . ASN A 1 653 ? 10.638 -12.893 -9.765 1.00 49.91 653 ASN A N 1
ATOM 5302 C CA . ASN A 1 653 ? 10.049 -12.182 -8.631 1.00 49.91 653 ASN A CA 1
ATOM 5303 C C . ASN A 1 653 ? 8.517 -12.263 -8.743 1.00 49.91 653 ASN A C 1
ATOM 5305 O O . ASN A 1 653 ? 7.908 -11.499 -9.493 1.00 49.91 653 ASN A O 1
ATOM 5309 N N . LEU A 1 654 ? 7.906 -13.247 -8.078 1.00 58.50 654 LEU A N 1
ATOM 5310 C CA . LEU A 1 654 ? 6.451 -13.420 -8.076 1.00 58.50 654 LEU A CA 1
ATOM 5311 C C . LEU A 1 654 ? 5.793 -12.225 -7.371 1.00 58.50 654 LEU A C 1
ATOM 5313 O O . LEU A 1 654 ? 6.212 -11.829 -6.281 1.00 58.50 654 LEU A O 1
ATOM 5317 N N . LYS A 1 655 ? 4.774 -11.628 -8.002 1.00 60.38 655 LYS A N 1
ATOM 5318 C CA . LYS A 1 655 ? 3.981 -10.569 -7.361 1.00 60.38 655 LYS A CA 1
ATOM 5319 C C . LYS A 1 655 ? 3.162 -11.177 -6.225 1.00 60.38 655 LYS A C 1
ATOM 5321 O O . LYS A 1 655 ? 2.744 -12.318 -6.318 1.00 60.38 655 LYS A O 1
ATOM 5326 N N . LYS A 1 656 ? 2.893 -10.430 -5.160 1.00 68.50 656 LYS A N 1
ATOM 5327 C CA . LYS A 1 656 ? 2.091 -10.932 -4.035 1.00 68.50 656 LYS A CA 1
ATOM 5328 C C . LYS A 1 656 ? 0.611 -10.620 -4.276 1.00 68.50 656 LYS A C 1
ATOM 5330 O O . LYS A 1 656 ? 0.306 -9.499 -4.669 1.00 68.50 656 LYS A O 1
ATOM 5335 N N . MET A 1 657 ? -0.295 -11.579 -4.054 1.00 72.19 657 MET A N 1
ATOM 5336 C CA . MET A 1 657 ? -1.714 -11.486 -4.448 1.00 72.19 657 MET A CA 1
ATOM 5337 C C . MET A 1 657 ? -1.895 -11.237 -5.956 1.00 72.19 657 MET A C 1
ATOM 5339 O O . MET A 1 657 ? -2.342 -10.172 -6.375 1.00 72.19 657 MET A O 1
ATOM 5343 N N . HIS A 1 658 ? -1.500 -12.218 -6.775 1.00 80.50 658 HIS A N 1
ATOM 5344 C CA . HIS A 1 658 ? -1.464 -12.154 -8.245 1.00 80.50 658 HIS A CA 1
ATOM 5345 C C . HIS A 1 658 ? -2.707 -12.786 -8.923 1.00 80.50 658 HIS A C 1
ATOM 5347 O O . HIS A 1 658 ? -3.449 -13.548 -8.296 1.00 80.50 658 HIS A O 1
ATOM 5353 N N . GLN A 1 659 ? -2.932 -12.526 -10.222 1.00 85.69 659 GLN A N 1
ATOM 5354 C CA . GLN A 1 659 ? -4.101 -13.032 -10.985 1.00 85.69 659 GLN A CA 1
ATOM 5355 C C . GLN A 1 659 ? -4.247 -14.554 -10.907 1.00 85.69 659 GLN A C 1
ATOM 5357 O O . GLN A 1 659 ? -5.356 -15.073 -10.805 1.00 85.69 659 GLN A O 1
ATOM 5362 N N . GLY A 1 660 ? -3.123 -15.276 -10.898 1.00 83.62 660 GLY A N 1
ATOM 5363 C CA . GLY A 1 660 ? -3.117 -16.725 -10.719 1.00 83.62 660 GLY A CA 1
ATOM 5364 C C . GLY A 1 660 ? -3.730 -17.172 -9.384 1.00 83.62 660 GLY A C 1
ATOM 5365 O O . GLY A 1 660 ? -4.494 -18.131 -9.382 1.00 83.62 660 GLY A O 1
ATOM 5366 N N . GLU A 1 661 ? -3.487 -16.474 -8.260 1.00 78.12 661 GLU A N 1
ATOM 5367 C CA . GLU A 1 661 ? -4.083 -16.824 -6.955 1.00 78.12 661 GLU A CA 1
ATOM 5368 C C . GLU A 1 661 ? -5.584 -16.579 -6.971 1.00 78.12 661 GLU A C 1
ATOM 5370 O O . GLU A 1 661 ? -6.362 -17.403 -6.492 1.00 78.12 661 GLU A O 1
ATOM 5375 N N . MET A 1 662 ? -5.991 -15.454 -7.560 1.00 83.81 662 MET A N 1
ATOM 5376 C CA . MET A 1 662 ? -7.391 -15.074 -7.687 1.00 83.81 662 MET A CA 1
ATOM 5377 C C . MET A 1 662 ? -8.167 -16.091 -8.536 1.00 83.81 662 MET A C 1
ATOM 5379 O O . MET A 1 662 ? -9.238 -16.549 -8.135 1.00 83.81 662 MET A O 1
ATOM 5383 N N . ALA A 1 663 ? -7.596 -16.507 -9.670 1.00 87.69 663 ALA A N 1
ATOM 5384 C CA . ALA A 1 663 ? -8.160 -17.530 -10.543 1.00 87.69 663 ALA A CA 1
ATOM 5385 C C . ALA A 1 663 ? -8.196 -18.912 -9.881 1.00 87.69 663 ALA A C 1
ATOM 5387 O O . ALA A 1 663 ? -9.205 -19.604 -9.965 1.00 87.69 663 ALA A O 1
ATOM 5388 N N . MET A 1 664 ? -7.134 -19.316 -9.180 1.00 82.69 664 MET A N 1
ATOM 5389 C CA . MET A 1 664 ? -7.115 -20.565 -8.411 1.00 82.69 664 MET A CA 1
ATOM 5390 C C . MET A 1 664 ? -8.178 -20.564 -7.310 1.00 82.69 664 MET A C 1
ATOM 5392 O O . MET A 1 664 ? -8.917 -21.532 -7.176 1.00 82.69 664 MET A O 1
ATOM 5396 N N . THR A 1 665 ? -8.324 -19.456 -6.582 1.00 80.94 665 THR A N 1
ATOM 5397 C CA . THR A 1 665 ? -9.359 -19.296 -5.549 1.00 80.94 665 THR A CA 1
ATOM 5398 C C . THR A 1 665 ? -10.759 -19.453 -6.151 1.00 80.94 665 THR A C 1
ATOM 5400 O O . THR A 1 665 ? -11.586 -20.193 -5.621 1.00 80.94 665 THR A O 1
ATOM 5403 N N . GLN A 1 666 ? -11.020 -18.824 -7.303 1.00 88.19 666 GLN A N 1
ATOM 5404 C CA . GLN A 1 666 ? -12.260 -19.011 -8.065 1.00 88.19 666 GLN A CA 1
ATOM 5405 C C . GLN A 1 666 ? -12.439 -20.474 -8.513 1.00 88.19 666 GLN A C 1
ATOM 5407 O O . GLN A 1 666 ? -13.532 -21.030 -8.404 1.00 88.19 666 GLN A O 1
ATOM 5412 N N . GLY A 1 667 ? -11.361 -21.113 -8.972 1.00 83.81 667 GLY A N 1
ATOM 5413 C CA . GLY A 1 667 ? -11.320 -22.525 -9.342 1.00 83.81 667 GLY A CA 1
ATOM 5414 C C . GLY A 1 667 ? -11.663 -23.458 -8.187 1.00 83.81 667 GLY A C 1
ATOM 5415 O O . GLY A 1 667 ? -12.403 -24.416 -8.393 1.00 83.81 667 GLY A O 1
ATOM 5416 N N . GLY A 1 668 ? -11.228 -23.144 -6.967 1.00 76.75 668 GLY A N 1
ATOM 5417 C CA . GLY A 1 668 ? -11.585 -23.902 -5.773 1.00 76.75 668 GLY A CA 1
ATOM 5418 C C . GLY A 1 668 ? -13.086 -23.883 -5.467 1.00 76.75 668 GLY A C 1
ATOM 5419 O O . GLY A 1 668 ? -13.646 -24.891 -5.037 1.00 76.75 668 GLY A O 1
ATOM 5420 N N . PHE A 1 669 ? -13.775 -22.781 -5.788 1.00 78.31 669 PHE A N 1
ATOM 5421 C CA . PHE A 1 669 ? -15.224 -22.685 -5.601 1.00 78.31 669 PHE A CA 1
ATOM 5422 C C . PHE A 1 669 ? -16.052 -23.398 -6.690 1.00 78.31 669 PHE A C 1
ATOM 5424 O O . PHE A 1 669 ? -17.203 -23.779 -6.462 1.00 78.31 669 PHE A O 1
ATOM 5431 N N . VAL A 1 670 ? -15.494 -23.569 -7.890 1.00 85.94 670 VAL A N 1
ATOM 5432 C CA . VAL A 1 670 ? -16.237 -24.058 -9.068 1.00 85.94 670 VAL A CA 1
ATOM 5433 C C . VAL A 1 670 ? -15.859 -25.491 -9.437 1.00 85.94 670 VAL A C 1
ATOM 5435 O O . VAL A 1 670 ? -16.720 -26.271 -9.845 1.00 85.94 670 VAL A O 1
ATOM 5438 N N . GLY A 1 671 ? -14.594 -25.866 -9.261 1.00 87.12 671 GLY A N 1
ATOM 5439 C CA . GLY A 1 671 ? -14.007 -27.071 -9.840 1.00 87.12 671 GLY A CA 1
ATOM 5440 C C . GLY A 1 671 ? -14.679 -28.367 -9.401 1.00 87.12 671 GLY A C 1
ATOM 5441 O O . GLY A 1 671 ? -15.043 -29.184 -10.240 1.00 87.12 671 GLY A O 1
ATOM 5442 N N . LEU A 1 672 ? -14.935 -28.553 -8.104 1.00 83.88 672 LEU A N 1
ATOM 5443 C CA . LEU A 1 672 ? -15.629 -29.764 -7.648 1.00 83.88 672 LEU A CA 1
ATOM 5444 C C . LEU A 1 672 ? -17.110 -29.790 -8.020 1.00 83.88 672 LEU A C 1
ATOM 5446 O O . LEU A 1 672 ? -17.655 -30.870 -8.223 1.00 83.88 672 LEU A O 1
ATOM 5450 N N . VAL A 1 673 ? -17.756 -28.627 -8.139 1.00 85.06 673 VAL A N 1
ATOM 5451 C CA . VAL A 1 673 ? -19.165 -28.540 -8.551 1.00 85.06 673 VAL A CA 1
ATOM 5452 C C . VAL A 1 673 ? -19.339 -29.023 -9.983 1.00 85.06 673 VAL A C 1
ATOM 5454 O O . VAL A 1 673 ? -20.297 -29.735 -10.268 1.00 85.06 673 VAL A O 1
ATOM 5457 N N . VAL A 1 674 ? -18.404 -28.687 -10.874 1.00 90.12 674 VAL A N 1
ATOM 5458 C CA . VAL A 1 674 ? -18.469 -29.120 -12.277 1.00 90.12 674 VAL A CA 1
ATOM 5459 C C . VAL A 1 674 ? -17.975 -30.549 -12.495 1.00 90.12 674 VAL A C 1
ATOM 5461 O O . VAL A 1 674 ? -18.421 -31.195 -13.441 1.00 90.12 674 VAL A O 1
ATOM 5464 N N . LEU A 1 675 ? -17.072 -31.048 -11.643 1.00 89.94 675 LEU A N 1
ATOM 5465 C CA . LEU A 1 675 ? -16.537 -32.408 -11.752 1.00 89.94 675 LEU A CA 1
ATOM 5466 C C . LEU A 1 675 ? -17.414 -33.456 -11.071 1.00 89.94 675 LEU A C 1
ATOM 5468 O O . LEU A 1 675 ? -17.605 -34.538 -11.621 1.00 89.94 675 LEU A O 1
ATOM 5472 N N . PHE A 1 676 ? -17.955 -33.141 -9.894 1.00 88.25 676 PHE A N 1
ATOM 5473 C CA . PHE A 1 676 ? -18.650 -34.104 -9.043 1.00 88.25 676 PHE A CA 1
ATOM 5474 C C . PHE A 1 676 ? -19.973 -33.554 -8.473 1.00 88.25 676 PHE A C 1
ATOM 5476 O O . PHE A 1 676 ? -20.207 -33.650 -7.264 1.00 88.25 676 PHE A O 1
ATOM 5483 N N . PRO A 1 677 ? -20.883 -33.003 -9.302 1.00 86.25 677 PRO A N 1
ATOM 5484 C CA . PRO A 1 677 ? -22.111 -32.367 -8.818 1.00 86.25 677 PRO A CA 1
ATOM 5485 C C . PRO A 1 677 ? -22.974 -33.307 -7.959 1.00 86.25 677 PRO A C 1
ATOM 5487 O O . PRO A 1 677 ? -23.495 -32.899 -6.922 1.00 86.25 677 PRO A O 1
ATOM 5490 N N . GLU A 1 678 ? -23.081 -34.588 -8.320 1.00 85.38 678 GLU A N 1
ATOM 5491 C CA . GLU A 1 678 ? -23.871 -35.569 -7.560 1.00 85.38 678 GLU A CA 1
ATOM 5492 C C . GLU A 1 678 ? -23.248 -35.934 -6.207 1.00 85.38 678 GLU A C 1
ATOM 5494 O O . GLU A 1 678 ? -23.972 -36.071 -5.219 1.00 85.38 678 GLU A O 1
ATOM 5499 N N . ALA A 1 679 ? -21.915 -36.019 -6.137 1.00 82.00 679 ALA A N 1
ATOM 5500 C CA . ALA A 1 679 ? -21.173 -36.223 -4.888 1.00 82.00 679 ALA A CA 1
ATOM 5501 C C . ALA A 1 679 ? -21.162 -34.967 -3.997 1.00 82.00 679 ALA A C 1
ATOM 5503 O O . ALA A 1 679 ? -20.646 -34.993 -2.880 1.00 82.00 679 ALA A O 1
ATOM 5504 N N . LEU A 1 680 ? -21.765 -33.880 -4.488 1.00 77.19 680 LEU A N 1
ATOM 5505 C CA . LEU A 1 680 ? -22.110 -32.661 -3.769 1.00 77.19 680 LEU A CA 1
ATOM 5506 C C . LEU A 1 680 ? -23.637 -32.470 -3.677 1.00 77.19 680 LEU A C 1
ATOM 5508 O O . LEU A 1 680 ? -24.120 -31.402 -3.331 1.00 77.19 680 LEU A O 1
ATOM 5512 N N . GLY A 1 681 ? -24.461 -33.472 -3.990 1.00 75.75 681 GLY A N 1
ATOM 5513 C CA . GLY A 1 681 ? -25.910 -33.384 -3.769 1.00 75.75 681 GLY A CA 1
ATOM 5514 C C . GLY A 1 681 ? -26.639 -32.433 -4.728 1.00 75.75 681 GLY A C 1
ATOM 5515 O O . GLY A 1 681 ? -27.785 -32.031 -4.476 1.00 75.75 681 GLY A O 1
ATOM 5516 N N . ILE A 1 682 ? -25.988 -32.079 -5.836 1.00 82.25 682 ILE A N 1
ATOM 5517 C CA . ILE A 1 682 ? -26.534 -31.326 -6.964 1.00 82.25 682 ILE A CA 1
ATOM 5518 C C . ILE A 1 682 ? -26.964 -32.344 -8.028 1.00 82.25 682 ILE A C 1
ATOM 5520 O O . ILE A 1 682 ? -26.295 -32.582 -9.029 1.00 82.25 682 ILE A O 1
ATOM 5524 N N . HIS A 1 683 ? -28.098 -32.998 -7.775 1.00 83.06 683 HIS A N 1
ATOM 5525 C CA . HIS A 1 683 ? -28.631 -34.043 -8.657 1.00 83.06 683 HIS A CA 1
ATOM 5526 C C . HIS A 1 683 ? -29.434 -33.473 -9.825 1.00 83.06 683 HIS A C 1
ATOM 5528 O O . HIS A 1 683 ? -30.263 -32.578 -9.632 1.00 83.06 683 HIS A O 1
ATOM 5534 N N . GLY A 1 684 ? -29.264 -34.056 -11.014 1.00 82.06 684 GLY A N 1
ATOM 5535 C CA . GLY A 1 684 ? -30.003 -33.667 -12.220 1.00 82.06 684 GLY A CA 1
ATOM 5536 C C . GLY A 1 684 ? -29.534 -32.354 -12.854 1.00 82.06 684 GLY A C 1
ATOM 5537 O O . GLY A 1 684 ? -30.293 -31.746 -13.605 1.00 82.06 684 GLY A O 1
ATOM 5538 N N . ALA A 1 685 ? -28.316 -31.898 -12.542 1.00 86.62 685 ALA A N 1
ATOM 5539 C CA . ALA A 1 685 ? -27.697 -30.779 -13.241 1.00 86.62 685 ALA A CA 1
ATOM 5540 C C . ALA A 1 685 ? -27.352 -31.188 -14.677 1.00 86.62 685 ALA A C 1
ATOM 5542 O O . ALA A 1 685 ? -26.596 -32.131 -14.896 1.00 86.62 685 ALA A O 1
ATOM 5543 N N . THR A 1 686 ? -27.911 -30.478 -15.653 1.00 91.75 686 THR A N 1
ATOM 5544 C CA . THR A 1 686 ? -27.514 -30.632 -17.059 1.00 91.75 686 THR A CA 1
ATOM 5545 C C . THR A 1 686 ? -26.214 -29.875 -17.330 1.00 91.75 686 THR A C 1
ATOM 5547 O O . THR A 1 686 ? -25.895 -28.928 -16.608 1.00 91.75 686 THR A O 1
ATOM 5550 N N . ASP A 1 687 ? -25.502 -30.211 -18.408 1.00 92.31 687 ASP A N 1
ATOM 5551 C CA . ASP A 1 687 ? -24.325 -29.437 -18.832 1.00 92.31 687 ASP A CA 1
ATOM 5552 C C . ASP A 1 687 ? -24.669 -27.953 -19.025 1.00 92.31 687 ASP A C 1
ATOM 5554 O O . ASP A 1 687 ? -23.939 -27.086 -18.560 1.00 92.31 687 ASP A O 1
ATOM 5558 N N . LYS A 1 688 ? -25.848 -27.638 -19.576 1.00 92.38 688 LYS A N 1
ATOM 5559 C CA . LYS A 1 688 ? -26.321 -26.250 -19.682 1.00 92.38 688 LYS A CA 1
ATOM 5560 C C . LYS A 1 688 ? -26.438 -25.562 -18.317 1.00 92.38 688 LYS A C 1
ATOM 5562 O O . LYS A 1 688 ? -26.124 -24.384 -18.192 1.00 92.38 688 LYS A O 1
ATOM 5567 N N . ASN A 1 689 ? -26.882 -26.278 -17.282 1.00 92.00 689 ASN A N 1
ATOM 5568 C CA . ASN A 1 689 ? -26.960 -25.708 -15.938 1.00 92.00 689 ASN A CA 1
ATOM 5569 C C . ASN A 1 689 ? -25.578 -25.428 -15.344 1.00 92.00 689 ASN A C 1
ATOM 5571 O O . ASN A 1 689 ? -25.386 -24.384 -14.725 1.00 92.00 689 ASN A O 1
ATOM 5575 N N . LEU A 1 690 ? -24.629 -26.345 -15.536 1.00 92.12 690 LEU A N 1
ATOM 5576 C CA . LEU A 1 690 ? -23.253 -26.172 -15.071 1.00 92.12 690 LEU A CA 1
ATOM 5577 C C . LEU A 1 690 ? -22.540 -25.058 -15.845 1.00 92.12 690 LEU A C 1
ATOM 5579 O O . LEU A 1 690 ? -21.801 -24.280 -15.251 1.00 92.12 690 LEU A O 1
ATOM 5583 N N . GLU A 1 691 ? -22.805 -24.926 -17.144 1.00 94.50 691 GLU A N 1
ATOM 5584 C CA . GLU A 1 691 ? -22.300 -23.832 -17.971 1.00 94.50 691 GLU A CA 1
ATOM 5585 C C . GLU A 1 691 ? -22.835 -22.471 -17.500 1.00 94.50 691 GLU A C 1
ATOM 5587 O O . GLU A 1 691 ? -22.055 -21.539 -17.302 1.00 94.50 691 GLU A O 1
ATOM 5592 N N . ASP A 1 692 ? -24.148 -22.359 -17.269 1.00 94.31 692 ASP A N 1
ATOM 5593 C CA . ASP A 1 692 ? -24.771 -21.141 -16.742 1.00 94.31 692 ASP A CA 1
ATOM 5594 C C . ASP A 1 692 ? -24.237 -20.818 -15.319 1.00 94.31 692 ASP A C 1
ATOM 5596 O O . ASP A 1 692 ? -24.005 -19.653 -14.992 1.00 94.31 692 ASP A O 1
ATOM 5600 N N . TYR A 1 693 ? -23.955 -21.829 -14.482 1.00 92.00 693 TYR A N 1
ATOM 5601 C CA . TYR A 1 693 ? -23.309 -21.654 -13.168 1.00 92.00 693 TYR A CA 1
ATOM 5602 C C . TYR A 1 693 ? -21.871 -21.126 -13.273 1.00 92.00 693 TYR A C 1
ATOM 5604 O O . TYR A 1 693 ? -21.511 -20.159 -12.597 1.00 92.00 693 TYR A O 1
ATOM 5612 N N . CYS A 1 694 ? -21.051 -21.715 -14.145 1.00 94.62 694 CYS A N 1
ATOM 5613 C CA . CYS A 1 694 ? -19.705 -21.221 -14.434 1.00 94.62 694 CYS A CA 1
ATOM 5614 C C . CYS A 1 694 ? -19.739 -19.785 -14.955 1.00 94.62 694 CYS A C 1
ATOM 5616 O O . CYS A 1 694 ? -18.894 -18.971 -14.593 1.00 94.62 694 CYS A O 1
ATOM 5618 N N . TYR A 1 695 ? -20.737 -19.454 -15.772 1.00 95.12 695 TYR A N 1
ATOM 5619 C CA . TYR A 1 695 ? -20.910 -18.115 -16.310 1.00 95.12 695 TYR A CA 1
ATOM 5620 C C . TYR A 1 695 ? -21.161 -17.068 -15.209 1.00 95.12 695 TYR A C 1
ATOM 5622 O O . TYR A 1 695 ? -20.561 -15.994 -15.239 1.00 95.12 695 TYR A O 1
ATOM 5630 N N . VAL A 1 696 ? -21.946 -17.401 -14.176 1.00 93.62 696 VAL A N 1
ATOM 5631 C CA . VAL A 1 696 ? -22.099 -16.546 -12.980 1.00 93.62 696 VAL A CA 1
ATOM 5632 C C . VAL A 1 696 ? -20.761 -16.311 -12.290 1.00 93.62 696 VAL A C 1
ATOM 5634 O O . VAL A 1 696 ? -20.418 -15.169 -11.984 1.00 93.62 696 VAL A O 1
ATOM 5637 N N . TRP A 1 697 ? -19.971 -17.364 -12.082 1.00 93.81 697 TRP A N 1
ATOM 5638 C CA . TRP A 1 697 ? -18.654 -17.220 -11.467 1.00 93.81 697 TRP A CA 1
ATOM 5639 C C . TRP A 1 697 ? -17.673 -16.451 -12.342 1.00 93.81 697 TRP A C 1
ATOM 5641 O O . TRP A 1 697 ? -16.880 -15.688 -11.792 1.00 93.81 697 TRP A O 1
ATOM 5651 N N . ARG A 1 698 ? -17.759 -16.563 -13.673 1.00 94.94 698 ARG A N 1
ATOM 5652 C CA . ARG A 1 698 ? -16.989 -15.731 -14.605 1.00 94.94 698 ARG A CA 1
ATOM 5653 C C . ARG A 1 698 ? -17.284 -14.250 -14.376 1.00 94.94 698 ARG A C 1
ATOM 5655 O O . ARG A 1 698 ? -16.344 -13.477 -14.208 1.00 94.94 698 ARG A O 1
ATOM 5662 N N . CYS A 1 699 ? -18.560 -13.876 -14.284 1.00 94.25 699 CYS A N 1
ATOM 5663 C CA . CYS A 1 699 ? -18.989 -12.513 -13.964 1.00 94.25 699 CYS A CA 1
ATOM 5664 C C . CYS A 1 699 ? -18.510 -12.036 -12.583 1.00 94.25 699 CYS A C 1
ATOM 5666 O O . CYS A 1 699 ? -17.999 -10.923 -12.464 1.00 94.25 699 CYS A O 1
ATOM 5668 N N . ILE A 1 700 ? -18.631 -12.874 -11.547 1.00 93.19 700 ILE A N 1
ATOM 5669 C CA . ILE A 1 700 ? -18.146 -12.552 -10.194 1.00 93.19 700 ILE A CA 1
ATOM 5670 C C . ILE A 1 700 ? -16.630 -12.321 -10.214 1.00 93.19 700 ILE A C 1
ATOM 5672 O O . ILE A 1 700 ? -16.159 -11.318 -9.686 1.00 93.19 700 ILE A O 1
ATOM 5676 N N . GLY A 1 701 ? -15.866 -13.207 -10.863 1.00 92.12 701 GLY A N 1
ATOM 5677 C CA . GLY A 1 701 ? -14.416 -13.072 -11.009 1.00 92.12 701 GLY A CA 1
ATOM 5678 C C . GLY A 1 701 ? -14.027 -11.772 -11.711 1.00 92.12 701 GLY A C 1
ATOM 5679 O O . GLY A 1 701 ? -13.189 -11.034 -11.199 1.00 92.12 701 GLY A O 1
ATOM 5680 N N . TYR A 1 702 ? -14.703 -11.445 -12.816 1.00 93.50 702 TYR A N 1
ATOM 5681 C CA . TYR A 1 702 ? -14.493 -10.195 -13.549 1.00 93.50 702 TYR A CA 1
ATOM 5682 C C . TYR A 1 702 ? -14.674 -8.964 -12.648 1.00 93.50 702 TYR A C 1
ATOM 5684 O O . TYR A 1 702 ? -13.810 -8.088 -12.603 1.00 93.50 702 TYR A O 1
ATOM 5692 N N . LEU A 1 703 ? -15.767 -8.925 -11.878 1.00 92.19 703 LEU A N 1
ATOM 5693 C CA . LEU A 1 703 ? -16.081 -7.818 -10.973 1.00 92.19 703 LEU A CA 1
ATOM 5694 C C . LEU A 1 703 ? -15.147 -7.722 -9.758 1.00 92.19 703 LEU A C 1
ATOM 5696 O O . LEU A 1 703 ? -14.900 -6.619 -9.264 1.00 92.19 703 LEU A O 1
ATOM 5700 N N . LEU A 1 704 ? -14.611 -8.855 -9.295 1.00 89.88 704 LEU A N 1
ATOM 5701 C CA . LEU A 1 704 ? -13.599 -8.924 -8.236 1.00 89.88 704 LEU A CA 1
ATOM 5702 C C . LEU A 1 704 ? -12.186 -8.550 -8.713 1.00 89.88 704 LEU A C 1
ATOM 5704 O O . LEU A 1 704 ? -11.276 -8.500 -7.886 1.00 89.88 704 LEU A O 1
ATOM 5708 N N . GLY A 1 705 ? -12.014 -8.253 -10.005 1.00 88.56 705 GLY A N 1
ATOM 5709 C CA . GLY A 1 705 ? -10.761 -7.777 -10.589 1.00 88.56 705 GLY A CA 1
ATOM 5710 C C . GLY A 1 705 ? -9.940 -8.846 -11.314 1.00 88.56 705 GLY A C 1
ATOM 5711 O O . GLY A 1 705 ? -8.788 -8.575 -11.645 1.00 88.56 705 GLY A O 1
ATOM 5712 N N . ILE A 1 706 ? -10.500 -10.034 -11.576 1.00 91.62 706 ILE A N 1
ATOM 5713 C CA . ILE A 1 706 ? -9.830 -11.075 -12.370 1.00 91.62 706 ILE A CA 1
ATOM 5714 C C . ILE A 1 706 ? -9.938 -10.726 -13.855 1.00 91.62 706 ILE A C 1
ATOM 5716 O O . ILE A 1 706 ? -11.046 -10.567 -14.368 1.00 91.62 706 ILE A O 1
ATOM 5720 N N . GLU A 1 707 ? -8.809 -10.610 -14.551 1.00 88.38 707 GLU A N 1
ATOM 5721 C CA . GLU A 1 707 ? -8.768 -10.451 -16.012 1.00 88.38 707 GLU A CA 1
ATOM 5722 C C . GLU A 1 707 ? -9.408 -11.645 -16.723 1.00 88.38 707 GLU A C 1
ATOM 5724 O O . GLU A 1 707 ? -9.324 -12.791 -16.268 1.00 88.38 707 GLU A O 1
ATOM 5729 N N . ASP A 1 708 ? -10.041 -11.394 -17.864 1.00 88.62 708 ASP A N 1
ATOM 5730 C CA . ASP A 1 708 ? -10.814 -12.425 -18.555 1.00 88.62 708 ASP A CA 1
ATOM 5731 C C . ASP A 1 708 ? -9.971 -13.606 -19.034 1.00 88.62 708 ASP A C 1
ATOM 5733 O O . ASP A 1 708 ? -10.455 -14.742 -19.025 1.00 88.62 708 ASP A O 1
ATOM 5737 N N . GLU A 1 709 ? -8.705 -13.391 -19.400 1.00 85.44 709 GLU A N 1
ATOM 5738 C CA . GLU A 1 709 ? -7.820 -14.494 -19.773 1.00 85.44 709 GLU A CA 1
ATOM 5739 C C . GLU A 1 709 ? -7.406 -15.389 -18.593 1.00 85.44 709 GLU A C 1
ATOM 5741 O O . GLU A 1 709 ? -7.077 -16.561 -18.803 1.00 85.44 709 GLU A O 1
ATOM 5746 N N . PHE A 1 710 ? -7.406 -14.867 -17.362 1.00 90.12 710 PHE A N 1
ATOM 5747 C CA . PHE A 1 710 ? -7.017 -15.619 -16.165 1.00 90.12 710 PHE A CA 1
ATOM 5748 C C . PHE A 1 710 ? -8.234 -16.217 -15.474 1.00 90.12 710 PHE A C 1
ATOM 5750 O O . PHE A 1 710 ? -8.095 -17.177 -14.724 1.00 90.12 710 PHE A O 1
ATOM 5757 N N . ASN A 1 711 ? -9.427 -15.696 -15.763 1.00 92.81 711 ASN A N 1
ATOM 5758 C CA . ASN A 1 711 ? -10.683 -16.162 -15.205 1.00 92.81 711 ASN A CA 1
ATOM 5759 C C . ASN A 1 711 ? -10.838 -17.680 -15.378 1.00 92.81 711 ASN A C 1
ATOM 5761 O O . ASN A 1 711 ? -10.887 -18.208 -16.492 1.00 92.81 711 ASN A O 1
ATOM 5765 N N . PHE A 1 712 ? -10.939 -18.396 -14.259 1.00 93.12 712 PHE A N 1
ATOM 5766 C CA . PHE A 1 712 ? -10.985 -19.855 -14.233 1.00 93.12 712 PHE A CA 1
ATOM 5767 C C . PHE A 1 712 ? -12.204 -20.396 -14.990 1.00 93.12 712 PHE A C 1
ATOM 5769 O O . PHE A 1 712 ? -12.154 -21.485 -15.561 1.00 93.12 712 PHE A O 1
ATOM 5776 N N . CYS A 1 713 ? -13.287 -19.616 -15.036 1.00 94.25 713 CYS A N 1
ATOM 5777 C CA . CYS A 1 713 ? -14.545 -19.959 -15.694 1.00 94.25 713 CYS A CA 1
ATOM 5778 C C . CYS A 1 713 ? -14.626 -19.481 -17.155 1.00 94.25 713 CYS A C 1
ATOM 5780 O O . CYS A 1 713 ? -15.721 -19.375 -17.711 1.00 94.25 713 CYS A O 1
ATOM 5782 N N . ARG A 1 714 ? -13.491 -19.161 -17.790 1.00 92.06 714 ARG A N 1
ATOM 5783 C CA . ARG A 1 714 ? -13.452 -18.840 -19.222 1.00 92.06 714 ARG A CA 1
ATOM 5784 C C . ARG A 1 714 ? -13.559 -20.093 -20.096 1.00 92.06 714 ARG A C 1
ATOM 5786 O O . ARG A 1 714 ? -13.064 -21.166 -19.731 1.00 92.06 714 ARG A O 1
ATOM 5793 N N . GLY A 1 715 ? -14.101 -19.894 -21.296 1.00 89.62 715 GLY A N 1
ATOM 5794 C CA . GLY A 1 715 ? -14.261 -20.932 -22.313 1.00 89.62 715 GLY A CA 1
ATOM 5795 C C . GLY A 1 715 ? -15.562 -21.724 -22.178 1.00 89.62 715 GLY A C 1
ATOM 5796 O O . GLY A 1 715 ? -16.514 -21.298 -21.524 1.00 89.62 715 GLY A O 1
ATOM 5797 N N . THR A 1 716 ? -15.592 -22.867 -22.848 1.00 92.94 716 THR A N 1
ATOM 5798 C CA . THR A 1 716 ? -16.668 -23.862 -22.820 1.00 92.94 716 THR A CA 1
ATOM 5799 C C . THR A 1 716 ? -16.656 -24.664 -21.516 1.00 92.94 716 THR A C 1
ATOM 5801 O O . THR A 1 716 ? -15.637 -24.752 -20.830 1.00 92.94 716 THR A O 1
ATOM 5804 N N . LEU A 1 717 ? -17.778 -25.309 -21.175 1.00 93.12 717 LEU A N 1
ATOM 5805 C CA . LEU A 1 717 ? -17.855 -26.165 -19.986 1.00 93.12 717 LEU A CA 1
ATOM 5806 C C . LEU A 1 717 ? -16.809 -27.291 -20.000 1.00 93.12 717 LEU A C 1
ATOM 5808 O O . LEU A 1 717 ? -16.245 -27.599 -18.953 1.00 93.12 717 LEU A O 1
ATOM 5812 N N . GLU A 1 718 ? -16.522 -27.884 -21.160 1.00 94.44 718 GLU A N 1
ATOM 5813 C CA . GLU A 1 718 ? -15.526 -28.957 -21.269 1.00 94.44 718 GLU A CA 1
ATOM 5814 C C . GLU A 1 718 ? -14.102 -28.457 -21.008 1.00 94.44 718 GLU A C 1
ATOM 5816 O O . GLU A 1 718 ? -13.339 -29.127 -20.312 1.00 94.44 718 GLU A O 1
ATOM 5821 N N . GLU A 1 719 ? -13.758 -27.245 -21.453 1.00 92.56 719 GLU A N 1
ATOM 5822 C CA . GLU A 1 719 ? -12.481 -26.613 -21.099 1.00 92.56 719 GLU A CA 1
ATOM 5823 C C . GLU A 1 719 ? -12.388 -26.330 -19.596 1.00 92.56 719 GLU A C 1
ATOM 5825 O O . GLU A 1 719 ? -11.328 -26.523 -19.003 1.00 92.56 719 GLU A O 1
ATOM 5830 N N . ILE A 1 720 ? -13.491 -25.912 -18.964 1.00 94.44 720 ILE A N 1
ATOM 5831 C CA . ILE A 1 720 ? -13.542 -25.677 -17.514 1.00 94.44 720 ILE A CA 1
ATOM 5832 C C . ILE A 1 720 ? -13.397 -27.001 -16.753 1.00 94.44 720 ILE A C 1
ATOM 5834 O O . ILE A 1 720 ? -12.567 -27.080 -15.852 1.00 94.44 720 ILE A O 1
ATOM 5838 N N . LYS A 1 721 ? -14.122 -28.063 -17.139 1.00 94.75 721 LYS A N 1
ATOM 5839 C CA . LYS A 1 721 ? -13.978 -29.408 -16.550 1.00 94.75 721 LYS A CA 1
ATOM 5840 C C . LYS A 1 721 ? -12.550 -29.932 -16.708 1.00 94.75 721 LYS A C 1
ATOM 5842 O O . LYS A 1 721 ? -11.991 -30.477 -15.758 1.00 94.75 721 LYS A O 1
ATOM 5847 N N . GLN A 1 722 ? -11.947 -29.760 -17.885 1.00 94.88 722 GLN A N 1
ATOM 5848 C CA . GLN A 1 722 ? -10.571 -30.188 -18.121 1.00 94.88 722 GLN A CA 1
ATOM 5849 C C . GLN A 1 722 ? -9.589 -29.417 -17.237 1.00 94.88 722 GLN A C 1
ATOM 5851 O O . GLN A 1 722 ? -8.779 -30.029 -16.547 1.00 94.88 722 GLN A O 1
ATOM 5856 N N . ARG A 1 723 ? -9.730 -28.090 -17.170 1.00 94.12 723 ARG A N 1
ATOM 5857 C CA . ARG A 1 723 ? -8.936 -27.232 -16.287 1.00 94.12 723 ARG A CA 1
ATOM 5858 C C . ARG A 1 723 ? -9.085 -27.621 -14.820 1.00 94.12 723 ARG A C 1
ATOM 5860 O O . ARG A 1 723 ? -8.097 -27.637 -14.100 1.00 94.12 723 ARG A O 1
ATOM 5867 N N . SER A 1 724 ? -10.292 -27.965 -14.370 1.00 91.81 724 SER A N 1
ATOM 5868 C CA . SER A 1 724 ? -10.537 -28.436 -13.004 1.00 91.81 724 SER A CA 1
ATOM 5869 C C . SER A 1 724 ? -9.845 -29.764 -12.702 1.00 91.81 724 SER A C 1
ATOM 5871 O O . SER A 1 724 ? -9.287 -29.897 -11.617 1.00 91.81 724 SER A O 1
ATOM 5873 N N . ARG A 1 725 ? -9.840 -30.730 -13.634 1.00 92.88 725 ARG A N 1
ATOM 5874 C CA . ARG A 1 725 ? -9.095 -31.994 -13.465 1.00 92.88 725 ARG A CA 1
ATOM 5875 C C . ARG A 1 725 ? -7.599 -31.739 -13.375 1.00 92.88 725 ARG A C 1
ATOM 5877 O O . ARG A 1 725 ? -6.970 -32.124 -12.395 1.00 92.88 725 ARG A O 1
ATOM 5884 N N . ASP A 1 726 ? -7.068 -31.006 -14.349 1.00 92.12 726 ASP A N 1
ATOM 5885 C CA . ASP A 1 726 ? -5.648 -30.676 -14.407 1.00 92.12 726 ASP A CA 1
ATOM 5886 C C . ASP A 1 726 ? -5.208 -29.905 -13.157 1.00 92.12 726 ASP A C 1
ATOM 5888 O O . ASP A 1 726 ? -4.141 -30.166 -12.609 1.00 92.12 726 ASP A O 1
ATOM 5892 N N . TYR A 1 727 ? -6.044 -28.994 -12.656 1.00 88.75 727 TYR A N 1
ATOM 5893 C CA . TYR A 1 727 ? -5.791 -28.254 -11.424 1.00 88.75 727 TYR A CA 1
ATOM 5894 C C . TYR A 1 727 ? -5.685 -29.171 -10.199 1.00 88.75 727 TYR A C 1
ATOM 5896 O O . TYR A 1 727 ? -4.721 -29.069 -9.435 1.00 88.75 727 TYR A O 1
ATOM 5904 N N . LEU A 1 728 ? -6.641 -30.091 -10.024 1.00 86.31 728 LEU A N 1
ATOM 5905 C CA . LEU A 1 728 ? -6.625 -31.038 -8.910 1.00 86.31 728 LEU A CA 1
ATOM 5906 C C . LEU A 1 728 ? -5.412 -31.975 -8.985 1.00 86.31 728 LEU A C 1
ATOM 5908 O O . LEU A 1 728 ? -4.713 -32.155 -7.988 1.00 86.31 728 LEU A O 1
ATOM 5912 N N . ASP A 1 729 ? -5.143 -32.542 -10.161 1.00 87.75 729 ASP A N 1
ATOM 5913 C CA . ASP A 1 729 ? -4.131 -33.586 -10.326 1.00 87.75 729 ASP A CA 1
ATOM 5914 C C . ASP A 1 729 ? -2.701 -33.035 -10.426 1.00 87.75 729 ASP A C 1
ATOM 5916 O O . ASP A 1 729 ? -1.777 -33.627 -9.864 1.00 87.75 729 ASP A O 1
ATOM 5920 N N . ALA A 1 730 ? -2.494 -31.902 -11.105 1.00 85.62 730 ALA A N 1
ATOM 5921 C CA . ALA A 1 730 ? -1.160 -31.340 -11.312 1.00 85.62 730 ALA A CA 1
ATOM 5922 C C . ALA A 1 730 ? -0.719 -30.383 -10.197 1.00 85.62 730 ALA A C 1
ATOM 5924 O O . ALA A 1 730 ? 0.487 -30.283 -9.955 1.00 85.62 730 ALA A O 1
ATOM 5925 N N . TRP A 1 731 ? -1.644 -29.669 -9.537 1.00 83.94 731 TRP A N 1
ATOM 5926 C CA . TRP A 1 731 ? -1.304 -28.644 -8.535 1.00 83.94 731 TRP A CA 1
ATOM 5927 C C . TRP A 1 731 ? -1.774 -29.006 -7.121 1.00 83.94 731 TRP A C 1
ATOM 5929 O O . TRP A 1 731 ? -0.952 -29.008 -6.205 1.00 83.94 731 TRP A O 1
ATOM 5939 N N . VAL A 1 732 ? -3.049 -29.361 -6.916 1.00 82.25 732 VAL A N 1
ATOM 5940 C CA . VAL A 1 732 ? -3.596 -29.591 -5.560 1.00 82.25 732 VAL A CA 1
ATOM 5941 C C . VAL A 1 732 ? -3.019 -30.847 -4.912 1.00 82.25 732 VAL A C 1
ATOM 5943 O O . VAL A 1 732 ? -2.402 -30.749 -3.852 1.00 82.25 732 VAL A O 1
ATOM 5946 N N . LYS A 1 733 ? -3.172 -32.023 -5.538 1.00 85.44 733 LYS A N 1
ATOM 5947 C CA . LYS A 1 733 ? -2.703 -33.299 -4.969 1.00 85.44 733 LYS A CA 1
ATOM 5948 C C . LYS A 1 733 ? -1.207 -33.264 -4.620 1.00 85.44 733 LYS A C 1
ATOM 5950 O O . LYS A 1 733 ? -0.875 -33.634 -3.493 1.00 85.44 733 LYS A O 1
ATOM 5955 N N . PRO A 1 734 ? -0.300 -32.769 -5.488 1.00 84.12 734 PRO A N 1
ATOM 5956 C CA . PRO A 1 734 ? 1.113 -32.665 -5.131 1.00 84.12 734 PRO A CA 1
ATOM 5957 C C . PRO A 1 734 ? 1.397 -31.710 -3.965 1.00 84.12 734 PRO A C 1
ATOM 5959 O O . PRO A 1 734 ? 2.250 -32.019 -3.134 1.00 84.12 734 PRO A O 1
ATOM 5962 N N . ASN A 1 735 ? 0.673 -30.588 -3.857 1.00 80.06 735 ASN A N 1
ATOM 5963 C CA . ASN A 1 735 ? 0.854 -29.619 -2.769 1.00 80.06 735 ASN A CA 1
ATOM 5964 C C . ASN A 1 735 ? 0.414 -30.161 -1.397 1.00 80.06 735 ASN A C 1
ATOM 5966 O O . ASN A 1 735 ? 0.998 -29.782 -0.381 1.00 80.06 735 ASN A O 1
ATOM 5970 N N . LEU A 1 736 ? -0.543 -31.098 -1.341 1.00 83.38 736 LEU A N 1
ATOM 5971 C CA . LEU A 1 736 ? -0.962 -31.748 -0.086 1.00 83.38 736 LEU A CA 1
ATOM 5972 C C . LEU A 1 736 ? 0.171 -32.535 0.600 1.00 83.38 736 LEU A C 1
ATOM 5974 O O . LEU A 1 736 ? 0.071 -32.861 1.780 1.00 83.38 736 LEU A O 1
ATOM 5978 N N . ARG A 1 737 ? 1.280 -32.814 -0.097 1.00 84.50 737 ARG A N 1
ATOM 5979 C CA . ARG A 1 737 ? 2.468 -33.462 0.487 1.00 84.50 737 ARG A CA 1
ATOM 5980 C C . ARG A 1 737 ? 3.264 -32.548 1.427 1.00 84.50 737 ARG A C 1
ATOM 5982 O O . ARG A 1 737 ? 4.064 -33.056 2.211 1.00 84.50 737 ARG A O 1
ATOM 5989 N N . GLU A 1 738 ? 3.048 -31.232 1.363 1.00 78.69 738 GLU A N 1
ATOM 5990 C CA . GLU A 1 738 ? 3.811 -30.203 2.087 1.00 78.69 738 GLU A CA 1
ATOM 5991 C C . GLU A 1 738 ? 2.896 -29.261 2.899 1.00 78.69 738 GLU A C 1
ATOM 5993 O O . GLU A 1 738 ? 3.068 -28.042 2.915 1.00 78.69 738 GLU A O 1
ATOM 5998 N N . LEU A 1 739 ? 1.903 -29.817 3.605 1.00 77.88 739 LEU A N 1
ATOM 5999 C CA . LEU A 1 739 ? 1.007 -29.039 4.471 1.00 77.88 739 LEU A CA 1
ATOM 6000 C C . LEU A 1 739 ? 1.764 -28.261 5.553 1.00 77.88 739 LEU A C 1
ATOM 6002 O O . LEU A 1 739 ? 2.647 -28.795 6.232 1.00 77.88 739 LEU A O 1
ATOM 6006 N N . THR A 1 740 ? 1.362 -27.017 5.798 1.00 77.56 740 THR A N 1
ATOM 6007 C CA . THR A 1 740 ? 1.908 -26.173 6.871 1.00 77.56 740 THR A CA 1
ATOM 6008 C C . THR A 1 740 ? 1.093 -26.309 8.165 1.00 77.56 740 THR A C 1
ATOM 6010 O O . THR A 1 740 ? -0.034 -26.803 8.159 1.00 77.56 740 THR A O 1
ATOM 6013 N N . VAL A 1 741 ? 1.664 -25.903 9.305 1.00 74.69 741 VAL A N 1
ATOM 6014 C CA . VAL A 1 741 ? 0.934 -25.885 10.593 1.00 74.69 741 VAL A CA 1
ATOM 6015 C C . VAL A 1 741 ? -0.179 -24.838 10.587 1.00 74.69 741 VAL A C 1
ATOM 6017 O O . VAL A 1 741 ? -1.232 -25.023 11.194 1.00 74.69 741 VAL A O 1
ATOM 6020 N N . GLU A 1 742 ? 0.036 -23.747 9.855 1.00 70.88 742 GLU A N 1
ATOM 6021 C CA . GLU A 1 742 ? -0.943 -22.690 9.651 1.00 70.88 742 GLU A CA 1
ATOM 6022 C C . GLU A 1 742 ? -2.147 -23.197 8.855 1.00 70.88 742 GLU A C 1
ATOM 6024 O O . GLU A 1 742 ? -3.282 -22.851 9.178 1.00 70.88 742 GLU A O 1
ATOM 6029 N N . TRP A 1 743 ? -1.911 -24.065 7.869 1.00 77.50 743 TRP A N 1
ATOM 6030 C CA . TRP A 1 743 ? -2.967 -24.647 7.054 1.00 77.50 743 TRP A CA 1
ATOM 6031 C C . TRP A 1 743 ? -3.953 -25.477 7.888 1.00 77.50 743 TRP A C 1
ATOM 6033 O O . TRP A 1 743 ? -5.154 -25.211 7.853 1.00 77.50 743 TRP A O 1
ATOM 6043 N N . GLU A 1 744 ? -3.472 -26.428 8.701 1.00 76.75 744 GLU A N 1
ATOM 6044 C CA . GLU A 1 744 ? -4.369 -27.248 9.533 1.00 76.75 744 GLU A CA 1
ATOM 6045 C C . GLU A 1 744 ? -5.142 -26.377 10.531 1.00 76.75 744 GLU A C 1
ATOM 6047 O O . GLU A 1 744 ? -6.353 -26.543 10.693 1.00 76.75 744 GLU A O 1
ATOM 6052 N N . HIS A 1 745 ? -4.464 -25.410 11.157 1.00 73.75 745 HIS A N 1
ATOM 6053 C CA . HIS A 1 745 ? -5.099 -24.479 12.083 1.00 73.75 745 HIS A CA 1
ATOM 6054 C C . HIS A 1 745 ? -6.248 -23.713 11.428 1.00 73.75 745 HIS A C 1
ATOM 6056 O O . HIS A 1 745 ? -7.364 -23.712 11.947 1.00 73.75 745 HIS A O 1
ATOM 6062 N N . MET A 1 746 ? -5.992 -23.093 10.276 1.00 66.62 746 MET A N 1
ATOM 6063 C CA . MET A 1 746 ? -6.991 -22.324 9.535 1.00 66.62 746 MET A CA 1
ATOM 6064 C C . MET A 1 746 ? -8.220 -23.171 9.200 1.00 66.62 746 MET A C 1
ATOM 6066 O O . MET A 1 746 ? -9.356 -22.741 9.418 1.00 66.62 746 MET A O 1
ATOM 6070 N N . MET A 1 747 ? -7.995 -24.404 8.749 1.00 70.38 747 MET A N 1
ATOM 6071 C CA . MET A 1 747 ? -9.067 -25.326 8.387 1.00 70.38 747 MET A CA 1
ATOM 6072 C C . MET A 1 747 ? -9.891 -25.778 9.588 1.00 70.38 747 MET A C 1
ATOM 6074 O O . MET A 1 747 ? -11.122 -25.810 9.527 1.00 70.38 747 MET A O 1
ATOM 6078 N N . ARG A 1 748 ? -9.238 -26.069 10.713 1.00 74.44 748 ARG A N 1
ATOM 6079 C CA . ARG A 1 748 ? -9.921 -26.449 11.951 1.00 74.44 748 ARG A CA 1
ATOM 6080 C C . ARG A 1 748 ? -10.753 -25.316 12.530 1.00 74.44 748 ARG A C 1
ATOM 6082 O O . ARG A 1 748 ? -11.897 -25.549 12.915 1.00 74.44 748 ARG A O 1
ATOM 6089 N N . VAL A 1 749 ? -10.213 -24.097 12.572 1.00 65.75 749 VAL A N 1
ATOM 6090 C CA . VAL A 1 749 ? -10.947 -22.935 13.093 1.00 65.75 749 VAL A CA 1
ATOM 6091 C C . VAL A 1 749 ? -12.146 -22.612 12.203 1.00 65.75 749 VAL A C 1
ATOM 6093 O O . VAL A 1 749 ? -13.219 -22.322 12.726 1.00 65.75 749 VAL A O 1
ATOM 6096 N N . MET A 1 750 ? -12.016 -22.723 10.877 1.00 67.88 750 MET A N 1
ATOM 6097 C CA . MET A 1 750 ? -13.152 -22.556 9.966 1.00 67.88 750 MET A CA 1
ATOM 6098 C C . MET A 1 750 ? -14.266 -23.578 10.249 1.00 67.88 750 MET A C 1
ATOM 6100 O O . MET A 1 750 ? -15.431 -23.195 10.370 1.00 67.88 750 MET A O 1
ATOM 6104 N N . ILE A 1 751 ? -13.918 -24.859 10.417 1.00 69.19 751 ILE A N 1
ATOM 6105 C CA . ILE A 1 751 ? -14.889 -25.923 10.724 1.00 69.19 751 ILE A CA 1
ATOM 6106 C C . ILE A 1 751 ? -15.551 -25.685 12.077 1.00 69.19 751 ILE A C 1
ATOM 6108 O O . ILE A 1 751 ? -16.778 -25.632 12.155 1.00 69.19 751 ILE A O 1
ATOM 6112 N N . ALA A 1 752 ? -14.761 -25.452 13.124 1.00 67.06 752 ALA A N 1
ATOM 6113 C CA . ALA A 1 752 ? -15.272 -25.173 14.463 1.00 67.06 752 ALA A CA 1
ATOM 6114 C C . ALA A 1 752 ? -16.140 -23.902 14.504 1.00 67.06 752 ALA A C 1
ATOM 6116 O O . ALA A 1 752 ? -17.151 -23.854 15.202 1.00 67.06 752 ALA A O 1
ATOM 6117 N N . GLY A 1 753 ? -15.782 -22.879 13.722 1.00 63.44 753 GLY A N 1
ATOM 6118 C CA . GLY A 1 753 ? -16.575 -21.667 13.550 1.00 63.44 753 GLY A CA 1
ATOM 6119 C C . GLY A 1 753 ? -17.929 -21.955 12.906 1.00 63.44 753 GLY A C 1
ATOM 6120 O O . GLY A 1 753 ? -18.945 -21.468 13.397 1.00 63.44 753 GLY A O 1
ATOM 6121 N N . SER A 1 754 ? -17.955 -22.785 11.858 1.00 64.12 754 SER A N 1
ATOM 6122 C CA . SER A 1 754 ? -19.195 -23.190 11.188 1.00 64.12 754 SER A CA 1
ATOM 6123 C C . SER A 1 754 ? -20.128 -23.998 12.093 1.00 64.12 754 SER A C 1
ATOM 6125 O O . SER A 1 754 ? -21.344 -23.809 12.068 1.00 64.12 754 SER A O 1
ATOM 6127 N N . GLU A 1 755 ? -19.580 -24.834 12.973 1.00 63.62 755 GLU A N 1
ATOM 6128 C CA . GLU A 1 755 ? -20.355 -25.642 13.919 1.00 63.62 755 GLU A CA 1
ATOM 6129 C C . GLU A 1 755 ? -21.221 -24.803 14.868 1.00 63.62 755 GLU A C 1
ATOM 6131 O O . GLU A 1 755 ? -22.334 -25.204 15.216 1.00 63.62 755 GLU A O 1
ATOM 6136 N N . ASN A 1 756 ? -20.756 -23.607 15.234 1.00 61.78 756 ASN A N 1
ATOM 6137 C CA . ASN A 1 756 ? -21.416 -22.751 16.221 1.00 61.78 756 ASN A CA 1
ATOM 6138 C C . ASN A 1 756 ? -22.817 -22.271 15.818 1.00 61.78 756 ASN A C 1
ATOM 6140 O O . ASN A 1 756 ? -23.648 -22.038 16.696 1.00 61.78 756 ASN A O 1
ATOM 6144 N N . TYR A 1 757 ? -23.087 -22.117 14.521 1.00 58.69 757 TYR A N 1
ATOM 6145 C CA . TYR A 1 757 ? -24.402 -21.702 14.021 1.00 58.69 757 TYR A CA 1
ATOM 6146 C C . TYR A 1 757 ? -25.139 -22.814 13.278 1.00 58.69 757 TYR A C 1
ATOM 6148 O O . TYR A 1 757 ? -26.360 -22.776 13.175 1.00 58.69 757 TYR A O 1
ATOM 6156 N N . THR A 1 758 ? -24.429 -23.829 12.792 1.00 58.53 758 THR A N 1
ATOM 6157 C CA . THR A 1 758 ? -25.038 -24.903 12.003 1.00 58.53 758 THR A CA 1
ATOM 6158 C C . THR A 1 758 ? -25.507 -26.094 12.832 1.00 58.53 758 THR A C 1
ATOM 6160 O O . THR A 1 758 ? -26.468 -26.762 12.443 1.00 58.53 758 THR A O 1
ATOM 6163 N N . GLY A 1 759 ? -24.833 -26.382 13.953 1.00 58.88 759 GLY A N 1
ATOM 6164 C CA . GLY A 1 759 ? -25.080 -27.574 14.768 1.00 58.88 759 GLY A CA 1
ATOM 6165 C C . GLY A 1 759 ? -24.922 -28.889 13.995 1.00 58.88 759 GLY A C 1
ATOM 6166 O O . GLY A 1 759 ? -25.575 -29.877 14.339 1.00 58.88 759 GLY A O 1
ATOM 6167 N N . SER A 1 760 ? -24.122 -28.902 12.920 1.00 58.75 760 SER A N 1
ATOM 6168 C CA . SER A 1 760 ? -24.011 -30.050 12.011 1.00 58.75 760 SER A CA 1
ATOM 6169 C C . SER A 1 760 ? -23.306 -31.246 12.669 1.00 58.75 760 SER A C 1
ATOM 6171 O O . SER A 1 760 ? -23.599 -32.405 12.371 1.00 58.75 760 SER A O 1
ATOM 6173 N N . GLY A 1 761 ? -22.449 -30.976 13.653 1.00 59.78 761 GLY A N 1
ATOM 6174 C CA . GLY A 1 761 ? -21.609 -31.940 14.339 1.00 59.78 761 GLY A CA 1
ATOM 6175 C C . GLY A 1 761 ? -20.394 -32.370 13.518 1.00 59.78 761 GLY A C 1
ATOM 6176 O O . GLY A 1 761 ? -19.787 -33.377 13.872 1.00 59.78 761 GLY A O 1
ATOM 6177 N N . SER A 1 762 ? -20.043 -31.693 12.433 1.00 66.25 762 SER A N 1
ATOM 6178 C CA . SER A 1 762 ? -18.916 -32.054 11.573 1.00 66.25 762 SER A CA 1
ATOM 6179 C C . SER A 1 762 ? -17.585 -31.803 12.286 1.00 66.25 762 SER A C 1
ATOM 6181 O O . SER A 1 762 ? -17.340 -30.728 12.828 1.00 66.25 762 SER A O 1
ATOM 6183 N N . SER A 1 763 ? -16.720 -32.817 12.307 1.00 75.62 763 SER A N 1
ATOM 6184 C CA . SER A 1 763 ? -15.336 -32.698 12.771 1.00 75.62 763 SER A CA 1
ATOM 6185 C C . SER A 1 763 ? -14.415 -32.331 11.609 1.00 75.62 763 SER A C 1
ATOM 6187 O O . SER A 1 763 ? -14.756 -32.523 10.434 1.00 75.62 763 SER A O 1
ATOM 6189 N N . PHE A 1 764 ? -13.231 -31.805 11.928 1.00 79.62 764 PHE A N 1
ATOM 6190 C CA . PHE A 1 764 ? -12.212 -31.536 10.915 1.00 79.62 764 PHE A CA 1
ATOM 6191 C C . PHE A 1 764 ? -11.752 -32.820 10.229 1.00 79.62 764 PHE A C 1
ATOM 6193 O O . PHE A 1 764 ? -11.669 -32.878 9.005 1.00 79.62 764 PHE A O 1
ATOM 6200 N N . GLU A 1 765 ? -11.557 -33.869 11.016 1.00 85.75 765 GLU A N 1
ATOM 6201 C CA . GLU A 1 765 ? -11.128 -35.185 10.572 1.00 85.75 765 GLU A CA 1
ATOM 6202 C C . GLU A 1 765 ? -12.163 -35.808 9.629 1.00 85.75 765 GLU A C 1
ATOM 6204 O O . GLU A 1 765 ? -11.813 -36.239 8.532 1.00 85.75 765 GLU A O 1
ATOM 6209 N N . GLY A 1 766 ? -13.451 -35.781 9.999 1.00 81.50 766 GLY A N 1
ATOM 6210 C CA . GLY A 1 766 ? -14.526 -36.293 9.143 1.00 81.50 766 GLY A CA 1
ATOM 6211 C C . GLY A 1 766 ? -14.682 -35.514 7.831 1.00 81.50 766 GLY A C 1
ATOM 6212 O O . GLY A 1 766 ? -15.009 -36.101 6.798 1.00 81.50 766 GLY A O 1
ATOM 6213 N N . SER A 1 767 ? -14.404 -34.207 7.862 1.00 79.19 767 SER A N 1
ATOM 6214 C CA . SER A 1 767 ? -14.471 -33.324 6.693 1.00 79.19 767 SER A CA 1
ATOM 6215 C C . SER A 1 767 ? -13.330 -33.573 5.707 1.00 79.19 767 SER A C 1
ATOM 6217 O O . SER A 1 767 ? -13.586 -33.734 4.513 1.00 79.19 767 SER A O 1
ATOM 6219 N N . ILE A 1 768 ? -12.086 -33.660 6.198 1.00 83.12 768 ILE A N 1
ATOM 6220 C CA . ILE A 1 768 ? -10.932 -34.040 5.369 1.00 83.12 768 ILE A CA 1
ATOM 6221 C C . ILE A 1 768 ? -11.139 -35.435 4.795 1.00 83.12 768 ILE A C 1
ATOM 6223 O O . ILE A 1 768 ? -10.898 -35.632 3.612 1.00 83.12 768 ILE A O 1
ATOM 6227 N N . PHE A 1 769 ? -11.617 -36.387 5.598 1.00 86.25 769 PHE A N 1
ATOM 6228 C CA . PHE A 1 769 ? -11.775 -37.763 5.144 1.00 86.25 769 PHE A CA 1
ATOM 6229 C C . PHE A 1 769 ? -12.725 -37.873 3.944 1.00 86.25 769 PHE A C 1
ATOM 6231 O O . PHE A 1 769 ? -12.370 -38.472 2.934 1.00 86.25 769 PHE A O 1
ATOM 6238 N N . TYR A 1 770 ? -13.891 -37.221 3.999 1.00 83.00 770 TYR A N 1
ATOM 6239 C CA . TYR A 1 770 ? -14.797 -37.180 2.846 1.00 83.00 770 TYR A CA 1
ATOM 6240 C C . TYR A 1 770 ? -14.162 -36.476 1.638 1.00 83.00 770 TYR A C 1
ATOM 6242 O O . TYR A 1 770 ? -14.350 -36.901 0.501 1.00 83.00 770 TYR A O 1
ATOM 6250 N N . PHE A 1 771 ? -13.421 -35.387 1.861 1.00 81.44 771 PHE A N 1
ATOM 6251 C CA . PHE A 1 771 ? -12.760 -34.661 0.778 1.00 81.44 771 PHE A CA 1
ATOM 6252 C C . PHE A 1 771 ? -11.691 -35.510 0.077 1.00 81.44 771 PHE A C 1
ATOM 6254 O O . PHE A 1 771 ? -11.610 -35.514 -1.150 1.00 81.44 771 PHE A O 1
ATOM 6261 N N . SER A 1 772 ? -10.908 -36.265 0.846 1.00 86.00 772 SER A N 1
ATOM 6262 C CA . SER A 1 772 ? -9.927 -37.207 0.312 1.00 86.00 772 SER A CA 1
ATOM 6263 C C . SER A 1 772 ? -10.593 -38.318 -0.499 1.00 86.00 772 SER A C 1
ATOM 6265 O O . SER A 1 772 ? -10.128 -38.609 -1.596 1.00 86.00 772 SER A O 1
ATOM 6267 N N . GLU A 1 773 ? -11.728 -38.863 -0.046 1.00 86.06 773 GLU A N 1
ATOM 6268 C CA . GLU A 1 773 ? -12.496 -39.838 -0.836 1.00 86.06 773 GLU A CA 1
ATOM 6269 C C . GLU A 1 773 ? -13.017 -39.252 -2.156 1.00 86.06 773 GLU A C 1
ATOM 6271 O O . GLU A 1 773 ? -13.000 -39.932 -3.178 1.00 86.06 773 GLU A O 1
ATOM 6276 N N . LEU A 1 774 ? -13.455 -37.988 -2.162 1.00 84.19 774 LEU A N 1
ATOM 6277 C CA . LEU A 1 774 ? -13.930 -37.317 -3.377 1.00 84.19 774 LEU A CA 1
ATOM 6278 C C . LEU A 1 774 ? -12.829 -37.182 -4.441 1.00 84.19 774 LEU A C 1
ATOM 6280 O O . LEU A 1 774 ? -13.119 -37.193 -5.635 1.00 84.19 774 LEU A O 1
ATOM 6284 N N . MET A 1 775 ? -11.575 -37.039 -4.014 1.00 83.69 775 MET A N 1
ATOM 6285 C CA . MET A 1 775 ? -10.415 -36.902 -4.900 1.00 83.69 775 MET A CA 1
ATOM 6286 C C . MET A 1 775 ? -9.673 -38.219 -5.155 1.00 83.69 775 MET A C 1
ATOM 6288 O O . MET A 1 775 ? -8.619 -38.185 -5.799 1.00 83.69 775 MET A O 1
ATOM 6292 N N . ASP A 1 776 ? -10.210 -39.339 -4.664 1.00 88.12 776 ASP A N 1
ATOM 6293 C CA . ASP A 1 776 ? -9.603 -40.670 -4.749 1.00 88.12 776 ASP A CA 1
ATOM 6294 C C . ASP A 1 776 ? -8.206 -40.733 -4.093 1.00 88.12 776 ASP A C 1
ATOM 6296 O O . ASP A 1 776 ? -7.228 -41.187 -4.682 1.00 88.12 776 ASP A O 1
ATOM 6300 N N . ILE A 1 777 ? -8.094 -40.201 -2.868 1.00 88.81 777 ILE A N 1
ATOM 6301 C CA . ILE A 1 777 ? -6.882 -40.263 -2.038 1.00 88.81 777 ILE A CA 1
ATOM 6302 C C . ILE A 1 777 ? -7.115 -41.231 -0.877 1.00 88.81 777 ILE A C 1
ATOM 6304 O O . ILE A 1 777 ? -7.985 -40.999 -0.035 1.00 88.81 777 ILE A O 1
ATOM 6308 N N . ASP A 1 778 ? -6.294 -42.279 -0.799 1.00 91.31 778 ASP A N 1
ATOM 6309 C CA . ASP A 1 778 ? -6.303 -43.213 0.328 1.00 91.31 778 ASP A CA 1
ATOM 6310 C C . ASP A 1 778 ? -5.675 -42.575 1.581 1.00 91.31 778 ASP A C 1
ATOM 6312 O O . ASP A 1 778 ? -4.567 -42.044 1.531 1.00 91.31 778 ASP A O 1
ATOM 6316 N N . MET A 1 779 ? -6.398 -42.609 2.705 1.00 91.19 779 MET A N 1
ATOM 6317 C CA . MET A 1 779 ? -6.014 -41.951 3.966 1.00 91.19 779 MET A CA 1
ATOM 6318 C C . MET A 1 779 ? -6.132 -42.915 5.165 1.00 91.19 779 MET A C 1
ATOM 6320 O O . MET A 1 779 ? -6.994 -42.722 6.037 1.00 91.19 779 MET A O 1
ATOM 6324 N N . PRO A 1 780 ? -5.348 -44.008 5.208 1.00 91.75 780 PRO A N 1
ATOM 6325 C CA . PRO A 1 780 ? -5.487 -45.050 6.224 1.00 91.75 780 PRO A CA 1
ATOM 6326 C C . PRO A 1 780 ? -5.219 -44.551 7.652 1.00 91.75 780 PRO A C 1
ATOM 6328 O O . PRO A 1 780 ? -5.913 -44.977 8.582 1.00 91.75 780 PRO A O 1
ATOM 6331 N N . GLN A 1 781 ? -4.276 -43.626 7.844 1.00 91.50 781 GLN A N 1
ATOM 6332 C CA . GLN A 1 781 ? -3.930 -43.118 9.170 1.00 91.50 781 GLN A CA 1
ATOM 6333 C C . GLN A 1 781 ? -5.019 -42.177 9.696 1.00 91.50 781 GLN A C 1
ATOM 6335 O O . GLN A 1 781 ? -5.485 -42.345 10.825 1.00 91.50 781 GLN A O 1
ATOM 6340 N N . LEU A 1 782 ? -5.519 -41.248 8.875 1.00 89.50 782 LEU A N 1
ATOM 6341 C CA . LEU A 1 782 ? -6.664 -40.399 9.216 1.00 89.50 782 LEU A CA 1
ATOM 6342 C C . LEU A 1 782 ? -7.913 -41.234 9.504 1.00 89.50 782 LEU A C 1
ATOM 6344 O O . LEU A 1 782 ? -8.633 -40.960 10.465 1.00 89.50 782 LEU A O 1
ATOM 6348 N N . ARG A 1 783 ? -8.158 -42.280 8.707 1.00 89.56 783 ARG A N 1
ATOM 6349 C CA . ARG A 1 783 ? -9.281 -43.204 8.902 1.00 89.56 783 ARG A CA 1
ATOM 6350 C C . ARG A 1 783 ? -9.261 -43.844 10.294 1.00 89.56 783 ARG A C 1
ATOM 6352 O O . ARG A 1 783 ? -10.326 -44.055 10.874 1.00 89.56 783 ARG A O 1
ATOM 6359 N N . SER A 1 784 ? -8.072 -44.123 10.834 1.00 88.75 784 SER A N 1
ATOM 6360 C CA . SER A 1 784 ? -7.898 -44.676 12.184 1.00 88.75 784 SER A CA 1
ATOM 6361 C C . SER A 1 784 ? -8.196 -43.672 13.310 1.00 88.75 784 SER A C 1
ATOM 6363 O O . SER A 1 784 ? -8.547 -44.086 14.413 1.00 88.75 784 SER A O 1
ATOM 6365 N N . LEU A 1 785 ? -8.117 -42.363 13.030 1.00 86.88 785 LEU A N 1
ATOM 6366 C CA . LEU A 1 785 ? -8.404 -41.290 13.991 1.00 86.88 785 LEU A CA 1
ATOM 6367 C C . LEU A 1 785 ? -9.900 -40.974 14.126 1.00 86.88 785 LEU A C 1
ATOM 6369 O O . LEU A 1 785 ? -10.300 -40.297 15.075 1.00 86.88 785 LEU A O 1
ATOM 6373 N N . LEU A 1 786 ? -10.736 -41.437 13.191 1.00 85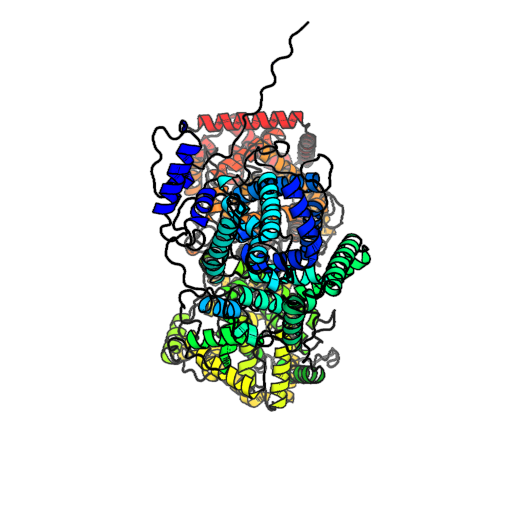.75 786 LEU A N 1
ATOM 6374 C CA . LEU A 1 786 ? -12.173 -41.167 13.215 1.00 85.75 786 LEU A CA 1
ATOM 6375 C C . LEU A 1 786 ? -12.844 -41.882 14.390 1.00 85.75 786 LEU A C 1
ATOM 6377 O O . LEU A 1 786 ? -12.819 -43.111 14.497 1.00 85.75 786 LEU A O 1
ATOM 6381 N N . SER A 1 787 ? -13.528 -41.119 15.244 1.00 85.31 787 SER A N 1
ATOM 6382 C CA . SER A 1 787 ? -14.337 -41.707 16.309 1.00 85.31 787 SER A CA 1
ATOM 6383 C C . SER A 1 787 ? -15.540 -42.464 15.731 1.00 85.31 787 SER A C 1
ATOM 6385 O O . SER A 1 787 ? -15.993 -42.204 14.614 1.00 85.31 787 SER A O 1
ATOM 6387 N N . TYR A 1 788 ? -16.148 -43.358 16.518 1.00 83.75 788 TYR A N 1
ATOM 6388 C CA . TYR A 1 788 ? -17.398 -44.029 16.125 1.00 83.75 788 TYR A CA 1
ATOM 6389 C C . TYR A 1 788 ? -18.505 -43.028 15.733 1.00 83.75 788 TYR A C 1
ATOM 6391 O O . TYR A 1 788 ? -19.287 -43.261 14.810 1.00 83.75 788 TYR A O 1
ATOM 6399 N N . ARG A 1 789 ? -18.531 -41.862 16.394 1.00 77.00 789 ARG A N 1
ATOM 6400 C CA . ARG A 1 789 ? -19.456 -40.768 16.081 1.00 77.00 789 ARG A CA 1
ATOM 6401 C C . ARG A 1 789 ? -19.147 -40.120 14.728 1.00 77.00 789 ARG A C 1
ATOM 6403 O O . ARG A 1 789 ? -20.086 -39.744 14.029 1.00 77.00 789 ARG A O 1
ATOM 6410 N N . ASP A 1 790 ? -17.875 -39.978 14.366 1.00 80.19 790 ASP A N 1
ATOM 6411 C CA . ASP A 1 790 ? -17.468 -39.438 13.063 1.00 80.19 790 ASP A CA 1
ATOM 6412 C C . ASP A 1 790 ? -17.839 -40.398 11.931 1.00 80.19 790 ASP A C 1
ATOM 6414 O O . ASP A 1 790 ? -18.386 -39.963 10.921 1.00 80.19 790 ASP A O 1
ATOM 6418 N N . TRP A 1 791 ? -17.667 -41.707 12.137 1.00 85.25 791 TRP A N 1
ATOM 6419 C CA . TRP A 1 791 ? -18.081 -42.737 11.180 1.00 85.25 791 TRP A CA 1
ATOM 6420 C C . TRP A 1 791 ? -19.579 -42.706 10.866 1.00 85.25 791 TRP A C 1
ATOM 6422 O O . TRP A 1 791 ? -19.966 -42.707 9.697 1.00 85.25 791 TRP A O 1
ATOM 6432 N N . ILE A 1 792 ? -20.431 -42.632 11.895 1.00 82.25 792 ILE A N 1
ATOM 6433 C CA . ILE A 1 792 ? -21.886 -42.531 11.703 1.00 82.25 792 ILE A CA 1
ATOM 6434 C C . ILE A 1 792 ? -22.235 -41.286 10.882 1.00 82.25 792 ILE A C 1
ATOM 6436 O O . ILE A 1 792 ? -23.016 -41.367 9.934 1.00 82.25 792 ILE A O 1
ATOM 6440 N N . LYS A 1 793 ? -21.643 -40.135 11.221 1.00 77.06 793 LYS A N 1
ATOM 6441 C CA . LYS A 1 793 ? -21.898 -38.872 10.514 1.00 77.06 793 LYS A CA 1
ATOM 6442 C C . LYS A 1 793 ? -21.416 -38.914 9.074 1.00 77.06 793 LYS A C 1
ATOM 6444 O O . LYS A 1 793 ? -22.123 -38.427 8.202 1.00 77.06 793 LYS A O 1
ATOM 6449 N N . HIS A 1 794 ? -20.257 -39.509 8.823 1.00 81.56 794 HIS A N 1
ATOM 6450 C CA . HIS A 1 794 ? -19.705 -39.657 7.485 1.00 81.56 794 HIS A CA 1
ATOM 6451 C C . HIS A 1 794 ? -20.638 -40.476 6.574 1.00 81.56 794 HIS A C 1
ATOM 6453 O O . HIS A 1 794 ? -20.982 -40.037 5.476 1.00 81.56 794 HIS A O 1
ATOM 6459 N N . TYR A 1 795 ? -21.135 -41.626 7.042 1.00 84.38 795 TYR A N 1
ATOM 6460 C CA . TYR A 1 795 ? -22.091 -42.424 6.264 1.00 84.38 795 TYR A CA 1
ATOM 6461 C C . TYR A 1 795 ? -23.465 -41.765 6.143 1.00 84.38 795 TYR A C 1
ATOM 6463 O O . TYR A 1 795 ? -24.085 -41.846 5.083 1.00 84.38 795 TYR A O 1
ATOM 6471 N N . PHE A 1 796 ? -23.935 -41.077 7.186 1.00 80.44 796 PHE A N 1
ATOM 6472 C CA . PHE A 1 796 ? -25.163 -40.288 7.105 1.00 80.44 796 PHE A CA 1
ATOM 6473 C C . PHE A 1 796 ? -25.035 -39.163 6.072 1.00 80.44 796 PHE A C 1
ATOM 6475 O O . PHE A 1 796 ? -25.932 -38.965 5.257 1.00 80.44 796 PHE A O 1
ATOM 6482 N N . LEU A 1 797 ? -23.897 -38.468 6.050 1.00 76.12 797 LEU A N 1
ATOM 6483 C CA . LEU A 1 797 ? -23.580 -37.458 5.052 1.00 76.12 797 LEU A C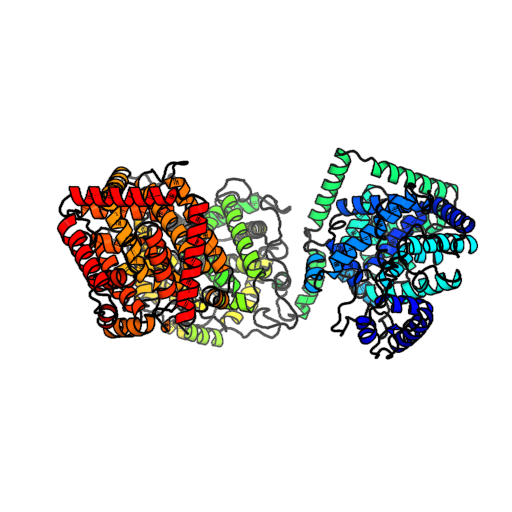A 1
ATOM 6484 C C . LEU A 1 797 ? -23.584 -38.067 3.648 1.00 76.12 797 LEU A C 1
ATOM 6486 O O . LEU A 1 797 ? -24.282 -37.556 2.777 1.00 76.12 797 LEU A O 1
ATOM 6490 N N . LYS A 1 798 ? -22.909 -39.203 3.432 1.00 81.38 798 LYS A N 1
ATOM 6491 C CA . LYS A 1 798 ? -22.959 -39.921 2.149 1.00 81.38 798 LYS A CA 1
ATOM 6492 C C . LYS A 1 798 ? -24.380 -40.293 1.744 1.00 81.38 798 LYS A C 1
ATOM 6494 O O . LYS A 1 798 ? -24.754 -40.026 0.605 1.00 81.38 798 LYS A O 1
ATOM 6499 N N . PHE A 1 799 ? -25.175 -40.855 2.655 1.00 83.25 799 PHE A N 1
ATOM 6500 C CA . PHE A 1 799 ? -26.582 -41.176 2.413 1.00 83.25 799 PHE A CA 1
ATOM 6501 C C . PHE A 1 799 ? -27.360 -39.936 1.968 1.00 83.25 799 PHE A C 1
ATOM 6503 O O . PHE A 1 799 ? -28.062 -39.950 0.955 1.00 83.25 799 PHE A O 1
ATOM 6510 N N . MET A 1 800 ? -27.194 -38.834 2.692 1.00 78.00 800 MET A N 1
ATOM 6511 C CA . MET A 1 800 ? -27.906 -37.611 2.389 1.00 78.00 800 MET A CA 1
ATOM 6512 C C . MET A 1 800 ? -27.491 -37.005 1.045 1.00 78.00 800 MET A C 1
ATOM 6514 O O . MET A 1 800 ? -28.357 -36.647 0.244 1.00 78.00 800 MET A O 1
ATOM 6518 N N . VAL A 1 801 ? -26.184 -36.899 0.794 1.00 77.56 801 VAL A N 1
ATOM 6519 C CA . VAL A 1 801 ? -25.631 -36.304 -0.424 1.00 77.56 801 VAL A CA 1
ATOM 6520 C C . VAL A 1 801 ? -25.961 -37.166 -1.637 1.00 77.56 801 VAL A C 1
ATOM 6522 O O . VAL A 1 801 ? -26.504 -36.643 -2.602 1.00 77.56 801 VAL A O 1
ATOM 6525 N N . HIS A 1 802 ? -25.696 -38.474 -1.592 1.00 80.94 802 HIS A N 1
ATOM 6526 C CA . HIS A 1 802 ? -25.809 -39.353 -2.759 1.00 80.94 802 HIS A CA 1
ATOM 6527 C C . HIS A 1 802 ? -27.245 -39.811 -3.029 1.00 80.94 802 HIS A C 1
ATOM 6529 O O . HIS A 1 802 ? -27.586 -40.046 -4.186 1.00 80.94 802 HIS A O 1
ATOM 6535 N N . TYR A 1 803 ? -28.092 -39.915 -1.997 1.00 82.56 803 TYR A N 1
ATOM 6536 C CA . TYR A 1 803 ? -29.441 -40.477 -2.124 1.00 82.56 803 TYR A CA 1
ATOM 6537 C C . TYR A 1 803 ? -30.542 -39.477 -1.759 1.00 82.56 803 TYR A C 1
ATOM 6539 O O . TYR A 1 803 ? -31.403 -39.199 -2.593 1.00 82.56 803 TYR A O 1
ATOM 6547 N N . ALA A 1 804 ? -30.538 -38.900 -0.551 1.00 80.38 804 ALA A N 1
ATOM 6548 C CA . ALA A 1 804 ? -31.679 -38.102 -0.079 1.00 80.38 804 ALA A CA 1
ATOM 6549 C C . ALA A 1 804 ? -31.889 -36.799 -0.878 1.00 80.38 804 ALA A C 1
ATOM 6551 O O . ALA A 1 804 ? -33.022 -36.440 -1.199 1.00 80.38 804 ALA A O 1
ATOM 6552 N N . LEU A 1 805 ? -30.811 -36.105 -1.263 1.00 78.31 805 LEU A N 1
ATOM 6553 C CA . LEU A 1 805 ? -30.891 -34.866 -2.048 1.00 78.31 805 LEU A CA 1
ATOM 6554 C C . LEU A 1 805 ? -31.285 -35.071 -3.521 1.00 78.31 805 LEU A C 1
ATOM 6556 O O . LEU A 1 805 ? -31.448 -34.088 -4.247 1.00 78.31 805 LEU A O 1
ATOM 6560 N N . ARG A 1 806 ? -31.498 -36.309 -3.982 1.00 81.75 806 ARG A N 1
ATOM 6561 C CA . ARG A 1 806 ? -32.131 -36.561 -5.290 1.00 81.75 806 ARG A CA 1
ATOM 6562 C C . ARG A 1 806 ? -33.583 -36.086 -5.311 1.00 81.75 806 ARG A C 1
ATOM 6564 O O . ARG A 1 806 ? -34.082 -35.657 -6.349 1.00 81.75 806 ARG A O 1
ATOM 6571 N N . PHE A 1 807 ? -34.255 -36.108 -4.161 1.00 83.19 807 PHE A N 1
ATOM 6572 C CA . PHE A 1 807 ? -35.652 -35.712 -4.045 1.00 83.19 807 PHE A CA 1
ATOM 6573 C C . PHE A 1 807 ? -35.781 -34.192 -3.898 1.00 83.19 807 PHE A C 1
ATOM 6575 O O . PHE A 1 807 ? -35.296 -33.589 -2.939 1.00 83.19 807 PHE A O 1
ATOM 6582 N N . SER A 1 808 ? -36.492 -33.553 -4.831 1.00 76.31 808 SER A N 1
ATOM 6583 C CA . SER A 1 808 ? -36.675 -32.093 -4.853 1.00 76.31 808 SER A CA 1
ATOM 6584 C C . SER A 1 808 ? -37.323 -31.533 -3.582 1.00 76.31 808 SER A C 1
ATOM 6586 O O . SER A 1 808 ? -36.956 -30.441 -3.155 1.00 76.31 808 SER A O 1
ATOM 6588 N N . ALA A 1 809 ? -38.226 -32.285 -2.945 1.00 77.12 809 ALA A N 1
ATOM 6589 C CA . ALA A 1 809 ? -38.842 -31.913 -1.671 1.00 77.12 809 ALA A CA 1
ATOM 6590 C C . ALA A 1 809 ? -37.811 -31.826 -0.532 1.00 77.12 809 ALA A C 1
ATOM 6592 O O . ALA A 1 809 ? -37.782 -30.835 0.195 1.00 77.12 809 ALA A O 1
ATOM 6593 N N . VAL A 1 810 ? -36.911 -32.813 -0.436 1.00 75.44 810 VAL A N 1
ATOM 6594 C CA . VAL A 1 810 ? -35.813 -32.824 0.545 1.00 75.44 810 VAL A CA 1
ATOM 6595 C C . VAL A 1 810 ? -34.862 -31.657 0.283 1.00 75.44 810 VAL A C 1
ATOM 6597 O O . VAL A 1 810 ? -34.500 -30.942 1.213 1.00 75.44 810 VAL A O 1
ATOM 6600 N N . ARG A 1 811 ? -34.518 -31.393 -0.985 1.00 73.50 811 ARG A N 1
ATOM 6601 C CA . ARG A 1 811 ? -33.688 -30.233 -1.360 1.00 73.50 811 ARG A CA 1
ATOM 6602 C C . ARG A 1 811 ? -34.303 -28.905 -0.923 1.00 73.50 811 ARG A C 1
ATOM 6604 O O . ARG A 1 811 ? -33.624 -28.108 -0.286 1.00 73.50 811 ARG A O 1
ATOM 6611 N N . LYS A 1 812 ? -35.582 -28.675 -1.241 1.00 72.19 812 LYS A N 1
ATOM 6612 C CA . LYS A 1 812 ? -36.295 -27.441 -0.875 1.00 72.19 812 LYS A CA 1
ATOM 6613 C C . LYS A 1 812 ? -36.368 -27.260 0.641 1.00 72.19 812 LYS A C 1
ATOM 6615 O O . LYS A 1 812 ? -36.092 -26.168 1.126 1.00 72.19 812 LYS A O 1
ATOM 6620 N N . PHE A 1 813 ? -36.671 -28.330 1.377 1.00 74.50 813 PHE A N 1
ATOM 6621 C CA . PHE A 1 813 ? -36.689 -28.317 2.840 1.00 74.50 813 PHE A CA 1
ATOM 6622 C C . PHE A 1 813 ? -35.320 -27.947 3.428 1.00 74.50 813 PHE A C 1
ATOM 6624 O O . PHE A 1 813 ? -35.222 -27.042 4.256 1.00 74.50 813 PHE A O 1
ATOM 6631 N N . MET A 1 814 ? -34.249 -28.594 2.959 1.00 69.31 814 MET A N 1
ATOM 6632 C CA . MET A 1 814 ? -32.892 -28.329 3.444 1.00 69.31 814 MET A CA 1
ATOM 6633 C C . MET A 1 814 ? -32.421 -26.908 3.104 1.00 69.31 814 MET A C 1
ATOM 6635 O O . MET A 1 814 ? -31.785 -26.275 3.944 1.00 69.31 814 MET A O 1
ATOM 6639 N N . ASN A 1 815 ? -32.768 -26.383 1.923 1.00 68.81 815 ASN A N 1
ATOM 6640 C CA . ASN A 1 815 ? -32.483 -24.996 1.544 1.00 68.81 815 ASN A CA 1
ATOM 6641 C C . ASN A 1 815 ? -33.208 -23.993 2.455 1.00 68.81 815 ASN A C 1
ATOM 6643 O O . ASN A 1 815 ? -32.591 -23.062 2.963 1.00 68.81 815 ASN A O 1
ATOM 6647 N N . ALA A 1 816 ? -34.506 -24.203 2.703 1.00 69.25 816 ALA A N 1
ATOM 6648 C CA . ALA A 1 816 ? -35.284 -23.340 3.588 1.00 69.25 816 ALA A CA 1
ATOM 6649 C C . ALA A 1 816 ? -34.688 -23.320 5.004 1.00 69.25 816 ALA A C 1
ATOM 6651 O O . ALA A 1 816 ? -34.441 -22.249 5.554 1.00 69.25 816 ALA A O 1
ATOM 6652 N N . LYS A 1 817 ? -34.354 -24.499 5.547 1.00 70.62 817 LYS A N 1
ATOM 6653 C CA . LYS A 1 817 ? -33.693 -24.626 6.850 1.00 70.62 817 LYS A CA 1
ATOM 6654 C C . LYS A 1 817 ? -32.342 -23.909 6.887 1.00 70.62 817 LYS A C 1
ATOM 6656 O O . LYS A 1 817 ? -32.027 -23.261 7.882 1.00 70.62 817 LYS A O 1
ATOM 6661 N N . MET A 1 818 ? -31.556 -23.999 5.813 1.00 66.38 818 MET A N 1
ATOM 6662 C CA . MET A 1 818 ? -30.270 -23.309 5.703 1.00 66.38 818 MET A CA 1
ATOM 6663 C C . MET A 1 818 ? -30.423 -21.793 5.760 1.00 66.38 818 MET A C 1
ATOM 6665 O O . MET A 1 818 ? -29.716 -21.139 6.522 1.00 66.38 818 MET A O 1
ATOM 6669 N N . ASN A 1 819 ? -31.362 -21.246 4.985 1.00 66.75 819 ASN A N 1
ATOM 6670 C CA . ASN A 1 819 ? -31.643 -19.815 4.993 1.00 66.75 819 ASN A CA 1
ATOM 6671 C C . ASN A 1 819 ? -32.074 -19.353 6.381 1.00 66.75 819 ASN A C 1
ATOM 6673 O O . ASN A 1 819 ? -31.542 -18.363 6.865 1.00 66.75 819 ASN A O 1
ATOM 6677 N N . THR A 1 820 ? -32.942 -20.106 7.062 1.00 69.44 820 THR A N 1
ATOM 6678 C CA . THR A 1 820 ? -33.337 -19.793 8.441 1.00 69.44 820 THR A CA 1
ATOM 6679 C C . THR A 1 820 ? -32.143 -19.790 9.392 1.00 69.44 820 THR A C 1
ATOM 6681 O O . THR A 1 820 ? -32.017 -18.872 10.198 1.00 69.44 820 THR A O 1
ATOM 6684 N N . VAL A 1 821 ? -31.244 -20.775 9.297 1.00 67.12 821 VAL A N 1
ATOM 6685 C CA . VAL A 1 821 ? -30.020 -20.826 10.114 1.00 67.12 821 VAL A CA 1
ATOM 6686 C C . VAL A 1 821 ? -29.110 -19.630 9.831 1.00 67.12 821 VAL A C 1
ATOM 6688 O O . VAL A 1 821 ? -28.653 -18.992 10.774 1.00 67.12 821 VAL A O 1
ATOM 6691 N N . MET A 1 822 ? -28.875 -19.294 8.559 1.00 63.62 822 MET A N 1
ATOM 6692 C CA . MET A 1 822 ? -28.057 -18.141 8.173 1.00 63.62 822 MET A CA 1
ATOM 6693 C C . MET A 1 822 ? -28.684 -16.816 8.613 1.00 63.62 822 MET A C 1
ATOM 6695 O O . MET A 1 822 ? -27.983 -15.982 9.173 1.00 63.62 822 MET A O 1
ATOM 6699 N N . ASP A 1 823 ? -29.989 -16.625 8.418 1.00 67.38 823 ASP A N 1
ATOM 6700 C CA . ASP A 1 823 ? -30.693 -15.407 8.836 1.00 67.38 823 ASP A CA 1
ATOM 6701 C C . ASP A 1 823 ? -30.712 -15.262 10.358 1.00 67.38 823 ASP A C 1
ATOM 6703 O O . ASP A 1 823 ? -30.489 -14.169 10.868 1.00 67.38 823 ASP A O 1
ATOM 6707 N N . THR A 1 824 ? -30.887 -16.367 11.088 1.00 68.62 824 THR A N 1
ATOM 6708 C CA . THR A 1 824 ? -30.795 -16.372 12.555 1.00 68.62 824 THR A CA 1
ATOM 6709 C C . THR A 1 824 ? -29.373 -16.050 13.011 1.00 68.62 824 THR A C 1
ATOM 6711 O O . THR A 1 824 ? -29.200 -15.276 13.944 1.00 68.62 824 THR A O 1
ATOM 6714 N N . ALA A 1 825 ? -28.354 -16.604 12.345 1.00 63.38 825 ALA A N 1
ATOM 6715 C CA . ALA A 1 825 ? -26.950 -16.352 12.663 1.00 63.38 825 ALA A CA 1
ATOM 6716 C C . ALA A 1 825 ? -26.520 -14.908 12.373 1.00 63.38 825 ALA A C 1
ATOM 6718 O O . ALA A 1 825 ? -25.776 -14.326 13.156 1.00 63.38 825 ALA A O 1
ATOM 6719 N N . LEU A 1 826 ? -27.025 -14.311 11.290 1.00 62.59 826 LEU A N 1
ATOM 6720 C CA . LEU A 1 826 ? -26.829 -12.894 10.961 1.00 62.59 826 LEU A CA 1
ATOM 6721 C C . LEU A 1 826 ? -27.570 -11.949 11.920 1.00 62.59 826 LEU A C 1
ATOM 6723 O O . LEU A 1 826 ? -27.249 -10.766 11.970 1.00 62.59 826 LEU A O 1
ATOM 6727 N N . GLN A 1 827 ? -28.560 -12.460 12.655 1.00 64.50 827 GLN A N 1
ATOM 6728 C CA . GLN A 1 827 ? -29.357 -11.732 13.646 1.00 64.50 827 GLN A CA 1
ATOM 6729 C C . GLN A 1 827 ? -29.060 -12.189 15.079 1.00 64.50 827 GLN A C 1
ATOM 6731 O O . GLN A 1 827 ? -29.882 -11.983 15.975 1.00 64.50 827 GLN A O 1
ATOM 6736 N N . PHE A 1 828 ? -27.923 -12.852 15.315 1.00 61.56 828 PHE A N 1
ATOM 6737 C CA . PHE A 1 828 ? -27.551 -13.244 16.666 1.00 61.56 828 PHE A CA 1
ATOM 6738 C C . PHE A 1 828 ? -27.541 -12.014 17.575 1.00 61.56 828 PHE A C 1
ATOM 6740 O O . PHE A 1 828 ? -26.907 -11.002 17.292 1.00 61.56 828 PHE A O 1
ATOM 6747 N N . SER A 1 829 ? -28.283 -12.102 18.680 1.00 48.94 829 SER A N 1
ATOM 6748 C CA . SER A 1 829 ? -28.276 -11.051 19.688 1.00 48.94 829 SER A CA 1
ATOM 6749 C C . SER A 1 829 ? -26.878 -10.925 20.293 1.00 48.94 829 SER A C 1
ATOM 6751 O O . SER A 1 829 ? -26.098 -11.884 20.302 1.00 48.94 829 SER A O 1
ATOM 6753 N N . ASN A 1 830 ? -26.573 -9.767 20.877 1.00 47.06 830 ASN A N 1
ATOM 6754 C CA . ASN A 1 830 ? -25.337 -9.573 21.641 1.00 47.06 830 ASN A CA 1
ATOM 6755 C C . ASN A 1 830 ? -25.152 -10.659 22.723 1.00 47.06 830 ASN A C 1
ATOM 6757 O O . ASN A 1 830 ? -24.036 -11.105 22.972 1.00 47.06 830 ASN A O 1
ATOM 6761 N N . GLU A 1 831 ? -26.250 -11.161 23.296 1.00 46.09 831 GLU A N 1
ATOM 6762 C CA . GLU A 1 831 ? -26.263 -12.285 24.243 1.00 46.09 831 GLU A CA 1
ATOM 6763 C C . GLU A 1 831 ? -25.843 -13.609 23.586 1.00 46.09 831 GLU A C 1
ATOM 6765 O O . GLU A 1 831 ? -25.047 -14.356 24.155 1.00 46.09 831 GLU A O 1
ATOM 6770 N N . LYS A 1 832 ? -26.309 -13.899 22.363 1.00 53.12 832 LYS A N 1
ATOM 6771 C CA . LYS A 1 832 ? -25.906 -15.102 21.623 1.00 53.12 832 LYS A CA 1
ATOM 6772 C C . LYS A 1 832 ? -24.458 -15.015 21.142 1.00 53.12 832 LYS A C 1
ATOM 6774 O O . LYS A 1 832 ? -23.732 -16.008 21.198 1.00 53.12 832 LYS A O 1
ATOM 6779 N N . HIS A 1 833 ? -24.007 -13.831 20.728 1.00 51.56 833 HIS A N 1
ATOM 6780 C CA . HIS A 1 833 ? -22.599 -13.586 20.422 1.00 51.56 833 HIS A CA 1
ATOM 6781 C C . HIS A 1 833 ? -21.704 -13.756 21.655 1.00 51.56 833 HIS A C 1
ATOM 6783 O O . HIS A 1 833 ? -20.620 -14.329 21.509 1.00 51.56 833 HIS A O 1
ATOM 6789 N N . ALA A 1 834 ? -22.167 -13.336 22.839 1.00 47.88 834 ALA A N 1
ATOM 6790 C CA . ALA A 1 834 ? -21.493 -13.557 24.115 1.00 47.88 834 ALA A CA 1
ATOM 6791 C C . ALA A 1 834 ? -21.464 -15.046 24.514 1.00 47.88 834 ALA A C 1
ATOM 6793 O O . ALA A 1 834 ? -20.403 -15.533 24.889 1.00 47.88 834 ALA A O 1
ATOM 6794 N N . GLU A 1 835 ? -22.555 -15.806 24.337 1.00 55.22 835 GLU A N 1
ATOM 6795 C CA . GLU A 1 835 ? -22.585 -17.269 24.560 1.00 55.22 835 GLU A CA 1
ATOM 6796 C C . GLU A 1 835 ? -21.588 -18.006 23.642 1.00 55.22 835 GLU A C 1
ATOM 6798 O O . GLU A 1 835 ? -20.871 -18.920 24.057 1.00 55.22 835 GLU A O 1
ATOM 6803 N N . LEU A 1 836 ? -21.515 -17.619 22.364 1.00 49.00 836 LEU A N 1
ATOM 6804 C CA . LEU A 1 836 ? -20.569 -18.207 21.409 1.00 49.00 836 LEU A CA 1
ATOM 6805 C C . LEU A 1 836 ? -19.121 -17.822 21.718 1.00 49.00 836 LEU A C 1
ATOM 6807 O O . LEU A 1 836 ? -18.212 -18.640 21.563 1.00 49.00 836 LEU A O 1
ATOM 6811 N N . GLN A 1 837 ? -18.904 -16.595 22.188 1.00 49.66 837 GLN A N 1
ATOM 6812 C CA . GLN A 1 837 ? -17.608 -16.158 22.684 1.00 49.66 837 GLN A CA 1
ATOM 6813 C C . GLN A 1 837 ? -17.219 -16.934 23.939 1.00 49.66 837 GLN A C 1
ATOM 6815 O O . GLN A 1 837 ? -16.081 -17.364 24.025 1.00 49.66 837 GLN A O 1
ATOM 6820 N N . GLU A 1 838 ? -18.148 -17.223 24.847 1.00 48.31 838 GLU A N 1
ATOM 6821 C CA . GLU A 1 838 ? -17.923 -18.085 26.009 1.00 48.31 838 GLU A CA 1
ATOM 6822 C C . GLU A 1 838 ? -17.498 -19.508 25.597 1.00 48.31 838 GLU A C 1
ATOM 6824 O O . GLU A 1 838 ? -16.561 -20.061 26.169 1.00 48.31 838 GLU A O 1
ATOM 6829 N N . LYS A 1 839 ? -18.105 -20.095 24.554 1.00 51.06 839 LYS A N 1
ATOM 6830 C CA . LYS A 1 839 ? -17.686 -21.407 24.013 1.00 51.06 839 LYS A CA 1
ATOM 6831 C C . LYS A 1 839 ? -16.288 -21.378 23.390 1.00 51.06 839 LYS A C 1
ATOM 6833 O O . LYS A 1 839 ? -15.493 -22.280 23.645 1.00 51.06 839 LYS A O 1
ATOM 6838 N N . SER A 1 840 ? -15.967 -20.342 22.614 1.00 42.88 840 SER A N 1
ATOM 6839 C CA . SER A 1 840 ? -14.619 -20.142 22.056 1.00 42.88 840 SER A CA 1
ATOM 6840 C C . SER A 1 840 ? -13.582 -19.895 23.156 1.00 42.88 840 SER A C 1
ATOM 6842 O O . SER A 1 840 ? -12.472 -20.421 23.107 1.00 42.88 840 SER A O 1
ATOM 6844 N N . SER A 1 841 ? -13.965 -19.129 24.172 1.00 45.09 841 SER A N 1
ATOM 6845 C CA . SER A 1 841 ? -13.187 -18.850 25.371 1.00 45.09 841 SER A CA 1
ATOM 6846 C C . SER A 1 841 ? -12.930 -20.123 26.175 1.00 45.09 841 SER A C 1
ATOM 6848 O O . SER A 1 841 ? -11.807 -20.318 26.608 1.00 45.09 841 SER A O 1
ATOM 6850 N N . LYS A 1 842 ? -13.893 -21.048 26.299 1.00 49.69 842 LYS A N 1
ATOM 6851 C CA . LYS A 1 842 ? -13.678 -22.379 26.906 1.00 49.69 842 LYS A CA 1
ATOM 6852 C C . LYS A 1 842 ? -12.670 -23.226 26.122 1.00 49.69 842 LYS A C 1
ATOM 6854 O O . LYS A 1 842 ? -11.881 -23.950 26.724 1.00 49.69 842 LYS A O 1
ATOM 6859 N N . LEU A 1 843 ? -12.650 -23.101 24.793 1.00 46.41 843 LEU A N 1
ATOM 6860 C CA . LEU A 1 843 ? -11.648 -23.749 23.942 1.00 46.41 843 LEU A CA 1
ATOM 6861 C C . LEU A 1 843 ? -10.247 -23.150 24.168 1.00 46.41 843 LEU A C 1
ATOM 6863 O O . LEU A 1 843 ? -9.283 -23.893 24.315 1.00 46.41 843 LEU A O 1
ATOM 6867 N N . LEU A 1 844 ? -10.134 -21.822 24.279 1.00 45.12 844 LEU A N 1
ATOM 6868 C CA . LEU A 1 844 ? -8.884 -21.131 24.636 1.00 45.12 844 LEU A CA 1
ATOM 6869 C C . LEU A 1 844 ? -8.451 -21.398 26.086 1.00 45.12 844 LEU A C 1
ATOM 6871 O O . LEU A 1 844 ? -7.266 -21.576 26.339 1.00 45.12 844 LEU A O 1
ATOM 6875 N N . ALA A 1 845 ? -9.389 -21.509 27.025 1.00 47.03 845 ALA A N 1
ATOM 6876 C CA . ALA A 1 845 ? -9.124 -21.858 28.419 1.00 47.03 845 ALA A CA 1
ATOM 6877 C C . ALA A 1 845 ? -8.499 -23.256 28.547 1.00 47.03 845 ALA A C 1
ATOM 6879 O O . ALA A 1 845 ? -7.660 -23.470 29.415 1.00 47.03 845 ALA A O 1
ATOM 6880 N N . SER A 1 846 ? -8.811 -24.185 27.633 1.00 52.38 846 SER A N 1
ATOM 6881 C CA . SER A 1 846 ? -8.115 -25.480 27.572 1.00 52.38 846 SER A CA 1
ATOM 6882 C C . SER A 1 846 ? -6.621 -25.359 27.219 1.00 52.38 846 SER A C 1
ATOM 6884 O O . SER A 1 846 ? -5.838 -26.229 27.592 1.00 52.38 846 SER A O 1
ATOM 6886 N N . ALA A 1 847 ? -6.210 -24.266 26.561 1.00 49.97 847 ALA A N 1
ATOM 6887 C CA . ALA A 1 847 ? -4.813 -23.951 26.259 1.00 49.97 847 ALA A CA 1
ATOM 6888 C C . ALA A 1 847 ? -4.107 -23.147 27.376 1.00 49.97 847 ALA A C 1
ATOM 6890 O O . ALA A 1 847 ? -2.877 -23.118 27.412 1.00 49.97 847 ALA A O 1
ATOM 6891 N N . PHE A 1 848 ? -4.858 -22.529 28.299 1.00 59.69 848 PHE A N 1
ATOM 6892 C CA . PHE A 1 848 ? -4.346 -21.741 29.431 1.00 59.69 848 PHE A CA 1
ATOM 6893 C C . PHE A 1 848 ? -4.931 -22.250 30.762 1.00 59.69 848 PHE A C 1
ATOM 6895 O O . PHE A 1 848 ? -5.833 -21.630 31.327 1.00 59.69 848 PHE A O 1
ATOM 6902 N N . PRO A 1 849 ? -4.423 -23.377 31.293 1.00 63.22 849 PRO A N 1
ATOM 6903 C CA . PRO A 1 849 ? -5.090 -24.139 32.353 1.00 63.22 849 PRO A CA 1
ATOM 6904 C C . PRO A 1 849 ? -5.205 -23.417 33.707 1.00 63.22 849 PRO A C 1
ATOM 6906 O O . PRO A 1 849 ? -6.023 -23.818 34.530 1.00 63.22 849 PRO A O 1
ATOM 6909 N N . HIS A 1 850 ? -4.414 -22.363 33.946 1.00 77.62 850 HIS A N 1
ATOM 6910 C CA . HIS A 1 850 ? -4.416 -21.588 35.197 1.00 77.62 850 HIS A CA 1
ATOM 6911 C C . HIS A 1 850 ? -4.953 -20.154 35.035 1.00 77.62 850 HIS A C 1
ATOM 6913 O O . HIS A 1 850 ? -4.838 -19.353 35.961 1.00 77.62 850 HIS A O 1
ATOM 6919 N N . LEU A 1 851 ? -5.506 -19.801 33.870 1.00 79.62 851 LEU A N 1
ATOM 6920 C CA . LEU A 1 851 ? -6.045 -18.466 33.610 1.00 79.62 851 LEU A CA 1
ATOM 6921 C C . LEU A 1 851 ? -7.333 -18.235 34.421 1.00 79.62 851 LEU A C 1
ATOM 6923 O O . LEU A 1 851 ? -8.269 -19.028 34.285 1.00 79.62 851 LEU A O 1
ATOM 6927 N N . PRO A 1 852 ? -7.443 -17.155 35.220 1.00 84.25 852 PRO A N 1
ATOM 6928 C CA . PRO A 1 852 ? -8.687 -16.851 35.919 1.00 84.25 852 PRO A CA 1
ATOM 6929 C C . PRO A 1 852 ? -9.845 -16.636 34.938 1.00 84.25 852 PRO A C 1
ATOM 6931 O O . PRO A 1 852 ? -9.758 -15.811 34.027 1.00 84.25 852 PRO A O 1
ATOM 6934 N N . GLU A 1 853 ? -10.958 -17.341 35.152 1.00 81.00 853 GLU A N 1
ATOM 6935 C CA . GLU A 1 853 ? -12.132 -17.301 34.267 1.00 81.00 853 GLU A CA 1
ATOM 6936 C C . GLU A 1 853 ? -12.667 -15.873 34.062 1.00 81.00 853 GLU A C 1
ATOM 6938 O O . GLU A 1 853 ? -13.047 -15.495 32.955 1.00 81.00 853 GLU A O 1
ATOM 6943 N N . SER A 1 854 ? -12.618 -15.038 35.107 1.00 87.25 854 SER A N 1
ATOM 6944 C CA . SER A 1 854 ? -13.089 -13.646 35.072 1.00 87.25 854 SER A CA 1
ATOM 6945 C C . SER A 1 854 ? -12.299 -12.741 34.109 1.00 87.25 854 SER A C 1
ATOM 6947 O O . SER A 1 854 ? -12.824 -11.707 33.677 1.00 87.25 854 SER A O 1
ATOM 6949 N N . LEU A 1 855 ? -11.065 -13.128 33.762 1.00 86.25 855 LEU A N 1
ATOM 6950 C CA . LEU A 1 855 ? -10.124 -12.388 32.912 1.00 86.25 855 LEU A CA 1
ATOM 6951 C C . LEU A 1 855 ? -10.000 -12.972 31.498 1.00 86.25 855 LEU A C 1
ATOM 6953 O O . LEU A 1 855 ? -9.358 -12.375 30.634 1.00 86.25 855 LEU A O 1
ATOM 6957 N N . LEU A 1 856 ? -10.651 -14.104 31.238 1.00 79.19 856 LEU A N 1
ATOM 6958 C CA . LEU A 1 856 ? -10.566 -14.830 29.976 1.00 79.19 856 LEU A CA 1
ATOM 6959 C C . LEU A 1 856 ? -10.970 -13.969 28.772 1.00 79.19 856 LEU A C 1
ATOM 6961 O O . LEU A 1 856 ? -10.259 -13.948 27.770 1.00 79.19 856 LEU A O 1
ATOM 6965 N N . SER A 1 857 ? -12.063 -13.203 28.873 1.00 76.81 857 SER A N 1
ATOM 6966 C CA . SER A 1 857 ? -12.496 -12.315 27.784 1.00 76.81 857 SER A CA 1
ATOM 6967 C C . SER A 1 857 ? -11.452 -11.245 27.458 1.00 76.81 857 SER A C 1
ATOM 6969 O O . SER A 1 857 ? -11.212 -10.969 26.287 1.00 76.81 857 SER A O 1
ATOM 6971 N N . ILE A 1 858 ? -10.773 -10.697 28.467 1.00 84.44 858 ILE A N 1
ATOM 6972 C CA . ILE A 1 858 ? -9.717 -9.691 28.294 1.00 84.44 858 ILE A CA 1
ATOM 6973 C C . ILE A 1 858 ? -8.509 -10.300 27.579 1.00 84.44 858 ILE A C 1
ATOM 6975 O O . ILE A 1 858 ? -7.974 -9.685 26.659 1.00 84.44 858 ILE A O 1
ATOM 6979 N N . THR A 1 859 ? -8.120 -11.527 27.940 1.00 76.94 859 THR A N 1
ATOM 6980 C CA . THR A 1 859 ? -7.050 -12.263 27.249 1.00 76.94 859 THR A CA 1
ATOM 6981 C C . THR A 1 859 ? -7.387 -12.512 25.781 1.00 76.94 859 THR A C 1
ATOM 6983 O O . THR A 1 859 ? -6.532 -12.323 24.919 1.00 76.94 859 THR A O 1
ATOM 6986 N N . VAL A 1 860 ? -8.637 -12.875 25.469 1.00 67.81 860 VAL A N 1
ATOM 6987 C CA . VAL A 1 860 ? -9.097 -12.988 24.073 1.00 67.81 860 VAL A CA 1
ATOM 6988 C C . VAL A 1 860 ? -9.005 -11.633 23.367 1.00 67.81 860 VAL A C 1
ATOM 6990 O O . VAL A 1 860 ? -8.488 -11.556 22.252 1.00 67.81 860 VAL A O 1
ATOM 6993 N N . GLY A 1 861 ? -9.425 -10.554 24.033 1.00 70.00 861 GLY A N 1
ATOM 6994 C CA . GLY A 1 861 ? -9.330 -9.187 23.521 1.00 70.00 861 GLY A CA 1
ATOM 6995 C C . GLY A 1 861 ? -7.901 -8.766 23.168 1.00 70.00 861 GLY A C 1
ATOM 6996 O O . GLY A 1 861 ? -7.704 -7.937 22.283 1.00 70.00 861 GLY A O 1
ATOM 6997 N N . SER A 1 862 ? -6.873 -9.368 23.770 1.00 73.12 862 SER A N 1
ATOM 6998 C CA . SER A 1 862 ? -5.481 -9.079 23.405 1.00 73.12 862 SER A CA 1
ATOM 6999 C C . SER A 1 862 ? -5.088 -9.490 21.982 1.00 73.12 862 SER A C 1
ATOM 7001 O O . SER A 1 862 ? -4.049 -9.064 21.475 1.00 73.12 862 SER A O 1
ATOM 7003 N N . THR A 1 863 ? -5.926 -10.283 21.314 1.00 64.06 863 THR A N 1
ATOM 7004 C CA . THR A 1 863 ? -5.755 -10.665 19.904 1.00 64.06 863 THR A CA 1
ATOM 7005 C C . THR A 1 863 ? -6.490 -9.736 18.929 1.00 64.06 863 THR A C 1
ATOM 7007 O O . THR A 1 863 ? -6.266 -9.814 17.722 1.00 64.06 863 THR A O 1
ATOM 7010 N N . VAL A 1 864 ? -7.317 -8.818 19.438 1.00 66.31 864 VAL A N 1
ATOM 7011 C CA . VAL A 1 864 ? -8.212 -7.956 18.653 1.00 66.31 864 VAL A CA 1
ATOM 7012 C C . VAL A 1 864 ? -7.688 -6.518 18.614 1.00 66.31 864 VAL A C 1
ATOM 7014 O O . VAL A 1 864 ? -7.125 -6.029 19.596 1.00 66.31 864 VAL A O 1
ATOM 7017 N N . ASP A 1 865 ? -7.850 -5.826 17.481 1.00 77.75 865 ASP A N 1
ATOM 7018 C CA . ASP A 1 865 ? -7.435 -4.422 17.348 1.00 77.75 865 ASP A CA 1
ATOM 7019 C C . ASP A 1 865 ? -8.141 -3.524 18.373 1.00 77.75 865 ASP A C 1
ATOM 7021 O O . ASP A 1 865 ? -9.341 -3.649 18.596 1.00 77.75 865 ASP A O 1
ATOM 7025 N N . GLY A 1 866 ? -7.412 -2.610 19.017 1.00 77.50 866 GLY A N 1
ATOM 7026 C CA . GLY A 1 866 ? -7.938 -1.845 20.152 1.00 77.50 866 GLY A CA 1
ATOM 7027 C C . GLY A 1 866 ? -8.980 -0.779 19.818 1.00 77.50 866 GLY A C 1
ATOM 7028 O O . GLY A 1 866 ? -9.303 0.016 20.698 1.00 77.50 866 GLY A O 1
ATOM 7029 N N . ASP A 1 867 ? -9.457 -0.694 18.577 1.00 87.69 867 ASP A N 1
ATOM 7030 C CA . ASP A 1 867 ? -10.638 0.083 18.207 1.00 87.69 867 ASP A CA 1
ATOM 7031 C C . ASP A 1 867 ? -11.663 -0.815 17.505 1.00 87.69 867 ASP A C 1
ATOM 7033 O O . ASP A 1 867 ? -11.329 -1.533 16.568 1.00 87.69 867 ASP A O 1
ATOM 7037 N N . SER A 1 868 ? -12.914 -0.770 17.957 1.00 82.00 868 SER A N 1
ATOM 7038 C CA . SER A 1 868 ? -14.008 -1.583 17.413 1.00 82.00 868 SER A CA 1
ATOM 7039 C C . SER A 1 868 ? -14.497 -1.137 16.028 1.00 82.00 868 SER A C 1
ATOM 7041 O O . SER A 1 868 ? -15.328 -1.811 15.418 1.00 82.00 868 SER A O 1
ATOM 7043 N N . GLY A 1 869 ? -14.063 0.030 15.539 1.00 80.12 869 GLY A N 1
ATOM 7044 C CA . GLY A 1 869 ? -14.571 0.658 14.314 1.00 80.12 869 GLY A CA 1
ATOM 7045 C C . GLY A 1 869 ? -15.981 1.250 14.448 1.00 80.12 869 GLY A C 1
ATOM 7046 O O . GLY A 1 869 ? -16.432 1.971 13.558 1.00 80.12 869 GLY A O 1
ATOM 7047 N N . ILE A 1 870 ? -16.672 1.010 15.571 1.00 76.94 870 ILE A N 1
ATOM 7048 C CA . ILE A 1 870 ? -18.030 1.511 15.823 1.00 76.94 870 ILE A CA 1
ATOM 7049 C C . ILE A 1 870 ? -18.021 3.036 15.819 1.00 76.94 870 ILE A C 1
ATOM 7051 O O . ILE A 1 870 ? -17.182 3.664 16.474 1.00 76.94 870 ILE A O 1
ATOM 7055 N N . SER A 1 871 ? -18.966 3.648 15.109 1.00 84.00 871 SER A N 1
ATOM 7056 C CA . SER A 1 871 ? -19.067 5.104 15.066 1.00 84.00 871 SER A CA 1
ATOM 7057 C C . SER A 1 871 ? -19.313 5.668 16.467 1.00 84.00 871 SER A C 1
ATOM 7059 O O . SER A 1 871 ? -20.175 5.190 17.195 1.00 84.00 871 SER A O 1
ATOM 7061 N N . ILE A 1 872 ? -18.612 6.744 16.838 1.00 82.56 872 ILE A N 1
ATOM 7062 C CA . ILE A 1 872 ? -18.879 7.469 18.098 1.00 82.56 872 ILE A CA 1
ATOM 7063 C C . ILE A 1 872 ? -20.312 8.039 18.157 1.00 82.56 872 ILE A C 1
ATOM 7065 O O . ILE A 1 872 ? -20.813 8.353 19.233 1.00 82.56 872 ILE A O 1
ATOM 7069 N N . ASP A 1 873 ? -20.971 8.167 17.002 1.00 87.06 873 ASP A N 1
ATOM 7070 C CA . ASP A 1 873 ? -22.357 8.630 16.889 1.00 87.06 873 ASP A CA 1
ATOM 7071 C C . ASP A 1 873 ? -23.389 7.521 17.148 1.00 87.06 873 ASP A C 1
ATOM 7073 O O . ASP A 1 873 ? -24.584 7.802 17.246 1.00 87.06 873 ASP A O 1
ATOM 7077 N N . GLU A 1 874 ? -22.949 6.266 17.225 1.00 88.31 874 GLU A N 1
ATOM 7078 C CA . GLU A 1 874 ? -23.817 5.111 17.405 1.00 88.31 874 GLU A CA 1
ATOM 7079 C C . GLU A 1 874 ? -24.111 4.887 18.888 1.00 88.31 874 GLU A C 1
ATOM 7081 O O . GLU A 1 874 ? -23.226 4.554 19.676 1.00 88.31 874 GLU A O 1
ATOM 7086 N N . ILE A 1 875 ? -25.369 5.085 19.277 1.00 89.19 875 ILE A N 1
ATOM 7087 C CA . ILE A 1 875 ? -25.824 4.920 20.660 1.00 89.19 875 ILE A CA 1
ATOM 7088 C C . ILE A 1 875 ? -26.153 3.438 20.897 1.00 89.19 875 ILE A C 1
ATOM 7090 O O . ILE A 1 875 ? -27.018 2.915 20.193 1.00 89.19 875 ILE A O 1
ATOM 7094 N N . PRO A 1 876 ? -25.539 2.764 21.888 1.00 87.62 876 PRO A N 1
ATOM 7095 C CA . PRO A 1 876 ? -25.800 1.355 22.134 1.00 87.62 876 PRO A CA 1
ATOM 7096 C C . PRO A 1 876 ? -27.197 1.149 22.721 1.00 87.62 876 PRO A C 1
ATOM 7098 O O . PRO A 1 876 ? -27.645 1.911 23.581 1.00 87.62 876 PRO A O 1
ATOM 7101 N N . GLU A 1 877 ? -27.867 0.074 22.304 1.00 87.81 877 GLU A N 1
ATOM 7102 C CA . GLU A 1 877 ? -29.243 -0.238 22.723 1.00 87.81 877 GLU A CA 1
ATOM 7103 C C . GLU A 1 877 ? -29.386 -0.415 24.240 1.00 87.81 877 GLU A C 1
ATOM 7105 O O . GLU A 1 877 ? -30.423 -0.096 24.817 1.00 87.81 877 GLU A O 1
ATOM 7110 N N . TRP A 1 878 ? -28.330 -0.887 24.908 1.00 91.50 878 TRP A N 1
ATOM 7111 C CA . TRP A 1 878 ? -28.318 -1.103 26.353 1.00 91.50 878 TRP A CA 1
ATOM 7112 C C . TRP A 1 878 ? -28.114 0.181 27.172 1.00 91.50 878 TRP A C 1
ATOM 7114 O O . TRP A 1 878 ? -28.084 0.092 28.403 1.00 91.50 878 TRP A O 1
ATOM 7124 N N . LEU A 1 879 ? -27.951 1.356 26.542 1.00 94.88 879 LEU A N 1
ATOM 7125 C CA . LEU A 1 879 ? -27.702 2.621 27.238 1.00 94.88 879 LEU A CA 1
ATOM 7126 C C . LEU A 1 879 ? -28.926 3.104 28.039 1.00 94.88 879 LEU A C 1
ATOM 7128 O O . LEU A 1 879 ? -29.876 3.676 27.508 1.00 94.88 879 LEU A O 1
ATOM 7132 N N . ASP A 1 880 ? -28.833 3.012 29.360 1.00 96.06 880 ASP A N 1
ATOM 7133 C CA . ASP A 1 880 ? -29.701 3.655 30.331 1.00 96.06 880 ASP A CA 1
ATOM 7134 C C . ASP A 1 880 ? -29.093 5.002 30.740 1.00 96.06 880 ASP A C 1
ATOM 7136 O O . ASP A 1 880 ? -28.174 5.105 31.563 1.00 96.06 880 ASP A O 1
ATOM 7140 N N . ARG A 1 881 ? -29.658 6.074 30.179 1.00 94.75 881 ARG A N 1
ATOM 7141 C CA . ARG A 1 881 ? -29.235 7.449 30.470 1.00 94.75 881 ARG A CA 1
ATOM 7142 C C . ARG A 1 881 ? -29.427 7.839 31.935 1.00 94.75 881 ARG A C 1
ATOM 7144 O O . ARG A 1 881 ? -28.630 8.618 32.450 1.00 94.75 881 ARG A O 1
ATOM 7151 N N . LYS A 1 882 ? -30.451 7.328 32.628 1.00 96.44 882 LYS A N 1
ATOM 7152 C CA . LYS A 1 882 ? -30.679 7.660 34.046 1.00 96.44 882 LYS A CA 1
ATOM 7153 C C . LYS A 1 882 ? -29.604 7.020 34.912 1.00 96.44 882 LYS A C 1
ATOM 7155 O O . LYS A 1 882 ? -29.056 7.694 35.781 1.00 96.44 882 LYS A O 1
ATOM 7160 N N . LYS A 1 883 ? -29.280 5.755 34.640 1.00 97.69 883 LYS A N 1
ATOM 7161 C CA . LYS A 1 883 ? -28.191 5.036 35.307 1.00 97.69 883 LYS A CA 1
ATOM 7162 C C . LYS A 1 883 ? -26.845 5.727 35.098 1.00 97.69 883 LYS A C 1
ATOM 7164 O O . LYS A 1 883 ? -26.141 6.022 36.061 1.00 97.69 883 LYS A O 1
ATOM 7169 N N . PHE A 1 884 ? -26.546 6.090 33.851 1.00 97.25 884 PHE A N 1
ATOM 7170 C CA . PHE A 1 884 ? -25.344 6.843 33.504 1.00 97.25 884 PHE A CA 1
ATOM 7171 C C . PHE A 1 884 ? -25.247 8.180 34.266 1.00 97.25 884 PHE A C 1
ATOM 7173 O O . PHE A 1 884 ? -24.211 8.480 34.856 1.00 97.25 884 PHE A O 1
ATOM 7180 N N . LEU A 1 885 ? -26.338 8.955 34.338 1.00 97.50 885 LEU A N 1
ATOM 7181 C CA . LEU A 1 885 ? -26.377 10.232 35.067 1.00 97.50 885 LEU A CA 1
ATOM 7182 C C . LEU A 1 885 ? -26.166 10.068 36.583 1.00 97.50 885 LEU A C 1
ATOM 7184 O O . LEU A 1 885 ? -25.487 10.893 37.199 1.00 97.50 885 LEU A O 1
ATOM 7188 N N . ARG A 1 886 ? -26.713 9.012 37.203 1.00 98.19 886 ARG A N 1
ATOM 7189 C CA . ARG A 1 886 ? -26.455 8.718 38.625 1.00 98.19 886 ARG A CA 1
ATOM 7190 C C . ARG A 1 886 ? -24.990 8.367 38.868 1.00 98.19 886 ARG A C 1
ATOM 7192 O O . ARG A 1 886 ? -24.391 8.897 39.803 1.00 98.19 886 ARG A O 1
ATOM 7199 N N . GLY A 1 887 ? -24.387 7.573 37.983 1.00 97.88 887 GLY A N 1
ATOM 7200 C CA . GLY A 1 887 ? -22.957 7.271 38.033 1.00 97.88 887 GLY A CA 1
ATOM 7201 C C . GLY A 1 887 ? -22.088 8.519 37.859 1.00 97.88 887 GLY A C 1
ATOM 7202 O O . GLY A 1 887 ? -21.126 8.712 38.602 1.00 97.88 887 GLY A O 1
ATOM 7203 N N . GLN A 1 888 ? -22.461 9.424 36.945 1.00 97.88 888 GLN A N 1
ATOM 7204 C CA . GLN A 1 888 ? -21.797 10.721 36.788 1.00 97.88 888 GLN A CA 1
ATOM 7205 C C . GLN A 1 888 ? -21.888 11.548 38.075 1.00 97.88 888 GLN A C 1
ATOM 7207 O O . GLN A 1 888 ? -20.886 12.113 38.516 1.00 97.88 888 GLN A O 1
ATOM 7212 N N . LYS A 1 889 ? -23.060 11.587 38.722 1.00 97.12 889 LYS A N 1
ATOM 7213 C CA . LYS A 1 889 ? -23.241 12.295 39.995 1.00 97.12 889 LYS A CA 1
ATOM 7214 C C . LYS A 1 889 ? -22.372 11.705 41.104 1.00 97.12 889 LYS A C 1
ATOM 7216 O O . LYS A 1 889 ? -21.704 12.460 41.809 1.00 97.12 889 LYS A O 1
ATOM 7221 N N . PHE A 1 890 ? -22.328 10.379 41.221 1.00 97.12 890 PHE A N 1
ATOM 7222 C CA . PHE A 1 890 ? -21.448 9.698 42.168 1.00 97.12 890 PHE A CA 1
ATOM 7223 C C . PHE A 1 890 ? -19.973 10.040 41.923 1.00 97.12 890 PHE A C 1
ATOM 7225 O O . PHE A 1 890 ? -19.239 10.324 42.874 1.00 97.12 890 PHE A O 1
ATOM 7232 N N . ALA A 1 891 ? -19.553 10.082 40.653 1.00 96.62 891 ALA A N 1
ATOM 7233 C CA . ALA A 1 891 ? -18.194 10.452 40.283 1.00 96.62 891 ALA A CA 1
ATOM 7234 C C . ALA A 1 891 ? -17.859 11.907 40.649 1.00 96.62 891 ALA A C 1
ATOM 7236 O O . ALA A 1 891 ? -16.778 12.188 41.166 1.00 96.62 891 ALA A O 1
ATOM 7237 N N . GLN A 1 892 ? -18.796 12.837 40.445 1.00 95.38 892 GLN A N 1
ATOM 7238 C CA . GLN A 1 892 ? -18.645 14.238 40.848 1.00 95.38 892 GLN A CA 1
ATOM 7239 C C . GLN A 1 892 ? -18.543 14.393 42.375 1.00 95.38 892 GLN A C 1
ATOM 7241 O O . GLN A 1 892 ? -17.700 15.147 42.868 1.00 95.38 892 GLN A O 1
ATOM 7246 N N . ASP A 1 893 ? -19.360 13.654 43.128 1.00 94.44 893 ASP A N 1
ATOM 7247 C CA . ASP A 1 893 ? -19.409 13.713 44.594 1.00 94.44 893 ASP A CA 1
ATOM 7248 C C . ASP A 1 893 ? -18.193 13.083 45.275 1.00 94.44 893 ASP A C 1
ATOM 7250 O O . ASP A 1 893 ? -17.955 13.332 46.458 1.00 94.44 893 ASP A O 1
ATOM 7254 N N . ASN A 1 894 ? -17.398 12.300 44.545 1.00 95.12 894 ASN A N 1
ATOM 7255 C CA . ASN A 1 894 ? -16.215 11.611 45.061 1.00 95.12 894 ASN A CA 1
ATOM 7256 C C . ASN A 1 894 ? -14.975 11.839 44.180 1.00 95.12 894 ASN A C 1
ATOM 7258 O O . ASN A 1 894 ? -14.043 11.034 44.185 1.00 95.12 894 ASN A O 1
ATOM 7262 N N . LEU A 1 895 ? -14.950 12.950 43.434 1.00 94.38 895 LEU A N 1
ATOM 7263 C CA . LEU A 1 895 ? -13.957 13.222 42.395 1.00 94.38 895 LEU A CA 1
ATOM 7264 C C . LEU A 1 895 ? -12.509 13.112 42.889 1.00 94.38 895 LEU A C 1
ATOM 7266 O O . LEU A 1 895 ? -11.682 12.533 42.195 1.00 94.38 895 LEU A O 1
ATOM 7270 N N . MET A 1 896 ? -12.187 13.654 44.068 1.00 92.81 896 MET A N 1
ATOM 7271 C CA . MET A 1 896 ? -10.827 13.602 44.617 1.00 92.81 896 MET A CA 1
ATOM 7272 C C . MET A 1 896 ? -10.390 12.155 44.878 1.00 92.81 896 MET A C 1
ATOM 7274 O O . MET A 1 896 ? -9.306 11.768 44.447 1.00 92.81 896 MET A O 1
ATOM 7278 N N . GLY A 1 897 ? -11.255 11.348 45.501 1.00 94.19 897 GLY A N 1
ATOM 7279 C CA . GLY A 1 897 ? -10.988 9.932 45.767 1.00 94.19 897 GLY A CA 1
ATOM 7280 C C . GLY A 1 897 ? -10.825 9.125 44.479 1.00 94.19 897 GLY A C 1
ATOM 7281 O O . GLY A 1 897 ? -9.853 8.390 44.330 1.00 94.19 897 GLY A O 1
ATOM 7282 N N . ILE A 1 898 ? -11.708 9.335 43.498 1.00 96.12 898 ILE A N 1
ATOM 7283 C CA . ILE A 1 898 ? -11.633 8.667 42.188 1.00 96.12 898 ILE A CA 1
ATOM 7284 C C . ILE A 1 898 ? -10.353 9.058 41.439 1.00 96.12 898 ILE A C 1
ATOM 7286 O O . ILE A 1 898 ? -9.659 8.200 40.898 1.00 96.12 898 ILE A O 1
ATOM 7290 N N . MET A 1 899 ? -9.968 10.334 41.443 1.00 93.69 899 MET A N 1
ATOM 7291 C CA . MET A 1 899 ? -8.717 10.763 40.806 1.00 93.69 899 MET A CA 1
ATOM 7292 C C . MET A 1 899 ? -7.484 10.210 41.529 1.00 93.69 899 MET A C 1
ATOM 7294 O O . MET A 1 899 ? -6.504 9.864 40.871 1.00 93.69 899 MET A O 1
ATOM 7298 N N . ALA A 1 900 ? -7.535 10.077 42.858 1.00 93.00 900 ALA A N 1
ATOM 7299 C CA . ALA A 1 900 ? -6.483 9.418 43.624 1.00 93.00 900 ALA A CA 1
ATOM 7300 C C . ALA A 1 900 ? -6.370 7.928 43.257 1.00 93.00 900 ALA A C 1
ATOM 7302 O O . ALA A 1 900 ? -5.258 7.454 43.037 1.00 93.00 900 ALA A O 1
ATOM 7303 N N . THR A 1 901 ? -7.488 7.206 43.097 1.00 94.44 901 THR A N 1
ATOM 7304 C CA . THR A 1 901 ? -7.446 5.810 42.619 1.00 94.44 901 THR A CA 1
ATOM 7305 C C . THR A 1 901 ? -6.815 5.697 41.237 1.00 94.44 901 THR A C 1
ATOM 7307 O O . THR A 1 901 ? -5.864 4.937 41.078 1.00 94.44 901 THR A O 1
ATOM 7310 N N . ALA A 1 902 ? -7.267 6.510 40.275 1.00 93.75 902 ALA A N 1
ATOM 7311 C CA . ALA A 1 902 ? -6.754 6.516 38.906 1.00 93.75 902 ALA A CA 1
ATOM 7312 C C . ALA A 1 902 ? -5.249 6.826 38.846 1.00 93.75 902 ALA A C 1
ATOM 7314 O O . ALA A 1 902 ? -4.532 6.293 38.001 1.00 93.75 902 ALA A O 1
ATOM 7315 N N . LEU A 1 903 ? -4.762 7.677 39.756 1.00 93.25 903 LEU A N 1
ATOM 7316 C CA . LEU A 1 903 ? -3.339 7.955 39.907 1.00 93.25 903 LEU A CA 1
ATOM 7317 C C . LEU A 1 903 ? -2.575 6.731 40.426 1.00 93.25 903 LEU A C 1
ATOM 7319 O O . LEU A 1 903 ? -1.566 6.349 39.839 1.00 93.25 903 LEU A O 1
ATOM 7323 N N . LEU A 1 904 ? -3.038 6.114 41.517 1.00 94.62 904 LEU A N 1
ATOM 7324 C CA . LEU A 1 904 ? -2.316 5.008 42.152 1.00 94.62 904 LEU A CA 1
ATOM 7325 C C . LEU A 1 904 ? -2.363 3.711 41.339 1.00 94.62 904 LEU A C 1
ATOM 7327 O O . LEU A 1 904 ? -1.425 2.921 41.398 1.00 94.62 904 LEU A O 1
ATOM 7331 N N . THR A 1 905 ? -3.389 3.504 40.514 1.00 93.38 905 THR A N 1
ATOM 7332 C CA . THR A 1 905 ? -3.442 2.351 39.602 1.00 93.38 905 THR A CA 1
ATOM 7333 C C . THR A 1 905 ? -2.360 2.366 38.531 1.00 93.38 905 THR A C 1
ATOM 7335 O O . THR A 1 905 ? -2.085 1.319 37.943 1.00 93.38 905 THR A O 1
ATOM 7338 N N . LEU A 1 906 ? -1.709 3.514 38.296 1.00 94.19 906 LEU A N 1
ATOM 7339 C CA . LEU A 1 906 ? -0.597 3.608 37.352 1.00 94.19 906 LEU A CA 1
ATOM 7340 C C . LEU A 1 906 ? 0.611 2.765 37.786 1.00 94.19 906 LEU A C 1
ATOM 7342 O O . LEU A 1 906 ? 1.284 2.214 36.920 1.00 94.19 906 LEU A O 1
ATOM 7346 N N . PHE A 1 907 ? 0.827 2.573 39.095 1.00 95.31 907 PHE A N 1
ATOM 7347 C CA . PHE A 1 907 ? 1.848 1.644 39.600 1.00 95.31 907 PHE A CA 1
ATOM 7348 C C . PHE A 1 907 ? 1.621 0.215 39.093 1.00 95.31 907 PHE A C 1
ATOM 7350 O O . PHE A 1 907 ? 2.572 -0.456 38.699 1.00 95.31 907 PHE A O 1
ATOM 7357 N N . GLY A 1 908 ? 0.360 -0.227 39.057 1.00 93.31 908 GLY A N 1
ATOM 7358 C CA . GLY A 1 908 ? -0.008 -1.556 38.580 1.00 93.31 908 GLY A CA 1
ATOM 7359 C C . GLY A 1 908 ? 0.010 -1.668 37.058 1.00 93.31 908 GLY A C 1
ATOM 7360 O O . GLY A 1 908 ? 0.701 -2.524 36.519 1.00 93.31 908 GLY A O 1
ATOM 7361 N N . ILE A 1 909 ? -0.696 -0.791 36.338 1.00 92.44 909 ILE A N 1
ATOM 7362 C CA . ILE A 1 909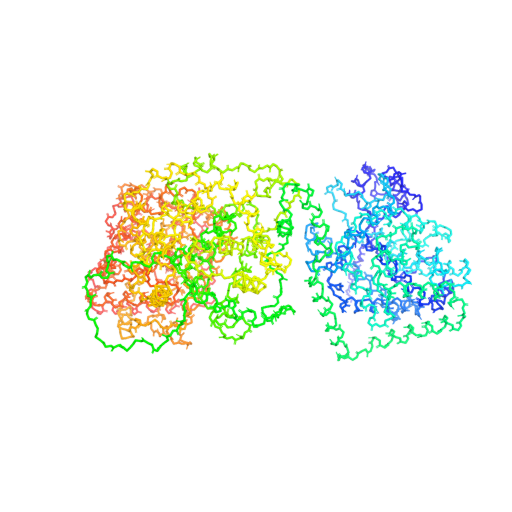 ? -0.832 -0.918 34.873 1.00 92.44 909 ILE A CA 1
ATOM 7363 C C . ILE A 1 909 ? 0.495 -0.698 34.127 1.00 92.44 909 ILE A C 1
ATOM 7365 O O . ILE A 1 909 ? 0.697 -1.277 33.067 1.00 92.44 909 ILE A O 1
ATOM 7369 N N . TYR A 1 910 ? 1.432 0.091 34.669 1.00 93.50 910 TYR A N 1
ATOM 7370 C CA . TYR A 1 910 ? 2.749 0.257 34.041 1.00 93.50 910 TYR A CA 1
ATOM 7371 C C . TYR A 1 910 ? 3.672 -0.943 34.255 1.00 93.50 910 TYR A C 1
ATOM 7373 O O . TYR A 1 910 ? 4.692 -1.029 33.578 1.00 93.50 910 TYR A O 1
ATOM 7381 N N . SER A 1 911 ? 3.336 -1.868 35.164 1.00 91.31 911 SER A N 1
ATOM 7382 C CA . SER A 1 911 ? 4.105 -3.111 35.321 1.00 91.31 911 SER A CA 1
ATOM 7383 C C . SER A 1 911 ? 3.957 -4.049 34.115 1.00 91.31 911 SER A C 1
ATOM 7385 O O . SER A 1 911 ? 4.821 -4.888 33.892 1.00 91.31 911 SER A O 1
ATOM 7387 N N . PHE A 1 912 ? 2.917 -3.868 33.291 1.00 88.94 912 PHE A N 1
ATOM 7388 C CA . PHE A 1 912 ? 2.754 -4.578 32.024 1.00 88.94 912 PHE A CA 1
ATOM 7389 C C . PHE A 1 912 ? 3.623 -3.912 30.954 1.00 88.94 912 PHE A C 1
ATOM 7391 O O . PHE A 1 912 ? 3.230 -2.905 30.360 1.00 88.94 912 PHE A O 1
ATOM 7398 N N . GLU A 1 913 ? 4.810 -4.470 30.714 1.00 81.31 913 GLU A N 1
ATOM 7399 C CA . GLU A 1 913 ? 5.862 -3.832 29.915 1.00 81.31 913 GLU A CA 1
ATOM 7400 C C . GLU A 1 913 ? 5.379 -3.381 28.525 1.00 81.31 913 GLU A C 1
ATOM 7402 O O . GLU A 1 913 ? 5.584 -2.232 28.133 1.00 81.31 913 GLU A O 1
ATOM 7407 N N . ASP A 1 914 ? 4.672 -4.242 27.790 1.00 78.88 914 ASP A N 1
ATOM 7408 C CA . ASP A 1 914 ? 4.184 -3.898 26.451 1.00 78.88 914 ASP A CA 1
ATOM 7409 C C . ASP A 1 914 ? 3.020 -2.899 26.456 1.00 78.88 914 ASP A C 1
ATOM 7411 O O . ASP A 1 914 ? 3.014 -1.977 25.636 1.00 78.88 914 ASP A O 1
ATOM 7415 N N . GLY A 1 915 ? 2.103 -2.995 27.424 1.00 80.31 915 GLY A N 1
ATOM 7416 C CA . GLY A 1 915 ? 1.018 -2.022 27.604 1.00 80.31 915 GLY A CA 1
ATOM 7417 C C . GLY A 1 915 ? 1.518 -0.641 28.052 1.00 80.31 915 GLY A C 1
ATOM 7418 O O . GLY A 1 915 ? 0.865 0.380 27.823 1.00 80.31 915 GLY A O 1
ATOM 7419 N N . PHE A 1 916 ? 2.713 -0.582 28.644 1.00 88.94 916 PHE A N 1
ATOM 7420 C CA . PHE A 1 916 ? 3.360 0.645 29.099 1.00 88.94 916 PHE A CA 1
ATOM 7421 C C . PHE A 1 916 ? 4.102 1.393 27.980 1.00 88.94 916 PHE A C 1
ATOM 7423 O O . PHE A 1 916 ? 4.136 2.629 27.959 1.00 88.94 916 PHE A O 1
ATOM 7430 N N . LYS A 1 917 ? 4.639 0.675 26.990 1.00 89.38 917 LYS A N 1
ATOM 7431 C CA . LYS A 1 917 ? 5.424 1.243 25.879 1.00 89.38 917 LYS A CA 1
ATOM 7432 C C . LYS A 1 917 ? 4.728 2.354 25.075 1.00 89.38 917 LYS A C 1
ATOM 7434 O O . LYS A 1 917 ? 5.402 3.345 24.770 1.00 89.38 917 LYS A O 1
ATOM 7439 N N . PRO A 1 918 ? 3.408 2.317 24.792 1.00 90.44 918 PRO A N 1
ATOM 7440 C CA . PRO A 1 918 ? 2.698 3.450 24.190 1.00 90.44 918 PRO A CA 1
ATOM 7441 C C . PRO A 1 918 ? 2.832 4.762 24.972 1.00 90.44 918 PRO A C 1
ATOM 7443 O O . PRO A 1 918 ? 2.870 5.846 24.382 1.00 90.44 918 PRO A O 1
ATOM 7446 N N . MET A 1 919 ? 2.949 4.684 26.299 1.00 91.00 919 MET A N 1
ATOM 7447 C CA . MET A 1 919 ? 3.103 5.856 27.157 1.00 91.00 919 MET A CA 1
ATOM 7448 C C . MET A 1 919 ? 4.464 6.515 26.953 1.00 91.00 919 MET A C 1
ATOM 7450 O O . MET A 1 919 ? 4.520 7.743 26.844 1.00 91.00 919 MET A O 1
ATOM 7454 N N . ILE A 1 920 ? 5.530 5.719 26.843 1.00 91.00 920 ILE A N 1
ATOM 7455 C CA . ILE A 1 920 ? 6.896 6.200 26.607 1.00 91.00 920 ILE A CA 1
ATOM 7456 C C . ILE A 1 920 ? 7.042 6.710 25.166 1.00 91.00 920 ILE A C 1
ATOM 7458 O O . ILE A 1 920 ? 7.458 7.848 24.953 1.00 91.00 920 ILE A O 1
ATOM 7462 N N . ALA A 1 921 ? 6.592 5.929 24.177 1.00 88.31 921 ALA A N 1
ATOM 7463 C CA . ALA A 1 921 ? 6.696 6.249 22.747 1.00 88.31 921 ALA A CA 1
ATOM 7464 C C . ALA A 1 921 ? 5.949 7.535 22.335 1.00 88.31 921 ALA A C 1
ATOM 7466 O O . ALA A 1 921 ? 6.210 8.105 21.265 1.00 88.31 921 ALA A O 1
ATOM 7467 N N . SER A 1 922 ? 5.009 7.996 23.169 1.00 88.44 922 SER A N 1
ATOM 7468 C CA . SER A 1 922 ? 4.334 9.287 23.009 1.00 88.44 922 SER A CA 1
ATOM 7469 C C . SER A 1 922 ? 5.276 10.487 23.209 1.00 88.44 922 SER A C 1
ATOM 7471 O O . SER A 1 922 ? 5.003 11.554 22.659 1.00 88.44 922 SER A O 1
ATOM 7473 N N . GLY A 1 923 ? 6.358 10.329 23.988 1.00 86.25 923 GLY A N 1
ATOM 7474 C CA . GLY A 1 923 ? 7.322 11.381 24.337 1.00 86.25 923 GLY A CA 1
ATOM 7475 C C . GLY A 1 923 ? 6.761 12.484 25.242 1.00 86.25 923 GLY A C 1
ATOM 7476 O O . GLY A 1 923 ? 7.300 13.584 25.281 1.00 86.25 923 GLY A O 1
ATOM 7477 N N . ARG A 1 924 ? 5.635 12.241 25.929 1.00 87.25 924 ARG A N 1
ATOM 7478 C CA . ARG A 1 924 ? 4.886 13.275 26.679 1.00 87.25 924 ARG A CA 1
ATOM 7479 C C . ARG A 1 924 ? 4.835 13.043 28.191 1.00 87.25 924 ARG A C 1
ATOM 7481 O O . ARG A 1 924 ? 3.930 13.549 28.852 1.00 87.25 924 ARG A O 1
ATOM 7488 N N . SER A 1 925 ? 5.714 12.214 28.752 1.00 90.44 925 SER A N 1
ATOM 7489 C CA . SER A 1 925 ? 5.674 11.875 30.190 1.00 90.44 925 SER A CA 1
ATOM 7490 C C . SER A 1 925 ? 7.019 11.543 30.831 1.00 90.44 925 SER A C 1
ATOM 7492 O O . SER A 1 925 ? 7.038 11.258 32.022 1.00 90.44 925 SER A O 1
ATOM 7494 N N . SER A 1 926 ? 8.121 11.605 30.083 1.00 90.06 926 SER A N 1
ATOM 7495 C CA . SER A 1 926 ? 9.474 11.310 30.577 1.00 90.06 926 SER A CA 1
ATOM 7496 C C . SER A 1 926 ? 10.128 12.486 31.313 1.00 90.06 926 SER A C 1
ATOM 7498 O O . SER A 1 926 ? 11.304 12.437 31.643 1.00 90.06 926 SER A O 1
ATOM 7500 N N . GLU A 1 927 ? 9.394 13.575 31.547 1.00 93.06 927 GLU A N 1
ATOM 7501 C CA . GLU A 1 927 ? 9.877 14.714 32.325 1.00 93.06 927 GLU A CA 1
ATOM 7502 C C . GLU A 1 927 ? 8.770 15.216 33.257 1.00 93.06 927 GLU A C 1
ATOM 7504 O O . GLU A 1 927 ? 7.602 15.209 32.847 1.00 93.06 927 GLU A O 1
ATOM 7509 N N . PRO A 1 928 ? 9.089 15.727 34.463 1.00 95.38 928 PRO A N 1
ATOM 7510 C CA . PRO A 1 928 ? 8.086 16.267 35.379 1.00 95.38 928 PRO A CA 1
ATOM 7511 C C . PRO A 1 928 ? 7.125 17.280 34.742 1.00 95.38 928 PRO A C 1
ATOM 7513 O O . PRO A 1 928 ? 5.911 17.200 34.936 1.00 95.38 928 PRO A O 1
ATOM 7516 N N . TYR A 1 929 ? 7.629 18.205 33.918 1.00 95.69 929 TYR A N 1
ATOM 7517 C CA . TYR A 1 929 ? 6.785 19.183 33.226 1.00 95.69 929 TYR A CA 1
ATOM 7518 C C . TYR A 1 929 ? 5.878 18.563 32.152 1.00 95.69 929 TYR A C 1
ATOM 7520 O O . TYR A 1 929 ? 4.696 18.915 32.059 1.00 95.69 929 TYR A O 1
ATOM 7528 N N . THR A 1 930 ? 6.400 17.652 31.326 1.00 94.94 930 THR A N 1
ATOM 7529 C CA . THR A 1 930 ? 5.596 17.025 30.264 1.00 94.94 930 THR A CA 1
ATOM 7530 C C . THR A 1 930 ? 4.542 16.092 30.861 1.00 94.94 930 THR A C 1
ATOM 7532 O O . THR A 1 930 ? 3.377 16.151 30.455 1.00 94.94 930 THR A O 1
ATOM 7535 N N . ALA A 1 931 ? 4.904 15.341 31.906 1.00 94.06 931 ALA A N 1
ATOM 7536 C CA . ALA A 1 931 ? 3.978 14.563 32.718 1.00 94.06 931 ALA A CA 1
ATOM 7537 C C . ALA A 1 931 ? 2.890 15.460 33.332 1.00 94.06 931 ALA A C 1
ATOM 7539 O O . ALA A 1 931 ? 1.704 15.199 33.124 1.00 94.06 931 ALA A O 1
ATOM 7540 N N . PHE A 1 932 ? 3.258 16.569 33.986 1.00 95.25 932 PHE A N 1
ATOM 7541 C CA . PHE A 1 932 ? 2.307 17.556 34.514 1.00 95.25 932 PHE A CA 1
ATOM 7542 C C . PHE A 1 932 ? 1.264 17.974 33.465 1.00 95.25 932 PHE A C 1
ATOM 7544 O O . PHE A 1 932 ? 0.061 17.863 33.715 1.00 95.25 932 PHE A O 1
ATOM 7551 N N . LYS A 1 933 ? 1.700 18.396 32.268 1.00 94.88 933 LYS A N 1
ATOM 7552 C CA . LYS A 1 933 ? 0.783 18.808 31.189 1.00 94.88 933 LYS A CA 1
ATOM 7553 C C . LYS A 1 933 ? -0.150 17.673 30.776 1.00 94.88 933 LYS A C 1
ATOM 7555 O O . LYS A 1 933 ? -1.345 17.906 30.585 1.00 94.88 933 LYS A O 1
ATOM 7560 N N . ARG A 1 934 ? 0.375 16.453 30.637 1.00 94.00 934 ARG A N 1
ATOM 7561 C CA . ARG A 1 934 ? -0.410 15.290 30.218 1.00 94.00 934 ARG A CA 1
ATOM 7562 C C . ARG A 1 934 ? -1.478 14.918 31.238 1.00 94.00 934 ARG A C 1
ATOM 7564 O O . ARG A 1 934 ? -2.648 14.784 30.872 1.00 94.00 934 ARG A O 1
ATOM 7571 N N . TYR A 1 935 ? -1.091 14.723 32.493 1.00 93.31 935 TYR A N 1
ATOM 7572 C CA . TYR A 1 935 ? -2.010 14.220 33.509 1.00 93.31 935 TYR A CA 1
ATOM 7573 C C . TYR A 1 935 ? -3.003 15.298 33.945 1.00 93.31 935 TYR A C 1
ATOM 7575 O O . TYR A 1 935 ? -4.180 14.982 34.095 1.00 93.31 935 TYR A O 1
ATOM 7583 N N . LEU A 1 936 ? -2.616 16.582 33.988 1.00 94.69 936 LEU A N 1
ATOM 7584 C CA . LEU A 1 936 ? -3.580 17.679 34.152 1.00 94.69 936 LEU A CA 1
ATOM 7585 C C . LEU A 1 936 ? -4.615 17.688 33.015 1.00 94.69 936 LEU A C 1
ATOM 7587 O O . LEU A 1 936 ? -5.816 17.793 33.261 1.00 94.69 936 LEU A O 1
ATOM 7591 N N . GLY A 1 937 ? -4.160 17.513 31.771 1.00 94.44 937 GLY A N 1
ATOM 7592 C CA . GLY A 1 937 ? -5.036 17.395 30.607 1.00 94.44 937 GLY A CA 1
ATOM 7593 C C . GLY A 1 937 ? -5.892 16.124 30.593 1.00 94.44 937 GLY A C 1
ATOM 7594 O O . GLY A 1 937 ? -6.907 16.100 29.904 1.00 94.44 937 GLY A O 1
ATOM 7595 N N . THR A 1 938 ? -5.509 15.077 31.327 1.00 93.00 938 THR A N 1
ATOM 7596 C CA . THR A 1 938 ? -6.302 13.847 31.502 1.00 93.00 938 THR A CA 1
ATOM 7597 C C . THR A 1 938 ? -7.375 14.060 32.567 1.00 93.00 938 THR A C 1
ATOM 7599 O O . THR A 1 938 ? -8.549 13.814 32.307 1.00 93.00 938 THR A O 1
ATOM 7602 N N . VAL A 1 939 ? -7.005 14.644 33.712 1.00 94.12 939 VAL A N 1
ATOM 7603 C CA . VAL A 1 939 ? -7.940 15.046 34.776 1.00 94.12 939 VAL A CA 1
ATOM 7604 C C . VAL A 1 939 ? -9.010 16.000 34.237 1.00 94.12 939 VAL A C 1
ATOM 7606 O O . VAL A 1 939 ? -10.181 15.863 34.582 1.00 94.12 939 VAL A O 1
ATOM 7609 N N . ALA A 1 940 ? -8.641 16.943 33.364 1.00 94.69 940 ALA A N 1
ATOM 7610 C CA . ALA A 1 940 ? -9.595 17.849 32.725 1.00 94.69 940 ALA A CA 1
ATOM 7611 C C . ALA A 1 940 ? -10.640 17.109 31.869 1.00 94.69 940 ALA A C 1
ATOM 7613 O O . ALA A 1 940 ? -11.826 17.416 31.975 1.00 94.69 940 ALA A O 1
ATOM 7614 N N . LYS A 1 941 ? -10.222 16.100 31.092 1.00 95.62 941 LYS A N 1
ATOM 7615 C CA . LYS A 1 941 ? -11.138 15.274 30.287 1.00 95.62 941 LYS A CA 1
ATOM 7616 C C . LYS A 1 941 ? -12.026 14.396 31.155 1.00 95.62 941 LYS A C 1
ATOM 7618 O O . LYS A 1 941 ? -13.221 14.334 30.941 1.00 95.62 941 LYS A O 1
ATOM 7623 N N . PHE A 1 942 ? -11.482 13.776 32.198 1.00 95.25 942 PHE A N 1
ATOM 7624 C CA . PHE A 1 942 ? -12.303 12.996 33.129 1.00 95.25 942 PHE A CA 1
ATOM 7625 C C . PHE A 1 942 ? -13.362 13.876 33.801 1.00 95.25 942 PHE A C 1
ATOM 7627 O O . PHE A 1 942 ? -14.519 13.482 33.909 1.00 95.25 942 PHE A O 1
ATOM 7634 N N . ARG A 1 943 ? -13.004 15.110 34.186 1.00 94.56 943 ARG A N 1
ATOM 7635 C CA . ARG A 1 943 ? -13.981 16.084 34.691 1.00 94.56 943 ARG A CA 1
ATOM 7636 C C . ARG A 1 943 ? -15.070 16.371 33.663 1.00 94.56 943 ARG A C 1
ATOM 7638 O O . ARG A 1 943 ? -16.229 16.373 34.055 1.00 94.56 943 ARG A O 1
ATOM 7645 N N . SER A 1 944 ? -14.727 16.586 32.391 1.00 95.69 944 SER A N 1
ATOM 7646 C CA . SER A 1 944 ? -15.732 16.830 31.349 1.00 95.69 944 SER A CA 1
ATOM 7647 C C . SER A 1 944 ? -16.630 15.610 31.127 1.00 95.69 944 SER A C 1
ATOM 7649 O O . SER A 1 944 ? -17.844 15.770 31.044 1.00 95.69 944 SER A O 1
ATOM 7651 N N . TRP A 1 945 ? -16.075 14.394 31.138 1.00 96.62 945 TRP A N 1
ATOM 7652 C CA . TRP A 1 945 ? -16.828 13.141 31.009 1.00 96.62 945 TRP A CA 1
ATOM 7653 C C . TRP A 1 945 ? -17.803 12.907 32.159 1.00 96.62 945 TRP A C 1
ATOM 7655 O O . TRP A 1 945 ? -18.827 12.259 31.966 1.00 96.62 945 TRP A O 1
ATOM 7665 N N . TYR A 1 946 ? -17.518 13.440 33.348 1.00 96.69 946 TYR A N 1
ATOM 7666 C CA . TYR A 1 946 ? -18.426 13.356 34.490 1.00 96.69 946 TYR A CA 1
ATOM 7667 C C . TYR A 1 946 ? -19.440 14.498 34.555 1.00 96.69 946 TYR A C 1
ATOM 7669 O O . TYR A 1 946 ? -20.448 14.339 35.234 1.00 96.69 946 TYR A O 1
ATOM 7677 N N . THR A 1 947 ? -19.204 15.637 33.896 1.00 95.50 947 THR A N 1
ATOM 7678 C CA . THR A 1 947 ? -20.064 16.835 34.002 1.00 95.50 947 THR A CA 1
ATOM 7679 C C . THR A 1 947 ? -20.828 17.187 32.727 1.00 95.50 947 THR A C 1
ATOM 7681 O O . THR A 1 947 ? -21.670 18.083 32.756 1.00 95.50 947 THR A O 1
ATOM 7684 N N . SER A 1 948 ? -20.558 16.513 31.611 1.00 95.12 9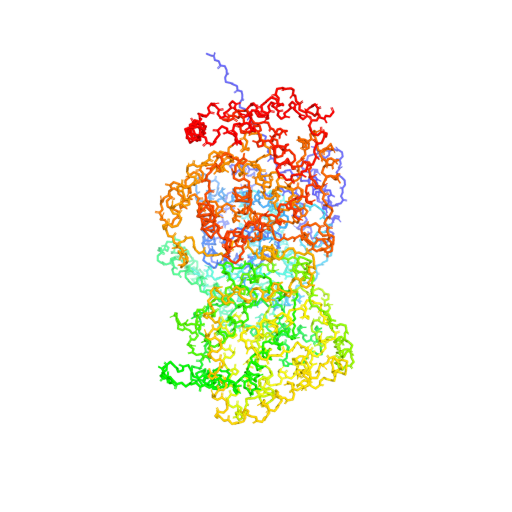48 SER A N 1
ATOM 7685 C CA . SER A 1 948 ? -21.143 16.796 30.300 1.00 95.12 948 SER A CA 1
ATOM 7686 C C . SER A 1 948 ? -21.619 15.508 29.620 1.00 95.12 948 SER A C 1
ATOM 7688 O O . SER A 1 948 ? -21.123 14.428 29.932 1.00 95.12 948 SER A O 1
ATOM 7690 N N . ASP A 1 949 ? -22.598 15.604 28.714 1.00 94.38 949 ASP A N 1
ATOM 7691 C CA . ASP A 1 949 ? -23.149 14.439 28.006 1.00 94.38 949 ASP A CA 1
ATOM 7692 C C . ASP A 1 949 ? -22.207 13.999 26.874 1.00 94.38 949 ASP A C 1
ATOM 7694 O O . ASP A 1 949 ? -22.060 14.749 25.904 1.00 94.38 949 ASP A O 1
ATOM 7698 N N . PRO A 1 950 ? -21.582 12.811 26.942 1.00 95.31 950 PRO A N 1
ATOM 7699 C CA . PRO A 1 950 ? -20.662 12.352 25.908 1.00 95.31 950 PRO A CA 1
ATOM 7700 C C . PRO A 1 950 ? -21.346 11.919 24.603 1.00 95.31 950 PRO A C 1
ATOM 7702 O O . PRO A 1 950 ? -20.651 11.721 23.613 1.00 95.31 950 PRO A O 1
ATOM 7705 N N . TRP A 1 951 ? -22.676 11.790 24.579 1.00 93.69 951 TRP A N 1
ATOM 7706 C CA . TRP A 1 951 ? -23.438 11.322 23.412 1.00 93.69 951 TRP A CA 1
ATOM 7707 C C . TRP A 1 951 ? -23.971 12.452 22.530 1.00 93.69 951 TRP A C 1
ATOM 7709 O O . TRP A 1 951 ? -24.453 12.211 21.425 1.00 93.69 951 TRP A O 1
ATOM 7719 N N . THR A 1 952 ? -23.921 13.693 23.014 1.00 93.12 952 THR A N 1
ATOM 7720 C CA . THR A 1 952 ? -24.447 14.849 22.288 1.00 93.12 952 THR A CA 1
ATOM 7721 C C . THR A 1 952 ? -23.315 15.569 21.561 1.00 93.12 952 THR A C 1
ATOM 7723 O O . THR A 1 952 ? -22.382 16.079 22.184 1.00 93.12 952 THR A O 1
ATOM 7726 N N . LYS A 1 953 ? -23.402 15.651 20.227 1.00 93.00 953 LYS A N 1
ATOM 7727 C CA . LYS A 1 953 ? -22.408 16.345 19.395 1.00 93.00 953 LYS A CA 1
ATOM 7728 C C . LYS A 1 953 ? -22.185 17.781 19.868 1.00 93.00 953 LYS A C 1
ATOM 7730 O O . LYS A 1 953 ? -23.130 18.535 20.079 1.00 93.00 953 LYS A O 1
ATOM 7735 N N . GLY A 1 954 ? -20.916 18.166 19.974 1.00 89.56 954 GLY A N 1
ATOM 7736 C CA . GLY A 1 954 ? -20.505 19.522 20.342 1.00 89.56 954 GLY A CA 1
ATOM 7737 C C . GLY A 1 954 ? -20.362 19.771 21.845 1.00 89.56 954 GLY A C 1
ATOM 7738 O O . GLY A 1 954 ? -19.806 20.803 22.218 1.00 89.56 954 GLY A O 1
ATOM 7739 N N . THR A 1 955 ? -20.773 18.841 22.713 1.00 95.88 955 THR A N 1
ATOM 7740 C CA . THR A 1 955 ? -20.472 18.941 24.147 1.00 95.88 955 THR A CA 1
ATOM 7741 C C . THR A 1 955 ? -18.974 18.767 24.419 1.00 95.88 955 THR A C 1
ATOM 7743 O O . THR A 1 955 ? -18.230 18.191 23.619 1.00 95.88 955 THR A O 1
ATOM 7746 N N . HIS A 1 956 ? -18.513 19.240 25.581 1.00 95.25 956 HIS A N 1
ATOM 7747 C CA . HIS A 1 956 ? -17.118 19.061 25.990 1.00 95.25 956 HIS A CA 1
ATOM 7748 C C . HIS A 1 956 ? -16.739 17.577 26.087 1.00 95.25 956 HIS A C 1
ATOM 7750 O O . HIS A 1 956 ? -15.701 17.190 25.555 1.00 95.25 956 HIS A O 1
ATOM 7756 N N . ALA A 1 957 ? -17.600 16.741 26.680 1.00 95.56 957 ALA A N 1
ATOM 7757 C CA . ALA A 1 957 ? -17.334 15.309 26.806 1.00 95.56 957 ALA A CA 1
ATOM 7758 C C . ALA A 1 957 ? -17.247 14.603 25.444 1.00 95.56 957 ALA A C 1
ATOM 7760 O O . ALA A 1 957 ? -16.302 13.846 25.224 1.00 95.56 957 ALA A O 1
ATOM 7761 N N . TYR A 1 958 ? -18.167 14.889 24.515 1.00 96.19 958 TYR A N 1
ATOM 7762 C CA . TYR A 1 958 ? -18.147 14.310 23.167 1.00 96.19 958 TYR A CA 1
ATOM 7763 C C . TYR A 1 958 ? -16.849 14.664 22.425 1.00 96.19 958 TYR A C 1
ATOM 7765 O O . TYR A 1 958 ? -16.166 13.795 21.876 1.00 96.19 958 TYR A O 1
ATOM 7773 N N . ASN A 1 959 ? -16.460 15.943 22.452 1.00 96.19 959 ASN A N 1
ATOM 7774 C CA . ASN A 1 959 ? -15.240 16.413 21.794 1.00 96.19 959 ASN A CA 1
ATOM 7775 C C . ASN A 1 959 ? -13.975 15.809 22.423 1.00 96.19 959 ASN A C 1
ATOM 7777 O O . ASN A 1 959 ? -13.042 15.440 21.702 1.00 96.19 959 ASN A O 1
ATOM 7781 N N . ASP A 1 960 ? -13.947 15.674 23.750 1.00 96.69 960 ASP A N 1
ATOM 7782 C CA . ASP A 1 960 ? -12.830 15.066 24.468 1.00 96.69 960 ASP A CA 1
ATOM 7783 C C . ASP A 1 960 ? -12.698 13.571 24.160 1.00 96.69 960 ASP A C 1
ATOM 7785 O O . ASP A 1 960 ? -11.588 13.117 23.883 1.00 96.69 960 ASP A O 1
ATOM 7789 N N . ILE A 1 961 ? -13.799 12.811 24.146 1.00 96.56 961 ILE A N 1
ATOM 7790 C CA . ILE A 1 961 ? -13.790 11.387 23.770 1.00 96.56 961 ILE A CA 1
ATOM 7791 C C . ILE A 1 961 ? -13.308 11.217 22.334 1.00 96.56 961 ILE A C 1
ATOM 7793 O O . ILE A 1 961 ? -12.386 10.437 22.096 1.00 96.56 961 ILE A O 1
ATOM 7797 N N . LYS A 1 962 ? -13.864 11.984 21.386 1.00 95.50 962 LYS A N 1
ATOM 7798 C CA . LYS A 1 962 ? -13.431 11.950 19.983 1.00 95.50 962 LYS A CA 1
ATOM 7799 C C . LYS A 1 962 ? -11.929 12.206 19.864 1.00 95.50 962 LYS A C 1
ATOM 7801 O O . LYS A 1 962 ? -11.223 11.491 19.157 1.00 95.50 962 LYS A O 1
ATOM 7806 N N . THR A 1 963 ? -11.433 13.206 20.590 1.00 95.81 963 THR A N 1
ATOM 7807 C CA . THR A 1 963 ? -10.009 13.554 20.613 1.00 95.81 963 THR A CA 1
ATOM 7808 C C . THR A 1 963 ? -9.160 12.417 21.180 1.00 95.81 963 THR A C 1
ATOM 7810 O O . THR A 1 963 ? -8.129 12.081 20.602 1.00 95.81 963 THR A O 1
ATOM 7813 N N . VAL A 1 964 ? -9.576 11.806 22.292 1.00 95.44 964 VAL A N 1
ATOM 7814 C CA . VAL A 1 964 ? -8.821 10.722 22.940 1.00 95.44 964 VAL A CA 1
ATOM 7815 C C . VAL A 1 964 ? -8.818 9.454 22.092 1.00 95.44 964 VAL A C 1
ATOM 7817 O O . VAL A 1 964 ? -7.751 8.878 21.889 1.00 95.44 964 VAL A O 1
ATOM 7820 N N . ARG A 1 965 ? -9.958 9.067 21.512 1.00 95.12 965 ARG A N 1
ATOM 7821 C CA . ARG A 1 965 ? -10.036 7.931 20.585 1.00 95.12 965 ARG A CA 1
ATOM 7822 C C . ARG A 1 965 ? -9.120 8.131 19.375 1.00 95.12 965 ARG A C 1
ATOM 7824 O O . ARG A 1 965 ? -8.330 7.248 19.053 1.00 95.12 965 ARG A O 1
ATOM 7831 N N . GLN A 1 966 ? -9.101 9.334 18.794 1.00 94.50 966 GLN A N 1
ATOM 7832 C CA . GLN A 1 966 ? -8.167 9.672 17.715 1.00 94.50 966 GLN A CA 1
ATOM 7833 C C . GLN A 1 966 ? -6.698 9.572 18.163 1.00 94.50 966 GLN A C 1
ATOM 7835 O O . GLN A 1 966 ? -5.853 9.089 17.412 1.00 94.50 966 GLN A O 1
ATOM 7840 N N . MET A 1 967 ? -6.371 10.015 19.383 1.00 92.69 967 MET A N 1
ATOM 7841 C CA . MET A 1 967 ? -5.015 9.888 19.932 1.00 92.69 967 MET A CA 1
ATOM 7842 C C . MET A 1 967 ? -4.595 8.421 20.083 1.00 92.69 967 MET A C 1
ATOM 7844 O O . MET A 1 967 ? -3.454 8.098 19.751 1.00 92.69 967 MET A O 1
ATOM 7848 N N . HIS A 1 968 ? -5.500 7.546 20.535 1.00 93.25 968 HIS A N 1
ATOM 7849 C CA . HIS A 1 968 ? -5.260 6.102 20.610 1.00 93.25 968 HIS A CA 1
ATOM 7850 C C . HIS A 1 968 ? -5.004 5.497 19.225 1.00 93.25 968 HIS A C 1
ATOM 7852 O O . HIS A 1 968 ? -4.019 4.785 19.054 1.00 93.25 968 HIS A O 1
ATOM 7858 N N . ILE A 1 969 ? -5.798 5.864 18.215 1.00 88.12 969 ILE A N 1
ATOM 7859 C CA . ILE A 1 969 ? -5.587 5.426 16.825 1.00 88.12 969 ILE A CA 1
ATOM 7860 C C . ILE A 1 969 ? -4.219 5.891 16.299 1.00 88.12 969 ILE A C 1
ATOM 7862 O O . ILE A 1 969 ? -3.476 5.108 15.714 1.00 88.12 969 ILE A O 1
ATOM 7866 N N . ILE A 1 970 ? -3.836 7.150 16.541 1.00 90.88 970 ILE A N 1
ATOM 7867 C CA . ILE A 1 970 ? -2.552 7.698 16.072 1.00 90.88 970 ILE A CA 1
ATOM 7868 C C . ILE A 1 970 ? -1.364 6.962 16.700 1.00 90.88 970 ILE A C 1
ATOM 7870 O O . ILE A 1 970 ? -0.436 6.583 15.984 1.00 90.88 970 ILE A O 1
ATOM 7874 N N . ILE A 1 971 ? -1.360 6.773 18.026 1.00 89.12 971 ILE A N 1
ATOM 7875 C CA . ILE A 1 971 ? -0.242 6.089 18.688 1.00 89.12 971 ILE A CA 1
ATOM 7876 C C . ILE A 1 971 ? -0.198 4.608 18.299 1.00 89.12 971 ILE A C 1
ATOM 7878 O O . ILE A 1 971 ? 0.890 4.097 18.047 1.00 89.12 971 ILE A O 1
ATOM 7882 N N . ARG A 1 972 ? -1.357 3.953 18.155 1.00 88.81 972 ARG A N 1
ATOM 7883 C CA . ARG A 1 972 ? -1.472 2.577 17.660 1.00 88.81 972 ARG A CA 1
ATOM 7884 C C . ARG A 1 972 ? -0.860 2.441 16.267 1.00 88.81 972 ARG A C 1
ATOM 7886 O O . ARG A 1 972 ? 0.047 1.637 16.075 1.00 88.81 972 ARG A O 1
ATOM 7893 N N . ASN A 1 973 ? -1.256 3.297 15.326 1.00 87.19 973 ASN A N 1
ATOM 7894 C CA . ASN A 1 973 ? -0.719 3.296 13.962 1.00 87.19 973 ASN A CA 1
ATOM 7895 C C . ASN A 1 973 ? 0.792 3.558 13.934 1.00 87.19 973 ASN A C 1
ATOM 7897 O O . ASN A 1 973 ? 1.518 2.891 13.199 1.00 87.19 973 ASN A O 1
ATOM 7901 N N . LYS A 1 974 ? 1.287 4.481 14.773 1.00 87.00 974 LYS A N 1
ATOM 7902 C CA . LYS A 1 974 ? 2.728 4.736 14.920 1.00 87.00 974 LYS A CA 1
ATOM 7903 C C . LYS A 1 974 ? 3.470 3.482 15.385 1.00 87.00 974 LYS A C 1
ATOM 7905 O O . LYS A 1 974 ? 4.502 3.145 14.819 1.00 87.00 974 LYS A O 1
ATOM 7910 N N . LEU A 1 975 ? 2.957 2.804 16.409 1.00 83.25 975 LEU A N 1
ATOM 7911 C CA . LEU A 1 975 ? 3.585 1.614 16.981 1.00 83.25 975 LEU A CA 1
ATOM 7912 C C . LEU A 1 975 ? 3.507 0.394 16.057 1.00 83.25 975 LEU A C 1
ATOM 7914 O O . LEU A 1 975 ? 4.440 -0.403 16.048 1.00 83.25 975 LEU A O 1
ATOM 7918 N N . HIS A 1 976 ? 2.436 0.260 15.270 1.00 81.62 976 HIS A N 1
ATOM 7919 C CA . HIS A 1 976 ? 2.314 -0.785 14.250 1.00 81.62 976 HIS A CA 1
ATOM 7920 C C . HIS A 1 976 ? 3.235 -0.575 13.052 1.00 81.62 976 HIS A C 1
ATOM 7922 O O . HIS A 1 976 ? 3.653 -1.553 12.442 1.00 81.62 976 HIS A O 1
ATOM 7928 N N . ALA A 1 977 ? 3.565 0.674 12.720 1.00 82.06 977 ALA A N 1
ATOM 7929 C CA . ALA A 1 977 ? 4.518 0.988 11.659 1.00 82.06 977 ALA A CA 1
ATOM 7930 C C . ALA A 1 977 ? 5.985 0.719 12.056 1.00 82.06 977 ALA A C 1
ATOM 7932 O O . ALA A 1 977 ? 6.872 0.806 11.212 1.00 82.06 977 ALA A O 1
ATOM 7933 N N . MET A 1 978 ? 6.258 0.428 13.332 1.00 80.94 978 MET A N 1
ATOM 7934 C CA . MET A 1 978 ? 7.599 0.181 13.863 1.00 80.94 978 MET A CA 1
ATOM 7935 C C . MET A 1 978 ? 7.809 -1.315 14.131 1.00 80.94 978 MET A C 1
ATOM 7937 O O . MET A 1 978 ? 6.922 -1.975 14.675 1.00 80.94 978 MET A O 1
ATOM 7941 N N . SER A 1 979 ? 9.008 -1.833 13.833 1.00 81.56 979 SER A N 1
ATOM 7942 C CA . SER A 1 979 ? 9.400 -3.180 14.274 1.00 81.56 979 SER A CA 1
ATOM 7943 C C . SER A 1 979 ? 9.415 -3.270 15.806 1.00 81.56 979 SER A C 1
ATOM 7945 O O . SER A 1 979 ? 9.434 -2.253 16.508 1.00 81.56 979 SER A O 1
ATOM 7947 N N . ASP A 1 980 ? 9.394 -4.482 16.354 1.00 80.19 980 ASP A N 1
ATOM 7948 C CA . ASP A 1 980 ? 9.423 -4.677 17.805 1.00 80.19 980 ASP A CA 1
ATOM 7949 C C . ASP A 1 980 ? 10.724 -4.157 18.415 1.00 80.19 980 ASP A C 1
ATOM 7951 O O . ASP A 1 980 ? 10.680 -3.403 19.385 1.00 80.19 980 ASP A O 1
ATOM 7955 N N . GLU A 1 981 ? 11.852 -4.402 17.753 1.00 84.56 981 GLU A N 1
ATOM 7956 C CA . GLU A 1 981 ? 13.169 -3.898 18.145 1.00 84.56 981 GLU A CA 1
ATOM 7957 C C . GLU A 1 981 ? 13.222 -2.365 18.069 1.00 84.56 981 GLU A C 1
ATOM 7959 O O . GLU A 1 981 ? 13.793 -1.701 18.937 1.00 84.56 981 GLU A O 1
ATOM 7964 N N . ALA A 1 982 ? 12.595 -1.779 17.041 1.00 85.62 982 ALA A N 1
ATOM 7965 C CA . ALA A 1 982 ? 12.496 -0.332 16.898 1.00 85.62 982 ALA A CA 1
ATOM 7966 C C . ALA A 1 982 ? 11.624 0.289 17.997 1.00 85.62 982 ALA A C 1
ATOM 7968 O O . ALA A 1 982 ? 11.960 1.365 18.494 1.00 85.62 982 ALA A O 1
ATOM 7969 N N . VAL A 1 983 ? 10.527 -0.371 18.391 1.00 85.00 983 VAL A N 1
ATOM 7970 C CA . VAL A 1 983 ? 9.713 0.070 19.530 1.00 85.00 983 VAL A CA 1
ATOM 7971 C C . VAL A 1 983 ? 10.505 -0.041 20.817 1.00 85.00 983 VAL A C 1
ATOM 7973 O O . VAL A 1 983 ? 10.579 0.957 21.522 1.00 85.00 983 VAL A O 1
ATOM 7976 N N . ASP A 1 984 ? 11.157 -1.171 21.084 1.00 87.56 984 ASP A N 1
ATOM 7977 C CA . ASP A 1 984 ? 11.932 -1.358 22.313 1.00 87.56 984 ASP A CA 1
ATOM 7978 C C . ASP A 1 984 ? 13.005 -0.283 22.447 1.00 87.56 984 ASP A C 1
ATOM 7980 O O . ASP A 1 984 ? 13.027 0.429 23.452 1.00 87.56 984 ASP A O 1
ATOM 7984 N N . LYS A 1 985 ? 13.780 -0.047 21.380 1.00 89.56 985 LYS A N 1
ATOM 7985 C CA . LYS A 1 985 ? 14.784 1.022 21.321 1.00 89.56 985 LYS A CA 1
ATOM 7986 C C . LYS A 1 985 ? 14.186 2.417 21.513 1.00 89.56 985 LYS A C 1
ATOM 7988 O O . LYS A 1 985 ? 14.795 3.252 22.176 1.00 89.56 985 LYS A O 1
ATOM 7993 N N . ALA A 1 986 ? 13.027 2.699 20.916 1.00 86.19 986 ALA A N 1
ATOM 7994 C CA . ALA A 1 986 ? 12.357 3.993 21.052 1.00 86.19 986 ALA A CA 1
ATOM 7995 C C . ALA A 1 986 ? 11.723 4.200 22.435 1.00 86.19 986 ALA A C 1
ATOM 7997 O O . ALA A 1 986 ? 11.444 5.338 22.812 1.00 86.19 986 ALA A O 1
ATOM 7998 N N . THR A 1 987 ? 11.482 3.115 23.171 1.00 89.69 987 THR A N 1
ATOM 7999 C CA . THR A 1 987 ? 10.919 3.138 24.524 1.00 89.69 987 THR A CA 1
ATOM 8000 C C . THR A 1 987 ? 11.951 2.939 25.626 1.00 89.69 987 THR A C 1
ATOM 8002 O O . THR A 1 987 ? 11.593 3.027 26.792 1.00 89.69 987 THR A O 1
ATOM 8005 N N . THR A 1 988 ? 13.224 2.732 25.289 1.00 92.56 988 THR A N 1
ATOM 8006 C CA . THR A 1 988 ? 14.318 2.744 26.265 1.00 92.56 988 THR A CA 1
ATOM 8007 C C . THR A 1 988 ? 14.627 4.178 26.697 1.00 92.56 988 THR A C 1
ATOM 8009 O O . THR A 1 988 ? 14.928 5.033 25.857 1.00 92.56 988 THR A O 1
ATOM 8012 N N . ILE A 1 989 ? 14.618 4.449 28.005 1.00 89.06 989 ILE A N 1
ATOM 8013 C CA . ILE A 1 989 ? 14.983 5.765 28.548 1.00 89.06 989 ILE A CA 1
ATOM 8014 C C . ILE A 1 989 ? 16.441 5.722 29.001 1.00 89.06 989 ILE A C 1
ATOM 8016 O O . ILE A 1 989 ? 16.783 5.122 30.017 1.00 89.06 989 ILE A O 1
ATOM 8020 N N . LYS A 1 990 ? 17.321 6.387 28.244 1.00 81.62 990 LYS A N 1
ATOM 8021 C CA . LYS A 1 990 ? 18.735 6.518 28.621 1.00 81.62 990 LYS A CA 1
ATOM 8022 C C . LYS A 1 990 ? 18.857 7.330 29.911 1.00 81.62 990 LYS A C 1
ATOM 8024 O O . LYS A 1 990 ? 18.270 8.404 30.003 1.00 81.62 990 LYS A O 1
ATOM 8029 N N . ASN A 1 991 ? 19.665 6.839 30.851 1.00 84.00 991 ASN A N 1
ATOM 8030 C CA . ASN A 1 991 ? 19.891 7.443 32.168 1.00 84.00 991 ASN A CA 1
ATOM 8031 C C . ASN A 1 991 ? 18.565 7.621 32.933 1.00 84.00 991 ASN A C 1
ATOM 8033 O O . ASN A 1 991 ? 18.151 8.736 33.239 1.00 84.00 991 ASN A O 1
ATOM 8037 N N . SER A 1 992 ? 17.855 6.522 33.193 1.00 89.88 992 SER A N 1
ATOM 8038 C CA . SER A 1 992 ? 16.582 6.544 33.916 1.00 89.88 992 SER A CA 1
ATOM 8039 C C . SER A 1 992 ? 16.747 7.040 35.361 1.00 89.88 992 SER A C 1
ATOM 8041 O O . SER A 1 992 ? 17.683 6.688 36.078 1.00 89.88 992 SER A O 1
ATOM 8043 N N . TRP A 1 993 ? 15.783 7.838 35.826 1.00 93.00 993 TRP A N 1
ATOM 8044 C CA . TRP A 1 993 ? 15.685 8.258 37.232 1.00 93.00 993 TRP A CA 1
ATOM 8045 C C . TRP A 1 993 ? 15.038 7.138 38.053 1.00 93.00 993 TRP A C 1
ATOM 8047 O O . TRP A 1 993 ? 13.846 7.188 38.344 1.00 93.00 993 TRP A O 1
ATOM 8057 N N . SER A 1 994 ? 15.823 6.113 38.383 1.00 93.06 994 SER A N 1
ATOM 8058 C CA . SER A 1 994 ? 15.346 4.899 39.059 1.00 93.06 994 SER A CA 1
ATOM 8059 C C . SER A 1 994 ? 16.200 4.493 40.279 1.00 93.06 994 SER A C 1
ATOM 8061 O O . SER A 1 994 ? 16.792 3.414 40.275 1.00 93.06 994 SER A O 1
ATOM 8063 N N . PRO A 1 995 ? 16.335 5.361 41.305 1.00 91.69 995 PRO A N 1
ATOM 8064 C CA . PRO A 1 995 ? 17.249 5.140 42.430 1.00 91.69 995 PRO A CA 1
ATOM 8065 C C . PRO A 1 995 ? 16.775 4.080 43.435 1.00 91.69 995 PRO A C 1
ATOM 8067 O O . PRO A 1 995 ? 17.577 3.611 44.234 1.00 91.69 995 PRO A O 1
ATOM 8070 N N . THR A 1 996 ? 15.485 3.722 43.449 1.00 92.44 996 THR A N 1
ATOM 8071 C CA . THR A 1 996 ? 14.938 2.736 44.403 1.00 92.44 996 THR A CA 1
ATOM 8072 C C . THR A 1 996 ? 14.612 1.389 43.764 1.00 92.44 996 THR A C 1
ATOM 8074 O O . THR A 1 996 ? 14.196 0.473 44.466 1.00 92.44 996 THR A O 1
ATOM 8077 N N . ARG A 1 997 ? 14.823 1.224 42.455 1.00 93.75 997 ARG A N 1
ATOM 8078 C CA . ARG A 1 997 ? 14.448 0.014 41.716 1.00 93.75 997 ARG A CA 1
ATOM 8079 C C . ARG A 1 997 ? 14.993 -1.265 42.334 1.00 93.75 997 ARG A C 1
ATOM 8081 O O . ARG A 1 997 ? 14.235 -2.217 42.484 1.00 93.75 997 ARG A O 1
ATOM 8088 N N . ASP A 1 998 ? 16.272 -1.292 42.689 1.00 93.19 998 ASP A N 1
ATOM 8089 C CA . ASP A 1 998 ? 16.911 -2.526 43.152 1.00 93.19 998 ASP A CA 1
ATOM 8090 C C . ASP A 1 998 ? 16.323 -2.992 44.491 1.00 93.19 998 ASP A C 1
ATOM 8092 O O . ASP A 1 998 ? 15.941 -4.154 44.627 1.00 93.19 998 ASP A O 1
ATOM 8096 N N . ILE A 1 999 ? 16.110 -2.067 45.436 1.00 94.94 999 ILE A N 1
ATOM 8097 C CA . ILE A 1 999 ? 15.452 -2.395 46.710 1.00 94.94 999 ILE A CA 1
ATOM 8098 C C . ILE A 1 999 ? 13.968 -2.751 46.526 1.00 94.94 999 ILE A C 1
ATOM 8100 O O . ILE A 1 999 ? 13.447 -3.595 47.254 1.00 94.94 999 ILE A O 1
ATOM 8104 N N . LEU A 1 1000 ? 13.286 -2.144 45.545 1.00 95.88 1000 LEU A N 1
ATOM 8105 C CA . LEU A 1 1000 ? 11.893 -2.457 45.217 1.00 95.88 1000 LEU A CA 1
ATOM 8106 C C . LEU A 1 1000 ? 11.760 -3.855 44.609 1.00 95.88 1000 LEU A C 1
ATOM 8108 O O . LEU A 1 1000 ? 10.840 -4.581 44.972 1.00 95.88 1000 LEU A O 1
ATOM 8112 N N . LEU A 1 1001 ? 12.681 -4.259 43.729 1.00 95.62 1001 LEU A N 1
ATOM 8113 C CA . LEU A 1 1001 ? 12.716 -5.613 43.175 1.00 95.62 1001 LEU A CA 1
ATOM 8114 C C . LEU A 1 1001 ? 12.912 -6.664 44.268 1.00 95.62 1001 LEU A C 1
ATOM 8116 O O . LEU A 1 1001 ? 12.292 -7.722 44.196 1.00 95.62 1001 LEU A O 1
ATOM 8120 N N . GLU A 1 1002 ? 13.733 -6.394 45.285 1.00 95.00 1002 GLU A N 1
ATOM 8121 C CA . GLU A 1 1002 ? 13.872 -7.299 46.429 1.00 95.00 1002 GLU A CA 1
ATOM 8122 C C . GLU A 1 1002 ? 12.571 -7.433 47.228 1.00 95.00 1002 GLU A C 1
ATOM 8124 O O . GLU A 1 1002 ? 12.144 -8.555 47.513 1.00 95.00 1002 GLU A O 1
ATOM 8129 N N . ASP A 1 1003 ? 11.922 -6.311 47.563 1.00 96.31 1003 ASP A N 1
ATOM 8130 C CA . ASP A 1 1003 ? 10.628 -6.327 48.251 1.00 96.31 1003 ASP A CA 1
ATOM 8131 C C . ASP A 1 1003 ? 9.581 -7.088 47.403 1.00 96.31 1003 ASP A C 1
ATOM 8133 O O . ASP A 1 1003 ? 9.016 -8.082 47.871 1.00 96.31 1003 ASP A O 1
ATOM 8137 N N . PHE A 1 1004 ? 9.406 -6.746 46.119 1.00 96.50 1004 PHE A N 1
ATOM 8138 C CA . PHE A 1 1004 ? 8.440 -7.406 45.228 1.00 96.50 1004 PHE A CA 1
ATOM 8139 C C . PHE A 1 1004 ? 8.719 -8.891 45.008 1.00 96.50 1004 PHE A C 1
ATOM 8141 O O . PHE A 1 1004 ? 7.795 -9.702 45.056 1.00 96.50 1004 PHE A O 1
ATOM 8148 N N . ARG A 1 1005 ? 9.975 -9.292 44.793 1.00 94.62 1005 ARG A N 1
ATOM 8149 C CA . ARG A 1 1005 ? 10.319 -10.708 44.588 1.00 94.62 1005 ARG A CA 1
ATOM 8150 C C . ARG A 1 1005 ? 10.161 -11.539 45.858 1.00 94.62 1005 ARG A C 1
ATOM 8152 O O . ARG A 1 1005 ? 9.972 -12.751 45.741 1.00 94.62 1005 ARG A O 1
ATOM 8159 N N . SER A 1 1006 ? 10.219 -10.913 47.034 1.00 93.44 1006 SER A N 1
ATOM 8160 C CA . SER A 1 1006 ? 9.956 -11.580 48.312 1.00 93.44 1006 SER A CA 1
ATOM 8161 C C . SER A 1 1006 ? 8.460 -11.707 48.627 1.00 93.44 1006 SER A C 1
ATOM 8163 O O . SER A 1 1006 ? 8.041 -12.744 49.132 1.00 93.44 1006 SER A O 1
ATOM 8165 N N . ALA A 1 1007 ? 7.653 -10.695 48.291 1.00 93.62 1007 ALA A N 1
ATOM 8166 C CA . ALA A 1 1007 ? 6.246 -10.622 48.689 1.00 93.62 1007 ALA A CA 1
ATOM 8167 C C . ALA A 1 1007 ? 5.239 -11.082 47.612 1.00 93.62 1007 ALA A C 1
ATOM 8169 O O . ALA A 1 1007 ? 4.172 -11.592 47.955 1.00 93.62 1007 ALA A O 1
ATOM 8170 N N . CYS A 1 1008 ? 5.531 -10.910 46.318 1.00 92.81 1008 CYS A N 1
ATOM 8171 C CA . CYS A 1 1008 ? 4.604 -11.258 45.235 1.00 92.81 1008 CYS A CA 1
ATOM 8172 C C . CYS A 1 1008 ? 4.779 -12.712 44.758 1.00 92.81 1008 CYS A C 1
ATOM 8174 O O . CYS A 1 1008 ? 5.914 -13.168 44.619 1.00 92.81 1008 CYS A O 1
ATOM 8176 N N . PRO A 1 1009 ? 3.702 -13.444 44.415 1.00 87.12 1009 PRO A N 1
ATOM 8177 C CA . PRO A 1 1009 ? 3.805 -14.813 43.908 1.00 87.12 1009 PRO A CA 1
ATOM 8178 C C . PRO A 1 1009 ? 4.391 -14.871 42.488 1.00 87.12 1009 PRO A C 1
ATOM 8180 O O . PRO A 1 1009 ? 4.190 -13.961 41.681 1.00 87.12 1009 PRO A O 1
ATOM 8183 N N . VAL A 1 1010 ? 5.095 -15.962 42.170 1.00 85.25 1010 VAL A N 1
ATOM 8184 C CA . VAL A 1 1010 ? 5.504 -16.307 40.794 1.00 85.25 1010 VAL A CA 1
ATOM 8185 C C . VAL A 1 1010 ? 4.283 -16.847 40.042 1.00 85.25 1010 VAL A C 1
ATOM 8187 O O . VAL A 1 1010 ? 3.554 -17.664 40.601 1.00 85.25 1010 VAL A O 1
ATOM 8190 N N . ALA A 1 1011 ? 4.054 -16.417 38.795 1.00 81.81 1011 ALA A N 1
ATOM 8191 C CA . ALA A 1 1011 ? 2.926 -16.920 38.009 1.00 81.81 1011 ALA A CA 1
ATOM 8192 C C . ALA A 1 1011 ? 3.120 -18.391 37.642 1.00 81.81 1011 ALA A C 1
ATOM 8194 O O . ALA A 1 1011 ? 4.185 -18.807 37.183 1.00 81.81 1011 ALA A O 1
ATOM 8195 N N . LEU A 1 1012 ? 2.044 -19.158 37.770 1.00 81.12 1012 LEU A N 1
ATOM 8196 C CA . LEU A 1 1012 ? 1.914 -20.486 37.200 1.00 81.12 1012 LEU A CA 1
ATOM 8197 C C . LEU A 1 1012 ? 1.875 -20.402 35.662 1.00 81.12 1012 LEU A C 1
ATOM 8199 O O . LEU A 1 1012 ? 1.378 -19.419 35.096 1.00 81.12 1012 LEU A O 1
ATOM 8203 N N . PRO A 1 1013 ? 2.332 -21.449 34.951 1.00 70.31 1013 PRO A N 1
ATOM 8204 C CA . PRO A 1 1013 ? 2.233 -21.506 33.497 1.00 70.31 1013 PRO A CA 1
ATOM 8205 C C . PRO A 1 1013 ? 0.786 -21.314 33.022 1.00 70.31 1013 PRO A C 1
ATOM 8207 O O . PRO A 1 1013 ? -0.104 -22.072 33.408 1.00 70.31 1013 PRO A O 1
ATOM 8210 N N . GLY A 1 1014 ? 0.533 -20.309 32.182 1.00 65.75 1014 GLY A N 1
ATOM 8211 C CA . GLY A 1 1014 ? -0.810 -20.027 31.660 1.00 65.75 1014 GLY A CA 1
ATOM 8212 C C . GLY A 1 1014 ? -1.687 -19.123 32.529 1.00 65.75 1014 GLY A C 1
ATOM 8213 O O . GLY A 1 1014 ? -2.794 -18.815 32.107 1.00 65.75 1014 GLY A O 1
ATOM 8214 N N . GLN A 1 1015 ? -1.225 -18.686 33.706 1.00 77.06 1015 GLN A N 1
ATOM 8215 C CA . GLN A 1 1015 ? -2.008 -17.848 34.629 1.00 77.06 1015 GLN A CA 1
ATOM 8216 C C . GLN A 1 1015 ? -2.056 -16.374 34.210 1.00 77.06 1015 GLN A C 1
ATOM 8218 O O . GLN A 1 1015 ? -3.108 -15.735 34.244 1.00 77.06 1015 GLN A O 1
ATOM 8223 N N . CYS A 1 1016 ? -0.910 -15.839 33.787 1.00 77.12 1016 CYS A N 1
ATOM 8224 C CA . CYS A 1 1016 ? -0.771 -14.478 33.285 1.00 77.12 1016 CYS A CA 1
ATOM 8225 C C . CYS A 1 1016 ? -0.184 -14.535 31.868 1.00 77.12 1016 CYS A C 1
ATOM 8227 O O . CYS A 1 1016 ? 0.996 -14.862 31.719 1.00 77.12 1016 CYS A O 1
ATOM 8229 N N . PRO A 1 1017 ? -0.965 -14.220 30.819 1.00 69.38 1017 PRO A N 1
ATOM 8230 C CA . PRO A 1 1017 ? -0.496 -14.331 29.439 1.00 69.38 1017 PRO A CA 1
ATOM 8231 C C . PRO A 1 1017 ? 0.657 -13.364 29.126 1.00 69.38 1017 PRO A C 1
ATOM 8233 O O . PRO A 1 1017 ? 1.389 -13.586 28.174 1.00 69.38 1017 PRO A O 1
ATOM 8236 N N . PHE A 1 1018 ? 0.865 -12.321 29.934 1.00 71.00 1018 PHE A N 1
ATOM 8237 C CA . PHE A 1 1018 ? 1.905 -11.308 29.715 1.00 71.00 1018 PHE A CA 1
ATOM 8238 C C . PHE A 1 1018 ? 3.297 -11.710 30.231 1.00 71.00 1018 PHE A C 1
ATOM 8240 O O . PHE A 1 1018 ? 4.268 -11.033 29.918 1.00 71.00 1018 PHE A O 1
ATOM 8247 N N . LEU A 1 1019 ? 3.403 -12.798 31.005 1.00 64.50 1019 LEU A N 1
ATOM 8248 C CA . LEU A 1 1019 ? 4.643 -13.224 31.677 1.00 64.50 1019 LEU A CA 1
ATOM 8249 C C . LEU A 1 1019 ? 5.177 -14.583 31.186 1.00 64.50 1019 LEU A C 1
ATOM 8251 O O . LEU A 1 1019 ? 6.082 -15.154 31.788 1.00 64.50 1019 LEU A O 1
ATOM 8255 N N . MET A 1 1020 ? 4.603 -15.151 30.122 1.00 53.97 1020 MET A N 1
ATOM 8256 C CA . MET A 1 1020 ? 4.938 -16.506 29.673 1.00 53.97 1020 MET A CA 1
ATOM 8257 C C . MET A 1 1020 ? 6.103 -16.545 28.675 1.00 53.97 1020 MET A C 1
ATOM 8259 O O . MET A 1 1020 ? 5.979 -16.042 27.563 1.00 53.97 1020 MET A O 1
ATOM 8263 N N . GLU A 1 1021 ? 7.140 -17.328 28.986 1.00 39.78 1021 GLU A N 1
ATOM 8264 C CA . GLU A 1 1021 ? 8.108 -17.854 28.000 1.00 39.78 1021 GLU A CA 1
ATOM 8265 C C . GLU A 1 1021 ? 7.444 -18.786 26.967 1.00 39.78 1021 GLU A C 1
ATOM 8267 O O . GLU A 1 1021 ? 7.875 -18.877 25.820 1.00 39.78 1021 GLU A O 1
ATOM 8272 N N . ALA A 1 1022 ? 6.353 -19.462 27.348 1.00 33.62 1022 ALA A N 1
ATOM 8273 C CA . ALA A 1 1022 ? 5.626 -20.414 26.503 1.00 33.62 1022 ALA A CA 1
ATOM 8274 C C . ALA A 1 1022 ? 4.892 -19.765 25.314 1.00 33.62 1022 ALA A C 1
ATOM 8276 O O . ALA A 1 1022 ? 4.531 -20.462 24.370 1.00 33.62 1022 ALA A O 1
ATOM 8277 N N . LEU A 1 1023 ? 4.716 -18.439 25.326 1.00 35.53 1023 LEU A N 1
ATOM 8278 C CA . LEU A 1 1023 ? 4.293 -17.640 24.176 1.00 35.53 1023 LEU A CA 1
ATOM 8279 C C . LEU A 1 1023 ? 5.446 -17.420 23.164 1.00 35.53 1023 LEU A C 1
ATOM 8281 O O . LEU A 1 1023 ? 5.244 -16.803 22.118 1.00 35.53 1023 LEU A O 1
ATOM 8285 N N . GLY A 1 1024 ? 6.658 -17.909 23.432 1.00 39.69 1024 GLY A N 1
ATOM 8286 C CA . GLY A 1 1024 ? 7.833 -17.645 22.602 1.00 39.69 1024 GLY A CA 1
ATOM 8287 C C . GLY A 1 1024 ? 8.084 -16.138 22.394 1.00 39.69 1024 GLY A C 1
ATOM 8288 O O . GLY A 1 1024 ? 7.539 -15.307 23.119 1.00 39.69 1024 GLY A O 1
ATOM 8289 N N . PRO A 1 1025 ? 8.853 -15.741 21.365 1.00 38.22 1025 PRO A N 1
ATOM 8290 C CA . PRO A 1 1025 ? 9.239 -14.344 21.132 1.00 38.22 1025 PRO A CA 1
ATOM 8291 C C . PRO A 1 1025 ? 8.106 -13.463 20.578 1.00 38.22 1025 PRO A C 1
ATOM 8293 O O . PRO A 1 1025 ? 8.355 -12.363 20.091 1.00 38.22 1025 PRO A O 1
ATOM 8296 N N . VAL A 1 1026 ? 6.859 -13.942 20.543 1.00 43.00 1026 VAL A N 1
ATOM 8297 C CA . VAL A 1 1026 ? 5.808 -13.230 19.815 1.00 43.00 1026 VAL A CA 1
ATOM 8298 C C . VAL A 1 1026 ? 5.144 -12.193 20.704 1.00 43.00 1026 VAL A C 1
ATOM 8300 O O . VAL A 1 1026 ? 4.444 -12.508 21.666 1.00 43.00 1026 VAL A O 1
ATOM 8303 N N . ARG A 1 1027 ? 5.300 -10.950 20.289 1.00 60.50 1027 ARG A N 1
ATOM 8304 C CA . ARG A 1 1027 ? 4.712 -9.778 20.906 1.00 60.50 1027 ARG A CA 1
ATOM 8305 C C . ARG A 1 1027 ? 3.289 -9.538 20.407 1.00 60.50 1027 ARG A C 1
ATOM 8307 O O . ARG A 1 1027 ? 3.010 -9.693 19.219 1.00 60.50 1027 ARG A O 1
ATOM 8314 N N . LEU A 1 1028 ? 2.375 -9.205 21.315 1.00 62.75 1028 LEU A N 1
ATOM 8315 C CA . LEU A 1 1028 ? 0.980 -8.911 20.971 1.00 62.75 1028 LEU A CA 1
ATOM 8316 C C . LEU A 1 1028 ? 0.870 -7.562 20.237 1.00 62.75 1028 LEU A C 1
ATOM 8318 O O . LEU A 1 1028 ? 1.768 -6.720 20.304 1.00 62.75 1028 LEU A O 1
ATOM 8322 N N . LYS A 1 1029 ? -0.236 -7.352 19.507 1.00 64.69 1029 LYS A N 1
ATOM 8323 C CA . LYS A 1 1029 ? -0.515 -6.072 18.834 1.00 64.69 1029 LYS A CA 1
ATOM 8324 C C . LYS A 1 1029 ? -0.531 -4.947 19.874 1.00 64.69 1029 LYS A C 1
ATOM 8326 O O . LYS A 1 1029 ? -1.243 -5.047 20.866 1.00 64.69 1029 LYS A O 1
ATOM 8331 N N . LYS A 1 1030 ? 0.233 -3.882 19.629 1.00 74.19 1030 LYS A N 1
ATOM 8332 C CA . LYS A 1 1030 ? 0.393 -2.746 20.548 1.00 74.19 1030 LYS A CA 1
ATOM 8333 C C . LYS A 1 1030 ? -0.902 -1.918 20.590 1.00 74.19 1030 LYS A C 1
ATOM 8335 O O . LYS A 1 1030 ? -1.354 -1.454 19.549 1.00 74.19 1030 LYS A O 1
ATOM 8340 N N . LEU A 1 1031 ? -1.456 -1.690 21.778 1.00 84.81 1031 LEU A N 1
ATOM 8341 C CA . LEU A 1 1031 ? -2.744 -1.033 22.048 1.00 84.81 1031 LEU A CA 1
ATOM 8342 C C . LEU A 1 1031 ? -3.974 -1.801 21.508 1.00 84.81 1031 LEU A C 1
ATOM 8344 O O . LEU A 1 1031 ? -4.765 -1.242 20.743 1.00 84.81 1031 LEU A O 1
ATOM 8348 N N . ASN A 1 1032 ? -4.119 -3.072 21.908 1.00 86.69 1032 ASN A N 1
ATOM 8349 C CA . ASN A 1 1032 ? -5.217 -4.007 21.560 1.00 86.69 1032 ASN A CA 1
ATOM 8350 C C . ASN A 1 1032 ? -6.471 -3.886 22.474 1.00 86.69 1032 ASN A C 1
ATOM 8352 O O . ASN A 1 1032 ? -6.439 -3.149 23.461 1.00 86.69 1032 ASN A O 1
ATOM 8356 N N . GLN A 1 1033 ? -7.582 -4.596 22.179 1.00 88.19 1033 GLN A N 1
ATOM 8357 C CA . GLN A 1 1033 ? -8.816 -4.538 23.008 1.00 88.19 1033 GLN A CA 1
ATOM 8358 C C . GLN A 1 1033 ? -8.559 -4.960 24.457 1.00 88.19 1033 GLN A C 1
ATOM 8360 O O . GLN A 1 1033 ? -9.103 -4.355 25.377 1.00 88.19 1033 GLN A O 1
ATOM 8365 N N . GLY A 1 1034 ? -7.715 -5.973 24.673 1.00 88.00 1034 GLY A N 1
ATOM 8366 C CA . GLY A 1 1034 ? -7.358 -6.447 26.011 1.00 88.00 1034 GLY A CA 1
ATOM 8367 C C . GLY A 1 1034 ? -6.643 -5.374 26.834 1.00 88.00 1034 GLY A C 1
ATOM 8368 O O . GLY A 1 1034 ? -7.004 -5.130 27.979 1.00 88.00 1034 GLY A O 1
ATOM 8369 N N . GLU A 1 1035 ? -5.682 -4.662 26.244 1.00 89.12 1035 GLU A N 1
ATOM 8370 C CA . GLU A 1 1035 ? -4.962 -3.550 26.881 1.00 89.12 1035 GLU A CA 1
ATOM 8371 C C . GLU A 1 1035 ? -5.867 -2.335 27.127 1.00 89.12 1035 GLU A C 1
ATOM 8373 O O . GLU A 1 1035 ? -5.783 -1.692 28.179 1.00 89.12 1035 GLU A O 1
ATOM 8378 N N . MET A 1 1036 ? -6.772 -2.038 26.190 1.00 93.56 1036 MET A N 1
ATOM 8379 C CA . MET A 1 1036 ? -7.785 -0.993 26.355 1.00 93.56 1036 MET A CA 1
ATOM 8380 C C . MET A 1 1036 ? -8.743 -1.327 27.509 1.00 93.56 1036 MET A C 1
ATOM 8382 O O . MET A 1 1036 ? -9.006 -0.477 28.364 1.00 93.56 1036 MET A O 1
ATOM 8386 N N . ALA A 1 1037 ? -9.209 -2.576 27.582 1.00 94.31 1037 ALA A N 1
ATOM 8387 C CA . ALA A 1 1037 ? -10.043 -3.077 28.666 1.00 94.31 1037 ALA A CA 1
ATOM 8388 C C . ALA A 1 1037 ? -9.298 -3.102 30.006 1.00 94.31 1037 ALA A C 1
ATOM 8390 O O . ALA A 1 1037 ? -9.847 -2.661 31.010 1.00 94.31 1037 ALA A O 1
ATOM 8391 N N . LEU A 1 1038 ? -8.035 -3.533 30.046 1.00 92.75 1038 LEU A N 1
ATOM 8392 C CA . LEU A 1 1038 ? -7.212 -3.472 31.258 1.00 92.75 1038 LEU A CA 1
ATOM 8393 C C . LEU A 1 1038 ? -7.028 -2.040 31.753 1.00 92.75 1038 LEU A C 1
ATOM 8395 O O . LEU A 1 1038 ? -7.145 -1.780 32.948 1.00 92.75 1038 LEU A O 1
ATOM 8399 N N . THR A 1 1039 ? -6.819 -1.096 30.836 1.00 93.88 1039 THR A N 1
ATOM 8400 C CA . THR A 1 1039 ? -6.732 0.330 31.166 1.00 93.88 1039 THR A CA 1
ATOM 8401 C C . THR A 1 1039 ? -8.057 0.848 31.740 1.00 93.88 1039 THR A C 1
ATOM 8403 O O . THR A 1 1039 ? -8.050 1.536 32.760 1.00 93.88 1039 THR A O 1
ATOM 8406 N N . GLN A 1 1040 ? -9.201 0.476 31.147 1.00 96.44 1040 GLN A N 1
ATOM 8407 C CA . GLN A 1 1040 ? -10.532 0.756 31.709 1.00 96.44 1040 GLN A CA 1
ATOM 8408 C C . GLN A 1 1040 ? -10.674 0.154 33.116 1.00 96.44 1040 GLN A C 1
ATOM 8410 O O . GLN A 1 1040 ? -11.117 0.840 34.037 1.00 96.44 1040 GLN A O 1
ATOM 8415 N N . GLY A 1 1041 ? -10.248 -1.099 33.290 1.00 94.81 1041 GLY A N 1
ATOM 8416 C CA . GLY A 1 1041 ? -10.233 -1.816 34.560 1.00 94.81 1041 GLY A CA 1
ATOM 8417 C C . GLY A 1 1041 ? -9.427 -1.105 35.634 1.00 94.81 1041 GLY A C 1
ATOM 8418 O O . GLY A 1 1041 ? -9.907 -0.935 36.751 1.00 94.81 1041 GLY A O 1
ATOM 8419 N N . SER A 1 1042 ? -8.246 -0.597 35.288 1.00 93.00 1042 SER A N 1
ATOM 8420 C CA . SER A 1 1042 ? -7.412 0.192 36.194 1.00 93.00 1042 SER A CA 1
ATOM 8421 C C . SER A 1 1042 ? -8.101 1.463 36.698 1.00 93.00 1042 SER A C 1
ATOM 8423 O O . SER A 1 1042 ? -7.876 1.844 37.838 1.00 93.00 1042 SER A O 1
ATOM 8425 N N . PHE A 1 1043 ? -8.993 2.096 35.933 1.00 94.62 1043 PHE A N 1
ATOM 8426 C CA . PHE A 1 1043 ? -9.735 3.261 36.437 1.00 94.62 1043 PHE A CA 1
ATOM 8427 C C . PHE A 1 1043 ? -10.867 2.916 37.412 1.00 94.62 1043 PHE A C 1
ATOM 8429 O O . PHE A 1 1043 ? -11.340 3.805 38.123 1.00 94.62 1043 PHE A O 1
ATOM 8436 N N . VAL A 1 1044 ? -11.300 1.652 37.466 1.00 95.94 1044 VAL A N 1
ATOM 8437 C CA . VAL A 1 1044 ? -12.434 1.225 38.301 1.00 95.94 1044 VAL A CA 1
ATOM 8438 C C . VAL A 1 1044 ? -12.041 0.300 39.450 1.00 95.94 1044 VAL A C 1
ATOM 8440 O O . VAL A 1 1044 ? -12.682 0.353 40.498 1.00 95.94 1044 VAL A O 1
ATOM 8443 N N . CYS A 1 1045 ? -10.991 -0.513 39.300 1.00 95.88 1045 CYS A N 1
ATOM 8444 C CA . CYS A 1 1045 ? -10.722 -1.648 40.184 1.00 95.88 1045 CYS A CA 1
ATOM 8445 C C . CYS A 1 1045 ? -10.519 -1.230 41.648 1.00 95.88 1045 CYS A C 1
ATOM 8447 O O . CYS A 1 1045 ? -11.172 -1.767 42.536 1.00 95.88 1045 CYS A O 1
ATOM 8449 N N . LEU A 1 1046 ? -9.703 -0.208 41.927 1.00 95.62 1046 LEU A N 1
ATOM 8450 C CA . LEU A 1 1046 ? -9.488 0.237 43.309 1.00 95.62 1046 LEU A CA 1
ATOM 8451 C C . LEU A 1 1046 ? -10.715 0.930 43.916 1.00 95.62 1046 LEU A C 1
ATOM 8453 O O . LEU A 1 1046 ? -10.907 0.849 45.128 1.00 95.62 1046 LEU A O 1
ATOM 8457 N N . VAL A 1 1047 ? -11.558 1.573 43.099 1.00 96.25 1047 VAL A N 1
ATOM 8458 C CA . VAL A 1 1047 ? -12.813 2.183 43.572 1.00 96.25 1047 VAL A CA 1
ATOM 8459 C C . VAL A 1 1047 ? -13.781 1.101 44.041 1.00 96.25 1047 VAL A C 1
ATOM 8461 O O . VAL A 1 1047 ? -14.406 1.266 45.085 1.00 96.25 1047 VAL A O 1
ATOM 8464 N N . VAL A 1 1048 ? -13.899 -0.005 43.300 1.00 96.06 1048 VAL A N 1
ATOM 8465 C CA . VAL A 1 1048 ? -14.842 -1.083 43.641 1.00 96.06 1048 VAL A CA 1
ATOM 8466 C C . VAL A 1 1048 ? -14.319 -2.030 44.717 1.00 96.06 1048 VAL A C 1
ATOM 8468 O O . VAL A 1 1048 ? -15.127 -2.569 45.473 1.00 96.06 1048 VAL A O 1
ATOM 8471 N N . THR A 1 1049 ? -12.999 -2.219 44.812 1.00 95.06 1049 THR A N 1
ATOM 8472 C CA . THR A 1 1049 ? -12.386 -3.121 45.800 1.00 95.06 1049 THR A CA 1
ATOM 8473 C C . THR A 1 1049 ? -12.111 -2.416 47.131 1.00 95.06 1049 THR A C 1
ATOM 8475 O O . THR A 1 1049 ? -12.317 -3.006 48.189 1.00 95.06 1049 THR A O 1
ATOM 8478 N N . PHE A 1 1050 ? -11.690 -1.144 47.113 1.00 95.62 1050 PHE A N 1
ATOM 8479 C CA . PHE A 1 1050 ? -11.258 -0.418 48.316 1.00 95.62 1050 PHE A CA 1
ATOM 8480 C C . PHE A 1 1050 ? -11.838 1.009 48.434 1.00 95.62 1050 PHE A C 1
ATOM 8482 O O . PHE A 1 1050 ? -11.092 1.945 48.729 1.00 95.62 1050 PHE A O 1
ATOM 8489 N N . PRO A 1 1051 ? -13.157 1.234 48.273 1.00 95.38 1051 PRO A N 1
ATOM 8490 C CA . PRO A 1 1051 ? -13.728 2.588 48.221 1.00 95.38 1051 PRO A CA 1
ATOM 8491 C C . PRO A 1 1051 ? -13.394 3.436 49.462 1.00 95.38 1051 PRO A C 1
ATOM 8493 O O . PRO A 1 1051 ? -12.990 4.598 49.354 1.00 95.38 1051 PRO A O 1
ATOM 8496 N N . THR A 1 1052 ? -13.475 2.846 50.658 1.00 94.44 1052 THR A N 1
ATOM 8497 C CA . THR A 1 1052 ? -13.200 3.545 51.924 1.00 94.44 1052 THR A CA 1
ATOM 8498 C C . THR A 1 1052 ? -11.743 3.962 52.073 1.00 94.44 1052 THR A C 1
ATOM 8500 O O . THR A 1 1052 ? -11.473 4.989 52.699 1.00 94.44 1052 THR A O 1
ATOM 8503 N N . ALA A 1 1053 ? -10.813 3.205 51.477 1.00 95.00 1053 ALA A N 1
ATOM 8504 C CA . ALA A 1 1053 ? -9.399 3.554 51.473 1.00 95.00 1053 ALA A CA 1
ATOM 8505 C C . ALA A 1 1053 ? -9.180 4.891 50.758 1.00 95.00 1053 ALA A C 1
ATOM 8507 O O . ALA A 1 1053 ? -8.400 5.712 51.214 1.00 95.00 1053 ALA A O 1
ATOM 8508 N N . PHE A 1 1054 ? -9.965 5.186 49.725 1.00 95.12 1054 PHE A N 1
ATOM 8509 C CA . PHE A 1 1054 ? -9.855 6.419 48.947 1.00 95.12 1054 PHE A CA 1
ATOM 8510 C C . PHE A 1 1054 ? -10.815 7.525 49.396 1.00 95.12 1054 PHE A C 1
ATOM 8512 O O . PHE A 1 1054 ? -11.089 8.465 48.652 1.00 95.12 1054 PHE A O 1
ATOM 8519 N N . GLY A 1 1055 ? -11.331 7.440 50.626 1.00 94.12 1055 GLY A N 1
ATOM 8520 C CA . GLY A 1 1055 ? -12.238 8.444 51.179 1.00 94.12 1055 GLY A CA 1
ATOM 8521 C C . GLY A 1 1055 ? -13.651 8.402 50.596 1.00 94.12 1055 GLY A C 1
ATOM 8522 O O . GLY A 1 1055 ? -14.439 9.312 50.854 1.00 94.12 1055 GLY A O 1
ATOM 8523 N N . ILE A 1 1056 ? -14.000 7.349 49.855 1.00 95.62 1056 ILE A N 1
ATOM 8524 C CA . ILE A 1 1056 ? -15.330 7.129 49.283 1.00 95.62 1056 ILE A CA 1
ATOM 8525 C C . ILE A 1 1056 ? -16.159 6.337 50.302 1.00 95.62 1056 ILE A C 1
ATOM 8527 O O . ILE A 1 1056 ? -16.357 5.128 50.197 1.00 95.62 1056 ILE A O 1
ATOM 8531 N N . HIS A 1 1057 ? -16.593 7.027 51.356 1.00 93.38 1057 HIS A N 1
ATOM 8532 C CA . HIS A 1 1057 ? -17.418 6.435 52.414 1.00 93.38 1057 HIS A CA 1
ATOM 8533 C C . HIS A 1 1057 ? -18.895 6.417 52.027 1.00 93.38 1057 HIS A C 1
ATOM 8535 O O . HIS A 1 1057 ? -19.374 7.314 51.332 1.00 93.38 1057 HIS A O 1
ATOM 8541 N N . ASN A 1 1058 ? -19.620 5.423 52.546 1.00 89.38 1058 ASN A N 1
ATOM 8542 C CA . ASN A 1 1058 ? -21.054 5.210 52.321 1.00 89.38 1058 ASN A CA 1
ATOM 8543 C C . ASN A 1 1058 ? -21.437 4.939 50.853 1.00 89.38 1058 ASN A C 1
ATOM 8545 O O . ASN A 1 1058 ? -22.588 5.152 50.482 1.00 89.38 1058 ASN A O 1
ATOM 8549 N N . ALA A 1 1059 ? -20.496 4.486 50.017 1.00 93.50 1059 ALA A N 1
ATOM 8550 C CA . ALA A 1 1059 ? -20.819 4.006 48.677 1.00 93.50 1059 ALA A CA 1
ATOM 8551 C C . ALA A 1 1059 ? -21.639 2.715 48.779 1.00 93.50 1059 ALA A C 1
ATOM 8553 O O . ALA A 1 1059 ? -21.163 1.719 49.326 1.00 93.50 1059 ALA A O 1
ATOM 8554 N N . THR A 1 1060 ? -22.869 2.740 48.272 1.00 95.81 1060 THR A N 1
ATOM 8555 C CA . THR A 1 1060 ? -23.684 1.529 48.138 1.00 95.81 1060 THR A CA 1
ATOM 8556 C C . THR A 1 1060 ? -23.228 0.718 46.927 1.00 95.81 1060 THR A C 1
ATOM 8558 O O . THR A 1 1060 ? -22.587 1.250 46.019 1.00 95.81 1060 THR A O 1
ATOM 8561 N N . ASP A 1 1061 ? -23.600 -0.561 46.871 1.00 96.06 1061 ASP A N 1
ATOM 8562 C CA . ASP A 1 1061 ? -23.359 -1.372 45.674 1.00 96.06 1061 ASP A CA 1
ATOM 8563 C C . ASP A 1 1061 ? -24.040 -0.763 44.435 1.00 96.06 1061 ASP A C 1
ATOM 8565 O O . ASP A 1 1061 ? -23.442 -0.746 43.368 1.00 96.06 1061 ASP A O 1
ATOM 8569 N N . GLU A 1 1062 ? -25.223 -0.154 44.573 1.00 96.88 1062 GLU A N 1
ATOM 8570 C CA . GLU A 1 1062 ? -25.867 0.581 43.472 1.00 96.88 1062 GLU A CA 1
ATOM 8571 C C . GLU A 1 1062 ? -25.001 1.751 42.981 1.00 96.88 1062 GLU A C 1
ATOM 8573 O O . GLU A 1 1062 ? -24.852 1.954 41.780 1.00 96.88 1062 GLU A O 1
ATOM 8578 N N . ASN A 1 1063 ? -24.371 2.502 43.890 1.00 97.38 1063 ASN A N 1
ATOM 8579 C CA . ASN A 1 1063 ? -23.487 3.596 43.495 1.00 97.38 1063 ASN A CA 1
ATOM 8580 C C . ASN A 1 1063 ? -22.242 3.107 42.746 1.00 97.38 1063 ASN A C 1
ATOM 8582 O O . ASN A 1 1063 ? -21.821 3.736 41.774 1.00 97.38 1063 ASN A O 1
ATOM 8586 N N . LEU A 1 1064 ? -21.648 2.000 43.198 1.00 97.75 1064 LEU A N 1
ATOM 8587 C CA . LEU A 1 1064 ? -20.483 1.400 42.548 1.00 97.75 1064 LEU A CA 1
ATOM 8588 C C . LEU A 1 1064 ? -20.850 0.807 41.182 1.00 97.75 1064 LEU A C 1
ATOM 8590 O O . LEU A 1 1064 ? -20.104 0.986 40.224 1.00 97.75 1064 LEU A O 1
ATOM 8594 N N . ASP A 1 1065 ? -22.012 0.165 41.075 1.00 97.81 1065 ASP A N 1
ATOM 8595 C CA . ASP A 1 1065 ? -22.544 -0.371 39.822 1.00 97.81 1065 ASP A CA 1
ATOM 8596 C C . ASP A 1 1065 ? -22.847 0.748 38.809 1.00 97.81 1065 ASP A C 1
ATOM 8598 O O . ASP A 1 1065 ? -22.420 0.672 37.656 1.00 97.81 1065 ASP A O 1
ATOM 8602 N N . ASP A 1 1066 ? -23.483 1.842 39.243 1.00 98.25 1066 ASP A N 1
ATOM 8603 C CA . ASP A 1 1066 ? -23.720 3.035 38.421 1.00 98.25 1066 ASP A CA 1
ATOM 8604 C C . ASP A 1 1066 ? -22.394 3.677 37.951 1.00 98.25 1066 ASP A C 1
ATOM 8606 O O . ASP A 1 1066 ? -22.279 4.122 36.805 1.00 98.25 1066 ASP A O 1
ATOM 8610 N N . PHE A 1 1067 ? -21.358 3.702 38.798 1.00 98.19 1067 PHE A N 1
ATOM 8611 C CA . PHE A 1 1067 ? -20.022 4.186 38.423 1.00 98.19 1067 PHE A CA 1
ATOM 8612 C C . PHE A 1 1067 ? -19.333 3.280 37.394 1.00 98.19 1067 PHE A C 1
ATOM 8614 O O . PHE A 1 1067 ? -18.799 3.766 36.392 1.00 98.19 1067 PHE A O 1
ATOM 8621 N N . CYS A 1 1068 ? -19.376 1.961 37.591 1.00 98.19 1068 CYS A N 1
ATOM 8622 C CA . CYS A 1 1068 ? -18.888 0.996 36.608 1.00 98.19 1068 CYS A CA 1
ATOM 8623 C C . CYS A 1 1068 ? -19.628 1.126 35.275 1.00 98.19 1068 CYS A C 1
ATOM 8625 O O . CYS A 1 1068 ? -19.008 1.037 34.215 1.00 98.19 1068 CYS A O 1
ATOM 8627 N N . TYR A 1 1069 ? -20.930 1.405 35.321 1.00 97.81 1069 TYR A N 1
ATOM 8628 C CA . TYR A 1 1069 ? -21.764 1.621 34.147 1.00 97.81 1069 TYR A CA 1
ATOM 8629 C C . TYR A 1 1069 ? -21.353 2.866 33.341 1.00 97.81 1069 TYR A C 1
ATOM 8631 O O . TYR A 1 1069 ? -21.333 2.832 32.105 1.00 97.81 1069 TYR A O 1
ATOM 8639 N N . VAL A 1 1070 ? -20.941 3.947 34.017 1.00 98.06 1070 VAL A N 1
ATOM 8640 C CA . VAL A 1 1070 ? -20.322 5.111 33.358 1.00 98.06 1070 VAL A CA 1
ATOM 8641 C C . VAL A 1 1070 ? -19.055 4.702 32.620 1.00 98.06 1070 VAL A C 1
ATOM 8643 O O . VAL A 1 1070 ? -18.898 5.036 31.447 1.00 98.06 1070 VAL A O 1
ATOM 8646 N N . TRP A 1 1071 ? -18.178 3.930 33.260 1.00 97.88 1071 TRP A N 1
ATOM 8647 C CA . TRP A 1 1071 ? -16.947 3.474 32.620 1.00 97.88 1071 TRP A CA 1
ATOM 8648 C C . TRP A 1 1071 ? -17.185 2.481 31.487 1.00 97.88 1071 TRP A C 1
ATOM 8650 O O . TRP A 1 1071 ? -16.486 2.588 30.482 1.00 97.88 1071 TRP A O 1
ATOM 8660 N N . LYS A 1 1072 ? -18.192 1.599 31.577 1.00 97.12 1072 LYS A N 1
ATOM 8661 C CA . LYS A 1 1072 ? -18.643 0.756 30.454 1.00 97.12 1072 LYS A CA 1
ATOM 8662 C C . LYS A 1 1072 ? -19.016 1.624 29.248 1.00 97.12 1072 LYS A C 1
ATOM 8664 O O . LYS A 1 1072 ? -18.497 1.416 28.156 1.00 97.12 1072 LYS A O 1
ATOM 8669 N N . SER A 1 1073 ? -19.832 2.651 29.481 1.00 96.69 1073 SER A N 1
ATOM 8670 C CA . SER A 1 1073 ? -20.293 3.596 28.453 1.00 96.69 1073 SER A CA 1
ATOM 8671 C C . SER A 1 1073 ? -19.150 4.414 27.836 1.00 96.69 1073 SER A C 1
ATOM 8673 O O . SER A 1 1073 ? -19.089 4.576 26.620 1.00 96.69 1073 SER A O 1
ATOM 8675 N N . ILE A 1 1074 ? -18.210 4.898 28.654 1.00 96.94 1074 ILE A N 1
ATOM 8676 C CA . ILE A 1 1074 ? -17.014 5.609 28.173 1.00 96.94 1074 ILE A CA 1
ATOM 8677 C C . ILE A 1 1074 ? -16.112 4.667 27.367 1.00 96.94 1074 ILE A C 1
ATOM 8679 O O . ILE A 1 1074 ? -15.587 5.069 26.334 1.00 96.94 1074 ILE A O 1
ATOM 8683 N N . GLY A 1 1075 ? -15.944 3.417 27.808 1.00 96.31 1075 GLY A N 1
ATOM 8684 C CA . GLY A 1 1075 ? -15.155 2.415 27.092 1.00 96.31 1075 GLY A CA 1
ATOM 8685 C C . GLY A 1 1075 ? -15.700 2.142 25.698 1.00 96.31 1075 GLY A C 1
ATOM 8686 O O . GLY A 1 1075 ? -14.942 2.232 24.737 1.00 96.31 1075 GLY A O 1
ATOM 8687 N N . TYR A 1 1076 ? -17.011 1.910 25.590 1.00 96.31 1076 TYR A N 1
ATOM 8688 C CA . TYR A 1 1076 ? -17.698 1.763 24.305 1.00 96.31 1076 TYR A CA 1
ATOM 8689 C C . TYR A 1 1076 ? -17.391 2.941 23.369 1.00 96.31 1076 TYR A C 1
ATOM 8691 O O . TYR A 1 1076 ? -16.928 2.766 22.243 1.00 96.31 1076 TYR A O 1
ATOM 8699 N N . LEU A 1 1077 ? -17.545 4.168 23.872 1.00 96.19 1077 LEU A N 1
ATOM 8700 C CA . LEU A 1 1077 ? -17.288 5.385 23.104 1.00 96.19 1077 LEU A CA 1
ATOM 8701 C C . LEU A 1 1077 ? -15.818 5.556 22.686 1.00 96.19 1077 LEU A C 1
ATOM 8703 O O . LEU A 1 1077 ? -15.537 6.138 21.635 1.00 96.19 1077 LEU A O 1
ATOM 8707 N N . LEU A 1 1078 ? -14.885 5.038 23.488 1.00 95.69 1078 LEU A N 1
ATOM 8708 C CA . LEU A 1 1078 ? -13.450 4.990 23.198 1.00 95.69 1078 LEU A CA 1
ATOM 8709 C C . LEU A 1 1078 ? -13.047 3.835 22.265 1.00 95.69 1078 LEU A C 1
ATOM 8711 O O . LEU A 1 1078 ? -11.861 3.730 21.949 1.00 95.69 1078 LEU A O 1
ATOM 8715 N N . GLY A 1 1079 ? -14.002 3.020 21.807 1.00 92.56 1079 GLY A N 1
ATOM 8716 C CA . GLY A 1 1079 ? -13.780 1.923 20.863 1.00 92.56 1079 GLY A CA 1
ATOM 8717 C C . GLY A 1 1079 ? -13.560 0.553 21.511 1.00 92.56 1079 GLY A C 1
ATOM 8718 O O . GLY A 1 1079 ? -13.072 -0.346 20.832 1.00 92.56 1079 GLY A O 1
ATOM 8719 N N . ILE A 1 1080 ? -13.888 0.380 22.798 1.00 94.19 1080 ILE A N 1
ATOM 8720 C CA . ILE A 1 1080 ? -13.857 -0.931 23.466 1.00 94.19 1080 ILE A CA 1
ATOM 8721 C C . ILE A 1 1080 ? -15.138 -1.695 23.134 1.00 94.19 1080 ILE A C 1
ATOM 8723 O O . ILE A 1 1080 ? -16.230 -1.189 23.380 1.00 94.19 1080 ILE A O 1
ATOM 8727 N N . GLU A 1 1081 ? -15.024 -2.917 22.621 1.00 87.50 1081 GLU A N 1
ATOM 8728 C CA . GLU A 1 1081 ? -16.201 -3.762 22.403 1.00 87.50 1081 GLU A CA 1
ATOM 8729 C C . GLU A 1 1081 ? -16.809 -4.237 23.729 1.00 87.50 1081 GLU A C 1
ATOM 8731 O O . GLU A 1 1081 ? -16.102 -4.575 24.684 1.00 87.50 1081 GLU A O 1
ATOM 8736 N N . ASP A 1 1082 ? -18.139 -4.325 23.782 1.00 85.06 1082 ASP A N 1
ATOM 8737 C CA . ASP A 1 1082 ? -18.873 -4.656 25.009 1.00 85.06 1082 ASP A CA 1
ATOM 8738 C C . ASP A 1 1082 ? -18.459 -5.992 25.628 1.00 85.06 1082 ASP A C 1
ATOM 8740 O O . ASP A 1 1082 ? -18.429 -6.131 26.853 1.00 85.06 1082 ASP A O 1
ATOM 8744 N N . SER A 1 1083 ? -18.116 -6.968 24.786 1.00 80.69 1083 SER A N 1
ATOM 8745 C CA . SER A 1 1083 ? -17.686 -8.300 25.206 1.00 80.69 1083 SER A CA 1
ATOM 8746 C C . SER A 1 1083 ? -16.339 -8.297 25.936 1.00 80.69 1083 SER A C 1
ATOM 8748 O O . SER A 1 1083 ? -16.095 -9.157 26.787 1.00 80.69 1083 SER A O 1
ATOM 8750 N N . PHE A 1 1084 ? -15.482 -7.319 25.634 1.00 87.88 1084 PHE A N 1
ATOM 8751 C CA . PHE A 1 1084 ? -14.159 -7.157 26.230 1.00 87.88 1084 PHE A CA 1
ATOM 8752 C C . PHE A 1 1084 ? -14.127 -6.127 27.348 1.00 87.88 1084 PHE A C 1
ATOM 8754 O O . PHE A 1 1084 ? -13.167 -6.114 28.115 1.00 87.88 1084 PHE A O 1
ATOM 8761 N N . SER A 1 1085 ? -15.157 -5.283 27.476 1.00 94.38 1085 SER A N 1
ATOM 8762 C CA . SER A 1 1085 ? -15.197 -4.269 28.524 1.00 94.38 1085 SER A CA 1
ATOM 8763 C C . SER A 1 1085 ? -14.962 -4.887 29.905 1.00 94.38 1085 SER A C 1
ATOM 8765 O O . SER A 1 1085 ? -15.652 -5.812 30.340 1.00 94.38 1085 SER A O 1
ATOM 8767 N N . PHE A 1 1086 ? -14.022 -4.302 30.646 1.00 96.19 1086 PHE A N 1
ATOM 8768 C CA . PHE A 1 1086 ? -13.744 -4.678 32.028 1.00 96.19 1086 PHE A CA 1
ATOM 8769 C C . PHE A 1 1086 ? -14.946 -4.425 32.941 1.00 96.19 1086 PHE A C 1
ATOM 8771 O O . PHE A 1 1086 ? -15.084 -5.065 33.978 1.00 96.19 1086 PHE A O 1
ATOM 8778 N N . CYS A 1 1087 ? -15.843 -3.519 32.554 1.00 96.38 1087 CYS A N 1
ATOM 8779 C CA . CYS A 1 1087 ? -17.081 -3.229 33.267 1.00 96.38 1087 CYS A CA 1
ATOM 8780 C C . CYS A 1 1087 ? -18.273 -4.065 32.765 1.00 96.38 1087 CYS A C 1
ATOM 8782 O O . CYS A 1 1087 ? -19.419 -3.701 33.021 1.00 96.38 1087 CYS A O 1
ATOM 8784 N N . ASN A 1 1088 ? -18.038 -5.153 32.023 1.00 91.38 1088 ASN A N 1
ATOM 8785 C CA . ASN A 1 1088 ? -19.112 -6.035 31.582 1.00 91.38 1088 ASN A CA 1
ATOM 8786 C C . ASN A 1 1088 ? -19.529 -7.033 32.680 1.00 91.38 1088 ASN A C 1
ATOM 8788 O O . ASN A 1 1088 ? -18.683 -7.535 33.431 1.00 91.38 1088 ASN A O 1
ATOM 8792 N N . GLY A 1 1089 ? -20.824 -7.355 32.727 1.00 89.69 1089 GLY A N 1
ATOM 8793 C CA . GLY A 1 1089 ? -21.439 -8.207 33.751 1.00 89.69 1089 GLY A CA 1
ATOM 8794 C C . GLY A 1 1089 ? -22.023 -7.424 34.931 1.00 89.69 1089 GLY A C 1
ATOM 8795 O O . GLY A 1 1089 ? -22.233 -6.215 34.852 1.00 89.69 1089 GLY A O 1
ATOM 8796 N N . SER A 1 1090 ? -22.318 -8.136 36.017 1.00 93.75 1090 SER A N 1
ATOM 8797 C CA . SER A 1 1090 ? -22.793 -7.557 37.277 1.00 93.75 1090 SER A CA 1
ATOM 8798 C C . SER A 1 1090 ? -21.645 -6.934 38.079 1.00 93.75 1090 SER A C 1
ATOM 8800 O O . SER A 1 1090 ? -20.481 -7.295 37.896 1.00 93.75 1090 SER A O 1
ATOM 8802 N N . LEU A 1 1091 ? -21.951 -6.070 39.055 1.00 95.25 1091 LEU A N 1
ATOM 8803 C CA . LEU A 1 1091 ? -20.939 -5.557 39.989 1.00 95.25 1091 LEU A CA 1
ATOM 8804 C C . LEU A 1 1091 ? -20.137 -6.677 40.674 1.00 95.25 1091 LEU A C 1
ATOM 8806 O O . LEU A 1 1091 ? -18.947 -6.505 40.935 1.00 95.25 1091 LEU A O 1
ATOM 8810 N N . LYS A 1 1092 ? -20.759 -7.832 40.949 1.00 95.75 1092 LYS A N 1
ATOM 8811 C CA . LYS A 1 1092 ? -20.067 -8.994 41.526 1.00 95.75 1092 LYS A CA 1
ATOM 8812 C C . LYS A 1 1092 ? -18.994 -9.530 40.577 1.00 95.75 1092 LYS A C 1
ATOM 8814 O O . LYS A 1 1092 ? -17.885 -9.812 41.025 1.00 95.75 1092 LYS A O 1
ATOM 8819 N N . ASP A 1 1093 ? -19.301 -9.612 39.286 1.00 93.56 1093 ASP A N 1
ATOM 8820 C CA . ASP A 1 1093 ? -18.348 -10.051 38.262 1.00 93.56 1093 ASP A CA 1
ATOM 8821 C C . ASP A 1 1093 ? -17.195 -9.052 38.136 1.00 93.56 1093 ASP A C 1
ATOM 8823 O O . ASP A 1 1093 ? -16.034 -9.447 38.076 1.00 93.56 1093 ASP A O 1
ATOM 8827 N N . ILE A 1 1094 ? -17.500 -7.750 38.181 1.00 96.75 1094 ILE A N 1
ATOM 8828 C CA . ILE A 1 1094 ? -16.500 -6.676 38.116 1.00 96.75 1094 ILE A CA 1
ATOM 8829 C C . ILE A 1 1094 ? -15.594 -6.682 39.357 1.00 96.75 1094 ILE A C 1
ATOM 8831 O O . ILE A 1 1094 ? -14.379 -6.529 39.220 1.00 96.75 1094 ILE A O 1
ATOM 8835 N N . LYS A 1 1095 ? -16.146 -6.897 40.561 1.00 96.75 1095 LYS A N 1
ATOM 8836 C CA . LYS A 1 1095 ? -15.364 -7.047 41.802 1.00 96.75 1095 LYS A CA 1
ATOM 8837 C C . LYS A 1 1095 ? -14.452 -8.272 41.728 1.00 96.75 1095 LYS A C 1
ATOM 8839 O O . LYS A 1 1095 ? -13.250 -8.125 41.930 1.00 96.75 1095 LYS A O 1
ATOM 8844 N N . LYS A 1 1096 ? -14.980 -9.438 41.333 1.00 95.75 1096 LYS A N 1
ATOM 8845 C CA . LYS A 1 1096 ? -14.174 -10.659 41.167 1.00 95.75 1096 LYS A CA 1
ATOM 8846 C C . LYS A 1 1096 ? -13.055 -10.471 40.143 1.00 95.75 1096 LYS A C 1
ATOM 8848 O O . LYS A 1 1096 ? -11.913 -10.826 40.403 1.00 95.75 1096 LYS A O 1
ATOM 8853 N N . ARG A 1 1097 ? -13.368 -9.857 39.002 1.00 95.81 1097 ARG A N 1
ATOM 8854 C CA . ARG A 1 1097 ? -12.389 -9.525 37.961 1.00 95.81 1097 ARG A CA 1
ATOM 8855 C C . ARG A 1 1097 ? -11.325 -8.550 38.458 1.00 95.81 1097 ARG A C 1
ATOM 8857 O O . ARG A 1 1097 ? -10.161 -8.694 38.111 1.00 95.81 1097 ARG A O 1
ATOM 8864 N N . SER A 1 1098 ? -11.709 -7.573 39.278 1.00 96.75 1098 SER A N 1
ATOM 8865 C CA . SER A 1 1098 ? -10.782 -6.619 39.901 1.00 96.75 1098 SER A CA 1
ATOM 8866 C C . SER A 1 1098 ? -9.840 -7.310 40.886 1.00 96.75 1098 SER A C 1
ATOM 8868 O O . SER A 1 1098 ? -8.645 -7.028 40.880 1.00 96.75 1098 SER A O 1
ATOM 8870 N N . GLU A 1 1099 ? -10.355 -8.234 41.697 1.00 95.56 1099 GLU A N 1
ATOM 8871 C CA . GLU A 1 1099 ? -9.550 -9.055 42.606 1.00 95.56 1099 GLU A CA 1
ATOM 8872 C C . GLU A 1 1099 ? -8.567 -9.944 41.840 1.00 95.56 1099 GLU A C 1
ATOM 8874 O O . GLU A 1 1099 ? -7.380 -9.934 42.160 1.00 95.56 1099 GLU A O 1
ATOM 8879 N N . ASP A 1 1100 ? -9.029 -10.647 40.804 1.00 94.94 1100 ASP A N 1
ATOM 8880 C CA . ASP A 1 1100 ? -8.177 -11.513 39.981 1.00 94.94 1100 ASP A CA 1
ATOM 8881 C C . ASP A 1 1100 ? -7.120 -10.699 39.232 1.00 94.94 1100 ASP A C 1
ATOM 8883 O O . ASP A 1 1100 ? -5.947 -11.055 39.224 1.00 94.94 1100 ASP A O 1
ATOM 8887 N N . TYR A 1 1101 ? -7.498 -9.554 38.659 1.00 94.69 1101 TYR A N 1
ATOM 8888 C CA . TYR A 1 1101 ? -6.557 -8.652 37.998 1.00 94.69 1101 TYR A CA 1
ATOM 8889 C C . TYR A 1 1101 ? -5.444 -8.199 38.952 1.00 94.69 1101 TYR A C 1
ATOM 8891 O O . TYR A 1 1101 ? -4.263 -8.278 38.613 1.00 94.69 1101 TYR A O 1
ATOM 8899 N N . LEU A 1 1102 ? -5.801 -7.750 40.159 1.00 94.38 1102 LEU A N 1
ATOM 8900 C CA . LEU A 1 1102 ? -4.826 -7.276 41.138 1.00 94.38 1102 LEU A CA 1
ATOM 8901 C C . LEU A 1 1102 ? -3.951 -8.416 41.675 1.00 94.38 1102 LEU A C 1
ATOM 8903 O O . LEU A 1 1102 ? -2.735 -8.250 41.768 1.00 94.38 1102 LEU A O 1
ATOM 8907 N N . ASN A 1 1103 ? -4.549 -9.555 42.035 1.00 92.75 1103 ASN A N 1
ATOM 8908 C CA . ASN A 1 1103 ? -3.848 -10.644 42.713 1.00 92.75 1103 ASN A CA 1
ATOM 8909 C C . ASN A 1 1103 ? -3.064 -11.554 41.767 1.00 92.75 1103 ASN A C 1
ATOM 8911 O O . ASN A 1 1103 ? -1.945 -11.934 42.100 1.00 92.75 1103 ASN A O 1
ATOM 8915 N N . GLU A 1 1104 ? -3.629 -11.873 40.606 1.00 90.62 1104 GLU A N 1
ATOM 8916 C CA . GLU A 1 1104 ? -3.093 -12.889 39.696 1.00 90.62 1104 GLU A CA 1
ATOM 8917 C C . GLU A 1 1104 ? -2.240 -12.274 38.582 1.00 90.62 1104 GLU A C 1
ATOM 8919 O O . GLU A 1 1104 ? -1.339 -12.930 38.063 1.00 90.62 1104 GLU A O 1
ATOM 8924 N N . TRP A 1 1105 ? -2.511 -11.021 38.184 1.00 91.75 1105 TRP A N 1
ATOM 8925 C CA . TRP A 1 1105 ? -1.763 -10.347 37.114 1.00 91.75 1105 TRP A CA 1
ATOM 8926 C C . TRP A 1 1105 ? -0.856 -9.234 37.641 1.00 91.75 1105 TRP A C 1
ATOM 8928 O O . TRP A 1 1105 ? 0.355 -9.304 37.431 1.00 91.75 1105 TRP A O 1
ATOM 8938 N N . VAL A 1 1106 ? -1.383 -8.220 38.339 1.00 93.50 1106 VAL A N 1
ATOM 8939 C CA . VAL A 1 1106 ? -0.570 -7.062 38.769 1.00 93.50 1106 VAL A CA 1
ATOM 8940 C C . VAL A 1 1106 ? 0.533 -7.479 39.740 1.00 93.50 1106 VAL A C 1
ATOM 8942 O O . VAL A 1 1106 ? 1.693 -7.144 39.510 1.00 93.50 1106 VAL A O 1
ATOM 8945 N N . LYS A 1 1107 ? 0.210 -8.232 40.803 1.00 93.75 1107 LYS A N 1
ATOM 8946 C CA . LYS A 1 1107 ? 1.220 -8.686 41.779 1.00 93.75 1107 LYS A CA 1
ATOM 8947 C C . LYS A 1 1107 ? 2.376 -9.413 41.112 1.00 93.75 1107 LYS A C 1
ATOM 8949 O O . LYS A 1 1107 ? 3.530 -9.132 41.422 1.00 93.75 1107 LYS A O 1
ATOM 8954 N N . THR A 1 1108 ? 2.081 -10.320 40.188 1.00 90.88 1108 THR A N 1
ATOM 8955 C CA . THR A 1 1108 ? 3.131 -11.072 39.509 1.00 90.88 1108 THR A CA 1
ATOM 8956 C C . THR A 1 1108 ? 3.982 -10.176 38.612 1.00 90.88 1108 THR A C 1
ATOM 8958 O O . THR A 1 1108 ? 5.204 -10.285 38.661 1.00 90.88 1108 THR A O 1
ATOM 8961 N N . ASN A 1 1109 ? 3.382 -9.250 37.854 1.00 90.19 1109 ASN A N 1
ATOM 8962 C CA . ASN A 1 1109 ? 4.139 -8.341 36.980 1.00 90.19 1109 ASN A CA 1
ATOM 8963 C C . ASN A 1 1109 ? 5.068 -7.398 37.772 1.00 90.19 1109 ASN A C 1
ATOM 8965 O O . ASN A 1 1109 ? 6.148 -7.056 37.298 1.00 90.19 1109 ASN A O 1
ATOM 8969 N N . LEU A 1 1110 ? 4.714 -7.028 39.009 1.00 93.94 1110 LEU A N 1
ATOM 8970 C CA . LEU A 1 1110 ? 5.573 -6.194 39.865 1.00 93.94 1110 LEU A CA 1
ATOM 8971 C C . LEU A 1 1110 ? 6.924 -6.847 40.216 1.00 93.94 1110 LEU A C 1
ATOM 8973 O O . LEU A 1 1110 ? 7.854 -6.144 40.606 1.00 93.94 1110 LEU A O 1
ATOM 8977 N N . ARG A 1 1111 ? 7.071 -8.172 40.064 1.00 92.94 1111 ARG A N 1
ATOM 8978 C CA . ARG A 1 1111 ? 8.335 -8.878 40.345 1.00 92.94 1111 ARG A CA 1
ATOM 8979 C C . ARG A 1 1111 ? 9.487 -8.457 39.433 1.00 92.94 1111 ARG A C 1
ATOM 8981 O O . ARG A 1 1111 ? 10.641 -8.604 39.841 1.00 92.94 1111 ARG A O 1
ATOM 8988 N N . ASP A 1 1112 ? 9.177 -7.942 38.243 1.00 88.75 1112 ASP A N 1
ATOM 8989 C CA . ASP A 1 1112 ? 10.150 -7.629 37.193 1.00 88.75 1112 ASP A CA 1
ATOM 8990 C C . ASP A 1 1112 ? 9.934 -6.224 36.602 1.00 88.75 1112 ASP A C 1
ATOM 8992 O O . ASP A 1 1112 ? 9.948 -6.012 35.392 1.00 88.75 1112 ASP A O 1
ATOM 8996 N N . ILE A 1 1113 ? 9.771 -5.222 37.473 1.00 93.25 1113 ILE A N 1
ATOM 8997 C CA . ILE A 1 1113 ? 9.668 -3.813 37.062 1.00 93.25 1113 ILE A CA 1
ATOM 8998 C C . ILE A 1 1113 ? 10.917 -3.315 36.306 1.00 93.25 1113 ILE A C 1
ATOM 9000 O O . ILE A 1 1113 ? 12.067 -3.581 36.681 1.00 93.25 1113 ILE A O 1
ATOM 9004 N N . SER A 1 1114 ? 10.710 -2.521 35.256 1.00 93.31 1114 SER A N 1
ATOM 9005 C CA . SER A 1 1114 ? 11.782 -1.908 34.457 1.00 93.31 1114 SER A CA 1
ATOM 9006 C C . SER A 1 1114 ? 12.317 -0.600 35.074 1.00 93.31 1114 SER A C 1
ATOM 9008 O O . SER A 1 1114 ? 11.661 0.004 35.926 1.00 93.31 1114 SER A O 1
ATOM 9010 N N . PRO A 1 1115 ? 13.510 -0.118 34.679 1.00 93.81 1115 PRO A N 1
ATOM 9011 C CA . PRO A 1 1115 ? 13.986 1.221 35.054 1.00 93.81 1115 PRO A CA 1
ATOM 9012 C C . PRO A 1 1115 ? 13.049 2.347 34.587 1.00 93.81 1115 PRO A C 1
ATOM 9014 O O . PRO A 1 1115 ? 12.823 3.328 35.301 1.00 93.81 1115 PRO A O 1
ATOM 9017 N N . GLU A 1 1116 ? 12.446 2.183 33.410 1.00 95.06 1116 GLU A N 1
ATOM 9018 C CA . GLU A 1 1116 ? 11.464 3.102 32.840 1.00 95.06 1116 GLU A CA 1
ATOM 9019 C C . GLU A 1 1116 ? 10.200 3.212 33.699 1.00 95.06 1116 GLU A C 1
ATOM 9021 O O . GLU A 1 1116 ? 9.627 4.302 33.794 1.00 95.06 1116 GLU A O 1
ATOM 9026 N N . TRP A 1 1117 ? 9.780 2.112 34.339 1.00 95.75 1117 TRP A N 1
ATOM 9027 C CA . TRP A 1 1117 ? 8.623 2.081 35.235 1.00 95.75 1117 TRP A CA 1
ATOM 9028 C C . TRP A 1 1117 ? 8.794 3.077 36.385 1.00 95.75 1117 TRP A C 1
ATOM 9030 O O . TRP A 1 1117 ? 7.955 3.963 36.566 1.00 95.75 1117 TRP A O 1
ATOM 9040 N N . GLU A 1 1118 ? 9.917 3.011 37.108 1.00 95.62 1118 GLU A N 1
ATOM 9041 C CA . GLU A 1 1118 ? 10.183 3.933 38.217 1.00 95.62 1118 GLU A CA 1
ATOM 9042 C C . GLU A 1 1118 ? 10.343 5.371 37.709 1.00 95.62 1118 GLU A C 1
ATOM 9044 O O . GLU A 1 1118 ? 9.717 6.290 38.242 1.00 95.62 1118 GLU A O 1
ATOM 9049 N N . HIS A 1 1119 ? 11.124 5.575 36.643 1.00 95.38 1119 HIS A N 1
ATOM 9050 C CA . HIS A 1 1119 ? 11.396 6.909 36.105 1.00 95.38 1119 HIS A CA 1
ATOM 9051 C C . HIS A 1 1119 ? 10.118 7.656 35.696 1.00 95.38 1119 HIS A C 1
ATOM 9053 O O . HIS A 1 1119 ? 9.927 8.820 36.064 1.00 95.38 1119 HIS A O 1
ATOM 9059 N N . MET A 1 1120 ? 9.221 7.001 34.955 1.00 95.31 1120 MET A N 1
ATOM 9060 C CA . MET A 1 1120 ? 7.990 7.629 34.464 1.00 95.31 1120 MET A CA 1
ATOM 9061 C C . MET A 1 1120 ? 7.017 7.940 35.601 1.00 95.31 1120 MET A C 1
ATOM 9063 O O . MET A 1 1120 ? 6.363 8.987 35.581 1.00 95.31 1120 MET A O 1
ATOM 9067 N N . ILE A 1 1121 ? 6.924 7.066 36.608 1.00 95.62 1121 ILE A N 1
ATOM 9068 C CA . ILE A 1 1121 ? 6.049 7.297 37.760 1.00 95.62 1121 ILE A CA 1
ATOM 9069 C C . ILE A 1 1121 ? 6.622 8.408 38.652 1.00 95.62 1121 ILE A C 1
ATOM 9071 O O . ILE A 1 1121 ? 5.874 9.278 39.097 1.00 95.62 1121 ILE A O 1
ATOM 9075 N N . ARG A 1 1122 ? 7.944 8.477 38.847 1.00 94.94 1122 ARG A N 1
ATOM 9076 C CA . ARG A 1 1122 ? 8.582 9.606 39.545 1.00 94.94 1122 ARG A CA 1
ATOM 9077 C C . ARG A 1 1122 ? 8.334 10.936 38.836 1.00 94.94 1122 ARG A C 1
ATOM 9079 O O . ARG A 1 1122 ? 7.911 11.889 39.487 1.00 94.94 1122 ARG A O 1
ATOM 9086 N N . CYS A 1 1123 ? 8.493 10.992 37.510 1.00 95.12 1123 CYS A N 1
ATOM 9087 C CA . CYS A 1 1123 ? 8.160 12.186 36.723 1.00 95.12 1123 CYS A CA 1
ATOM 9088 C C . CYS A 1 1123 ? 6.685 12.587 36.881 1.00 95.12 1123 CYS A C 1
ATOM 9090 O O . CYS A 1 1123 ? 6.369 13.768 37.020 1.00 95.12 1123 CYS A O 1
ATOM 9092 N N . LEU A 1 1124 ? 5.775 11.611 36.905 1.00 95.19 1124 LEU A N 1
ATOM 9093 C CA . LEU A 1 1124 ? 4.355 11.827 37.178 1.00 95.19 1124 LEU A CA 1
ATOM 9094 C C . LEU A 1 1124 ? 4.118 12.468 38.555 1.00 95.19 1124 LEU A C 1
ATOM 9096 O O . LEU A 1 1124 ? 3.433 13.491 38.625 1.00 95.19 1124 LEU A O 1
ATOM 9100 N N . PHE A 1 1125 ? 4.674 11.910 39.634 1.00 94.56 1125 PHE A N 1
ATOM 9101 C CA . PHE A 1 1125 ? 4.470 12.450 40.982 1.00 94.56 1125 PHE A CA 1
ATOM 9102 C C . PHE A 1 1125 ? 5.113 13.831 41.154 1.00 94.56 1125 PHE A C 1
ATOM 9104 O O . PHE A 1 1125 ? 4.457 14.735 41.673 1.00 94.56 1125 PHE A O 1
ATOM 9111 N N . ASP A 1 1126 ? 6.324 14.048 40.637 1.00 93.88 1126 ASP A N 1
ATOM 9112 C CA . ASP A 1 1126 ? 6.964 15.371 40.646 1.00 93.88 1126 ASP A CA 1
ATOM 9113 C C . ASP A 1 1126 ? 6.169 16.402 39.827 1.00 93.88 1126 ASP A C 1
ATOM 9115 O O . ASP A 1 1126 ? 6.045 17.560 40.231 1.00 93.88 1126 ASP A O 1
ATOM 9119 N N . GLY A 1 1127 ? 5.567 15.992 38.708 1.00 93.81 1127 GLY A N 1
ATOM 9120 C CA . GLY A 1 1127 ? 4.682 16.845 37.916 1.00 93.81 1127 GLY A CA 1
ATOM 9121 C C . GLY A 1 1127 ? 3.385 17.208 38.648 1.00 93.81 1127 GLY A C 1
ATOM 9122 O O . GLY A 1 1127 ? 2.922 18.350 38.575 1.00 93.81 1127 GLY A O 1
ATOM 9123 N N . ILE A 1 1128 ? 2.799 16.272 39.400 1.00 92.19 1128 ILE A N 1
ATOM 9124 C CA . ILE A 1 1128 ? 1.602 16.533 40.217 1.00 92.19 1128 ILE A CA 1
ATOM 9125 C C . ILE A 1 1128 ? 1.890 17.558 41.312 1.00 92.19 1128 ILE A C 1
ATOM 9127 O O . ILE A 1 1128 ? 1.060 18.438 41.554 1.00 92.19 1128 ILE A O 1
ATOM 9131 N N . GLN A 1 1129 ? 3.082 17.526 41.911 1.00 92.31 1129 GLN A N 1
ATOM 9132 C CA . GLN A 1 1129 ? 3.490 18.474 42.954 1.00 92.31 1129 GLN A CA 1
ATOM 9133 C C . GLN A 1 1129 ? 3.428 19.943 42.494 1.00 92.31 1129 GLN A C 1
ATOM 9135 O O . GLN A 1 1129 ? 3.283 20.837 43.328 1.00 92.31 1129 GLN A O 1
ATOM 9140 N N . TYR A 1 1130 ? 3.471 20.222 41.183 1.00 93.19 1130 TYR A N 1
ATOM 9141 C CA . TYR A 1 1130 ? 3.339 21.584 40.648 1.00 93.19 1130 TYR A CA 1
ATOM 9142 C C . TYR A 1 1130 ? 1.974 22.217 40.918 1.00 93.19 1130 TYR A C 1
ATOM 9144 O O . TYR A 1 1130 ? 1.879 23.440 41.036 1.00 93.19 1130 TYR A O 1
ATOM 9152 N N . PHE A 1 1131 ? 0.918 21.415 41.054 1.00 90.12 1131 PHE A N 1
ATOM 9153 C CA . PHE A 1 1131 ? -0.419 21.929 41.341 1.00 90.12 1131 PHE A CA 1
ATOM 9154 C C . PHE A 1 1131 ? -1.101 21.272 42.535 1.00 90.12 1131 PHE A C 1
ATOM 9156 O O . PHE A 1 1131 ? -1.998 21.884 43.107 1.00 90.12 1131 PHE A O 1
ATOM 9163 N N . PHE A 1 1132 ? -0.669 20.105 42.988 1.00 89.19 1132 PHE A N 1
ATOM 9164 C CA . PHE A 1 1132 ? -1.234 19.428 44.148 1.00 89.19 1132 PHE A CA 1
ATOM 9165 C C . PHE A 1 1132 ? -0.107 18.904 45.053 1.00 89.19 1132 PHE A C 1
ATOM 9167 O O . PHE A 1 1132 ? 0.243 17.725 44.992 1.00 89.19 1132 PHE A O 1
ATOM 9174 N N . PRO A 1 1133 ? 0.519 19.789 45.854 1.00 85.56 1133 PRO A N 1
ATOM 9175 C CA . PRO A 1 1133 ? 1.664 19.411 46.665 1.00 85.56 1133 PRO A CA 1
ATOM 9176 C C . PRO A 1 1133 ? 1.266 18.514 47.843 1.00 85.56 1133 PRO A C 1
ATOM 9178 O O . PRO A 1 1133 ? 0.200 18.696 48.430 1.00 85.56 1133 PRO A O 1
ATOM 9181 N N . GLY A 1 1134 ? 2.153 17.590 48.224 1.00 81.81 1134 GLY A N 1
ATOM 9182 C CA . GLY A 1 1134 ? 2.014 16.785 49.449 1.00 81.81 1134 GLY A CA 1
ATOM 9183 C C . GLY A 1 1134 ? 1.935 15.264 49.272 1.00 81.81 1134 GLY A C 1
ATOM 9184 O O . GLY A 1 1134 ? 1.889 14.566 50.280 1.00 81.81 1134 GLY A O 1
ATOM 9185 N N . MET A 1 1135 ? 1.967 14.742 48.040 1.00 83.81 1135 MET A N 1
ATOM 9186 C CA . MET A 1 1135 ? 2.034 13.295 47.760 1.00 83.81 1135 MET A CA 1
ATOM 9187 C C . MET A 1 1135 ? 3.364 12.929 47.095 1.00 83.81 1135 MET A C 1
ATOM 9189 O O . MET A 1 1135 ? 3.592 13.285 45.939 1.00 83.81 1135 MET A O 1
ATOM 9193 N N . SER A 1 1136 ? 4.256 12.241 47.808 1.00 89.38 1136 SER A N 1
ATOM 9194 C CA . SER A 1 1136 ? 5.504 11.735 47.222 1.00 89.38 1136 SER A CA 1
ATOM 9195 C C . SER A 1 1136 ? 5.300 10.389 46.526 1.00 89.38 1136 SER A C 1
ATOM 9197 O O . SER A 1 1136 ? 4.313 9.687 46.771 1.00 89.38 1136 SER A O 1
ATOM 9199 N N . TYR A 1 1137 ? 6.254 10.034 45.665 1.00 93.44 1137 TYR A N 1
ATOM 9200 C CA . TYR A 1 1137 ? 6.324 8.732 45.006 1.00 93.44 1137 TYR A CA 1
ATOM 9201 C C . TYR A 1 1137 ? 6.344 7.588 46.033 1.00 93.44 1137 TYR A C 1
ATOM 9203 O O . TYR A 1 1137 ? 5.509 6.689 45.968 1.00 93.44 1137 TYR A O 1
ATOM 9211 N N . GLU A 1 1138 ? 7.233 7.665 47.026 1.00 93.25 1138 GLU A N 1
ATOM 9212 C CA . GLU A 1 1138 ? 7.489 6.606 48.007 1.00 93.25 1138 GLU A CA 1
ATOM 9213 C C . GLU A 1 1138 ? 6.264 6.345 48.886 1.00 93.25 1138 GLU A C 1
ATOM 9215 O O . GLU A 1 1138 ? 5.851 5.199 49.065 1.00 93.25 1138 GLU A O 1
ATOM 9220 N N . MET A 1 1139 ? 5.634 7.411 49.392 1.00 92.19 1139 MET A N 1
ATOM 9221 C CA . MET A 1 1139 ? 4.419 7.295 50.200 1.00 92.19 1139 MET A CA 1
ATOM 9222 C C . MET A 1 1139 ? 3.263 6.688 49.408 1.00 92.19 1139 MET A C 1
ATOM 9224 O O . MET A 1 1139 ? 2.494 5.892 49.943 1.00 92.19 1139 MET A O 1
ATOM 9228 N N . SER A 1 1140 ? 3.122 7.099 48.149 1.00 94.06 1140 SER A N 1
ATOM 9229 C CA . SER A 1 1140 ? 2.020 6.675 47.288 1.00 94.06 1140 SER A CA 1
ATOM 9230 C C . SER A 1 1140 ? 2.178 5.221 46.862 1.00 94.06 1140 SER A C 1
ATOM 9232 O O . SER A 1 1140 ? 1.197 4.479 46.883 1.00 94.06 1140 SER A O 1
ATOM 9234 N N . LEU A 1 1141 ? 3.412 4.804 46.555 1.00 95.44 1141 LEU A N 1
ATOM 9235 C CA . LEU A 1 1141 ? 3.755 3.412 46.296 1.00 95.44 1141 LEU A CA 1
ATOM 9236 C C . LEU A 1 1141 ? 3.476 2.555 47.533 1.00 95.44 1141 LEU A C 1
ATOM 9238 O O . LEU A 1 1141 ? 2.731 1.585 47.445 1.00 95.44 1141 LEU A O 1
ATOM 9242 N N . LEU A 1 1142 ? 3.991 2.949 48.703 1.00 94.56 1142 LEU A N 1
ATOM 9243 C CA . LEU A 1 1142 ? 3.754 2.207 49.940 1.00 94.56 1142 LEU A CA 1
ATOM 9244 C C . LEU A 1 1142 ? 2.256 2.067 50.239 1.00 94.56 1142 LEU A C 1
ATOM 9246 O O . LEU A 1 1142 ? 1.800 0.999 50.635 1.00 94.56 1142 LEU A O 1
ATOM 9250 N N . TYR A 1 1143 ? 1.483 3.130 50.012 1.00 94.81 1143 TYR A N 1
ATOM 9251 C CA . TYR A 1 1143 ? 0.047 3.125 50.260 1.00 94.81 1143 TYR A CA 1
ATOM 9252 C C . TYR A 1 1143 ? -0.689 2.093 49.395 1.00 94.81 1143 TYR A C 1
ATOM 9254 O O . TYR A 1 1143 ? -1.471 1.307 49.925 1.00 94.81 1143 TYR A O 1
ATOM 9262 N N . VAL A 1 1144 ? -0.425 2.050 48.082 1.00 94.75 1144 VAL A N 1
ATOM 9263 C CA . VAL A 1 1144 ? -1.074 1.067 47.195 1.00 94.75 1144 VAL A CA 1
ATOM 9264 C C . VAL A 1 1144 ? -0.589 -0.363 47.465 1.00 94.75 1144 VAL A C 1
ATOM 9266 O O . VAL A 1 1144 ? -1.391 -1.294 47.409 1.00 94.75 1144 VAL A O 1
ATOM 9269 N N . MET A 1 1145 ? 0.680 -0.546 47.842 1.00 95.38 1145 MET A N 1
ATOM 9270 C CA . MET A 1 1145 ? 1.220 -1.861 48.203 1.00 95.38 1145 MET A CA 1
ATOM 9271 C C . MET A 1 1145 ? 0.600 -2.402 49.499 1.00 95.38 1145 MET A C 1
ATOM 9273 O O . MET A 1 1145 ? 0.251 -3.580 49.556 1.00 95.38 1145 MET A O 1
ATOM 9277 N N . GLU A 1 1146 ? 0.355 -1.548 50.501 1.00 93.94 1146 GLU A N 1
ATOM 9278 C CA . GLU A 1 1146 ? -0.379 -1.944 51.711 1.00 93.94 1146 GLU A CA 1
ATOM 9279 C C . GLU A 1 1146 ? -1.818 -2.378 51.406 1.00 93.94 1146 GLU A C 1
ATOM 9281 O O . GLU A 1 1146 ? -2.288 -3.355 51.986 1.00 93.94 1146 GLU A O 1
ATOM 9286 N N . LEU A 1 1147 ? -2.507 -1.717 50.466 1.00 93.44 1147 LEU A N 1
ATOM 9287 C CA . LEU A 1 1147 ? -3.852 -2.136 50.038 1.00 93.44 1147 LEU A CA 1
ATOM 9288 C C . LEU A 1 1147 ? -3.845 -3.503 49.350 1.00 93.44 1147 LEU A C 1
ATOM 9290 O O . LEU A 1 1147 ? -4.776 -4.287 49.514 1.00 93.44 1147 LEU A O 1
ATOM 9294 N N . MET A 1 1148 ? -2.784 -3.805 48.603 1.00 93.50 1148 MET A N 1
ATOM 9295 C CA . MET A 1 1148 ? -2.601 -5.098 47.945 1.00 93.50 1148 MET A CA 1
ATOM 9296 C C . MET A 1 1148 ? -2.018 -6.171 48.878 1.00 93.50 1148 MET A C 1
ATOM 9298 O O . MET A 1 1148 ? -1.829 -7.306 48.438 1.00 93.50 1148 MET A O 1
ATOM 9302 N N . ASN A 1 1149 ? -1.768 -5.850 50.151 1.00 94.31 1149 ASN A N 1
ATOM 9303 C CA . ASN A 1 1149 ? -1.120 -6.728 51.127 1.00 94.31 1149 ASN A CA 1
ATOM 9304 C C . ASN A 1 1149 ? 0.263 -7.228 50.658 1.00 94.31 1149 ASN A C 1
ATOM 9306 O O . ASN A 1 1149 ? 0.568 -8.416 50.742 1.00 94.31 1149 ASN A O 1
ATOM 9310 N N . ILE A 1 1150 ? 1.073 -6.319 50.111 1.00 95.44 1150 ILE A N 1
ATOM 9311 C CA . ILE A 1 1150 ? 2.462 -6.566 49.709 1.00 95.44 1150 ILE A CA 1
ATOM 9312 C C . ILE A 1 1150 ? 3.367 -5.936 50.768 1.00 95.44 1150 ILE A C 1
ATOM 9314 O O . ILE A 1 1150 ? 3.280 -4.734 51.036 1.00 95.44 1150 ILE A O 1
ATOM 9318 N N . ASP A 1 1151 ? 4.222 -6.748 51.388 1.00 93.62 1151 ASP A N 1
ATOM 9319 C CA . ASP A 1 1151 ? 5.159 -6.258 52.394 1.00 93.62 1151 ASP A CA 1
ATOM 9320 C C . ASP A 1 1151 ? 6.356 -5.557 51.736 1.00 93.62 1151 ASP A C 1
ATOM 9322 O O . ASP A 1 1151 ? 7.023 -6.130 50.879 1.00 93.62 1151 ASP A O 1
ATOM 9326 N N . MET A 1 1152 ? 6.615 -4.307 52.135 1.00 95.31 1152 MET A N 1
ATOM 9327 C CA . MET A 1 1152 ? 7.642 -3.438 51.539 1.00 95.31 1152 MET A CA 1
ATOM 9328 C C . MET A 1 1152 ? 8.625 -2.902 52.603 1.00 95.31 1152 MET A C 1
ATOM 9330 O O . MET A 1 1152 ? 8.695 -1.685 52.829 1.00 95.31 1152 MET A O 1
ATOM 9334 N N . PRO A 1 1153 ? 9.326 -3.769 53.362 1.00 94.69 1153 PRO A N 1
ATOM 9335 C CA . PRO A 1 1153 ? 10.151 -3.353 54.497 1.00 94.69 1153 PRO A CA 1
ATOM 9336 C C . PRO A 1 1153 ? 11.306 -2.427 54.091 1.00 94.69 1153 PRO A C 1
ATOM 9338 O O . PRO A 1 1153 ? 11.612 -1.481 54.824 1.00 94.69 1153 PRO A O 1
ATOM 9341 N N . ARG A 1 1154 ? 11.915 -2.633 52.916 1.00 95.12 1154 ARG A N 1
ATOM 9342 C CA . ARG A 1 1154 ? 13.033 -1.799 52.455 1.00 95.12 1154 ARG A CA 1
ATOM 9343 C C . ARG A 1 1154 ? 12.538 -0.435 52.003 1.00 95.12 1154 ARG A C 1
ATOM 9345 O O . ARG A 1 1154 ? 13.098 0.568 52.440 1.00 95.12 1154 ARG A O 1
ATOM 9352 N N . LEU A 1 1155 ? 11.442 -0.360 51.242 1.00 93.69 1155 LEU A N 1
ATOM 9353 C CA . LEU A 1 1155 ? 10.828 0.928 50.893 1.00 93.69 1155 LEU A CA 1
ATOM 9354 C C . LEU A 1 1155 ? 10.433 1.717 52.150 1.00 93.69 1155 LEU A C 1
ATOM 9356 O O . LEU A 1 1155 ? 10.725 2.910 52.237 1.00 93.69 1155 LEU A O 1
ATOM 9360 N N . ARG A 1 1156 ? 9.839 1.062 53.161 1.00 91.94 1156 ARG A N 1
ATOM 9361 C CA . ARG A 1 1156 ? 9.505 1.710 54.445 1.00 91.94 1156 ARG A CA 1
ATOM 9362 C C . ARG A 1 1156 ? 10.731 2.327 55.115 1.00 91.94 1156 ARG A C 1
ATOM 9364 O O . ARG A 1 1156 ? 10.623 3.428 55.648 1.00 91.94 1156 ARG A O 1
ATOM 9371 N N . SER A 1 1157 ? 11.882 1.656 55.052 1.00 90.06 1157 SER A N 1
ATOM 9372 C CA . SER A 1 1157 ? 13.135 2.162 55.629 1.00 90.06 1157 SER A CA 1
ATOM 9373 C C . SER A 1 1157 ? 13.683 3.414 54.929 1.00 90.06 1157 SER A C 1
ATOM 9375 O O . SER A 1 1157 ? 14.419 4.178 55.546 1.00 90.06 1157 SER A O 1
ATOM 9377 N N . THR A 1 1158 ? 13.286 3.671 53.676 1.00 89.00 1158 THR A N 1
ATOM 9378 C CA . THR A 1 1158 ? 13.705 4.871 52.927 1.00 89.00 1158 THR A CA 1
ATOM 9379 C C . THR A 1 1158 ? 12.852 6.112 53.186 1.00 89.00 1158 THR A C 1
ATOM 9381 O O . THR A 1 1158 ? 13.212 7.205 52.747 1.00 89.00 1158 THR A O 1
ATOM 9384 N N . LEU A 1 1159 ? 11.720 5.982 53.888 1.00 88.69 1159 LEU A N 1
ATOM 9385 C CA . LEU A 1 1159 ? 10.849 7.123 54.155 1.00 88.69 1159 LEU A CA 1
ATOM 9386 C C . LEU A 1 1159 ? 11.512 8.105 55.121 1.00 88.69 1159 LEU A C 1
ATOM 9388 O O . LEU A 1 1159 ? 11.947 7.741 56.214 1.00 88.69 1159 LEU A O 1
ATOM 9392 N N . SER A 1 1160 ? 11.495 9.390 54.763 1.00 88.25 1160 SER A N 1
ATOM 9393 C CA . SER A 1 1160 ? 11.834 10.440 55.718 1.00 88.25 1160 SER A CA 1
ATOM 9394 C C . SER A 1 1160 ? 10.793 10.494 56.843 1.00 88.25 1160 SER A C 1
ATOM 9396 O O . SER A 1 1160 ? 9.622 10.157 56.647 1.00 88.25 1160 SER A O 1
ATOM 9398 N N . TYR A 1 1161 ? 11.175 10.997 58.019 1.00 87.75 1161 TYR A N 1
ATOM 9399 C CA . TYR A 1 1161 ? 10.225 11.182 59.124 1.00 87.75 1161 TYR A CA 1
ATOM 9400 C C . TYR A 1 1161 ? 9.037 12.084 58.728 1.00 87.75 1161 TYR A C 1
ATOM 9402 O O . TYR A 1 1161 ? 7.898 11.850 59.130 1.00 87.75 1161 TYR A O 1
ATOM 9410 N N . GLY A 1 1162 ? 9.278 13.083 57.870 1.00 87.44 1162 GLY A N 1
ATOM 9411 C CA . GLY A 1 1162 ? 8.222 13.934 57.321 1.00 87.44 1162 GLY A CA 1
ATOM 9412 C C . GLY A 1 1162 ? 7.252 13.173 56.413 1.00 87.44 1162 GLY A C 1
ATOM 9413 O O . GLY A 1 1162 ? 6.041 13.364 56.519 1.00 87.44 1162 GLY A O 1
ATOM 9414 N N . ASP A 1 1163 ? 7.759 12.288 55.556 1.00 87.12 1163 ASP A N 1
ATOM 9415 C CA . ASP A 1 1163 ? 6.923 11.443 54.697 1.00 87.12 1163 ASP A CA 1
ATOM 9416 C C . ASP A 1 1163 ? 6.139 10.413 55.511 1.00 87.12 1163 ASP A C 1
ATOM 9418 O O . ASP A 1 1163 ? 4.955 10.200 55.256 1.00 87.12 1163 ASP A O 1
ATOM 9422 N N . TRP A 1 1164 ? 6.741 9.859 56.564 1.00 89.19 1164 TRP A N 1
ATOM 9423 C CA . TRP A 1 1164 ? 6.055 8.978 57.507 1.00 89.19 1164 TRP A CA 1
ATOM 9424 C C . TRP A 1 1164 ? 4.856 9.667 58.180 1.00 89.19 1164 TRP A C 1
ATOM 9426 O O . TRP A 1 1164 ? 3.763 9.094 58.223 1.00 89.19 1164 TRP A O 1
ATOM 9436 N N . ILE A 1 1165 ? 5.007 10.918 58.641 1.00 90.56 1165 ILE A N 1
ATOM 9437 C CA . ILE A 1 1165 ? 3.895 11.695 59.221 1.00 90.56 1165 ILE A CA 1
ATOM 9438 C C . ILE A 1 1165 ? 2.804 11.940 58.174 1.00 90.56 1165 ILE A C 1
ATOM 9440 O O . ILE A 1 1165 ? 1.625 11.694 58.436 1.00 90.56 1165 ILE A O 1
ATOM 9444 N N . ARG A 1 1166 ? 3.176 12.416 56.978 1.00 90.62 1166 ARG A N 1
ATOM 9445 C CA . ARG A 1 1166 ? 2.207 12.704 55.907 1.00 90.62 1166 ARG A CA 1
ATOM 9446 C C . ARG A 1 1166 ? 1.466 11.445 55.462 1.00 90.62 1166 ARG A C 1
ATOM 9448 O O . ARG A 1 1166 ? 0.276 11.524 55.178 1.00 90.62 1166 ARG A O 1
ATOM 9455 N N . PHE A 1 1167 ? 2.134 10.295 55.440 1.00 91.88 1167 PHE A N 1
ATOM 9456 C CA . PHE A 1 1167 ? 1.538 9.000 55.119 1.00 91.88 1167 PHE A CA 1
ATOM 9457 C C . PHE A 1 1167 ? 0.441 8.620 56.111 1.00 91.88 1167 PHE A C 1
ATOM 9459 O O . PHE A 1 1167 ? -0.686 8.328 55.708 1.00 91.88 1167 PHE A O 1
ATOM 9466 N N . HIS A 1 1168 ? 0.722 8.712 57.411 1.00 91.50 1168 HIS A N 1
ATOM 9467 C CA . HIS A 1 1168 ? -0.276 8.438 58.443 1.00 91.50 1168 HIS A CA 1
ATOM 9468 C C . HIS A 1 1168 ? -1.405 9.474 58.443 1.00 91.50 1168 HIS A C 1
ATOM 9470 O O . HIS A 1 1168 ? -2.566 9.106 58.620 1.00 91.50 1168 HIS A O 1
ATOM 9476 N N . LEU A 1 1169 ? -1.104 10.748 58.166 1.00 92.69 1169 LEU A N 1
ATOM 9477 C CA . LEU A 1 1169 ? -2.120 11.791 58.021 1.00 92.69 1169 LEU A CA 1
ATOM 9478 C C . LEU A 1 1169 ? -3.029 11.545 56.809 1.00 92.69 1169 LEU A C 1
ATOM 9480 O O . LEU A 1 1169 ? -4.244 11.715 56.915 1.00 92.69 1169 LEU A O 1
ATOM 9484 N N . LEU A 1 1170 ? -2.473 11.114 55.674 1.00 90.75 1170 LEU A N 1
ATOM 9485 C CA . LEU A 1 1170 ? -3.240 10.732 54.488 1.00 90.75 1170 LEU A CA 1
ATOM 9486 C C . LEU A 1 1170 ? -4.144 9.534 54.801 1.00 90.75 1170 LEU A C 1
ATOM 9488 O O . LEU A 1 1170 ? -5.348 9.601 54.553 1.00 90.75 1170 LEU A O 1
ATOM 9492 N N . LYS A 1 1171 ? -3.599 8.481 55.430 1.00 92.50 1171 LYS A N 1
ATOM 9493 C CA . LYS A 1 1171 ? -4.371 7.312 55.886 1.00 92.50 1171 LYS A CA 1
ATOM 9494 C C . LYS A 1 1171 ? -5.497 7.711 56.827 1.00 92.50 1171 LYS A C 1
ATOM 9496 O O . LYS A 1 1171 ? -6.617 7.238 56.648 1.00 92.50 1171 LYS A O 1
ATOM 9501 N N . PHE A 1 1172 ? -5.218 8.573 57.802 1.00 94.38 1172 PHE A N 1
ATOM 9502 C CA . PHE A 1 1172 ? -6.217 9.087 58.732 1.00 94.38 1172 PHE A CA 1
ATOM 9503 C C . PHE A 1 1172 ? -7.313 9.863 57.993 1.00 94.38 1172 PHE A C 1
ATOM 9505 O O . PHE A 1 1172 ? -8.504 9.614 58.185 1.00 94.38 1172 PHE A O 1
ATOM 9512 N N . THR A 1 1173 ? -6.909 10.765 57.099 1.00 93.00 1173 THR A N 1
ATOM 9513 C CA . THR A 1 1173 ? -7.829 11.616 56.343 1.00 93.00 1173 THR A CA 1
ATOM 9514 C C . THR A 1 1173 ? -8.767 10.778 55.484 1.00 93.00 1173 THR A C 1
ATOM 9516 O O . THR A 1 1173 ? -9.982 10.957 55.554 1.00 93.00 1173 THR A O 1
ATOM 9519 N N . LEU A 1 1174 ? -8.227 9.838 54.708 1.00 93.38 1174 LEU A N 1
ATOM 9520 C CA . LEU A 1 1174 ? -9.030 9.033 53.796 1.00 93.38 1174 LEU A CA 1
ATOM 9521 C C . LEU A 1 1174 ? -9.867 7.979 54.533 1.00 93.38 1174 LEU A C 1
ATOM 9523 O O . LEU A 1 1174 ? -11.067 7.913 54.299 1.00 93.38 1174 LEU A O 1
ATOM 9527 N N . ASN A 1 1175 ? -9.301 7.209 55.470 1.00 91.38 1175 ASN A N 1
ATOM 9528 C CA . ASN A 1 1175 ? -10.030 6.107 56.123 1.00 91.38 1175 ASN A CA 1
ATOM 9529 C C . ASN A 1 1175 ? -11.002 6.562 57.226 1.00 91.38 1175 ASN A C 1
ATOM 9531 O O . ASN A 1 1175 ? -11.978 5.861 57.516 1.00 91.38 1175 ASN A O 1
ATOM 9535 N N . TYR A 1 1176 ? -10.746 7.714 57.853 1.00 92.69 1176 TYR A N 1
ATOM 9536 C CA . TYR A 1 1176 ? -11.513 8.178 59.012 1.00 92.69 1176 TYR A CA 1
ATOM 9537 C C . TYR A 1 1176 ? -12.158 9.543 58.781 1.00 92.69 1176 TYR A C 1
ATOM 9539 O O . TYR A 1 1176 ? -13.379 9.648 58.881 1.00 92.69 1176 TYR A O 1
ATOM 9547 N N . ALA A 1 1177 ? -11.392 10.583 58.435 1.00 94.25 1177 ALA A N 1
ATOM 9548 C CA . ALA A 1 1177 ? -11.951 11.935 58.324 1.00 94.25 1177 ALA A CA 1
ATOM 9549 C C . ALA A 1 1177 ? -12.991 12.051 57.191 1.00 94.25 1177 ALA A C 1
ATOM 9551 O O . ALA A 1 1177 ? -14.036 12.676 57.357 1.00 94.25 1177 ALA A O 1
ATOM 9552 N N . CYS A 1 1178 ? -12.775 11.380 56.059 1.00 95.00 1178 CYS A N 1
ATOM 9553 C CA . CYS A 1 1178 ? -13.717 11.387 54.937 1.00 95.00 1178 CYS A CA 1
ATOM 9554 C C . CYS A 1 1178 ? -15.054 10.672 55.225 1.00 95.00 1178 CYS A C 1
ATOM 9556 O O . CYS A 1 1178 ? -15.965 10.748 54.401 1.00 95.00 1178 CYS A O 1
ATOM 9558 N N . ARG A 1 1179 ? -15.238 10.035 56.392 1.00 93.19 1179 ARG A N 1
ATOM 9559 C CA . ARG A 1 1179 ? -16.571 9.582 56.835 1.00 93.19 1179 ARG A CA 1
ATOM 9560 C C . ARG A 1 1179 ? -17.538 10.756 56.979 1.00 93.19 1179 ARG A C 1
ATOM 9562 O O . ARG A 1 1179 ? -18.732 10.615 56.725 1.00 93.19 1179 ARG A O 1
ATOM 9569 N N . PHE A 1 1180 ? -17.015 11.930 57.328 1.00 93.94 1180 PHE A N 1
ATOM 9570 C CA . PHE A 1 1180 ? -17.786 13.161 57.394 1.00 93.94 1180 PHE A CA 1
ATOM 9571 C C . PHE A 1 1180 ? -17.954 13.753 55.991 1.00 93.94 1180 PHE A C 1
ATOM 9573 O O . PHE A 1 1180 ? -16.990 14.151 55.334 1.00 93.94 1180 PHE A O 1
ATOM 9580 N N . GLU A 1 1181 ? -19.201 13.859 55.535 1.00 91.62 1181 GLU A N 1
ATOM 9581 C CA . GLU A 1 1181 ? -19.545 14.392 54.210 1.00 91.62 1181 GLU A CA 1
ATOM 9582 C C . GLU A 1 1181 ? -18.987 15.803 53.969 1.00 91.62 1181 GLU A C 1
ATOM 9584 O O . GLU A 1 1181 ? -18.515 16.107 52.873 1.00 91.62 1181 GLU A O 1
ATOM 9589 N N . VAL A 1 1182 ? -18.975 16.650 55.003 1.00 93.75 1182 VAL A N 1
ATOM 9590 C CA . VAL A 1 1182 ? -18.402 18.003 54.937 1.00 93.75 1182 VAL A CA 1
ATOM 9591 C C . VAL A 1 1182 ? -16.927 17.955 54.532 1.00 93.75 1182 VAL A C 1
ATOM 9593 O O . VAL A 1 1182 ? -16.506 18.728 53.674 1.00 93.75 1182 VAL A O 1
ATOM 9596 N N . ILE A 1 1183 ? -16.154 17.012 55.079 1.00 93.44 1183 ILE A N 1
ATOM 9597 C CA . ILE A 1 1183 ? -14.731 16.858 54.756 1.00 93.44 1183 ILE A CA 1
ATOM 9598 C C . ILE A 1 1183 ? -14.563 16.416 53.299 1.00 93.44 1183 ILE A C 1
ATOM 9600 O O . ILE A 1 1183 ? -13.773 17.022 52.575 1.00 93.44 1183 ILE A O 1
ATOM 9604 N N . ARG A 1 1184 ? -15.361 15.450 52.821 1.00 93.06 1184 ARG A N 1
ATOM 9605 C CA . ARG A 1 1184 ? -15.344 15.029 51.404 1.00 93.06 1184 ARG A CA 1
ATOM 9606 C C . ARG A 1 1184 ? -15.652 16.187 50.456 1.00 93.06 1184 ARG A C 1
ATOM 9608 O O . ARG A 1 1184 ? -14.910 16.422 49.504 1.00 93.06 1184 ARG A O 1
ATOM 9615 N N . LYS A 1 1185 ? -16.700 16.964 50.748 1.00 93.19 1185 LYS A N 1
ATOM 9616 C CA . LYS A 1 1185 ? -17.073 18.154 49.964 1.00 93.19 1185 LYS A CA 1
ATOM 9617 C C . LYS A 1 1185 ? -15.955 19.198 49.942 1.00 93.19 1185 LYS A C 1
ATOM 9619 O O . LYS A 1 1185 ? -15.663 19.749 48.879 1.00 93.19 1185 LYS A O 1
ATOM 9624 N N . LEU A 1 1186 ? -15.302 19.448 51.080 1.00 94.81 1186 LEU A N 1
ATOM 9625 C CA . LEU A 1 1186 ? -14.170 20.375 51.168 1.00 94.81 1186 LEU A CA 1
ATOM 9626 C C . LEU A 1 1186 ? -12.965 19.892 50.355 1.00 94.81 1186 LEU A C 1
ATOM 9628 O O . LEU A 1 1186 ? -12.403 20.681 49.598 1.00 94.81 1186 LEU A O 1
ATOM 9632 N N . LEU A 1 1187 ? -12.605 18.609 50.445 1.00 92.50 1187 LEU A N 1
ATOM 9633 C CA . LEU A 1 1187 ? -11.500 18.028 49.677 1.00 92.50 1187 LEU A CA 1
ATOM 9634 C C . LEU A 1 1187 ? -11.775 18.045 48.169 1.00 92.50 1187 LEU A C 1
ATOM 9636 O O . LEU A 1 1187 ? -10.906 18.451 47.398 1.00 92.50 1187 LEU A O 1
ATOM 9640 N N . ASN A 1 1188 ? -12.992 17.704 47.736 1.00 93.50 1188 ASN A N 1
ATOM 9641 C CA . ASN A 1 1188 ? -13.390 17.803 46.328 1.00 93.50 1188 ASN A CA 1
ATOM 9642 C C . ASN A 1 1188 ? -13.351 19.245 45.816 1.00 93.50 1188 ASN A C 1
ATOM 9644 O O . ASN A 1 1188 ? -12.893 19.496 44.699 1.00 93.50 1188 ASN A O 1
ATOM 9648 N N . LYS A 1 1189 ? -13.822 20.207 46.619 1.00 94.38 1189 LYS A N 1
ATOM 9649 C CA . LYS A 1 1189 ? -13.755 21.632 46.275 1.00 94.38 1189 LYS A CA 1
ATOM 9650 C C . LYS A 1 1189 ? -12.304 22.101 46.179 1.00 94.38 1189 LYS A C 1
ATOM 9652 O O . LYS A 1 1189 ? -11.945 22.769 45.213 1.00 94.38 1189 LYS A O 1
ATOM 9657 N N . PHE A 1 1190 ? -11.465 21.721 47.141 1.00 94.31 1190 PHE A N 1
ATOM 9658 C CA . PHE A 1 1190 ? -10.038 22.030 47.140 1.00 94.31 1190 PHE A CA 1
ATOM 9659 C C . PHE A 1 1190 ? -9.344 21.463 45.897 1.00 94.31 1190 PHE A C 1
ATOM 9661 O O . PHE A 1 1190 ? -8.685 22.211 45.177 1.00 94.31 1190 PHE A O 1
ATOM 9668 N N . PHE A 1 1191 ? -9.560 20.184 45.582 1.00 93.31 1191 PHE A N 1
ATOM 9669 C CA . PHE A 1 1191 ? -9.012 19.545 44.388 1.00 93.31 1191 PHE A CA 1
ATOM 9670 C C . PHE A 1 1191 ? -9.448 20.264 43.102 1.00 93.31 1191 PHE A C 1
ATOM 9672 O O . PHE A 1 1191 ? -8.600 20.653 42.300 1.00 93.31 1191 PHE A O 1
ATOM 9679 N N . ASN A 1 1192 ? -10.749 20.535 42.937 1.00 93.31 1192 ASN A N 1
ATOM 9680 C CA . ASN A 1 1192 ? -11.263 21.277 41.779 1.00 93.31 1192 ASN A CA 1
ATOM 9681 C C . ASN A 1 1192 ? -10.625 22.668 41.646 1.00 93.31 1192 ASN A C 1
ATOM 9683 O O . ASN A 1 1192 ? -10.247 23.062 40.543 1.00 93.31 1192 ASN A O 1
ATOM 9687 N N . ASN A 1 1193 ? -10.460 23.395 42.754 1.00 94.56 1193 ASN A N 1
ATOM 9688 C CA . ASN A 1 1193 ? -9.813 24.706 42.749 1.00 94.56 1193 ASN A CA 1
ATOM 9689 C C . ASN A 1 1193 ? -8.348 24.617 42.311 1.00 94.56 1193 ASN A C 1
ATOM 9691 O O . ASN A 1 1193 ? -7.901 25.447 41.523 1.00 94.56 1193 ASN A O 1
ATOM 9695 N N . ARG A 1 1194 ? -7.603 23.606 42.774 1.00 94.69 1194 ARG A N 1
ATOM 9696 C CA . ARG A 1 1194 ? -6.203 23.391 42.373 1.00 94.69 1194 ARG A CA 1
ATOM 9697 C C . ARG A 1 1194 ? -6.073 23.008 40.898 1.00 94.69 1194 ARG A C 1
ATOM 9699 O O . ARG A 1 1194 ? -5.190 23.531 40.225 1.00 94.69 1194 ARG A O 1
ATOM 9706 N N . VAL A 1 1195 ? -6.973 22.171 40.377 1.00 94.00 1195 VAL A N 1
ATOM 9707 C CA . VAL A 1 1195 ? -7.022 21.840 38.941 1.00 94.00 1195 VAL A CA 1
ATOM 9708 C C . VAL A 1 1195 ? -7.354 23.081 38.109 1.00 94.00 1195 VAL A C 1
ATOM 9710 O O . VAL A 1 1195 ? -6.652 23.367 37.146 1.00 94.00 1195 VAL A O 1
ATOM 9713 N N . ASN A 1 1196 ? -8.378 23.854 38.488 1.00 94.56 1196 ASN A N 1
ATOM 9714 C CA . ASN A 1 1196 ? -8.742 25.094 37.790 1.00 94.56 1196 ASN A CA 1
ATOM 9715 C C . ASN A 1 1196 ? -7.602 26.123 37.820 1.00 94.56 1196 ASN A C 1
ATOM 9717 O O . ASN A 1 1196 ? -7.334 26.771 36.814 1.00 94.56 1196 ASN A O 1
ATOM 9721 N N . TYR A 1 1197 ? -6.912 26.255 38.955 1.00 94.38 1197 TYR A N 1
ATOM 9722 C CA . TYR A 1 1197 ? -5.732 27.107 39.081 1.00 94.38 1197 TYR A CA 1
ATOM 9723 C C . TYR A 1 1197 ? -4.631 26.689 38.095 1.00 94.38 1197 TYR A C 1
ATOM 9725 O O . TYR A 1 1197 ? -4.104 27.534 37.381 1.00 94.38 1197 TYR A O 1
ATOM 9733 N N . ALA A 1 1198 ? -4.345 25.389 37.994 1.00 94.38 1198 ALA A N 1
ATOM 9734 C CA . ALA A 1 1198 ? -3.324 24.855 37.093 1.00 94.38 1198 ALA A CA 1
ATOM 9735 C C . ALA A 1 1198 ? -3.678 24.964 35.604 1.00 94.38 1198 ALA A C 1
ATOM 9737 O O . ALA A 1 1198 ? -2.797 25.193 34.777 1.00 94.38 1198 ALA A O 1
ATOM 9738 N N . LEU A 1 1199 ? -4.959 24.808 35.253 1.00 94.38 1199 LEU A N 1
ATOM 9739 C CA . LEU A 1 1199 ? -5.441 24.975 33.877 1.00 94.38 1199 LEU A CA 1
ATOM 9740 C C . LEU A 1 1199 ? -5.304 26.421 33.378 1.00 94.38 1199 LEU A C 1
ATOM 9742 O O . LEU A 1 1199 ? -5.204 26.628 32.174 1.00 94.38 1199 LEU A O 1
ATOM 9746 N N . ASN A 1 1200 ? -5.252 27.388 34.298 1.00 95.56 1200 ASN A N 1
ATOM 9747 C CA . ASN A 1 1200 ? -5.107 28.816 34.014 1.00 95.56 1200 ASN A CA 1
ATOM 9748 C C . ASN A 1 1200 ? -3.670 29.334 34.221 1.00 95.56 1200 ASN A C 1
ATOM 9750 O O . ASN A 1 1200 ? -3.476 30.537 34.400 1.00 95.56 1200 ASN A O 1
ATOM 9754 N N . PHE A 1 1201 ? -2.658 28.457 34.237 1.00 95.56 1201 PHE A N 1
ATOM 9755 C CA . PHE A 1 1201 ? -1.262 28.897 34.306 1.00 95.56 1201 PHE A CA 1
ATOM 9756 C C . PH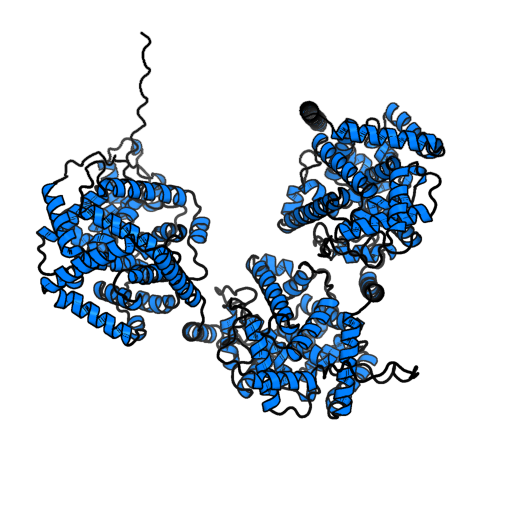E A 1 1201 ? -0.881 29.754 33.097 1.00 95.56 1201 PHE A C 1
ATOM 9758 O O . PHE A 1 1201 ? -1.172 29.405 31.955 1.00 95.56 1201 PHE A O 1
ATOM 9765 N N . THR A 1 1202 ? -0.198 30.867 33.356 1.00 94.69 1202 THR A N 1
ATOM 9766 C CA . THR A 1 1202 ? 0.317 31.756 32.311 1.00 94.69 1202 THR A CA 1
ATOM 9767 C C . THR A 1 1202 ? 1.501 31.120 31.582 1.00 94.69 1202 THR A C 1
ATOM 9769 O O . THR A 1 1202 ? 2.160 30.211 32.096 1.00 94.69 1202 THR A O 1
ATOM 9772 N N . GLU A 1 1203 ? 1.822 31.627 30.390 1.00 93.50 1203 GLU A N 1
ATOM 9773 C CA . GLU A 1 1203 ? 3.015 31.194 29.648 1.00 93.50 1203 GLU A CA 1
ATOM 9774 C C . GLU A 1 1203 ? 4.306 31.363 30.467 1.00 93.50 1203 GLU A C 1
ATOM 9776 O O . GLU A 1 1203 ? 5.167 30.484 30.450 1.00 93.50 1203 GLU A O 1
ATOM 9781 N N . GLU A 1 1204 ? 4.414 32.429 31.269 1.00 94.12 1204 GLU A N 1
ATOM 9782 C CA . GLU A 1 1204 ? 5.568 32.625 32.153 1.00 94.12 1204 GLU A CA 1
ATOM 9783 C C . GLU A 1 1204 ? 5.629 31.546 33.244 1.00 94.12 1204 GLU A C 1
ATOM 9785 O O . GLU A 1 1204 ? 6.680 30.950 33.465 1.00 94.12 1204 GLU A O 1
ATOM 9790 N N . GLN A 1 1205 ? 4.502 31.195 33.872 1.00 94.56 1205 GLN A N 1
ATOM 9791 C CA . GLN A 1 1205 ? 4.466 30.086 34.834 1.00 94.56 1205 GLN A CA 1
ATOM 9792 C C . GLN A 1 1205 ? 4.848 28.755 34.174 1.00 94.56 1205 GLN A C 1
ATOM 9794 O O . GLN A 1 1205 ? 5.612 27.975 34.742 1.00 94.56 1205 GLN A O 1
ATOM 9799 N N . HIS A 1 1206 ? 4.371 28.493 32.955 1.00 94.69 1206 HIS A N 1
ATOM 9800 C CA . HIS A 1 1206 ? 4.778 27.315 32.193 1.00 94.69 1206 HIS A CA 1
ATOM 9801 C C . HIS A 1 1206 ? 6.280 27.300 31.889 1.00 94.69 1206 HIS A C 1
ATOM 9803 O O . HIS A 1 1206 ? 6.898 26.240 32.007 1.00 94.69 1206 HIS A O 1
ATOM 9809 N N . LYS A 1 1207 ? 6.878 28.446 31.551 1.00 93.12 1207 LYS A N 1
ATOM 9810 C CA . LYS A 1 1207 ? 8.322 28.584 31.330 1.00 93.12 1207 LYS A CA 1
ATOM 9811 C C . LYS A 1 1207 ? 9.120 28.292 32.603 1.00 93.12 1207 LYS A C 1
ATOM 9813 O O . LYS A 1 1207 ? 10.052 27.493 32.553 1.00 93.12 1207 LYS A O 1
ATOM 9818 N N . GLN A 1 1208 ? 8.710 28.846 33.743 1.00 93.88 1208 GLN A N 1
ATOM 9819 C CA . GLN A 1 1208 ? 9.351 28.585 35.038 1.00 93.88 1208 GLN A CA 1
ATOM 9820 C C . GLN A 1 1208 ? 9.283 27.101 35.429 1.00 93.88 1208 GLN A C 1
ATOM 9822 O O . GLN A 1 1208 ? 10.268 26.526 35.888 1.00 93.88 1208 GLN A O 1
ATOM 9827 N N . LEU A 1 1209 ? 8.148 26.437 35.186 1.00 94.25 1209 LEU A N 1
ATOM 9828 C CA . LEU A 1 1209 ? 8.019 25.002 35.456 1.00 94.25 1209 LEU A CA 1
ATOM 9829 C C . LEU A 1 1209 ? 8.891 24.136 34.534 1.00 94.25 1209 LEU A C 1
ATOM 9831 O O . LEU A 1 1209 ? 9.390 23.108 34.987 1.00 94.25 1209 LEU A O 1
ATOM 9835 N N . ARG A 1 1210 ? 9.120 24.539 33.274 1.00 94.50 1210 ARG A N 1
ATOM 9836 C CA . ARG A 1 1210 ? 10.076 23.849 32.383 1.00 94.50 1210 ARG A CA 1
ATOM 9837 C C . ARG A 1 1210 ? 11.501 23.938 32.914 1.00 94.50 1210 ARG A C 1
ATOM 9839 O O . ARG A 1 1210 ? 12.180 22.917 32.964 1.00 94.50 1210 ARG A O 1
ATOM 9846 N N . ILE A 1 1211 ? 11.920 25.130 33.346 1.00 92.88 1211 ILE A N 1
ATOM 9847 C CA . ILE A 1 1211 ? 13.246 25.349 33.943 1.00 92.88 1211 ILE A CA 1
ATOM 9848 C C . ILE A 1 1211 ? 13.399 24.463 35.182 1.00 92.88 1211 ILE A C 1
ATOM 9850 O O . ILE A 1 1211 ? 14.301 23.633 35.229 1.00 92.88 1211 ILE A O 1
ATOM 9854 N N . LYS A 1 1212 ? 12.436 24.526 36.111 1.00 93.81 1212 LYS A N 1
ATOM 9855 C CA . LYS A 1 1212 ? 12.432 23.705 37.329 1.00 93.81 1212 LYS A CA 1
ATOM 9856 C C . LYS A 1 1212 ? 12.479 22.200 37.039 1.00 93.81 1212 LYS A C 1
ATOM 9858 O O . LYS A 1 1212 ? 13.164 21.458 37.738 1.00 93.81 1212 LYS A O 1
ATOM 9863 N N . SER A 1 1213 ? 11.745 21.736 36.026 1.00 94.62 1213 SER A N 1
ATOM 9864 C CA . SER A 1 1213 ? 11.757 20.336 35.581 1.00 94.62 1213 SER A CA 1
ATOM 9865 C C . SER A 1 1213 ? 13.135 19.921 35.057 1.00 94.62 1213 SER A C 1
ATOM 9867 O O . SER A 1 1213 ? 13.628 18.855 35.420 1.00 94.62 1213 SER A O 1
ATOM 9869 N N . SER A 1 1214 ? 13.766 20.768 34.239 1.00 90.81 1214 SER A N 1
ATOM 9870 C CA . SER A 1 1214 ? 15.097 20.518 33.675 1.00 90.81 1214 SER A CA 1
ATOM 9871 C C . SER A 1 1214 ? 16.187 20.518 34.747 1.00 90.81 1214 SER A C 1
ATOM 9873 O O . SER A 1 1214 ? 17.023 19.620 34.763 1.00 90.81 1214 SER A O 1
ATOM 9875 N N . GLU A 1 1215 ? 16.172 21.490 35.663 1.00 91.62 1215 GLU A N 1
ATOM 9876 C CA . GLU A 1 1215 ? 17.115 21.569 36.788 1.00 91.62 1215 GLU A CA 1
ATOM 9877 C C . GLU A 1 1215 ? 16.999 20.341 37.692 1.00 91.62 1215 GLU A C 1
ATOM 9879 O O . GLU A 1 1215 ? 18.006 19.736 38.060 1.00 91.62 1215 GLU A O 1
ATOM 9884 N N . LYS A 1 1216 ? 15.763 19.928 38.002 1.00 90.19 1216 LYS A N 1
ATOM 9885 C CA . LYS A 1 1216 ? 15.494 18.739 38.811 1.00 90.19 1216 LYS A CA 1
ATOM 9886 C C . LYS A 1 1216 ? 16.043 17.478 38.151 1.00 90.19 1216 LYS A C 1
ATOM 9888 O O . LYS A 1 1216 ? 16.750 16.734 38.824 1.00 90.19 1216 LYS A O 1
ATOM 9893 N N . LEU A 1 1217 ? 15.744 17.248 36.868 1.00 88.38 1217 LEU A N 1
ATOM 9894 C CA . LEU A 1 1217 ? 16.258 16.090 36.130 1.00 88.38 1217 LEU A CA 1
ATOM 9895 C C . LEU A 1 1217 ? 17.785 16.113 36.043 1.00 88.38 1217 LEU A C 1
ATOM 9897 O O . LEU A 1 1217 ? 18.418 15.106 36.334 1.00 88.38 1217 LEU A O 1
ATOM 9901 N N . SER A 1 1218 ? 18.386 17.263 35.733 1.00 87.62 1218 SER A N 1
ATOM 9902 C CA . SER A 1 1218 ? 19.845 17.393 35.703 1.00 87.62 1218 SER A CA 1
ATOM 9903 C C . SER A 1 1218 ? 20.474 17.027 37.049 1.00 87.62 1218 SER A C 1
ATOM 9905 O O . SER A 1 1218 ? 21.450 16.287 37.071 1.00 87.62 1218 SER A O 1
ATOM 9907 N N . PHE A 1 1219 ? 19.902 17.504 38.159 1.00 88.75 1219 PHE A N 1
ATOM 9908 C CA . PHE A 1 1219 ? 20.402 17.240 39.509 1.00 88.75 1219 PHE A CA 1
ATOM 9909 C C . PHE A 1 1219 ? 20.265 15.769 39.927 1.00 88.75 1219 PHE A C 1
ATOM 9911 O O . PHE A 1 1219 ? 21.183 15.203 40.517 1.00 88.75 1219 PHE A O 1
ATOM 9918 N N . VAL A 1 1220 ? 19.121 15.129 39.652 1.00 86.06 1220 VAL A N 1
ATOM 9919 C CA . VAL A 1 1220 ? 18.920 13.720 40.043 1.00 86.06 1220 VAL A CA 1
ATOM 9920 C C . VAL A 1 1220 ? 19.709 12.760 39.156 1.00 86.06 1220 VAL A C 1
ATOM 9922 O O . VAL A 1 1220 ? 20.145 11.723 39.640 1.00 86.06 1220 VAL A O 1
ATOM 9925 N N . LEU A 1 1221 ? 19.931 13.104 37.883 1.00 84.06 1221 LEU A N 1
ATOM 9926 C CA . LEU A 1 1221 ? 20.728 12.284 36.973 1.00 84.06 1221 LEU A CA 1
ATOM 9927 C C . LEU A 1 1221 ? 22.235 12.447 37.201 1.00 84.06 1221 LEU A C 1
ATOM 9929 O O . LEU A 1 1221 ? 22.961 11.478 37.019 1.00 84.06 1221 LEU A O 1
ATOM 9933 N N . SER A 1 1222 ? 22.712 13.619 37.642 1.00 76.75 1222 SER A N 1
ATOM 9934 C CA . SER A 1 1222 ? 24.133 13.827 37.970 1.00 76.75 1222 SER A CA 1
ATOM 9935 C C . SER A 1 1222 ? 24.572 13.150 39.269 1.00 76.75 1222 SER A C 1
ATOM 9937 O O . SER A 1 1222 ? 25.750 12.869 39.423 1.00 76.75 1222 SER A O 1
ATOM 9939 N N . ASN A 1 1223 ? 23.644 12.907 40.200 1.00 62.97 1223 ASN A N 1
ATOM 9940 C CA . ASN A 1 1223 ? 23.922 12.266 41.492 1.00 62.97 1223 ASN A CA 1
ATOM 9941 C C . ASN A 1 1223 ? 23.683 10.742 41.490 1.00 62.97 1223 ASN A C 1
ATOM 9943 O O . ASN A 1 1223 ? 23.868 10.103 42.521 1.00 62.97 1223 ASN A O 1
ATOM 9947 N N . ASN A 1 1224 ? 23.239 10.173 40.362 1.00 54.31 1224 ASN A N 1
ATOM 9948 C CA . ASN A 1 1224 ? 23.004 8.735 40.179 1.00 54.31 1224 ASN A CA 1
ATOM 9949 C C . ASN A 1 1224 ? 24.190 8.009 39.497 1.00 54.31 1224 ASN A C 1
ATOM 9951 O O . ASN A 1 1224 ? 24.054 6.828 39.175 1.00 54.31 1224 ASN A O 1
ATOM 9955 N N . TYR A 1 1225 ? 25.317 8.700 39.271 1.00 39.47 1225 TYR A N 1
ATOM 9956 C CA . TYR A 1 1225 ? 26.564 8.166 38.702 1.00 39.47 1225 TYR A CA 1
ATOM 9957 C C . TYR A 1 1225 ? 27.747 8.345 39.647 1.00 39.47 1225 TYR A C 1
ATOM 9959 O O . TYR A 1 1225 ? 27.822 9.418 40.290 1.00 39.47 1225 TYR A O 1
#

Organism: Cotesia glomerata (NCBI:txid32391)

Secondary structure (DSSP, 8-state):
--PPPPP-PPP-----B-HHHHHHHTT-PPPTTTTTS-HHHHHHHHHHHHHHH-TTS-TTTHHHHHGGGBBS-----TT---TT--HHHHHHHHHHHHHTHHHHHHHHHHHHHHHTT-HHHHHHHHHT-TTSSHHHHHHHHHHHHHHHHHHHHS-TTSTTSHHHHHHHHHHHHHHHHHHHHHTS-HHHHHHHH--TT-S-TTHHHHHHHHHHHSPPPPTTSSTTTS----SSPPPTTBHHHHHHHHHTTTHHHHH-SGGGT--S--HHHHHHHHHHHHHHHHHTT--TTT-TT-S-HHHHHHHHHHIIIIIIHHHHTT--HHHHHHHHHHHHHHHTTS----HHHHHHHHHHHTT---HHHHHH--HHHHHHHHHHHHHHHTGGGSHHHHHHHHHHHHHHHHHHTT--HHHHHHHHHHHHHHHHHHS-S--HHHHHHHHHHHHHH-TTS-GGGHHHHHGGGSBS-----TTPPPTT--HHHHHHHHHHHIIIII----TTS--S------SSHHHH---TTTHHHHHHHHHHHHHS---HHHHHHHHHTTSSSS---HHHHHHHHHHHHHHHHHS-SSSTTSHHHHHHHHHHHHHHHHHHHHHTS-HHHHHHHHPPSS---SSHHHHHHHHHHHSPPPPTTT-TTSS--TT--PPSSBHHHHHHHHHHHHHHHHH-TGGGT-TT--HHHHHHHHHHHHHHHHHTT--TTT-TT-S-HHHHHHHHHHIIIIIIHHHGGG--HHHHHHHHHHHHHHHHHH-----HHHHHHHHHHHTT---HHHHHH--HHHHHHHHHHHHHHHTGGGSHHHHHHHHHHHHHHHHHHHT--HHHHHHHHHHHHHHHHTTSTT--GGGHHHHHHTTSBS-----TT---TT--HHHHHHHHHHHHHTHHHHHHHHHHHHHHHTTSHHHHHHHHHTTSSSSHHHHHHHHHHHHHHHHHHHHS-TTSTTSHHHHHHHHHHHHHHHHHHHHHTS-HHHHHHHH--TT---TTHHHHHHHHHHHSPPPPTTT-GGG-GGGTTPPPPTTBHHHHHHHHHHHHHHHHH-GGGGT-TT--HHHHHHHHHHHHHHHHHTT--TTT-TT-S-HHHHHHHHHHIIIIIIHHHGGG--HHHHHHHHHHHHHHTTTSTT--HHHHHHHHHHHTT---HHHHHT--HHHHHHHHHHHHHHHTGGGSHHHHHHHHHHHHHHHHHHHT--HHHHHHHHHHHHHHHHHHHHT--

Sequence (1225 aa):
MSPKQPEISSPKILAEYSEEIIQELFNVKLPLDWKILRKEEKSELLLKWARDAFPHVPESLIPMTVGLTVDGDSGIPMDERPDWLDHEKFLRGQKFAQDNIFGLFFSVLLTLFSSMSFEEGFKPLVSSKQTSDPYKAFKRYLSTSKRVKNWYTTDPWTKGTPAYNDMRAVRRGHVIVRRKANAMSPEEMTKAATIENSLSHTRDILLEDFRSGCPVTLPGQCPFAEKSKSSVQFLRLHQCEMACAQGGFFCLVVLHPEALGIHGVTDQQLEDFSYVWKCFGYLLGIGDDFNFCRGSLEDIKQRSKDFLNLWIKANFRNITPEFEHMMRCLTIGTGYYLADISYEVSLLYFAELMDIDMPRLRSSLSYSDWFRYKLAKFLMYYAMRVPQVKNFLNWKFHRDLNNALNFSTEKLAELQEKSDQVMKSAIPKDNSTMILSQINWARNAFPKVPESLITLTVGLTVDGDSGRSIDEEPEWLDREKFARGQKFAQDNLFGESHRNLIPHSKVGFDVYERVLCSGLVRQFVLFIVTFNAYLTWAPPEFCFLARCSESADQGFYFKDRYLSTGARFRNWYTSDLWTKGTPAYNDIRTVRRVHEIIRNKVTAMTEEETNKATKIKHPWSPTRNTLLEDFKSACPAASPGQCPFTMKVPGVNLKKMHQGEMAMTQGGFVGLVVLFPEALGIHGATDKNLEDYCYVWRCIGYLLGIEDEFNFCRGTLEEIKQRSRDYLDAWVKPNLRELTVEWEHMMRVMIAGSENYTGSGSSFEGSIFYFSELMDIDMPQLRSLLSYRDWIKHYFLKFMVHYALRFSAVRKFMNAKMNTVMDTALQFSNEKHAELQEKSSKLLASAFPHLPESLLSITVGSTVDGDSGISIDEIPEWLDRKKFLRGQKFAQDNLMGIMATALLTLFGIYSFEDGFKPMIASGRSSEPYTAFKRYLGTVAKFRSWYTSDPWTKGTHAYNDIKTVRQMHIIIRNKLHAMSDEAVDKATTIKNSWSPTRDILLEDFRSACPVALPGQCPFLMEALGPVRLKKLNQGEMALTQGSFVCLVVTFPTAFGIHNATDENLDDFCYVWKSIGYLLGIEDSFSFCNGSLKDIKKRSEDYLNEWVKTNLRDISPEWEHMIRCLFDGIQYFFPGMSYEMSLLYVMELMNIDMPRLRSTLSYGDWIRFHLLKFTLNYACRFEVIRKLLNKFFNNRVNYALNFTEEQHKQLRIKSSEKLSFVLSNNY

Radius of gyration: 39.54 Å; chains: 1; bounding box: 100×107×114 Å

pLDDT: mean 82.11, std 17.09, range [23.62, 98.25]

Foldseek 3Di:
DDDDDDDDDDDQPFWDFAQVCQCQQLVDDDDPCNVVDDPVRVQVVQLVSLCNNQVQADPLCSLLSSLLRTAQFRSDDLLDDDPPDDPVLLLLLLVLCLLQVQLLVLLLLLLVLLLCLQPQLNLLVQLVVCLLFLLSLLVVVLLVSVQVNQLSVDDLNDPPGSNVVSLVVLLVVLVVSLVVLQVDDPVRSVVSNDRPLFLQVCVVLLLVLLLVFADAADVSHASRLDPDPTPDDTRHSTLSSLQSSLLSRQLCCLAPVLLSLNPPDDLSNSLSNLVSSQSSSVSSRRDQSSHLSPDGSVSNNVSSLSCLRRHRSSSSNPDDSSSLRSSQSNLSSVVLQDPNQGSLLSNVSSCVSSRGGSPSSVVPDDPVNVVVNVVSSCCRNPVSVPSVSSVVSSVSSVVSSVVSVVDDPVSSVVVVVVRVVVSVVSLPPDCPPVLVVLLVVLCVQQVQADPLCSLLSSLLAAALFSPDDLLDDDPPDDPVLLLLLLVLCQLFQFHDPDPDPDPPDDDDDPDPCVPPDFLQASCLLQVQLQVLLLLLDCDLLNLLLLQCVLVDQAQAPSLRVVLVVVVLVNQLSVDDCNDPPGSNVVSLVVLLVSLVVSLVVCQPDDPVRSNVSSDDQPFPQPCLVLLLVLLVVFFDAADRSLEPVVDDDPPDDGRRNTLSSLQSSLLSNLLCCLQPVLLSLNPPQDLSNSLSNLVSSLRSSVSSRRDNSSHLSDDGSVSSNVSSVSSCRRRSSNCSNPDDSSSSRSQQCSVVSSCLLRVNPAHSLLSVVSVCVSSVGDRVSSVVVQDPVSVVSSVVNSCCSNPVSNDSVSSNVSSVVVNVSSVCVVVQDPVSVLVVVLVVLVVVCVVQVQAPPLLSLLVVQLQHALFNSDDLLDDDPPDDPVLLLLLLVLCLLQVQLLLLLLLLLLLQLVLLPLLVLLVQLVVQQLFLLSLLVVSLLVSVLVNQLSVWDCNDPPGSNVVSLVVLLVVLVVSLVVVVVDDPVRSVVSNDDPLFLQPCLVLLLVLLLVFFDAADGSHEPSPDCSSPPDDTRRNTLSSLQVSLLSSQLCCLQPVLQSLNPPQDLSNSLSNLVSSLSSSVSSRRDQSNHCSHDGSVSNNVSSLSCLRRYRSNSSNDDDSSSRSSSQSNQSSCCLQPNQDHPLLSNVSVCVVSVRDNVSSVVPDDPSSVVSSVVSSCCRNPVSNDSVSSVVSSVSVVVSSVVSVPDDPVSSVVVVVVRVVVCVVSSVVVD